Protein 9HKF (pdb70)

Foldseek 3Di:
DQDLDQPFDWDWDQFPNWIKIKGKAADDDDAAEEEFEDPPFFCSLCRLQCVLARPPHIYIGIGQALHAPIDFDDDLLALVVSLRRVVRVCVRVVHAAHEYEAAESRVLNVLLVCLVVVVRYQEYEYEHYFAAAAALLQFFLCQQVQAPPFFKWKFFPVPPPGATLDTHPVVCVQQVDDQLVGGPHHPCVFDDDPWDVVVVVVVVVQVVVQAKDWDWTWGAHPVGDIAIKTKIKHFDADPVRDGGMMMMGIDHTSPPVCPPCVVVVNVVRVVVVVVCNVCSVVSSCLLVLLLDDPSNCCCCLVVVCCLVPVVQSQWNDGDDPSNSCSSCPSCPDSVSRSNNSNSSNLRNYSCPPVVSNVSSVVSVVVQQPDQRAYEYEYERCEGSAGVVNLVVCCPRGHNYDYYYQYHGYRSSCVHHVPVVNNVVNVVVVPTD/DDDLDQPFDWDWFQFPNWIKIKGKAADDPDAAAEEFEDPPFFCSLCRLQVVLARDHHIYIGIGFELHAPIDFDDDLLALVVSLRRVVRVCVRVVHAAHEYEAAESRVLNVLLVCLVPVVRYQYYEYELYFAFAAALVQFFLCQQCQAPPFFKWKWFPVPPPTFTQDTHPLVCVQQVHDQLVGGPDDPCQQDDDPWDVVQVVVVVVCVVVQAKDWGWTWGAHPVGDTFIWTKIKHFAADPVRDGGMMMMGTFSGRHDADDPRVVVRVVVRVVVVVVCNVCSVVSSCLLVQLLDDPRVCCCCQVVNCCLVPVVQSQWNDGDDPSNSCSSCVSCPDSVSRSNNSNSSNLRNYNCPPVVSNVSNVVSVVVQLVDQRAYEYEYEGCEGSAGPVNLVVCVVRGHNYDYDYQYHGYRSSSVVHSPCSNNVVNVVVVPTD

Structure (mmCIF, N/CA/C/O backbone):
data_9HKF
#
_entry.id   9HKF
#
_cell.length_a   167.737
_cell.length_b   78.017
_cell.length_c   81.807
_cell.angle_alpha   90.00
_cell.angle_beta   103.92
_cell.angle_gamma   90.00
#
_symmetry.space_group_name_H-M   'C 1 2 1'
#
loop_
_entity.id
_entity.type
_entity.pdbx_description
1 polymer 'Haloalkane dehalogenase,non-specific serine/threonine protein kinase'
2 non-polymer 'CHLORIDE ION'
3 non-polymer 'FLAVIN MONONUCLEOTIDE'
4 non-polymer '(1E,3S)-1-{10-[2-carboxy-5-({2-[2-(hexyloxy)ethoxy]ethyl}carbamoyl)phenyl]-7-(3-fluoroazetidin-1-yl)-5,5-dimethyldibenz o[b,e]silin-3(5H)-ylidene}-3-fluoroazetidin-1-ium'
5 non-polymer GLYCEROL
6 water water
#
loop_
_atom_site.group_PDB
_atom_site.id
_atom_site.type_symbol
_atom_site.label_atom_id
_atom_site.label_alt_id
_atom_site.label_comp_id
_atom_site.label_asym_id
_atom_site.label_entity_id
_atom_site.label_seq_id
_atom_site.pdbx_PDB_ins_code
_atom_site.Cartn_x
_atom_site.Cartn_y
_atom_site.Cartn_z
_atom_site.occupancy
_atom_site.B_iso_or_equiv
_atom_site.auth_seq_id
_atom_site.auth_comp_id
_atom_site.auth_asym_id
_atom_site.auth_atom_id
_atom_site.pdbx_PDB_model_num
ATOM 1 N N . GLU A 1 5 ? -16.780 -6.640 67.129 1.00 62.77 3 GLU B N 1
ATOM 2 C CA . GLU A 1 5 ? -17.380 -6.470 65.811 1.00 55.96 3 GLU B CA 1
ATOM 3 C C . GLU A 1 5 ? -17.844 -7.815 65.246 1.00 54.52 3 GLU B C 1
ATOM 4 O O . GLU A 1 5 ? -17.377 -8.871 65.685 1.00 54.79 3 GLU B O 1
ATOM 10 N N . ILE A 1 6 ? -18.788 -7.775 64.296 1.00 53.66 4 ILE B N 1
ATOM 11 C CA . ILE A 1 6 ? -19.127 -8.977 63.548 1.00 45.93 4 ILE B CA 1
ATOM 12 C C . ILE A 1 6 ? -17.891 -9.403 62.765 1.00 48.18 4 ILE B C 1
ATOM 13 O O . ILE A 1 6 ? -17.129 -8.558 62.273 1.00 45.64 4 ILE B O 1
ATOM 18 N N . GLY A 1 7 ? -17.670 -10.717 62.673 1.00 46.34 5 GLY B N 1
ATOM 19 C CA . GLY A 1 7 ? -16.437 -11.221 62.085 1.00 40.17 5 GLY B CA 1
ATOM 20 C C . GLY A 1 7 ? -16.367 -10.984 60.579 1.00 40.56 5 GLY B C 1
ATOM 21 O O . GLY A 1 7 ? -17.347 -11.158 59.847 1.00 37.28 5 GLY B O 1
ATOM 22 N N . THR A 1 8 ? -15.173 -10.593 60.117 1.00 36.65 6 THR B N 1
ATOM 23 C CA . THR A 1 8 ? -14.900 -10.394 58.701 1.00 37.51 6 THR B CA 1
ATOM 24 C C . THR A 1 8 ? -14.005 -11.469 58.095 1.00 36.41 6 THR B C 1
ATOM 25 O O . THR A 1 8 ? -13.902 -11.538 56.869 1.00 36.35 6 THR B O 1
ATOM 29 N N . GLY A 1 9 ? -13.340 -12.286 58.913 1.00 36.13 7 GLY B N 1
ATOM 30 C CA . GLY A 1 9 ? -12.490 -13.330 58.387 1.00 37.68 7 GLY B CA 1
ATOM 31 C C . GLY A 1 9 ? -13.276 -14.487 57.793 1.00 38.25 7 GLY B C 1
ATOM 32 O O . GLY A 1 9 ? -14.483 -14.646 57.997 1.00 36.09 7 GLY B O 1
ATOM 33 N N . PHE A 1 10 ? -12.565 -15.305 57.020 1.00 39.61 8 PHE B N 1
ATOM 34 C CA . PHE A 1 10 ? -13.124 -16.501 56.381 1.00 40.14 8 PHE B CA 1
ATOM 35 C C . PHE A 1 10 ? -12.185 -17.667 56.651 1.00 39.17 8 PHE B C 1
ATOM 36 O O . PHE A 1 10 ? -11.428 -18.092 55.765 1.00 39.65 8 PHE B O 1
ATOM 44 N N . PRO A 1 11 ? -12.208 -18.212 57.871 1.00 39.16 9 PRO B N 1
ATOM 45 C CA . PRO A 1 11 ? -11.147 -19.130 58.324 1.00 41.69 9 PRO B CA 1
ATOM 46 C C . PRO A 1 11 ? -11.455 -20.600 58.035 1.00 43.32 9 PRO B C 1
ATOM 47 O O . PRO A 1 11 ? -11.488 -21.440 58.944 1.00 47.96 9 PRO B O 1
ATOM 51 N N . PHE A 1 12 ? -11.664 -20.923 56.757 1.00 40.73 10 PHE B N 1
ATOM 52 C CA . PHE A 1 12 ? -12.094 -22.252 56.331 1.00 42.59 10 PHE B CA 1
ATOM 53 C C . PHE A 1 12 ? -11.175 -22.738 55.228 1.00 42.31 10 PHE B C 1
ATOM 54 O O . PHE A 1 12 ? -10.959 -22.019 54.247 1.00 40.40 10 PHE B O 1
ATOM 62 N N . ASP A 1 13 ? -10.624 -23.941 55.392 1.00 40.27 11 ASP B N 1
ATOM 63 C CA . ASP A 1 13 ? -9.820 -24.501 54.322 1.00 38.44 11 ASP B CA 1
ATOM 64 C C . ASP A 1 13 ? -10.724 -24.835 53.143 1.00 36.39 11 ASP B C 1
ATOM 65 O O . ASP A 1 13 ? -11.874 -25.241 53.342 1.00 37.61 11 ASP B O 1
ATOM 70 N N . PRO A 1 14 ? -10.246 -24.667 51.915 1.00 34.33 12 PRO B N 1
ATOM 71 C CA . PRO A 1 14 ? -11.075 -24.982 50.745 1.00 33.64 12 PRO B CA 1
ATOM 72 C C . PRO A 1 14 ? -11.113 -26.474 50.446 1.00 35.70 12 PRO B C 1
ATOM 73 O O . PRO A 1 14 ? -10.106 -27.181 50.547 1.00 33.59 12 PRO B O 1
ATOM 77 N N . HIS A 1 15 ? -12.297 -26.942 50.061 1.00 34.63 13 HIS B N 1
ATOM 78 C CA . HIS A 1 15 ? -12.495 -28.266 49.494 1.00 35.25 13 HIS B CA 1
ATOM 79 C C . HIS A 1 15 ? -13.114 -28.124 48.106 1.00 35.66 13 HIS B C 1
ATOM 80 O O . HIS A 1 15 ? -13.831 -27.151 47.813 1.00 29.13 13 HIS B O 1
ATOM 87 N N . TYR A 1 16 ? -12.829 -29.110 47.253 1.00 35.35 14 TYR B N 1
ATOM 88 C CA . TYR A 1 16 ? -13.230 -29.079 45.854 1.00 32.88 14 TYR B CA 1
ATOM 89 C C . TYR A 1 16 ? -13.764 -30.444 45.436 1.00 34.52 14 TYR B C 1
ATOM 90 O O . TYR A 1 16 ? -13.374 -31.469 45.990 1.00 32.31 14 TYR B O 1
ATOM 99 N N . VAL A 1 17 ? -14.641 -30.443 44.434 1.00 36.63 15 VAL B N 1
ATOM 100 C CA . VAL A 1 17 ? -15.201 -31.669 43.878 1.00 35.04 15 VAL B CA 1
ATOM 101 C C . VAL A 1 17 ? -15.547 -31.419 42.414 1.00 36.14 15 VAL B C 1
ATOM 102 O O . VAL A 1 17 ? -16.013 -30.331 42.048 1.00 35.84 15 VAL B O 1
ATOM 106 N N . GLU A 1 18 ? -15.302 -32.428 41.571 1.00 34.49 16 GLU B N 1
ATOM 107 C CA . GLU A 1 18 ? -15.666 -32.344 40.163 1.00 36.48 16 GLU B CA 1
ATOM 108 C C . GLU A 1 18 ? -17.157 -32.602 40.023 1.00 37.74 16 GLU B C 1
ATOM 109 O O . GLU A 1 18 ? -17.673 -33.606 40.527 1.00 35.03 16 GLU B O 1
ATOM 115 N N . VAL A 1 19 ? -17.844 -31.684 39.347 1.00 32.05 17 VAL B N 1
ATOM 116 C CA . VAL A 1 19 ? -19.289 -31.718 39.189 1.00 29.53 17 VAL B CA 1
ATOM 117 C C . VAL A 1 19 ? -19.611 -31.341 37.744 1.00 31.16 17 VAL B C 1
ATOM 118 O O . VAL A 1 19 ? -19.468 -30.172 37.356 1.00 32.85 17 VAL B O 1
ATOM 122 N N . LEU A 1 20 ? -20.054 -32.321 36.958 1.00 29.53 18 LEU B N 1
ATOM 123 C CA . LEU A 1 20 ? -20.450 -32.153 35.560 1.00 28.03 18 LEU B CA 1
ATOM 124 C C . LEU A 1 20 ? -19.376 -31.433 34.753 1.00 29.91 18 LEU B C 1
ATOM 125 O O . LEU A 1 20 ? -19.665 -30.546 33.944 1.00 32.99 18 LEU B O 1
ATOM 130 N N . GLY A 1 21 ? -18.123 -31.824 34.979 1.00 27.95 19 GLY B N 1
ATOM 131 C CA . GLY A 1 21 ? -16.993 -31.276 34.259 1.00 29.05 19 GLY B CA 1
ATOM 132 C C . GLY A 1 21 ? -16.471 -29.964 34.798 1.00 33.29 19 GLY B C 1
ATOM 133 O O . GLY A 1 21 ? -15.577 -29.373 34.187 1.00 37.82 19 GLY B O 1
ATOM 134 N N . GLU A 1 22 ? -16.999 -29.490 35.919 1.00 32.17 20 GLU B N 1
ATOM 135 C CA . GLU A 1 22 ? -16.605 -28.229 36.512 1.00 32.47 20 GLU B CA 1
ATOM 136 C C . GLU A 1 22 ? -16.310 -28.451 37.987 1.00 32.69 20 GLU B C 1
ATOM 137 O O . GLU A 1 22 ? -16.908 -29.312 38.624 1.00 34.56 20 GLU B O 1
ATOM 143 N N . ARG A 1 23 ? -15.384 -27.664 38.525 1.00 33.37 21 ARG B N 1
ATOM 144 C CA . ARG A 1 23 ? -14.969 -27.781 39.916 1.00 32.77 21 ARG B CA 1
ATOM 145 C C . ARG A 1 23 ? -15.817 -26.861 40.790 1.00 30.79 21 ARG B C 1
ATOM 146 O O . ARG A 1 23 ? -15.986 -25.679 40.482 1.00 31.60 21 ARG B O 1
ATOM 154 N N . MET A 1 24 ? -16.369 -27.409 41.865 1.00 30.29 22 MET B N 1
ATOM 155 C CA . MET A 1 24 ? -17.037 -26.600 42.868 1.00 27.39 22 MET B CA 1
ATOM 156 C C . MET A 1 24 ? -16.273 -26.607 44.185 1.00 30.18 22 MET B C 1
ATOM 157 O O . MET A 1 24 ? -15.736 -27.635 44.610 1.00 34.12 22 MET B O 1
ATOM 162 N N . HIS A 1 25 ? -16.215 -25.431 44.800 1.00 32.87 23 HIS B N 1
ATOM 163 C CA . HIS A 1 25 ? -15.619 -25.214 46.102 1.00 28.69 23 HIS B CA 1
ATOM 164 C C . HIS A 1 25 ? -16.682 -25.316 47.189 1.00 28.65 23 HIS B C 1
ATOM 165 O O . HIS A 1 25 ? -17.848 -24.961 46.987 1.00 26.78 23 HIS B O 1
ATOM 172 N N . TYR A 1 26 ? -16.275 -25.824 48.351 1.00 31.39 24 TYR B N 1
ATOM 173 C CA . TYR A 1 26 ? -17.186 -25.851 49.484 1.00 30.64 24 TYR B CA 1
ATOM 174 C C . TYR A 1 26 ? -16.409 -25.839 50.787 1.00 33.23 24 TYR B C 1
ATOM 175 O O . TYR A 1 26 ? -15.267 -26.310 50.866 1.00 30.80 24 TYR B O 1
ATOM 184 N N . VAL A 1 27 ? -17.047 -25.261 51.800 1.00 33.27 25 VAL B N 1
ATOM 185 C CA . VAL A 1 27 ? -16.617 -25.403 53.180 1.00 31.88 25 VAL B CA 1
ATOM 186 C C . VAL A 1 27 ? -17.105 -26.748 53.699 1.00 35.30 25 VAL B C 1
ATOM 187 O O . VAL A 1 27 ? -18.234 -27.168 53.404 1.00 32.48 25 VAL B O 1
ATOM 191 N N . ASP A 1 28 ? -16.241 -27.435 54.453 1.00 34.75 26 ASP B N 1
ATOM 192 C CA . ASP A 1 28 ? -16.583 -28.698 55.107 1.00 38.13 26 ASP B CA 1
ATOM 193 C C . ASP A 1 28 ? -15.832 -28.756 56.437 1.00 39.74 26 ASP B C 1
ATOM 194 O O . ASP A 1 28 ? -14.608 -28.929 56.459 1.00 38.93 26 ASP B O 1
ATOM 199 N N . VAL A 1 29 ? -16.563 -28.597 57.542 1.00 39.58 27 VAL B N 1
ATOM 200 C CA . VAL A 1 29 ? -16.003 -28.556 58.890 1.00 38.45 27 VAL B CA 1
ATOM 201 C C . VAL A 1 29 ? -16.987 -29.267 59.810 1.00 42.40 27 VAL B C 1
ATOM 202 O O . VAL A 1 29 ? -18.069 -29.678 59.393 1.00 46.83 27 VAL B O 1
ATOM 206 N N . GLY A 1 30 ? -16.597 -29.433 61.069 1.00 43.92 28 GLY B N 1
ATOM 207 C CA . GLY A 1 30 ? -17.434 -30.128 62.019 1.00 49.00 28 GLY B CA 1
ATOM 208 C C . GLY A 1 30 ? -17.205 -31.631 62.041 1.00 52.96 28 GLY B C 1
ATOM 209 O O . GLY A 1 30 ? -16.400 -32.168 61.270 1.00 59.41 28 GLY B O 1
ATOM 210 N N . PRO A 1 31 ? -17.909 -32.351 62.938 1.00 53.12 29 PRO B N 1
ATOM 211 C CA . PRO A 1 31 ? -17.726 -33.810 63.016 1.00 53.77 29 PRO B CA 1
ATOM 212 C C . PRO A 1 31 ? -18.124 -34.504 61.724 1.00 59.14 29 PRO B C 1
ATOM 213 O O . PRO A 1 31 ? -18.582 -33.850 60.781 1.00 62.58 29 PRO B O 1
ATOM 217 N N . ARG A 1 32 ? -17.969 -35.830 61.656 1.00 57.12 30 ARG B N 1
ATOM 218 C CA . ARG A 1 32 ? -18.211 -36.487 60.342 1.00 62.19 30 ARG B CA 1
ATOM 219 C C . ARG A 1 32 ? -19.139 -37.702 60.409 1.00 63.15 30 ARG B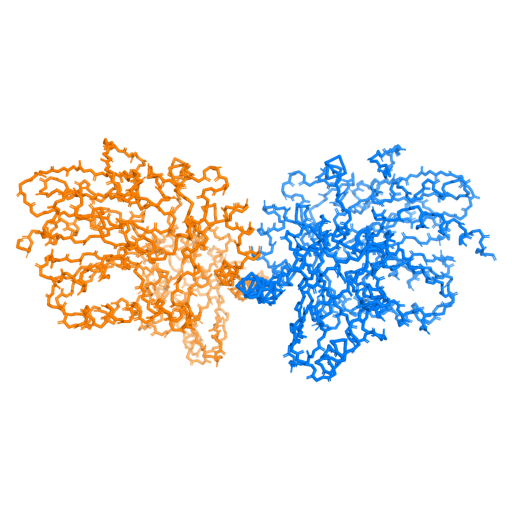 C 1
ATOM 220 O O . ARG A 1 32 ? -19.426 -38.239 59.340 1.00 65.03 30 ARG B O 1
ATOM 228 N N . ASP A 1 33 ? -19.640 -38.091 61.577 1.00 57.62 31 ASP B N 1
ATOM 229 C CA . ASP A 1 33 ? -20.402 -39.329 61.611 1.00 66.69 31 ASP B CA 1
ATOM 230 C C . ASP A 1 33 ? -21.910 -39.148 61.472 1.00 68.56 31 ASP B C 1
ATOM 231 O O . ASP A 1 33 ? -22.604 -40.124 61.146 1.00 70.16 31 ASP B O 1
ATOM 236 N N . GLY A 1 34 ? -22.436 -37.943 61.703 1.00 57.83 32 GLY B N 1
ATOM 237 C CA . GLY A 1 34 ? -23.856 -37.734 61.850 1.00 57.88 32 GLY B CA 1
ATOM 238 C C . GLY A 1 34 ? -24.489 -36.987 60.689 1.00 59.42 32 GLY B C 1
ATOM 239 O O . GLY A 1 34 ? -23.879 -36.763 59.639 1.00 58.04 32 GLY B O 1
ATOM 240 N N . THR A 1 35 ? -25.745 -36.588 60.905 1.00 55.85 33 THR B N 1
ATOM 241 C CA . THR A 1 35 ? -26.485 -35.882 59.872 1.00 54.65 33 THR B CA 1
ATOM 242 C C . THR A 1 35 ? -25.801 -34.553 59.571 1.00 55.42 33 THR B C 1
ATOM 243 O O . THR A 1 35 ? -25.557 -33.762 60.498 1.00 54.44 33 THR B O 1
ATOM 247 N N . PRO A 1 36 ? -25.462 -34.276 58.314 1.00 50.50 34 PRO B N 1
ATOM 248 C CA . PRO A 1 36 ? -24.799 -33.015 57.977 1.00 43.54 34 PRO B CA 1
ATOM 249 C C . PRO A 1 36 ? -25.798 -31.904 57.699 1.00 42.60 34 PRO B C 1
ATOM 250 O O . PRO A 1 36 ? -26.947 -32.135 57.314 1.00 43.94 34 PRO B O 1
ATOM 254 N N . VAL A 1 37 ? -25.320 -30.679 57.896 1.00 36.71 35 VAL B N 1
ATOM 255 C CA . VAL A 1 37 ? -26.104 -29.467 57.717 1.00 37.07 35 VAL B CA 1
ATOM 256 C C . VAL A 1 37 ? -25.567 -28.732 56.490 1.00 38.70 35 VAL B C 1
ATOM 257 O O . VAL A 1 37 ? -24.396 -28.316 56.458 1.00 35.03 35 VAL B O 1
ATOM 261 N N . LEU A 1 38 ? -26.426 -28.568 55.483 1.00 33.28 36 LEU B N 1
ATOM 262 C CA . LEU A 1 38 ? -26.044 -28.036 54.184 1.00 32.13 36 LEU B CA 1
ATOM 263 C C . LEU A 1 38 ? -26.504 -26.582 54.060 1.00 33.90 36 LEU B C 1
ATOM 264 O O . LEU A 1 38 ? -27.707 -26.295 54.141 1.00 34.07 36 LEU B O 1
ATOM 269 N N . PHE A 1 39 ? -25.547 -25.677 53.839 1.00 32.73 37 PHE B N 1
ATOM 270 C CA . PHE A 1 39 ? -25.792 -24.238 53.788 1.00 32.08 37 PHE B CA 1
ATOM 271 C C . PHE A 1 39 ? -25.779 -23.757 52.342 1.00 30.48 37 PHE B C 1
ATOM 272 O O . PHE A 1 39 ? -24.742 -23.823 51.668 1.00 28.80 37 PHE B O 1
ATOM 280 N N . LEU A 1 40 ? -26.903 -23.209 51.893 1.00 29.34 38 LEU B N 1
ATOM 281 C CA . LEU A 1 40 ? -27.076 -22.787 50.507 1.00 27.81 38 LEU B CA 1
ATOM 282 C C . LEU A 1 40 ? -27.280 -21.271 50.439 1.00 30.66 38 LEU B C 1
ATOM 283 O O . LEU A 1 40 ? -28.339 -20.749 50.821 1.00 28.48 38 LEU B O 1
ATOM 288 N N . HIS A 1 41 ? -26.259 -20.575 49.945 1.00 28.30 39 HIS B N 1
ATOM 289 C CA . HIS A 1 41 ? -26.293 -19.151 49.673 1.00 28.64 39 HIS B CA 1
ATOM 290 C C . HIS A 1 41 ? -26.996 -18.866 48.340 1.00 30.60 39 HIS B C 1
ATOM 291 O O . HIS A 1 41 ? -27.205 -19.760 47.514 1.00 27.12 39 HIS B O 1
ATOM 298 N N . GLY A 1 42 ? -27.358 -17.592 48.144 1.00 28.33 40 GLY B N 1
ATOM 299 C CA . GLY A 1 42 ? -27.877 -17.097 46.879 1.00 30.45 40 GLY B CA 1
ATOM 300 C C . GLY A 1 42 ? -27.066 -15.981 46.218 1.00 27.73 40 GLY B C 1
ATOM 301 O O . GLY A 1 42 ? -25.832 -15.968 46.283 1.00 25.58 40 GLY B O 1
ATOM 302 N N . ASN A 1 43 ? -27.772 -15.001 45.560 1.00 30.22 41 ASN B N 1
ATOM 303 C CA . ASN A 1 43 ? -27.158 -13.887 44.809 1.00 29.19 41 ASN B CA 1
ATOM 304 C C . ASN A 1 43 ? -27.079 -12.640 45.666 1.00 25.85 41 ASN B C 1
ATOM 305 O O . ASN A 1 43 ? -28.068 -12.315 46.329 1.00 28.28 41 ASN B O 1
ATOM 310 N N . PRO A 1 44 ? -25.957 -11.878 45.675 1.00 25.60 42 PRO B N 1
ATOM 311 C CA . PRO A 1 44 ? -24.687 -12.043 44.957 1.00 25.87 42 PRO B CA 1
ATOM 312 C C . PRO A 1 44 ? -23.587 -12.603 45.831 1.00 27.33 42 PRO B C 1
ATOM 313 O O . PRO A 1 44 ? -22.411 -12.254 45.695 1.00 28.44 42 PRO B O 1
ATOM 317 N N . THR A 1 45 ? -23.999 -13.479 46.734 1.00 29.83 43 THR B N 1
ATOM 318 C CA . THR A 1 45 ? -23.069 -13.962 47.777 1.00 28.65 43 THR B CA 1
ATOM 319 C C . THR A 1 45 ? -22.444 -15.317 47.485 1.00 29.57 43 THR B C 1
ATOM 320 O O . THR A 1 45 ? -22.516 -15.775 46.341 1.00 28.90 43 THR B O 1
ATOM 324 N N . SER A 1 46 ? -21.875 -15.910 48.523 1.00 30.77 44 SER B N 1
ATOM 325 C CA . SER A 1 46 ? -21.171 -17.184 48.438 1.00 29.89 44 SER B CA 1
ATOM 326 C C . SER A 1 46 ? -21.175 -17.793 49.836 1.00 29.79 44 SER B C 1
ATOM 327 O O . SER A 1 46 ? -21.921 -17.345 50.714 1.00 29.64 44 SER B O 1
ATOM 330 N N . SER A 1 47 ? -20.335 -18.813 50.053 1.00 28.09 45 SER B N 1
ATOM 331 C CA . SER A 1 47 ? -20.223 -19.416 51.378 1.00 30.43 45 SER B CA 1
ATOM 332 C C . SER A 1 47 ? -19.782 -18.399 52.432 1.00 32.54 45 SER B C 1
ATOM 333 O O . SER A 1 47 ? -20.010 -18.620 53.627 1.00 32.32 45 SER B O 1
ATOM 336 N N . TYR A 1 48 ? -19.194 -17.279 52.000 1.00 32.57 46 TYR B N 1
ATOM 337 C CA . TYR A 1 48 ? -18.852 -16.172 52.888 1.00 33.61 46 TYR B CA 1
ATOM 338 C C . TYR A 1 48 ? -20.052 -15.666 53.708 1.00 33.70 46 TYR B C 1
ATOM 339 O O . TYR A 1 48 ? -19.905 -15.322 54.888 1.00 32.61 46 TYR B O 1
ATOM 348 N N . VAL A 1 49 ? -21.245 -15.601 53.108 1.00 30.90 47 VAL B N 1
ATOM 349 C CA . VAL A 1 49 ? -22.426 -15.153 53.849 1.00 28.89 47 VAL B CA 1
ATOM 350 C C . VAL A 1 49 ? -22.762 -16.046 55.042 1.00 31.17 47 VAL B C 1
ATOM 351 O O . VAL A 1 49 ? -23.590 -15.657 55.874 1.00 30.37 47 VAL B O 1
ATOM 355 N N . TRP A 1 50 ? -22.154 -17.242 55.137 1.00 31.30 48 TRP B N 1
ATOM 356 C CA . TRP A 1 50 ? -22.390 -18.194 56.218 1.00 30.30 48 TRP B CA 1
ATOM 357 C C . TRP A 1 50 ? -21.264 -18.223 57.255 1.00 33.22 48 TRP B C 1
ATOM 358 O O . TRP A 1 50 ? -21.340 -19.001 58.213 1.00 34.99 48 TRP B O 1
ATOM 369 N N . ARG A 1 51 ? -20.235 -17.379 57.093 1.00 36.68 49 ARG B N 1
ATOM 370 C CA . ARG A 1 51 ? -19.001 -17.472 57.879 1.00 34.88 49 ARG B CA 1
ATOM 371 C C . ARG A 1 51 ? -19.226 -17.307 59.377 1.00 35.63 49 ARG B C 1
ATOM 372 O O . ARG A 1 51 ? -18.431 -17.809 60.171 1.00 36.85 49 ARG B O 1
ATOM 380 N N . ASN A 1 52 ? -20.255 -16.572 59.791 1.00 36.12 50 ASN B N 1
ATOM 381 C CA . ASN A 1 52 ? -20.472 -16.331 61.210 1.00 35.25 50 ASN B CA 1
ATOM 382 C C . ASN A 1 52 ? -21.619 -17.157 61.782 1.00 37.32 50 ASN B C 1
ATOM 383 O O . ASN A 1 52 ? -21.947 -16.998 62.962 1.00 37.46 50 ASN B O 1
ATOM 388 N N . ILE A 1 53 ? -22.202 -18.052 60.982 1.00 39.69 51 ILE B N 1
ATOM 389 C CA . ILE A 1 53 ? -23.273 -18.965 61.413 1.00 37.77 51 ILE B CA 1
ATOM 390 C C . ILE A 1 53 ? -22.732 -20.354 61.708 1.00 39.04 51 ILE B C 1
ATOM 391 O O . ILE A 1 53 ? -23.020 -20.941 62.752 1.00 41.69 51 ILE B O 1
ATOM 396 N N . ILE A 1 54 ? -21.952 -20.890 60.775 1.00 41.26 52 ILE B N 1
ATOM 397 C CA . ILE A 1 54 ? -21.301 -22.196 60.849 1.00 41.23 52 ILE B CA 1
ATOM 398 C C . ILE A 1 54 ? -20.599 -22.427 62.186 1.00 42.24 52 ILE B C 1
ATOM 399 O O . ILE A 1 54 ? -20.667 -23.549 62.706 1.00 40.67 52 ILE B O 1
ATOM 404 N N . PRO A 1 55 ? -19.909 -21.442 62.787 1.00 45.48 53 PRO B N 1
ATOM 405 C CA . PRO A 1 55 ? -19.252 -21.728 64.081 1.00 44.48 53 PRO B CA 1
ATOM 406 C C . PRO A 1 55 ? -20.230 -22.056 65.191 1.00 42.22 53 PRO B C 1
ATOM 407 O O . PRO A 1 55 ? -19.838 -22.699 66.169 1.00 47.01 53 PRO B O 1
ATOM 411 N N . HIS A 1 56 ? -21.492 -21.648 65.064 1.00 44.09 54 HIS B N 1
ATOM 412 C CA . HIS A 1 56 ? -22.498 -22.052 66.036 1.00 42.53 54 HIS B CA 1
ATOM 413 C C . HIS A 1 56 ? -22.869 -23.516 65.876 1.00 45.82 54 HIS B C 1
ATOM 414 O O . HIS A 1 56 ? -23.176 -24.183 66.870 1.00 47.99 54 HIS B O 1
ATOM 421 N N . VAL A 1 57 ? -22.831 -24.032 64.645 1.00 44.32 55 VAL B N 1
ATOM 422 C CA . VAL A 1 57 ? -23.252 -25.405 64.388 1.00 42.44 55 VAL B CA 1
ATOM 423 C C . VAL A 1 57 ? -22.089 -26.392 64.426 1.00 46.63 55 VAL B C 1
ATOM 424 O O . VAL A 1 57 ? -22.274 -27.560 64.794 1.00 46.77 55 VAL B O 1
ATOM 428 N N . ALA A 1 58 ? -20.891 -25.929 64.084 1.00 47.04 56 ALA B N 1
ATOM 429 C CA . ALA A 1 58 ? -19.766 -26.846 63.900 1.00 45.86 56 ALA B CA 1
ATOM 430 C C . ALA A 1 58 ? -19.451 -27.709 65.104 1.00 51.84 56 ALA B C 1
ATOM 431 O O . ALA A 1 58 ? -19.270 -28.928 64.914 1.00 54.91 56 ALA B O 1
ATOM 433 N N . PRO A 1 59 ? -19.378 -27.174 66.338 1.00 51.24 57 PRO B N 1
ATOM 434 C CA . PRO A 1 59 ? -19.211 -28.039 67.500 1.00 52.59 57 PRO B CA 1
ATOM 435 C C . PRO A 1 59 ? -20.069 -29.301 67.522 1.00 50.70 57 PRO B C 1
ATOM 436 O O . PRO A 1 59 ? -19.574 -30.367 67.944 1.00 53.90 57 PRO B O 1
ATOM 440 N N . THR A 1 60 ? -21.327 -29.275 67.109 1.00 54.52 58 THR B N 1
ATOM 441 C CA . THR A 1 60 ? -22.129 -30.484 67.203 1.00 53.49 58 THR B CA 1
ATOM 442 C C . THR A 1 60 ? -22.431 -31.182 65.871 1.00 51.03 58 THR B C 1
ATOM 443 O O . THR A 1 60 ? -22.725 -32.389 65.883 1.00 51.05 58 THR B O 1
ATOM 447 N N . HIS A 1 61 ? -22.356 -30.503 64.732 1.00 49.76 59 HIS B N 1
ATOM 448 C CA . HIS A 1 61 ? -22.780 -31.113 63.474 1.00 49.74 59 HIS B CA 1
ATOM 449 C C . HIS A 1 61 ? -21.795 -30.801 62.362 1.00 48.51 59 HIS B C 1
ATOM 450 O O . HIS A 1 61 ? -21.044 -29.825 62.423 1.00 49.17 59 HIS B O 1
ATOM 457 N N . ARG A 1 62 ? -21.815 -31.650 61.337 1.00 48.22 60 ARG B N 1
ATOM 458 C CA . ARG A 1 62 ? -21.073 -31.367 60.118 1.00 46.70 60 ARG B CA 1
ATOM 459 C C . ARG A 1 62 ? -21.697 -30.197 59.372 1.00 46.34 60 ARG B C 1
ATOM 460 O O . ARG A 1 62 ? -22.924 -30.062 59.310 1.00 44.30 60 ARG B O 1
ATOM 468 N N . CYS A 1 63 ? -20.836 -29.355 58.797 1.00 42.73 61 CYS B N 1
ATOM 469 C CA . CYS A 1 63 ? -21.231 -28.123 58.124 1.00 40.41 61 CYS B CA 1
ATOM 470 C C . CYS A 1 63 ? -20.692 -28.134 56.701 1.00 37.25 61 CYS B C 1
ATOM 471 O O . CYS A 1 63 ? -19.472 -28.141 56.503 1.00 38.26 61 CYS B O 1
ATOM 474 N N . ILE A 1 64 ? -21.591 -28.122 55.720 1.00 32.99 62 ILE B N 1
ATOM 475 C CA . ILE A 1 64 ? -21.219 -28.158 54.304 1.00 35.45 62 ILE B CA 1
ATOM 476 C C . ILE A 1 64 ? -21.806 -26.927 53.615 1.00 33.40 62 ILE B C 1
ATOM 477 O O . ILE A 1 64 ? -23.033 -26.776 53.549 1.00 33.25 62 ILE B O 1
ATOM 482 N N . ALA A 1 65 ? -20.942 -26.054 53.099 1.00 28.79 63 ALA B N 1
ATOM 483 C CA . ALA A 1 65 ? -21.397 -24.852 52.396 1.00 31.78 63 ALA B CA 1
ATOM 484 C C . ALA A 1 65 ? -20.724 -24.725 51.029 1.00 31.20 63 ALA B C 1
ATOM 485 O O . ALA A 1 65 ? -19.560 -24.298 50.941 1.00 31.81 63 ALA B O 1
ATOM 487 N N . PRO A 1 66 ? -21.412 -25.074 49.945 1.00 32.26 64 PRO B N 1
ATOM 488 C CA . PRO A 1 66 ? -20.813 -24.915 48.615 1.00 32.04 64 PRO B CA 1
ATOM 489 C C . PRO A 1 66 ? -20.965 -23.497 48.087 1.00 33.78 64 PRO B C 1
ATOM 490 O O . PRO A 1 66 ? -21.878 -22.758 48.471 1.00 32.25 64 PRO B O 1
ATOM 494 N N . ASP A 1 67 ? -20.032 -23.116 47.206 1.00 29.19 65 ASP B N 1
ATOM 495 C CA . ASP A 1 67 ? -20.218 -21.963 46.327 1.00 32.24 65 ASP B CA 1
ATOM 496 C C . ASP A 1 67 ? -20.928 -22.434 45.062 1.00 33.24 65 ASP B C 1
ATOM 497 O O . ASP A 1 67 ? -20.414 -23.310 44.345 1.00 30.62 65 ASP B O 1
ATOM 502 N N . LEU A 1 68 ? -22.098 -21.853 44.787 1.00 30.59 66 LEU B N 1
ATOM 503 C CA . LEU A 1 68 ? -22.816 -22.163 43.555 1.00 28.28 66 LEU B CA 1
ATOM 504 C C . LEU A 1 68 ? -21.875 -22.069 42.356 1.00 30.66 66 LEU B C 1
ATOM 505 O O . LEU A 1 68 ? -20.870 -21.347 42.377 1.00 31.09 66 LEU B O 1
ATOM 510 N N . ILE A 1 69 ? -22.195 -22.820 41.301 1.00 30.90 67 ILE B N 1
ATOM 511 C CA . ILE A 1 69 ? -21.413 -22.722 40.078 1.00 30.30 67 ILE B CA 1
ATOM 512 C C . ILE A 1 69 ? -21.479 -21.296 39.537 1.00 28.62 67 ILE B C 1
ATOM 513 O O . ILE A 1 69 ? -22.539 -20.651 39.537 1.00 26.01 67 ILE B O 1
ATOM 518 N N . GLY A 1 70 ? -20.333 -20.790 39.090 1.00 29.66 68 GLY B N 1
ATOM 519 C CA . GLY A 1 70 ? -20.218 -19.419 38.627 1.00 28.19 68 GLY B CA 1
ATOM 520 C C . GLY A 1 70 ? -19.971 -18.393 39.712 1.00 28.73 68 GLY B C 1
ATOM 521 O O . GLY A 1 70 ? -19.902 -17.200 39.409 1.00 31.33 68 GLY B O 1
ATOM 522 N N . MET A 1 71 ? -19.827 -18.819 40.962 1.00 32.09 69 MET B N 1
ATOM 523 C CA . MET A 1 71 ? -19.772 -17.928 42.110 1.00 29.50 69 MET B CA 1
ATOM 524 C C . MET A 1 71 ? -18.674 -18.366 43.070 1.00 27.58 69 MET B C 1
ATOM 525 O O . MET A 1 71 ? -18.178 -19.496 43.008 1.00 30.88 69 MET B O 1
ATOM 530 N N . GLY A 1 72 ? -18.291 -17.450 43.946 1.00 26.06 70 GLY B N 1
ATOM 531 C CA . GLY A 1 72 ? -17.310 -17.763 44.967 1.00 26.83 70 GLY B CA 1
ATOM 532 C C . GLY A 1 72 ? -16.036 -18.277 44.341 1.00 27.78 70 GLY B C 1
ATOM 533 O O . GLY A 1 72 ? -15.519 -17.700 43.383 1.00 27.53 70 GLY B O 1
ATOM 534 N N . LYS A 1 73 ? -15.542 -19.403 44.863 1.00 29.23 71 LYS B N 1
ATOM 535 C CA . LYS A 1 73 ? -14.332 -20.042 44.371 1.00 30.81 71 LYS B CA 1
ATOM 536 C C . LYS A 1 73 ? -14.620 -21.188 43.404 1.00 29.17 71 LYS B C 1
ATOM 537 O O . LYS A 1 73 ? -13.688 -21.888 42.984 1.00 29.27 71 LYS B O 1
ATOM 543 N N . SER A 1 74 ? -15.882 -21.383 43.025 1.00 31.10 72 SER B N 1
ATOM 544 C CA . SER A 1 74 ? -16.221 -22.426 42.058 1.00 34.30 72 SER B CA 1
ATOM 545 C C . SER A 1 74 ? -15.896 -21.976 40.625 1.00 34.32 72 SER B C 1
ATOM 546 O O . SER A 1 74 ? -15.797 -20.778 40.329 1.00 35.97 72 SER B O 1
ATOM 549 N N . ASP A 1 75 ? -15.697 -22.958 39.738 1.00 35.06 73 ASP B N 1
ATOM 550 C CA . ASP A 1 75 ? -15.376 -22.676 38.338 1.00 32.24 73 ASP B CA 1
ATOM 551 C C . ASP A 1 75 ? -16.473 -21.830 37.702 1.00 33.84 73 ASP B C 1
ATOM 552 O O . ASP A 1 75 ? -17.607 -21.781 38.184 1.00 33.05 73 ASP B O 1
ATOM 557 N N . LYS A 1 76 ? -16.136 -21.176 36.590 1.00 36.03 74 LYS B N 1
ATOM 558 C CA . LYS A 1 76 ? -17.026 -20.208 35.937 1.00 34.38 74 LYS B CA 1
ATOM 559 C C . LYS A 1 76 ? -17.205 -20.566 34.468 1.00 36.66 74 LYS B C 1
ATOM 560 O O . LYS A 1 76 ? -16.700 -19.863 33.587 1.00 38.36 74 LYS B O 1
ATOM 566 N N . PRO A 1 77 ? -17.925 -21.660 34.159 1.00 36.90 75 PRO B N 1
ATOM 567 C CA . PRO A 1 77 ? -18.058 -22.055 32.749 1.00 35.43 75 PRO B CA 1
ATOM 568 C C . PRO A 1 77 ? -18.964 -21.121 31.950 1.00 40.62 75 PRO B C 1
ATOM 569 O O . PRO A 1 77 ? -19.516 -20.140 32.470 1.00 38.61 75 PRO B O 1
ATOM 573 N N . ASP A 1 78 ? -19.116 -21.429 30.663 1.00 41.88 76 ASP B N 1
ATOM 574 C CA . ASP A 1 78 ? -19.943 -20.647 29.746 1.00 42.62 76 ASP B CA 1
ATOM 575 C C . ASP A 1 78 ? -21.356 -21.225 29.728 1.00 43.42 76 ASP B C 1
ATOM 576 O O . ASP A 1 78 ? -21.682 -22.107 28.928 1.00 42.43 76 ASP B O 1
ATOM 581 N N . LEU A 1 79 ? -22.205 -20.710 30.623 1.00 42.13 77 LEU B N 1
ATOM 582 C CA . LEU A 1 79 ? -23.597 -21.122 30.765 1.00 38.99 77 LEU B CA 1
ATOM 583 C C . LEU A 1 79 ? -24.500 -19.898 30.735 1.00 36.01 77 LEU B C 1
ATOM 584 O O . LEU A 1 79 ? -24.052 -18.765 30.929 1.00 31.56 77 LEU B O 1
ATOM 589 N N . GLY A 1 80 ? -25.796 -20.153 30.528 1.00 34.82 78 GLY B N 1
ATOM 590 C CA . GLY A 1 80 ? -26.793 -19.138 30.809 1.00 31.40 78 GLY B CA 1
ATOM 591 C C . GLY A 1 80 ? -26.973 -18.843 32.285 1.00 31.17 78 GLY B C 1
ATOM 592 O O . GLY A 1 80 ? -27.522 -17.791 32.626 1.00 31.66 78 GLY B O 1
ATOM 593 N N . TYR A 1 81 ? -26.532 -19.753 33.164 1.00 31.37 79 TYR B N 1
ATOM 594 C CA . TYR A 1 81 ? -26.756 -19.654 34.608 1.00 28.97 79 TYR B CA 1
ATOM 595 C C . TYR A 1 81 ? -28.225 -19.454 34.963 1.00 30.77 79 TYR B C 1
ATOM 596 O O . TYR A 1 81 ? -28.556 -18.765 35.930 1.00 32.62 79 TYR B O 1
ATOM 605 N N . PHE A 1 82 ? -29.118 -20.051 34.181 1.00 32.28 80 PHE B N 1
ATOM 606 C CA . PHE A 1 82 ? -30.511 -20.157 34.581 1.00 31.65 80 PHE B CA 1
ATOM 607 C C . PHE A 1 82 ? -30.643 -20.939 35.885 1.00 29.66 80 PHE B C 1
ATOM 608 O O . PHE A 1 82 ? -29.743 -21.684 36.291 1.00 29.93 80 PHE B O 1
ATOM 616 N N . PHE A 1 83 ? -31.803 -20.777 36.534 1.00 30.71 81 PHE B N 1
ATOM 617 C CA . PHE A 1 83 ? -32.075 -21.545 37.744 1.00 33.58 81 PHE B CA 1
ATOM 618 C C . PHE A 1 83 ? -31.990 -23.035 37.464 1.00 33.36 81 PHE B C 1
ATOM 619 O O . PHE A 1 83 ? -31.512 -23.805 38.299 1.00 35.30 81 PHE B O 1
ATOM 627 N N . ASP A 1 84 ? -32.420 -23.455 36.278 1.00 34.62 82 ASP B N 1
ATOM 628 C CA . ASP A 1 84 ? -32.278 -24.851 35.908 1.00 34.81 82 ASP B CA 1
ATOM 629 C C . ASP A 1 84 ? -30.814 -25.299 35.869 1.00 37.06 82 ASP B C 1
ATOM 630 O O . ASP A 1 84 ? -30.506 -26.452 36.208 1.00 36.76 82 ASP B O 1
ATOM 635 N N . ASP A 1 85 ? -29.898 -24.425 35.442 1.00 34.47 83 ASP B N 1
ATOM 636 C CA . ASP A 1 85 ? -28.480 -24.795 35.473 1.00 33.33 83 ASP B CA 1
ATOM 637 C C . ASP A 1 85 ? -28.010 -25.058 36.904 1.00 33.74 83 ASP B C 1
ATOM 638 O O . ASP A 1 85 ? -27.319 -26.048 37.169 1.00 32.28 83 ASP B O 1
ATOM 643 N N . HIS A 1 86 ? -28.341 -24.150 37.836 1.00 30.34 84 HIS B N 1
ATOM 644 C CA . HIS A 1 86 ? -27.931 -24.334 39.227 1.00 31.52 84 HIS B CA 1
ATOM 645 C C . HIS A 1 86 ? -28.559 -25.587 39.816 1.00 33.70 84 HIS B C 1
ATOM 646 O O . HIS A 1 86 ? -27.946 -26.255 40.660 1.00 31.13 84 HIS B O 1
ATOM 653 N N . VAL A 1 87 ? -29.777 -25.918 39.379 1.00 30.87 85 VAL B N 1
ATOM 654 C CA . VAL A 1 87 ? -30.434 -27.128 39.847 1.00 31.43 85 VAL B CA 1
ATOM 655 C C . VAL A 1 87 ? -29.623 -28.367 39.461 1.00 31.62 85 VAL B C 1
ATOM 656 O O . VAL A 1 87 ? -29.396 -29.255 40.287 1.00 31.19 85 VAL B O 1
ATOM 660 N N . ARG A 1 88 ? -29.176 -28.451 38.205 1.00 33.11 86 ARG B N 1
ATOM 661 C CA . ARG A 1 88 ? -28.373 -29.594 37.757 1.00 34.77 86 ARG B CA 1
ATOM 662 C C . ARG A 1 88 ? -27.065 -29.703 38.520 1.00 31.67 86 ARG B C 1
ATOM 663 O O . ARG A 1 88 ? -26.708 -30.790 38.990 1.00 37.02 86 ARG B O 1
ATOM 671 N N . PHE A 1 89 ? -26.394 -28.580 38.754 1.00 28.89 87 PHE B N 1
ATOM 672 C CA . PHE A 1 89 ? -25.115 -28.646 39.452 1.00 32.59 87 PHE B CA 1
ATOM 673 C C . PHE A 1 89 ? -25.287 -29.030 40.922 1.00 32.00 87 PHE B C 1
ATOM 674 O O . PHE A 1 89 ? -24.527 -29.858 41.433 1.00 33.73 87 PHE B O 1
ATOM 682 N N . MET A 1 90 ? -26.297 -28.477 41.611 1.00 32.50 88 MET B N 1
ATOM 683 C CA . MET A 1 90 ? -26.501 -28.821 43.024 1.00 31.54 88 MET B CA 1
ATOM 684 C C . MET A 1 90 ? -26.977 -30.257 43.198 1.00 34.01 88 MET B C 1
ATOM 685 O O . MET A 1 90 ? -26.605 -30.919 44.174 1.00 32.12 88 MET B O 1
ATOM 690 N N . ASP A 1 91 ? -27.840 -30.736 42.293 1.00 33.29 89 ASP B N 1
ATOM 691 C CA . ASP A 1 91 ? -28.186 -32.151 42.270 1.00 30.68 89 ASP B CA 1
ATOM 692 C C . ASP A 1 91 ? -26.926 -33.003 42.229 1.00 33.71 89 ASP B C 1
ATOM 693 O O . ASP A 1 91 ? -26.797 -33.988 42.966 1.00 31.87 89 ASP B O 1
ATOM 698 N N . ALA A 1 92 ? -25.976 -32.626 41.368 1.00 33.68 90 ALA B N 1
ATOM 699 C CA . ALA A 1 92 ? -24.777 -33.423 41.180 1.00 33.45 90 ALA B CA 1
ATOM 700 C C . ALA A 1 92 ? -23.798 -33.246 42.329 1.00 30.81 90 ALA B C 1
ATOM 701 O O . ALA A 1 92 ? -23.119 -34.205 42.721 1.00 32.33 90 ALA B O 1
ATOM 703 N N . PHE A 1 93 ? -23.730 -32.045 42.888 1.00 31.18 91 PHE B N 1
ATOM 704 C CA . PHE A 1 93 ? -22.851 -31.801 44.029 1.00 33.06 91 PHE B CA 1
ATOM 705 C C . PHE A 1 93 ? -23.246 -32.680 45.215 1.00 31.43 91 PHE B C 1
ATOM 706 O O . PHE A 1 93 ? -22.396 -33.307 45.853 1.00 32.49 91 PHE B O 1
ATOM 714 N N . ILE A 1 94 ? -24.541 -32.731 45.521 1.00 32.87 92 ILE B N 1
ATOM 715 C CA . ILE A 1 94 ? -25.019 -33.486 46.674 1.00 33.35 92 ILE B CA 1
ATOM 716 C C . ILE A 1 94 ? -24.704 -34.967 46.511 1.00 38.33 92 ILE B C 1
ATOM 717 O O . ILE A 1 94 ? -24.237 -35.623 47.448 1.00 41.73 92 ILE B O 1
ATOM 722 N N . GLU A 1 95 ? -24.974 -35.519 45.316 1.00 39.20 93 GLU B N 1
ATOM 723 C CA . GLU A 1 95 ? -24.632 -36.911 45.027 1.00 36.90 93 GLU B CA 1
ATOM 724 C C . GLU A 1 95 ? -23.128 -37.141 45.047 1.00 38.25 93 GLU B C 1
ATOM 725 O O . GLU A 1 95 ? -22.672 -38.224 45.441 1.00 37.11 93 GLU B O 1
ATOM 731 N N . ALA A 1 96 ? -22.334 -36.142 44.630 1.00 35.09 94 ALA B N 1
ATOM 732 C CA . ALA A 1 96 ? -20.894 -36.372 44.560 1.00 36.11 94 ALA B CA 1
ATOM 733 C C . ALA A 1 96 ? -20.272 -36.485 45.950 1.00 41.28 94 ALA B C 1
ATOM 734 O O . ALA A 1 96 ? -19.302 -37.239 46.127 1.00 42.39 94 ALA B O 1
ATOM 736 N N . LEU A 1 97 ? -20.830 -35.780 46.949 1.00 36.11 95 LEU B N 1
ATOM 737 C CA . LEU A 1 97 ? -20.362 -35.896 48.329 1.00 37.05 95 LEU B CA 1
ATOM 738 C C . LEU A 1 97 ? -20.950 -37.096 49.053 1.00 40.25 95 LEU B C 1
ATOM 739 O O . LEU A 1 97 ? -20.575 -37.358 50.202 1.00 41.09 95 LEU B O 1
ATOM 744 N N . GLY A 1 98 ? -21.856 -37.826 48.423 1.00 42.68 96 GLY B N 1
ATOM 745 C CA . GLY A 1 98 ? -22.392 -39.011 49.054 1.00 47.20 96 GLY B CA 1
ATOM 746 C C . GLY A 1 98 ? -23.451 -38.737 50.089 1.00 43.68 96 GLY B C 1
ATOM 747 O O . GLY A 1 98 ? -23.750 -39.622 50.900 1.00 49.99 96 GLY B O 1
ATOM 748 N N . LEU A 1 99 ? -24.039 -37.547 50.078 1.00 37.57 97 LEU B N 1
ATOM 749 C CA . LEU A 1 99 ? -24.972 -37.168 51.129 1.00 43.04 97 LEU B CA 1
ATOM 750 C C . LEU A 1 99 ? -26.234 -38.021 51.052 1.00 49.23 97 LEU B C 1
ATOM 751 O O . LEU A 1 99 ? -26.757 -38.287 49.966 1.00 49.38 97 LEU B O 1
ATOM 756 N N . GLU A 1 100 ? -26.707 -38.484 52.213 1.00 53.13 98 GLU B N 1
ATOM 757 C CA . GLU A 1 100 ? -27.938 -39.268 52.242 1.00 50.89 98 GLU B CA 1
ATOM 758 C C . GLU A 1 100 ? -29.079 -38.442 52.818 1.00 48.05 98 GLU B C 1
ATOM 759 O O . GLU A 1 100 ? -29.862 -37.873 52.052 1.00 47.32 98 GLU B O 1
ATOM 765 N N . GLU A 1 101 ? -29.202 -38.355 54.138 1.00 50.17 99 GLU B N 1
ATOM 766 C CA . GLU A 1 101 ? -30.158 -37.424 54.717 1.00 48.54 99 GLU B CA 1
ATOM 767 C C . GLU A 1 101 ? -29.428 -36.154 55.142 1.00 46.54 99 GLU B C 1
ATOM 768 O O . GLU A 1 101 ? -28.239 -36.184 55.464 1.00 47.03 99 GLU B O 1
ATOM 774 N N . VAL A 1 102 ? -30.142 -35.024 55.108 1.00 41.51 100 VAL B N 1
ATOM 775 C CA . VAL A 1 102 ? -29.563 -33.724 55.427 1.00 42.80 100 VAL B CA 1
ATOM 776 C C . VAL A 1 102 ? -30.545 -32.891 56.240 1.00 43.52 100 VAL B C 1
ATOM 777 O O . VAL A 1 102 ? -31.748 -33.160 56.276 1.00 45.12 100 VAL B O 1
ATOM 781 N N . VAL A 1 103 ? -29.999 -31.872 56.910 1.00 42.81 101 VAL B N 1
ATOM 782 C CA . VAL A 1 103 ? -30.731 -30.672 57.328 1.00 41.36 101 VAL B CA 1
ATOM 783 C C . VAL A 1 103 ? -30.297 -29.518 56.420 1.00 37.63 101 VAL B C 1
ATOM 784 O O . VAL A 1 103 ? -29.102 -29.361 56.137 1.00 35.98 101 VAL B O 1
ATOM 788 N N . LEU A 1 104 ? -31.261 -28.720 55.954 1.00 37.73 102 LEU B N 1
ATOM 789 C CA . LEU A 1 104 ? -31.008 -27.609 55.032 1.00 34.68 102 LEU B CA 1
ATOM 790 C C . LEU A 1 104 ? -30.978 -26.261 55.760 1.00 36.08 102 LEU B C 1
ATOM 791 O O . LEU A 1 104 ? -31.858 -25.968 56.584 1.00 37.29 102 LEU B O 1
ATOM 796 N N . VAL A 1 105 ? -29.969 -25.439 55.460 1.00 29.83 103 VAL B N 1
ATOM 797 C CA . VAL A 1 105 ? -29.951 -24.032 55.880 1.00 33.06 103 VAL B CA 1
ATOM 798 C C . VAL A 1 105 ? -29.786 -23.213 54.618 1.00 31.72 103 VAL B C 1
ATOM 799 O O . VAL A 1 105 ? -28.738 -23.282 53.965 1.00 32.92 103 VAL B O 1
ATOM 803 N N . ILE A 1 106 ? -30.819 -22.450 54.256 1.00 32.77 104 ILE B N 1
ATOM 804 C CA . ILE A 1 106 ? -30.955 -21.942 52.894 1.00 31.57 104 ILE B CA 1
ATOM 805 C C . ILE A 1 106 ? -31.456 -20.497 52.890 1.00 30.50 104 ILE B C 1
ATOM 806 O O . ILE A 1 106 ? -32.226 -20.083 53.765 1.00 31.08 104 ILE B O 1
ATOM 811 N N . HIS A 1 107 ? -31.035 -19.742 51.865 1.00 30.43 105 HIS B N 1
ATOM 812 C CA . HIS A 1 107 ? -31.225 -18.293 51.791 1.00 30.58 105 HIS B CA 1
ATOM 813 C C . HIS A 1 107 ? -31.285 -17.858 50.337 1.00 29.70 105 HIS B C 1
ATOM 814 O O . HIS A 1 107 ? -30.478 -18.298 49.516 1.00 31.26 105 HIS B O 1
ATOM 821 N N . ASP A 1 108 ? -32.221 -16.963 50.028 1.00 31.42 106 ASP B N 1
ATOM 822 C CA . ASP A 1 108 ? -32.291 -16.418 48.677 1.00 31.40 106 ASP B CA 1
ATOM 823 C C . ASP A 1 108 ? -32.377 -17.542 47.648 1.00 28.92 106 ASP B C 1
ATOM 824 O O . ASP A 1 108 ? -33.148 -18.479 47.845 1.00 31.23 106 ASP B O 1
ATOM 829 N N . TRP A 1 109 ? -31.607 -17.468 46.552 1.00 28.10 107 TRP B N 1
ATOM 830 C CA . TRP A 1 109 ? -31.688 -18.508 45.527 1.00 28.06 107 TRP B CA 1
ATOM 831 C C . TRP A 1 109 ? -31.186 -19.865 46.030 1.00 31.42 107 TRP B C 1
ATOM 832 O O . TRP A 1 109 ? -31.586 -20.900 45.491 1.00 29.01 107 TRP B O 1
ATOM 843 N N . GLY A 1 110 ? -30.339 -19.888 47.062 1.00 31.86 108 GLY B N 1
ATOM 844 C CA . GLY A 1 110 ? -30.074 -21.140 47.745 1.00 28.44 108 GLY B CA 1
ATOM 845 C C . GLY A 1 110 ? -31.333 -21.811 48.255 1.00 31.71 108 GLY B C 1
ATOM 846 O O . GLY A 1 110 ? -31.393 -23.046 48.350 1.00 33.21 108 GLY B O 1
ATOM 847 N N . SER A 1 111 ? -32.362 -21.020 48.581 1.00 30.97 109 SER B N 1
ATOM 848 C CA . SER A 1 111 ? -33.584 -21.594 49.149 1.00 30.46 109 SER B CA 1
ATOM 849 C C . SER A 1 111 ? -34.518 -22.137 48.081 1.00 32.11 109 SER B C 1
ATOM 850 O O . SER A 1 111 ? -35.207 -23.136 48.327 1.00 32.37 109 SER B O 1
ATOM 853 N N . ALA A 1 112 ? -34.562 -21.504 46.901 1.00 30.89 110 ALA B N 1
ATOM 854 C CA . ALA A 1 112 ? -35.187 -22.163 45.758 1.00 29.54 110 ALA B CA 1
ATOM 855 C C . ALA A 1 112 ? -34.505 -23.497 45.470 1.00 31.46 110 ALA B C 1
ATOM 856 O O . ALA A 1 112 ? -35.170 -24.490 45.170 1.00 32.52 110 ALA B O 1
ATOM 858 N N . LEU A 1 113 ? -33.179 -23.544 45.571 1.00 31.11 111 LEU B N 1
ATOM 859 C CA . LEU A 1 113 ? -32.478 -24.811 45.399 1.00 31.04 111 LEU B CA 1
ATOM 860 C C . LEU A 1 113 ? -32.883 -25.810 46.481 1.00 31.89 111 LEU B C 1
ATOM 861 O O . LEU A 1 113 ? -33.276 -26.941 46.182 1.00 32.55 111 LEU B O 1
ATOM 866 N N . GLY A 1 114 ? -32.831 -25.394 47.747 1.00 32.77 112 GLY B N 1
ATOM 867 C CA . GLY A 1 114 ? -33.114 -26.323 48.834 1.00 34.62 112 GLY B CA 1
ATOM 868 C C . GLY A 1 114 ? -34.549 -26.826 48.851 1.00 35.65 112 GLY B C 1
ATOM 869 O O . GLY A 1 114 ? -34.802 -28.002 49.142 1.00 36.03 112 GLY B O 1
ATOM 870 N N . PHE A 1 115 ? -35.516 -25.939 48.572 1.00 36.73 113 PHE B N 1
ATOM 871 C CA . PHE A 1 115 ? -36.915 -26.357 48.590 1.00 34.21 113 PHE B CA 1
ATOM 872 C C . PHE A 1 115 ? -37.223 -27.224 47.386 1.00 37.71 113 PHE B C 1
ATOM 873 O O . PHE A 1 115 ? -37.957 -28.214 47.502 1.00 40.21 113 PHE B O 1
ATOM 881 N N . HIS A 1 116 ? -36.660 -26.877 46.221 1.00 35.27 114 HIS B N 1
ATOM 882 C CA . HIS A 1 116 ? -36.877 -27.704 45.041 1.00 38.58 114 HIS B CA 1
ATOM 883 C C . HIS A 1 116 ? -36.290 -29.103 45.235 1.00 39.12 114 HIS B C 1
ATOM 884 O O . HIS A 1 116 ? -36.895 -30.104 44.829 1.00 40.23 114 HIS B O 1
ATOM 891 N N . TRP A 1 117 ? -35.119 -29.191 45.873 1.00 37.45 115 TRP B N 1
ATOM 892 C CA . TRP A 1 117 ? -34.511 -30.493 46.122 1.00 39.26 115 TRP B CA 1
ATOM 893 C C . TRP A 1 117 ? -35.318 -31.310 47.132 1.00 41.46 115 TRP B C 1
ATOM 894 O O . TRP A 1 117 ? -35.485 -32.525 46.963 1.00 40.91 115 TRP B O 1
ATOM 905 N N . ALA A 1 118 ? -35.822 -30.663 48.191 1.00 42.69 116 ALA B N 1
ATOM 906 C CA . ALA A 1 118 ? -36.583 -31.382 49.210 1.00 39.65 116 ALA B CA 1
ATOM 907 C C . ALA A 1 118 ? -37.875 -31.952 48.641 1.00 43.88 116 ALA B C 1
ATOM 908 O O . ALA A 1 118 ? -38.239 -33.095 48.942 1.00 45.12 116 ALA B O 1
ATOM 910 N N . LYS A 1 119 ? -38.590 -31.168 47.824 1.00 46.05 117 LYS B N 1
ATOM 911 C CA . LYS A 1 119 ? -39.825 -31.661 47.215 1.00 46.16 117 LYS B CA 1
ATOM 912 C C . LYS A 1 119 ? -39.586 -32.932 46.408 1.00 45.90 117 LYS B C 1
ATOM 913 O O . LYS A 1 119 ? -40.415 -33.849 46.428 1.00 51.07 117 LYS B O 1
ATOM 919 N N . ARG A 1 120 ? -38.456 -33.024 45.708 1.00 45.03 118 ARG B N 1
ATOM 920 C CA . ARG A 1 120 ? -38.159 -34.229 44.935 1.00 44.70 118 ARG B CA 1
ATOM 921 C C . ARG A 1 120 ? -37.497 -35.331 45.753 1.00 43.98 118 ARG B C 1
ATOM 922 O O . ARG A 1 120 ? -37.436 -36.468 45.273 1.00 42.89 118 ARG B O 1
ATOM 930 N N . ASN A 1 121 ? -37.000 -35.028 46.965 1.00 46.18 119 ASN B N 1
ATOM 931 C CA . ASN A 1 121 ? -36.310 -36.009 47.815 1.00 42.60 119 ASN B CA 1
ATOM 932 C C . ASN A 1 121 ? -36.737 -35.855 49.271 1.00 44.28 119 ASN B C 1
ATOM 933 O O . ASN A 1 121 ? -35.895 -35.690 50.160 1.00 44.32 119 ASN B O 1
ATOM 938 N N . PRO A 1 122 ? -38.046 -35.942 49.558 1.00 46.34 120 PRO B N 1
ATOM 939 C CA . PRO A 1 122 ? -38.529 -35.546 50.897 1.00 49.07 120 PRO B CA 1
ATOM 940 C C . PRO A 1 122 ? -38.018 -36.416 52.036 1.00 48.36 120 PRO B C 1
ATOM 941 O O . PRO A 1 122 ? -37.786 -35.905 53.139 1.00 50.38 120 PRO B O 1
ATOM 945 N N . GLU A 1 123 ? -37.824 -37.710 51.813 1.00 49.81 121 GLU B N 1
ATOM 946 C CA . GLU A 1 123 ? -37.434 -38.551 52.938 1.00 53.85 121 GLU B CA 1
ATOM 947 C C . GLU A 1 123 ? -35.974 -38.368 53.347 1.00 50.49 121 GLU B C 1
ATOM 948 O O . GLU A 1 123 ? -35.533 -39.007 54.311 1.00 51.92 121 GLU B O 1
ATOM 954 N N . ARG A 1 124 ? -35.242 -37.475 52.685 1.00 46.24 122 ARG B N 1
ATOM 955 C CA . ARG A 1 124 ? -33.851 -37.200 53.002 1.00 45.67 122 ARG B CA 1
ATOM 956 C C . ARG A 1 124 ? -33.649 -35.853 53.680 1.00 45.79 122 ARG B C 1
ATOM 957 O O . ARG A 1 124 ? -32.508 -35.488 53.984 1.00 45.74 122 ARG B O 1
ATOM 965 N N . VAL A 1 125 ? -34.719 -35.110 53.939 1.00 46.72 123 VAL B N 1
ATOM 966 C CA . VAL A 1 125 ? -34.634 -33.789 54.548 1.00 45.80 123 VAL B CA 1
ATOM 967 C C . VAL A 1 125 ? -35.287 -33.871 55.920 1.00 45.21 123 VAL B C 1
ATOM 968 O O . VAL A 1 125 ? -36.515 -34.006 56.035 1.00 40.07 123 VAL B O 1
ATOM 972 N N . LYS A 1 126 ? -34.460 -33.773 56.957 1.00 42.50 124 LYS B N 1
ATOM 973 C CA . LYS A 1 126 ? -34.911 -33.923 58.330 1.00 45.91 124 LYS B CA 1
ATOM 974 C C . LYS A 1 126 ? -35.277 -32.605 58.992 1.00 47.85 124 LYS B C 1
ATOM 975 O O . LYS A 1 126 ? -35.716 -32.617 60.146 1.00 51.70 124 LYS B O 1
ATOM 981 N N . GLY A 1 127 ? -35.140 -31.481 58.289 1.00 45.86 125 GLY B N 1
ATOM 982 C CA . GLY A 1 127 ? -35.448 -30.184 58.851 1.00 42.66 125 GLY B CA 1
ATOM 983 C C . GLY A 1 127 ? -34.902 -29.116 57.937 1.00 43.03 125 GLY B C 1
ATOM 984 O O . GLY A 1 127 ? -33.940 -29.374 57.203 1.00 44.08 125 GLY B O 1
ATOM 985 N N . ILE A 1 128 ? -35.509 -27.927 57.959 1.00 40.71 126 ILE B N 1
ATOM 986 C CA . ILE A 1 128 ? -35.167 -26.834 57.054 1.00 38.95 126 ILE B CA 1
ATOM 987 C C . ILE A 1 128 ? -35.175 -25.539 57.848 1.00 37.70 126 ILE B C 1
ATOM 988 O O . ILE A 1 128 ? -36.227 -25.125 58.348 1.00 38.86 126 ILE B O 1
ATOM 993 N N . ALA A 1 129 ? -34.023 -24.885 57.942 1.00 35.13 127 ALA B N 1
ATOM 994 C CA . ALA A 1 129 ? -33.969 -23.484 58.334 1.00 36.48 127 ALA B CA 1
ATOM 995 C C . ALA A 1 129 ? -33.882 -22.627 57.073 1.00 36.52 127 ALA B C 1
ATOM 996 O O . ALA A 1 129 ? -33.076 -22.910 56.177 1.00 35.98 127 ALA B O 1
ATOM 998 N N . PHE A 1 130 ? -34.707 -21.584 56.999 1.00 37.26 128 PHE B N 1
ATOM 999 C CA . PHE A 1 130 ? -34.704 -20.689 55.848 1.00 33.95 128 PHE B CA 1
ATOM 1000 C C . PHE A 1 130 ? -34.940 -19.254 56.293 1.00 36.43 128 PHE B C 1
ATOM 1001 O O . PHE A 1 130 ? -35.448 -18.989 57.386 1.00 38.18 128 PHE B O 1
ATOM 1009 N N . MET A 1 131 ? -34.561 -18.329 55.414 1.00 35.46 129 MET B N 1
ATOM 1010 C CA . MET A 1 131 ? -34.620 -16.894 55.659 1.00 35.91 129 MET B CA 1
ATOM 1011 C C . MET A 1 131 ? -34.571 -16.190 54.305 1.00 35.43 129 MET B C 1
ATOM 1012 O O . MET A 1 131 ? -33.862 -16.646 53.400 1.00 34.98 129 MET B O 1
ATOM 1017 N N . GLU A 1 132 ? -35.317 -15.090 54.151 1.00 33.31 130 GLU B N 1
ATOM 1018 C CA . GLU A 1 132 ? -35.376 -14.307 52.879 1.00 34.26 130 GLU B CA 1
ATOM 1019 C C . GLU A 1 132 ? -35.419 -15.166 51.610 1.00 35.20 130 GLU B C 1
ATOM 1020 O O . GLU A 1 132 ? -34.525 -15.035 50.770 1.00 32.77 130 GLU B O 1
ATOM 1026 N N . PHE A 1 133 ? -36.463 -16.001 51.497 1.00 35.89 131 PHE B N 1
ATOM 1027 C CA . PHE A 1 133 ? -36.472 -17.002 50.445 1.00 34.34 131 PHE B CA 1
ATOM 1028 C C . PHE A 1 133 ? -37.312 -16.644 49.221 1.00 34.22 131 PHE B C 1
ATOM 1029 O O . PHE A 1 133 ? -38.099 -15.690 49.227 1.00 35.01 131 PHE B O 1
ATOM 1037 N N . ILE A 1 134 ? -37.122 -17.433 48.165 1.00 32.28 132 ILE B N 1
ATOM 1038 C CA . ILE A 1 134 ? -37.824 -17.244 46.895 1.00 34.73 132 ILE B CA 1
ATOM 1039 C C . ILE A 1 134 ? -39.252 -17.751 47.031 1.00 37.62 132 ILE B C 1
ATOM 1040 O O . ILE A 1 134 ? -39.482 -18.951 47.244 1.00 36.66 132 ILE B O 1
ATOM 1045 N N . ARG A 1 135 ? -40.202 -16.837 46.904 1.00 33.69 133 ARG B N 1
ATOM 1046 C CA . ARG A 1 135 ? -41.637 -17.061 46.930 1.00 36.51 133 ARG B CA 1
ATOM 1047 C C . ARG A 1 135 ? -42.234 -16.311 45.751 1.00 39.23 133 ARG B C 1
ATOM 1048 O O . ARG A 1 135 ? -41.623 -15.361 45.238 1.00 38.61 133 ARG B O 1
ATOM 1056 N N . PRO A 1 136 ? -43.435 -16.687 45.307 1.00 36.58 134 PRO B N 1
ATOM 1057 C CA . PRO A 1 136 ? -44.081 -15.911 44.237 1.00 38.07 134 PRO B CA 1
ATOM 1058 C C . PRO A 1 136 ? -44.499 -14.549 44.778 1.00 39.58 134 PRO B C 1
ATOM 1059 O O . PRO A 1 136 ? -45.209 -14.462 45.782 1.00 38.65 134 PRO B O 1
ATOM 1063 N N . ILE A 1 137 ? -44.009 -13.483 44.151 1.00 37.72 135 ILE B N 1
ATOM 1064 C CA . ILE A 1 137 ? -44.332 -12.123 44.570 1.00 38.72 135 ILE B CA 1
ATOM 1065 C C . ILE A 1 137 ? -45.391 -11.584 43.609 1.00 39.79 135 ILE B C 1
ATOM 1066 O O . ILE A 1 137 ? -45.068 -11.299 42.441 1.00 35.84 135 ILE B O 1
ATOM 1071 N N . PRO A 1 138 ? -46.645 -11.421 44.047 1.00 39.24 136 PRO B N 1
ATOM 1072 C CA . PRO A 1 138 ? -47.739 -11.153 43.090 1.00 39.82 136 PRO B CA 1
ATOM 1073 C C . PRO A 1 138 ? -47.620 -9.824 42.364 1.00 38.40 136 PRO B C 1
ATOM 1074 O O . PRO A 1 138 ? -47.994 -9.734 41.186 1.00 40.25 136 PRO B O 1
ATOM 1078 N N . THR A 1 139 ? -47.100 -8.798 43.021 1.00 35.61 137 THR B N 1
ATOM 1079 C CA . THR A 1 139 ? -47.133 -7.445 42.490 1.00 39.32 137 THR B CA 1
ATOM 1080 C C . THR A 1 139 ? -45.847 -6.713 42.848 1.00 36.05 137 THR B C 1
ATOM 1081 O O . THR A 1 139 ? -45.269 -6.925 43.916 1.00 32.01 137 THR B O 1
ATOM 1085 N N . TRP A 1 140 ? -45.414 -5.831 41.944 1.00 36.09 138 TRP B N 1
ATOM 1086 C CA . TRP A 1 140 ? -44.229 -5.028 42.223 1.00 36.34 138 TRP B CA 1
ATOM 1087 C C . TRP A 1 140 ? -44.427 -4.123 43.434 1.00 39.07 138 TRP B C 1
ATOM 1088 O O . TRP A 1 140 ? -43.436 -3.705 44.046 1.00 37.97 138 TRP B O 1
ATOM 1099 N N . ASP A 1 141 ? -45.684 -3.871 43.826 1.00 40.67 139 ASP B N 1
ATOM 1100 C CA . ASP A 1 141 ? -45.975 -3.051 45.002 1.00 43.62 139 ASP B CA 1
ATOM 1101 C C . ASP A 1 141 ? -45.436 -3.672 46.281 1.00 41.33 139 ASP B C 1
ATOM 1102 O O . ASP A 1 141 ? -45.131 -2.945 47.235 1.00 46.33 139 ASP B O 1
ATOM 1107 N N . GLU A 1 142 ? -45.323 -5.001 46.328 1.00 36.52 140 GLU B N 1
ATOM 1108 C CA . GLU A 1 142 ? -44.773 -5.699 47.486 1.00 39.43 140 GLU B CA 1
ATOM 1109 C C . GLU A 1 142 ? -43.250 -5.591 47.581 1.00 38.26 140 GLU B C 1
ATOM 1110 O O . GLU A 1 142 ? -42.670 -6.033 48.583 1.00 35.61 140 GLU B O 1
ATOM 1116 N N . TRP A 1 143 ? -42.590 -5.060 46.556 1.00 34.61 141 TRP B N 1
ATOM 1117 C CA . TRP A 1 143 ? -41.147 -4.863 46.612 1.00 38.05 141 TRP B CA 1
ATOM 1118 C C . TRP A 1 143 ? -40.845 -3.546 47.325 1.00 38.52 141 TRP B C 1
ATOM 1119 O O . TRP A 1 143 ? -41.293 -2.489 46.863 1.00 35.23 141 TRP B O 1
ATOM 1130 N N . PRO A 1 144 ? -40.110 -3.561 48.453 1.00 36.35 142 PRO B N 1
ATOM 1131 C CA . PRO A 1 144 ? -39.946 -2.331 49.243 1.00 35.27 142 PRO B CA 1
ATOM 1132 C C . PRO A 1 144 ? -39.066 -1.308 48.552 1.00 32.58 142 PRO B C 1
ATOM 1133 O O . PRO A 1 144 ? -37.858 -1.512 48.425 1.00 34.98 142 PRO B O 1
ATOM 1137 N N . TRP A 1 145 ? -39.663 -0.198 48.116 1.00 34.19 143 TRP B N 1
ATOM 1138 C CA . TRP A 1 145 ? -38.898 0.861 47.469 1.00 32.20 143 TRP B CA 1
ATOM 1139 C C . TRP A 1 145 ? -37.837 1.448 48.383 1.00 33.05 143 TRP B C 1
ATOM 1140 O O . TRP A 1 145 ? -36.880 2.045 47.883 1.00 31.91 143 TRP B O 1
ATOM 1151 N N . PHE A 1 146 ? -37.987 1.313 49.707 1.00 32.96 144 PHE B N 1
ATOM 1152 C CA . PHE A 1 146 ? -37.134 2.015 50.651 1.00 31.13 144 PHE B CA 1
ATOM 1153 C C . PHE A 1 146 ? -35.950 1.182 51.108 1.00 33.24 144 PHE B C 1
ATOM 1154 O O . PHE A 1 146 ? -35.180 1.647 51.962 1.00 35.50 144 PHE B O 1
ATOM 1162 N N . ALA A 1 147 ? -35.778 -0.023 50.567 1.00 31.60 145 ALA B N 1
ATOM 1163 C CA . ALA A 1 147 ? -34.750 -0.928 51.077 1.00 32.03 145 ALA B CA 1
ATOM 1164 C C . ALA A 1 147 ? -33.352 -0.310 50.950 1.00 32.66 145 ALA B C 1
ATOM 1165 O O . ALA A 1 147 ? -32.970 0.192 49.887 1.00 32.93 145 ALA B O 1
ATOM 1167 N N . GLY A 1 148 ? -32.601 -0.313 52.052 1.00 29.50 146 GLY B N 1
ATOM 1168 C CA . GLY A 1 148 ? -31.234 0.160 52.037 1.00 29.15 146 GLY B CA 1
ATOM 1169 C C . GLY A 1 148 ? -31.048 1.660 52.097 1.00 33.98 146 GLY B C 1
ATOM 1170 O O . GLY A 1 148 ? -29.931 2.132 51.853 1.00 32.27 146 GLY B O 1
ATOM 1171 N N . LEU A 1 149 ? -32.090 2.431 52.427 1.00 33.62 147 LEU B N 1
ATOM 1172 C CA . LEU A 1 149 ? -31.988 3.887 52.473 1.00 33.78 147 LEU B CA 1
ATOM 1173 C C . LEU A 1 149 ? -31.715 4.436 53.885 1.00 37.80 147 LEU B C 1
ATOM 1174 O O . LEU A 1 149 ? -31.890 5.639 54.117 1.00 36.15 147 LEU B O 1
ATOM 1179 N N . GLU A 1 150 ? -31.264 3.593 54.828 1.00 36.77 148 GLU B N 1
ATOM 1180 C CA . GLU A 1 150 ? -31.104 4.053 56.207 1.00 34.60 148 GLU B CA 1
ATOM 1181 C C . GLU A 1 150 ? -30.096 5.193 56.320 1.00 39.14 148 GLU B C 1
ATOM 1182 O O . GLU A 1 150 ? -30.208 6.037 57.216 1.00 36.32 148 GLU B O 1
ATOM 1188 N N . ARG A 1 151 ? -29.124 5.256 55.416 1.00 41.19 149 ARG B N 1
ATOM 1189 C CA . ARG A 1 151 ? -28.069 6.260 55.490 1.00 42.72 149 ARG B CA 1
ATOM 1190 C C . ARG A 1 151 ? -28.381 7.537 54.714 1.00 41.06 149 ARG B C 1
ATOM 1191 O O . ARG A 1 151 ? -27.524 8.422 54.649 1.00 42.69 149 ARG B O 1
ATOM 1199 N N . ILE A 1 152 ? -29.564 7.648 54.109 1.00 39.45 150 ILE B N 1
ATOM 1200 C CA . ILE A 1 152 ? -29.918 8.870 53.406 1.00 39.14 150 ILE B CA 1
ATOM 1201 C C . ILE A 1 152 ? -29.914 10.010 54.404 1.00 42.44 150 ILE B C 1
ATOM 1202 O O . ILE A 1 152 ? -30.514 9.914 55.482 1.00 43.24 150 ILE B O 1
ATOM 1207 N N . GLU A 1 153 ? -29.223 11.094 54.062 1.00 44.04 151 GLU B N 1
ATOM 1208 C CA . GLU A 1 153 ? -29.132 12.211 54.992 1.00 44.88 151 GLU B CA 1
ATOM 1209 C C . GLU A 1 153 ? -30.458 12.959 55.067 1.00 40.43 151 GLU B C 1
ATOM 1210 O O . GLU A 1 153 ? -30.551 14.120 54.668 1.00 45.19 151 GLU B O 1
ATOM 1216 N N . LYS A 1 154 ? -31.485 12.296 55.586 1.00 39.02 152 LYS B N 1
ATOM 1217 C CA . LYS A 1 154 ? -32.804 12.882 55.766 1.00 39.67 152 LYS B CA 1
ATOM 1218 C C . LYS A 1 154 ? -33.491 12.171 56.922 1.00 40.36 152 LYS B C 1
ATOM 1219 O O . LYS A 1 154 ? -33.416 10.944 57.043 1.00 38.35 152 LYS B O 1
ATOM 1225 N N . ASN A 1 155 ? -34.148 12.950 57.772 1.00 40.69 153 ASN B N 1
ATOM 1226 C CA . ASN A 1 155 ? -34.820 12.431 58.958 1.00 39.40 153 ASN B CA 1
ATOM 1227 C C . ASN A 1 155 ? -36.232 12.021 58.566 1.00 37.46 153 ASN B C 1
ATOM 1228 O O . ASN A 1 155 ? -37.111 12.865 58.390 1.00 40.64 153 ASN B O 1
ATOM 1233 N N . PHE A 1 156 ? -36.455 10.720 58.416 1.00 38.73 154 PHE B N 1
ATOM 1234 C CA . PHE A 1 156 ? -37.777 10.238 58.049 1.00 37.61 154 PHE B CA 1
ATOM 1235 C C . PHE A 1 156 ? -37.926 8.781 58.461 1.00 35.03 154 PHE B C 1
ATOM 1236 O O . PHE A 1 156 ? -36.940 8.064 58.651 1.00 32.17 154 PHE B O 1
ATOM 1244 N N . ILE A 1 157 ? -39.196 8.376 58.615 1.00 35.45 155 ILE B N 1
ATOM 1245 C CA . ILE A 1 157 ? -39.625 7.026 58.955 1.00 31.39 155 ILE B CA 1
ATOM 1246 C C . ILE A 1 157 ? -40.775 6.646 58.027 1.00 33.69 155 ILE B C 1
ATOM 1247 O O . ILE A 1 157 ? -41.457 7.506 57.465 1.00 33.43 155 ILE B O 1
ATOM 1252 N N . ILE A 1 158 ? -40.979 5.335 57.854 1.00 33.26 156 ILE B N 1
ATOM 1253 C CA . ILE A 1 158 ? -42.141 4.801 57.146 1.00 31.83 156 ILE B CA 1
ATOM 1254 C C . ILE A 1 158 ? -42.930 3.923 58.105 1.00 33.17 156 ILE B C 1
ATOM 1255 O O . ILE A 1 158 ? -42.357 3.051 58.770 1.00 31.39 156 ILE B O 1
ATOM 1260 N N . THR A 1 159 ? -44.244 4.115 58.138 1.00 32.64 157 THR B N 1
ATOM 1261 C CA . THR A 1 159 ? -45.133 3.235 58.879 1.00 33.75 157 THR B CA 1
ATOM 1262 C C . THR A 1 159 ? -45.969 2.408 57.902 1.00 35.59 157 THR B C 1
ATOM 1263 O O . THR A 1 159 ? -46.287 2.849 56.789 1.00 34.39 157 THR B O 1
ATOM 1267 N N . ASP A 1 160 ? -46.280 1.177 58.319 1.00 34.54 158 ASP B N 1
ATOM 1268 C CA . ASP A 1 160 ? -47.124 0.270 57.548 1.00 34.38 158 ASP B CA 1
ATOM 1269 C C . ASP A 1 160 ? -48.516 0.218 58.170 1.00 34.72 158 ASP B C 1
ATOM 1270 O O . ASP A 1 160 ? -48.768 -0.564 59.104 1.00 31.36 158 ASP B O 1
ATOM 1275 N N . PRO A 1 161 ? -49.448 1.041 57.674 1.00 38.97 159 PRO B N 1
ATOM 1276 C CA . PRO A 1 161 ? -50.806 1.044 58.251 1.00 36.96 159 PRO B CA 1
ATOM 1277 C C . PRO A 1 161 ? -51.551 -0.266 58.068 1.00 32.88 159 PRO B C 1
ATOM 1278 O O . PRO A 1 161 ? -52.628 -0.414 58.638 1.00 41.20 159 PRO B O 1
ATOM 1282 N N . ARG A 1 162 ? -51.030 -1.214 57.298 1.00 35.04 160 ARG B N 1
ATOM 1283 C CA . ARG A 1 162 ? -51.701 -2.496 57.106 1.00 36.19 160 ARG B CA 1
ATOM 1284 C C . ARG A 1 162 ? -51.275 -3.554 58.123 1.00 33.48 160 ARG B C 1
ATOM 1285 O O . ARG A 1 162 ? -51.911 -4.605 58.205 1.00 32.82 160 ARG B O 1
ATOM 1293 N N . LEU A 1 163 ? -50.191 -3.305 58.909 1.00 34.99 161 LEU B N 1
ATOM 1294 C CA . LEU A 1 163 ? -49.805 -4.094 60.072 1.00 32.57 161 LEU B CA 1
ATOM 1295 C C . LEU A 1 163 ? -50.579 -3.595 61.289 1.00 32.43 161 LEU B C 1
ATOM 1296 O O . LEU A 1 163 ? -50.999 -2.434 61.325 1.00 35.70 161 LEU B O 1
ATOM 1301 N N . PRO A 1 164 ? -50.863 -4.422 62.292 1.00 31.63 162 PRO B N 1
ATOM 1302 C CA . PRO A 1 164 ? -51.674 -3.922 63.417 1.00 35.65 162 PRO B CA 1
ATOM 1303 C C . PRO A 1 164 ? -51.000 -2.729 64.096 1.00 33.36 162 PRO B C 1
ATOM 1304 O O . PRO A 1 164 ? -49.801 -2.749 64.383 1.00 32.33 162 PRO B O 1
ATOM 1308 N N . ASP A 1 165 ? -51.772 -1.647 64.258 1.00 38.35 163 ASP B N 1
ATOM 1309 C CA . ASP A 1 165 ? -51.386 -0.441 64.998 1.00 35.54 163 ASP B CA 1
ATOM 1310 C C . ASP A 1 165 ? -50.342 0.405 64.275 1.00 33.88 163 ASP B C 1
ATOM 1311 O O . ASP A 1 165 ? -49.642 1.183 64.915 1.00 34.29 163 ASP B O 1
ATOM 1316 N N . ASN A 1 166 ? -50.199 0.261 62.956 1.00 34.62 164 ASN B N 1
ATOM 1317 C CA . ASN A 1 166 ? -49.413 1.173 62.135 1.00 33.97 164 ASN B CA 1
ATOM 1318 C C . ASN A 1 166 ? -47.963 1.333 62.604 1.00 33.51 164 ASN B C 1
ATOM 1319 O O . ASN A 1 166 ? -47.495 2.459 62.816 1.00 34.40 164 ASN B O 1
ATOM 1324 N N . PRO A 1 167 ? -47.215 0.236 62.764 1.00 38.12 165 PRO B N 1
ATOM 1325 C CA . PRO A 1 167 ? -45.855 0.339 63.316 1.00 35.28 165 PRO B CA 1
ATOM 1326 C C . PRO A 1 167 ? -44.852 0.925 62.329 1.00 36.49 165 PRO B C 1
ATOM 1327 O O . PRO A 1 167 ? -45.056 0.943 61.107 1.00 33.61 165 PRO B O 1
ATOM 1331 N N . ILE A 1 168 ? -43.749 1.424 62.901 1.00 36.23 166 ILE B N 1
ATOM 1332 C CA . ILE A 1 168 ? -42.597 1.853 62.112 1.00 35.57 166 ILE B CA 1
ATOM 1333 C C . ILE A 1 168 ? -41.913 0.624 61.514 1.00 35.98 166 ILE B C 1
ATOM 1334 O O . ILE A 1 168 ? -41.576 -0.327 62.237 1.00 32.56 166 ILE B O 1
ATOM 1339 N N . ILE A 1 169 ? -41.711 0.628 60.191 1.00 31.37 167 ILE B N 1
ATOM 1340 C CA . ILE A 1 169 ? -40.949 -0.424 59.522 1.00 30.10 167 ILE B CA 1
ATOM 1341 C C . ILE A 1 169 ? -39.672 0.091 58.887 1.00 31.04 167 ILE B C 1
ATOM 1342 O O . ILE A 1 169 ? -38.911 -0.701 58.322 1.00 29.63 167 ILE B O 1
ATOM 1347 N N . PHE A 1 170 ? -39.417 1.396 58.956 1.00 31.94 168 PHE B N 1
ATOM 1348 C CA . PHE A 1 170 ? -38.185 1.989 58.462 1.00 32.06 168 PHE B CA 1
ATOM 1349 C C . PHE A 1 170 ? -37.876 3.253 59.268 1.00 31.28 168 PHE B C 1
ATOM 1350 O O . PHE A 1 170 ? -38.762 4.067 59.526 1.00 28.74 168 PHE B O 1
ATOM 1358 N N . ALA A 1 171 ? -36.611 3.418 59.648 1.00 31.15 169 ALA B N 1
ATOM 1359 C CA . ALA A 1 171 ? -36.155 4.649 60.282 1.00 34.68 169 ALA B CA 1
ATOM 1360 C C . ALA A 1 171 ? -34.746 4.974 59.792 1.00 34.35 169 ALA B C 1
ATOM 1361 O O . ALA A 1 171 ? -33.813 4.191 60.006 1.00 36.99 169 ALA B O 1
ATOM 1363 N N . SER A 1 172 ? -34.594 6.135 59.162 1.00 31.33 170 SER B N 1
ATOM 1364 C CA . SER A 1 172 ? -33.290 6.639 58.758 1.00 34.69 170 SER B CA 1
ATOM 1365 C C . SER A 1 172 ? -32.394 6.938 59.962 1.00 38.45 170 SER B C 1
ATOM 1366 O O . SER A 1 172 ? -32.853 7.208 61.080 1.00 36.66 170 SER B O 1
ATOM 1369 N N . ASP A 1 173 ? -31.084 6.918 59.699 1.00 38.64 171 ASP B N 1
ATOM 13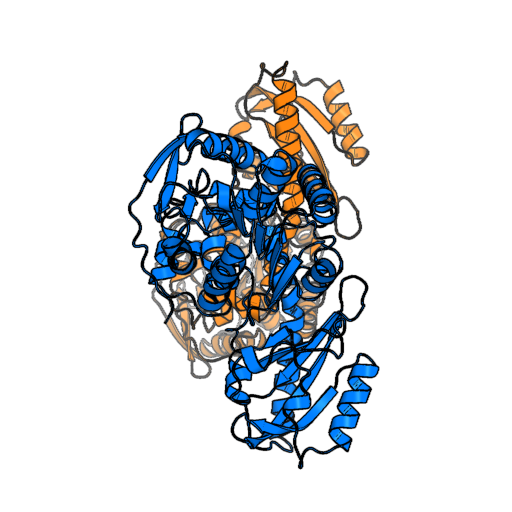70 C CA . ASP A 1 173 ? -30.089 7.202 60.729 1.00 38.33 171 ASP B CA 1
ATOM 1371 C C . ASP A 1 173 ? -30.399 8.499 61.486 1.00 40.26 171 ASP B C 1
ATOM 1372 O O . ASP A 1 173 ? -30.299 8.546 62.719 1.00 37.73 171 ASP B O 1
ATOM 1377 N N . SER A 1 174 ? -30.778 9.560 60.760 1.00 38.98 172 SER B N 1
ATOM 1378 C CA . SER A 1 174 ? -31.118 10.840 61.383 1.00 38.70 172 SER B CA 1
ATOM 1379 C C . SER A 1 174 ? -32.132 10.674 62.508 1.00 39.56 172 SER B C 1
ATOM 1380 O O . SER A 1 174 ? -32.009 11.302 63.568 1.00 40.55 172 SER B O 1
ATOM 1383 N N . PHE A 1 175 ? -33.168 9.862 62.272 1.00 38.46 173 PHE B N 1
ATOM 1384 C CA . PHE A 1 175 ? -34.217 9.657 63.267 1.00 39.52 173 PHE B CA 1
ATOM 1385 C C . PHE A 1 175 ? -33.675 8.986 64.529 1.00 40.05 173 PHE B C 1
ATOM 1386 O O . PHE A 1 175 ? -34.146 9.277 65.641 1.00 39.73 173 PHE B O 1
ATOM 1394 N N . LEU A 1 176 ? -32.692 8.094 64.375 1.00 36.94 174 LEU B N 1
ATOM 1395 C CA . LEU A 1 176 ? -32.013 7.509 65.525 1.00 38.67 174 LEU B CA 1
ATOM 1396 C C . LEU A 1 176 ? -31.243 8.573 66.309 1.00 39.58 174 LEU B C 1
ATOM 1397 O O . LEU A 1 176 ? -31.245 8.577 67.549 1.00 35.69 174 LEU B O 1
ATOM 1402 N N . GLN A 1 177 ? -30.578 9.484 65.601 1.00 40.41 175 GLN B N 1
ATOM 1403 C CA . GLN A 1 177 ? -29.871 10.576 66.267 1.00 42.32 175 GLN B CA 1
ATOM 1404 C C . GLN A 1 177 ? -30.820 11.450 67.084 1.00 41.84 175 GLN B C 1
ATOM 1405 O O . GLN A 1 177 ? -30.501 11.836 68.214 1.00 40.37 175 GLN B O 1
ATOM 1411 N N . LEU A 1 178 ? -31.990 11.772 66.530 1.00 41.59 176 LEU B N 1
ATOM 1412 C CA . LEU A 1 178 ? -32.881 12.720 67.189 1.00 41.04 176 LEU B CA 1
ATOM 1413 C C . LEU A 1 178 ? -33.471 12.134 68.461 1.00 43.00 176 LEU B C 1
ATOM 1414 O O . LEU A 1 178 ? -33.538 12.813 69.497 1.00 45.68 176 LEU B O 1
ATOM 1419 N N . THR A 1 179 ? -33.913 10.881 68.402 1.00 40.05 177 THR B N 1
ATOM 1420 C CA . THR A 1 179 ? -34.665 10.282 69.495 1.00 41.83 177 THR B CA 1
ATOM 1421 C C . THR A 1 179 ? -33.790 9.561 70.508 1.00 41.74 177 THR B C 1
ATOM 1422 O O . THR A 1 179 ? -34.244 9.324 71.632 1.00 43.81 177 THR B O 1
ATOM 1426 N N . GLU A 1 180 ? -32.570 9.193 70.122 1.00 40.36 178 GLU B N 1
ATOM 1427 C CA . GLU A 1 180 ? -31.571 8.462 70.898 1.00 39.69 178 GLU B CA 1
ATOM 1428 C C . GLU A 1 180 ? -31.900 6.979 71.013 1.00 41.41 178 GLU B C 1
ATOM 1429 O O . GLU A 1 180 ? -31.184 6.252 71.737 1.00 43.38 178 GLU B O 1
ATOM 1435 N N . TYR A 1 181 ? -32.946 6.497 70.349 1.00 38.48 179 TYR B N 1
ATOM 1436 C CA . TYR A 1 181 ? -33.209 5.067 70.304 1.00 38.71 179 TYR B CA 1
ATOM 1437 C C . TYR A 1 181 ? -32.403 4.429 69.186 1.00 40.43 179 TYR B C 1
ATOM 1438 O O . TYR A 1 181 ? -32.062 5.072 68.188 1.00 41.75 179 TYR B O 1
ATOM 1447 N N . SER A 1 182 ? -32.097 3.152 69.367 1.00 39.98 180 SER B N 1
ATOM 1448 C CA . SER A 1 182 ? -31.502 2.322 68.335 1.00 38.92 180 SER B CA 1
ATOM 1449 C C . SER A 1 182 ? -32.591 1.754 67.426 1.00 42.49 180 SER B C 1
ATOM 1450 O O . SER A 1 182 ? -33.766 1.702 67.797 1.00 42.74 180 SER B O 1
ATOM 1453 N N . ARG A 1 183 ? -32.186 1.311 66.225 1.00 39.35 181 ARG B N 1
ATOM 1454 C CA . ARG A 1 183 ? -33.165 0.815 65.256 1.00 37.82 181 ARG B CA 1
ATOM 1455 C C . ARG A 1 183 ? -33.964 -0.374 65.802 1.00 38.01 181 ARG B C 1
ATOM 1456 O O . ARG A 1 183 ? -35.163 -0.486 65.523 1.00 35.73 181 ARG B O 1
ATOM 1464 N N . GLU A 1 184 ? -33.331 -1.234 66.617 1.00 40.48 182 GLU B N 1
ATOM 1465 C CA . GLU A 1 184 ? -34.001 -2.387 67.225 1.00 41.42 182 GLU B CA 1
ATOM 1466 C C . GLU A 1 184 ? -35.055 -1.971 68.241 1.00 41.14 182 GLU B C 1
ATOM 1467 O O . GLU A 1 184 ? -36.017 -2.714 68.460 1.00 39.95 182 GLU B O 1
ATOM 1473 N N . GLU A 1 185 ? -34.869 -0.831 68.910 1.00 40.75 183 GLU B N 1
ATOM 1474 C CA . GLU A 1 185 ? -35.874 -0.304 69.827 1.00 40.64 183 GLU B CA 1
ATOM 1475 C C . GLU A 1 185 ? -36.980 0.474 69.115 1.00 40.05 183 GLU B C 1
ATOM 1476 O O . GLU A 1 185 ? -37.975 0.813 69.760 1.00 43.30 183 GLU B O 1
ATOM 1482 N N . ILE A 1 186 ? -36.839 0.764 67.824 1.00 38.65 184 ILE B N 1
ATOM 1483 C CA . ILE A 1 186 ? -37.818 1.572 67.084 1.00 39.69 184 ILE B CA 1
ATOM 1484 C C . ILE A 1 186 ? -38.744 0.712 66.221 1.00 38.50 184 ILE B C 1
ATOM 1485 O O . ILE A 1 186 ? -39.964 0.867 66.275 1.00 38.96 184 ILE B O 1
ATOM 1490 N N . LEU A 1 187 ? -38.191 -0.173 65.387 1.00 36.38 185 LEU B N 1
ATOM 1491 C CA . LEU A 1 187 ? -39.014 -0.861 64.391 1.00 38.72 185 LEU B CA 1
ATOM 1492 C C . LEU A 1 187 ? -40.037 -1.799 65.044 1.00 37.03 185 LEU B C 1
ATOM 1493 O O . LEU A 1 187 ? -39.768 -2.437 66.066 1.00 34.42 185 LEU B O 1
ATOM 1498 N N . GLY A 1 188 ? -41.224 -1.877 64.437 1.00 37.22 186 GLY B N 1
ATOM 1499 C CA . GLY A 1 188 ? -42.307 -2.697 64.932 1.00 35.12 186 GLY B CA 1
ATOM 1500 C C . GLY A 1 188 ? -43.205 -2.038 65.961 1.00 34.25 186 GLY B C 1
ATOM 1501 O O . GLY A 1 188 ? -44.143 -2.682 66.437 1.00 36.03 186 GLY B O 1
ATOM 1502 N N . ARG A 1 189 ? -42.951 -0.786 66.324 1.00 35.71 187 ARG B N 1
ATOM 1503 C CA . ARG A 1 189 ? -43.747 -0.070 67.315 1.00 39.83 187 ARG B CA 1
ATOM 1504 C C . ARG A 1 189 ? -44.395 1.166 66.708 1.00 34.62 187 ARG B C 1
ATOM 1505 O O . ARG A 1 189 ? -43.889 1.747 65.744 1.00 33.14 187 ARG B O 1
ATOM 1513 N N . ASN A 1 190 ? -45.527 1.559 67.284 1.00 34.97 188 ASN B N 1
ATOM 1514 C CA . ASN A 1 190 ? -46.161 2.806 66.881 1.00 38.33 188 ASN B CA 1
ATOM 1515 C C . ASN A 1 190 ? -45.341 3.994 67.378 1.00 36.26 188 ASN B C 1
ATOM 1516 O O . ASN A 1 190 ? -44.880 4.016 68.523 1.00 37.86 188 ASN B O 1
ATOM 1521 N N . CYS A 1 191 ? -45.174 4.996 66.516 1.00 33.97 189 CYS B N 1
ATOM 1522 C CA . CYS A 1 191 ? -44.341 6.144 66.848 1.00 39.42 189 CYS B CA 1
ATOM 1523 C C . CYS A 1 191 ? -44.825 6.942 68.059 1.00 40.19 189 CYS B C 1
ATOM 1524 O O . CYS A 1 191 ? -44.158 7.891 68.478 1.00 39.42 189 CYS B O 1
ATOM 1527 N N . ARG A 1 192 ? -45.963 6.575 68.640 1.00 37.08 190 ARG B N 1
ATOM 1528 C CA . ARG A 1 192 ? -46.423 7.324 69.796 1.00 37.97 190 ARG B CA 1
ATOM 1529 C C . ARG A 1 192 ? -45.590 7.055 71.048 1.00 37.10 190 ARG B C 1
ATOM 1530 O O . ARG A 1 192 ? -45.877 7.659 72.093 1.00 33.26 190 ARG B O 1
ATOM 1538 N N . PHE A 1 193 ? -44.580 6.177 70.977 1.00 36.53 191 PHE B N 1
ATOM 1539 C CA . PHE A 1 193 ? -43.742 5.909 72.144 1.00 37.25 191 PHE B CA 1
ATOM 1540 C C . PHE A 1 193 ? -42.845 7.092 72.501 1.00 38.19 191 PHE B C 1
ATOM 1541 O O . PHE A 1 193 ? -42.286 7.117 73.606 1.00 38.22 191 PHE B O 1
ATOM 1549 N N . LEU A 1 194 ? -42.703 8.071 71.606 1.00 36.76 192 LEU B N 1
ATOM 1550 C CA . LEU A 1 194 ? -41.929 9.273 71.889 1.00 34.39 192 LEU B CA 1
ATOM 1551 C C . LEU A 1 194 ? -42.678 10.268 72.766 1.00 37.70 192 LEU B C 1
ATOM 1552 O O . LEU A 1 194 ? -42.077 11.253 73.222 1.00 41.54 192 LEU B O 1
ATOM 1557 N N . GLN A 1 195 ? -43.961 10.037 73.019 1.00 37.14 193 GLN B N 1
ATOM 1558 C CA . GLN A 1 195 ? -44.772 10.957 73.802 1.00 37.29 193 GLN B CA 1
ATOM 1559 C C . GLN A 1 195 ? -44.602 10.729 75.307 1.00 37.05 193 GLN B C 1
ATOM 1560 O O . GLN A 1 195 ? -44.226 9.643 75.766 1.00 37.77 193 GLN B O 1
ATOM 1566 N N . GLY A 1 196 ? -44.860 11.783 76.079 1.00 42.07 194 GLY B N 1
ATOM 1567 C CA . GLY A 1 196 ? -44.727 11.733 77.519 1.00 40.25 194 GLY B CA 1
ATOM 1568 C C . GLY A 1 196 ? -45.675 12.703 78.190 1.00 44.36 194 GLY B C 1
ATOM 1569 O O . GLY A 1 196 ? -46.595 13.221 77.554 1.00 47.28 194 GLY B O 1
ATOM 1570 N N . PRO A 1 197 ? -45.468 12.978 79.484 1.00 43.04 195 PRO B N 1
ATOM 1571 C CA . PRO A 1 197 ? -46.499 13.705 80.249 1.00 42.51 195 PRO B CA 1
ATOM 1572 C C . PRO A 1 197 ? -46.868 15.077 79.696 1.00 44.89 195 PRO B C 1
ATOM 1573 O O . PRO A 1 197 ? -48.037 15.476 79.807 1.00 43.83 195 PRO B O 1
ATOM 1577 N N . GLU A 1 198 ? -45.927 15.824 79.116 1.00 43.41 196 GLU B N 1
ATOM 1578 C CA . GLU A 1 198 ? -46.216 17.187 78.685 1.00 44.77 196 GLU B CA 1
ATOM 1579 C C . GLU A 1 198 ? -46.633 17.267 77.226 1.00 47.53 196 GLU B C 1
ATOM 1580 O O . GLU A 1 198 ? -46.622 18.364 76.656 1.00 46.36 196 GLU B O 1
ATOM 1586 N N . THR A 1 199 ? -46.996 16.131 76.616 1.00 44.39 197 THR B N 1
ATOM 1587 C CA . THR A 1 199 ? -47.469 16.100 75.235 1.00 45.67 197 THR B CA 1
ATOM 1588 C C . THR A 1 199 ? -48.918 16.570 75.178 1.00 44.27 197 THR B C 1
ATOM 1589 O O . THR A 1 199 ? -49.801 15.949 75.774 1.00 44.44 197 THR B O 1
ATOM 1593 N N . ASP A 1 200 ? -49.159 17.653 74.443 1.00 46.64 198 ASP B N 1
ATOM 1594 C CA . ASP A 1 200 ? -50.488 18.218 74.221 1.00 47.20 198 ASP B CA 1
ATOM 1595 C C . ASP A 1 200 ? -51.442 17.179 73.629 1.00 45.09 198 ASP B C 1
ATOM 1596 O O . ASP A 1 200 ? -51.313 16.803 72.460 1.00 42.07 198 ASP B O 1
ATOM 1601 N N . ARG A 1 201 ? -52.424 16.729 74.418 1.00 43.16 199 ARG B N 1
ATOM 1602 C CA . ARG A 1 201 ? -53.310 15.667 73.947 1.00 43.25 199 ARG B CA 1
ATOM 1603 C C . ARG A 1 201 ? -54.185 16.109 72.782 1.00 45.04 199 ARG B C 1
ATOM 1604 O O . ARG A 1 201 ? -54.531 15.283 71.932 1.00 47.10 199 ARG B O 1
ATOM 1612 N N . ALA A 1 202 ? -54.573 17.391 72.734 1.00 47.08 200 ALA B N 1
ATOM 1613 C CA . ALA A 1 202 ? -55.390 17.880 71.626 1.00 45.97 200 ALA B CA 1
ATOM 1614 C C . ALA A 1 202 ? -54.654 17.762 70.301 1.00 48.96 200 ALA B C 1
ATOM 1615 O O . ALA A 1 202 ? -55.278 17.500 69.267 1.00 48.95 200 ALA B O 1
ATOM 1617 N N . THR A 1 203 ? -53.330 17.955 70.318 1.00 48.57 201 THR B N 1
ATOM 1618 C CA . THR A 1 203 ? -52.527 17.789 69.112 1.00 49.04 201 THR B CA 1
ATOM 1619 C C . THR A 1 203 ? -52.467 16.333 68.681 1.00 47.23 201 THR B C 1
ATOM 1620 O O . THR A 1 203 ? -52.449 16.041 67.482 1.00 47.01 201 THR B O 1
ATOM 1624 N N . VAL A 1 204 ? -52.401 15.410 69.645 1.00 46.64 202 VAL B N 1
ATOM 1625 C CA . VAL A 1 204 ? -52.339 13.991 69.310 1.00 47.80 202 VAL B CA 1
ATOM 1626 C C . VAL A 1 204 ? -53.621 13.553 68.611 1.00 45.06 202 VAL B C 1
ATOM 1627 O O . VAL A 1 204 ? -53.582 12.759 67.667 1.00 44.95 202 VAL B O 1
ATOM 1631 N N . ARG A 1 205 ? -54.769 14.093 69.037 1.00 46.91 203 ARG B N 1
ATOM 1632 C CA . ARG A 1 205 ? -56.031 13.867 68.331 1.00 46.76 203 ARG B CA 1
ATOM 1633 C C . ARG A 1 205 ? -55.988 14.404 66.898 1.00 47.97 203 ARG B C 1
ATOM 1634 O O . ARG A 1 205 ? -56.553 13.790 65.987 1.00 47.74 203 ARG B O 1
ATOM 1642 N N . LYS A 1 206 ? -55.365 15.573 66.677 1.00 47.86 204 LYS B N 1
ATOM 1643 C CA . LYS A 1 206 ? -55.238 16.075 65.305 1.00 50.38 204 LYS B CA 1
ATOM 1644 C C . LYS A 1 206 ? -54.492 15.074 64.436 1.00 46.99 204 LYS B C 1
ATOM 1645 O O . LYS A 1 206 ? -54.849 14.862 63.268 1.00 45.49 204 LYS B O 1
ATOM 1651 N N . ILE A 1 207 ? -53.442 14.460 64.988 1.00 44.28 205 ILE B N 1
ATOM 1652 C CA . ILE A 1 207 ? -52.718 13.436 64.249 1.00 45.55 205 ILE B CA 1
ATOM 1653 C C . ILE A 1 207 ? -53.608 12.220 64.047 1.00 46.36 205 ILE B C 1
ATOM 1654 O O . ILE A 1 207 ? -53.705 11.680 62.940 1.00 46.34 205 ILE B O 1
ATOM 1659 N N . ARG A 1 208 ? -54.278 11.780 65.115 1.00 44.39 206 ARG B N 1
ATOM 1660 C CA . ARG A 1 208 ? -55.085 10.569 65.036 1.00 47.04 206 ARG B CA 1
ATOM 1661 C C . ARG A 1 208 ? -56.207 10.721 64.016 1.00 46.52 206 ARG B C 1
ATOM 1662 O O . ARG A 1 208 ? -56.453 9.807 63.223 1.00 44.95 206 ARG B O 1
ATOM 1670 N N . ASP A 1 209 ? -56.886 11.878 64.015 1.00 46.78 207 ASP B N 1
ATOM 1671 C CA . ASP A 1 209 ? -57.969 12.127 63.063 1.00 44.96 207 ASP B CA 1
ATOM 1672 C C . ASP A 1 209 ? -57.462 12.122 61.623 1.00 45.19 207 ASP B C 1
ATOM 1673 O O . ASP A 1 209 ? -58.081 11.515 60.740 1.00 45.15 207 ASP B O 1
ATOM 1678 N N . ALA A 1 210 ? -56.336 12.791 61.362 1.00 44.08 208 ALA B N 1
ATOM 1679 C CA . ALA A 1 210 ? -55.834 12.869 59.992 1.00 44.08 208 ALA B CA 1
ATOM 1680 C C . ALA A 1 210 ? -55.440 11.499 59.467 1.00 45.91 208 ALA B C 1
ATOM 1681 O O . ALA A 1 210 ? -55.767 11.150 58.327 1.00 49.57 208 ALA B O 1
ATOM 1683 N N . ILE A 1 211 ? -54.721 10.713 60.270 1.00 43.62 209 ILE B N 1
ATOM 1684 C CA . ILE A 1 211 ? -54.341 9.375 59.835 1.00 43.10 209 ILE B CA 1
ATOM 1685 C C . ILE A 1 211 ? -55.586 8.553 59.530 1.00 44.66 209 ILE B C 1
ATOM 1686 O O . ILE A 1 211 ? -55.665 7.868 58.504 1.00 43.63 209 ILE B O 1
ATOM 1691 N N . ASP A 1 212 ? -56.580 8.620 60.416 1.00 41.20 210 ASP B N 1
ATOM 1692 C CA . ASP A 1 212 ? -57.848 7.946 60.166 1.00 44.62 210 ASP B CA 1
ATOM 1693 C C . ASP A 1 212 ? -58.512 8.429 58.877 1.00 47.09 210 ASP B C 1
ATOM 1694 O O . ASP A 1 212 ? -59.181 7.644 58.194 1.00 45.35 210 ASP B O 1
ATOM 1699 N N . ASN A 1 213 ? -58.350 9.707 58.529 1.00 45.49 211 ASN B N 1
ATOM 1700 C CA . ASN A 1 213 ? -58.863 10.235 57.271 1.00 44.07 211 ASN B CA 1
ATOM 1701 C C . ASN A 1 213 ? -57.864 10.104 56.129 1.00 46.32 211 ASN B C 1
ATOM 1702 O O . ASN A 1 213 ? -58.105 10.645 55.043 1.00 47.53 211 ASN B O 1
ATOM 1707 N N . GLN A 1 214 ? -56.758 9.396 56.352 1.00 43.29 212 GLN B N 1
ATOM 1708 C CA . GLN A 1 214 ? -55.786 9.106 55.307 1.00 41.67 212 GLN B CA 1
ATOM 1709 C C . GLN A 1 214 ? -55.367 10.379 54.593 1.00 42.86 212 GLN B C 1
ATOM 1710 O O . GLN A 1 214 ? -55.436 10.490 53.369 1.00 42.78 212 GLN B O 1
ATOM 1716 N N . THR A 1 215 ? -54.928 11.346 55.390 1.00 43.33 213 THR B N 1
ATOM 1717 C CA . THR A 1 215 ? -54.659 12.692 54.930 1.00 41.31 213 THR B CA 1
ATOM 1718 C C . THR A 1 215 ? -53.433 13.231 55.658 1.00 43.03 213 THR B C 1
ATOM 1719 O O . THR A 1 215 ? -53.088 12.779 56.753 1.00 42.60 213 THR B O 1
ATOM 1723 N N . GLU A 1 216 ? -52.761 14.194 55.028 1.00 43.10 214 GLU B N 1
ATOM 1724 C CA . GLU A 1 216 ? -51.547 14.762 55.597 1.00 42.48 214 GLU B CA 1
ATOM 1725 C C . GLU A 1 216 ? -51.875 15.710 56.749 1.00 45.22 214 GLU B C 1
ATOM 1726 O O . GLU A 1 216 ? -52.953 16.316 56.809 1.00 43.89 214 GLU B O 1
ATOM 1732 N N . VAL A 1 217 ? -50.921 15.843 57.667 1.00 40.43 215 VAL B N 1
ATOM 1733 C CA . VAL A 1 217 ? -51.012 16.822 58.738 1.00 41.49 215 VAL B CA 1
ATOM 1734 C C . VAL A 1 217 ? -49.589 17.186 59.135 1.00 40.44 215 VAL B C 1
ATOM 1735 O O . VAL A 1 217 ? -48.671 16.373 59.011 1.00 43.88 215 VAL B O 1
ATOM 1739 N N . THR A 1 218 ? -49.403 18.438 59.549 1.00 42.31 216 THR B N 1
ATOM 1740 C CA . THR A 1 218 ? -48.149 18.947 60.092 1.00 43.25 216 THR B CA 1
ATOM 1741 C C . THR A 1 218 ? -48.429 19.486 61.489 1.00 43.72 216 THR B C 1
ATOM 1742 O O . THR A 1 218 ? -49.361 20.274 61.673 1.00 39.58 216 THR B O 1
ATOM 1746 N N . VAL A 1 219 ? -47.640 19.059 62.474 1.00 45.10 217 VAL B N 1
ATOM 1747 C CA . VAL A 1 219 ? -47.816 19.501 63.853 1.00 44.81 217 VAL B CA 1
ATOM 1748 C C . VAL A 1 219 ? -46.450 19.733 64.483 1.00 45.58 217 VAL B C 1
ATOM 1749 O O . VAL A 1 219 ? -45.414 19.318 63.954 1.00 43.85 217 VAL B O 1
ATOM 1753 N N . GLN A 1 220 ? -46.470 20.432 65.621 1.00 45.84 218 GLN B N 1
ATOM 1754 C CA . GLN A 1 220 ? -45.357 20.486 66.559 1.00 49.17 218 GLN B CA 1
ATOM 1755 C C . GLN A 1 220 ? -45.864 19.986 67.907 1.00 48.91 218 GLN B C 1
ATOM 1756 O O . GLN A 1 220 ? -47.009 20.254 68.290 1.00 48.55 218 GLN B O 1
ATOM 1762 N N . LEU A 1 221 ? -45.002 19.271 68.625 1.00 46.26 219 LEU B N 1
ATOM 1763 C CA . LEU A 1 221 ? -45.416 18.330 69.655 1.00 43.75 219 LEU B CA 1
ATOM 1764 C C . LEU A 1 221 ? -44.263 18.107 70.614 1.00 45.85 219 LEU B C 1
ATOM 1765 O O . LEU A 1 221 ? -43.099 18.113 70.205 1.00 48.73 219 LEU B O 1
ATOM 1770 N N . ILE A 1 222 ? -44.589 17.888 71.884 1.00 43.48 220 ILE B N 1
ATOM 1771 C CA . ILE A 1 222 ? -43.564 17.557 72.864 1.00 41.66 220 ILE B CA 1
ATOM 1772 C C . ILE A 1 222 ? -43.282 16.064 72.794 1.00 40.64 220 ILE B C 1
ATOM 1773 O O . ILE A 1 222 ? -44.201 15.241 72.883 1.00 38.81 220 ILE B O 1
ATOM 1778 N N . ASN A 1 223 ? -42.007 15.717 72.623 1.00 42.29 221 ASN B N 1
ATOM 1779 C CA . ASN A 1 223 ? -41.533 14.346 72.542 1.00 44.68 221 ASN B CA 1
ATOM 1780 C C . ASN A 1 223 ? -40.384 14.170 73.520 1.00 44.87 221 ASN B C 1
ATOM 1781 O O . ASN A 1 223 ? -39.877 15.133 74.098 1.00 41.60 221 ASN B O 1
ATOM 1786 N N . TYR A 1 224 ? -39.970 12.918 73.704 1.00 43.92 222 TYR B N 1
ATOM 1787 C CA . TYR A 1 224 ? -38.942 12.587 74.674 1.00 43.05 222 TYR B CA 1
ATOM 1788 C C . TYR A 1 224 ? -37.895 11.711 74.019 1.00 45.50 222 TYR B C 1
ATOM 1789 O O . TYR A 1 224 ? -38.218 10.854 73.186 1.00 46.28 222 TYR B O 1
ATOM 1798 N N . THR A 1 225 ? -36.638 11.952 74.372 1.00 43.39 223 THR B N 1
ATOM 1799 C CA . THR A 1 225 ? -35.613 11.010 73.971 1.00 43.88 223 THR B CA 1
ATOM 1800 C C . THR A 1 225 ? -35.640 9.787 74.886 1.00 44.05 223 THR B C 1
ATOM 1801 O O . THR A 1 225 ? -36.275 9.776 75.949 1.00 46.14 223 THR B O 1
ATOM 1805 N N . LYS A 1 226 ? -34.936 8.744 74.449 1.00 42.98 224 LYS B N 1
ATOM 1806 C CA . LYS A 1 226 ? -34.801 7.533 75.254 1.00 44.80 224 LYS B CA 1
ATOM 1807 C C . LYS A 1 226 ? -34.293 7.848 76.660 1.00 46.80 224 LYS B C 1
ATOM 1808 O O . LYS A 1 226 ? -34.668 7.173 77.632 1.00 45.88 224 LYS B O 1
ATOM 1814 N N . SER A 1 227 ? -33.481 8.896 76.793 1.00 44.02 225 SER B N 1
ATOM 1815 C CA . SER A 1 227 ? -32.915 9.288 78.071 1.00 46.24 225 SER B CA 1
ATOM 1816 C C . SER A 1 227 ? -33.757 10.316 78.812 1.00 45.59 225 SER B C 1
ATOM 1817 O O . SER A 1 227 ? -33.258 10.917 79.762 1.00 47.55 225 SER B O 1
ATOM 1820 N N . GLY A 1 228 ? -35.009 10.536 78.402 1.00 45.26 226 GLY B N 1
ATOM 1821 C CA . GLY A 1 228 ? -35.939 11.372 79.133 1.00 38.74 226 GLY B CA 1
ATOM 1822 C C . GLY A 1 228 ? -35.890 12.848 78.797 1.00 44.92 226 GLY B C 1
ATOM 1823 O O . GLY A 1 228 ? -36.657 13.626 79.379 1.00 45.95 226 GLY B O 1
ATOM 1824 N N . LYS A 1 229 ? -35.025 13.254 77.873 1.00 46.36 227 LYS B N 1
ATOM 1825 C CA . LYS A 1 229 ? -34.918 14.646 77.447 1.00 46.25 227 LYS B CA 1
ATOM 1826 C C . LYS A 1 229 ? -36.138 15.082 76.628 1.00 48.35 227 LYS B C 1
ATOM 1827 O O . LYS A 1 229 ? -36.375 14.571 75.528 1.00 46.14 227 LYS B O 1
ATOM 1833 N N . LYS A 1 230 ? -36.896 16.038 77.161 1.00 46.81 228 LYS B N 1
ATOM 1834 C CA . LYS A 1 230 ? -37.976 16.678 76.420 1.00 47.09 228 LYS B CA 1
ATOM 1835 C C . LYS A 1 230 ? -37.431 17.428 75.205 1.00 50.32 228 LYS B C 1
ATOM 1836 O O . LYS A 1 230 ? -36.331 17.982 75.239 1.00 48.13 228 LYS B O 1
ATOM 1842 N N . PHE A 1 231 ? -38.215 17.453 74.124 1.00 50.07 229 PHE B N 1
ATOM 1843 C CA . PHE A 1 231 ? -37.839 18.234 72.948 1.00 52.07 229 PHE B CA 1
ATOM 1844 C C . PHE A 1 231 ? -39.072 18.527 72.093 1.00 54.35 229 PHE B C 1
ATOM 1845 O O . PHE A 1 231 ? -40.032 17.757 72.079 1.00 48.77 229 PHE B O 1
ATOM 1853 N N . TRP A 1 232 ? -39.053 19.680 71.420 1.00 60.96 230 TRP B N 1
ATOM 1854 C CA . TRP A 1 232 ? -40.115 20.046 70.488 1.00 59.45 230 TRP B CA 1
ATOM 1855 C C . TRP A 1 232 ? -39.874 19.335 69.164 1.00 60.01 230 TRP B C 1
ATOM 1856 O O . TRP A 1 232 ? -38.799 19.469 68.574 1.00 64.72 230 TRP B O 1
ATOM 1867 N N . ASN A 1 233 ? -40.857 18.581 68.693 1.00 51.73 231 ASN B N 1
ATOM 1868 C CA . ASN A 1 233 ? -40.714 17.805 67.467 1.00 49.94 231 ASN B CA 1
ATOM 1869 C C . ASN A 1 233 ? -41.634 18.415 66.418 1.00 47.18 231 ASN B C 1
ATOM 1870 O O . ASN A 1 233 ? -42.863 18.354 66.543 1.00 46.66 231 ASN B O 1
ATOM 1875 N N . LEU A 1 234 ? -41.039 19.004 65.394 1.00 47.12 232 LEU B N 1
ATOM 1876 C CA . LEU A 1 234 ? -41.770 19.531 64.252 1.00 46.06 232 LEU B CA 1
ATOM 1877 C C . LEU A 1 234 ? -41.763 18.437 63.193 1.00 45.86 232 LEU B C 1
ATOM 1878 O O . LEU A 1 234 ? -40.719 18.170 62.589 1.00 47.80 232 LEU B O 1
ATOM 1883 N N . PHE A 1 235 ? -42.901 17.776 62.978 1.00 42.11 233 PHE B N 1
ATOM 1884 C CA . PHE A 1 235 ? -42.917 16.682 62.011 1.00 42.72 233 PHE B CA 1
ATOM 1885 C C . PHE A 1 235 ? -44.177 16.706 61.153 1.00 41.16 233 PHE B C 1
ATOM 1886 O O . PHE A 1 235 ? -45.243 17.155 61.581 1.00 40.35 233 PHE B O 1
ATOM 1894 N N . HIS A 1 236 ? -44.031 16.187 59.931 1.00 45.16 234 HIS B N 1
ATOM 1895 C CA . HIS A 1 236 ? -45.075 16.151 58.911 1.00 41.89 234 HIS B CA 1
ATOM 1896 C C . HIS A 1 236 ? -45.282 14.709 58.487 1.00 39.65 234 HIS B C 1
ATOM 1897 O O . HIS A 1 236 ? -44.311 13.960 58.347 1.00 39.50 234 HIS B O 1
ATOM 1904 N N . LEU A 1 237 ? -46.543 14.319 58.289 1.00 38.43 235 LEU B N 1
ATOM 1905 C CA . LEU A 1 237 ? -46.866 12.981 57.811 1.00 38.09 235 LEU B CA 1
ATOM 1906 C C . LEU A 1 237 ? -47.873 13.066 56.675 1.00 40.26 235 LEU B C 1
ATOM 1907 O O . LEU A 1 237 ? -48.654 14.019 56.575 1.00 42.31 235 LEU B O 1
ATOM 1912 N N . GLN A 1 238 ? -47.863 12.037 55.834 1.00 36.28 236 GLN B N 1
ATOM 1913 C CA . GLN A 1 238 ? -48.704 11.994 54.644 1.00 39.92 236 GLN B CA 1
ATOM 1914 C C . GLN A 1 238 ? -48.688 10.586 54.056 1.00 39.55 236 GLN B C 1
ATOM 1915 O O . GLN A 1 238 ? -47.672 9.885 54.145 1.00 36.77 236 GLN B O 1
ATOM 1921 N N . PRO A 1 239 ? -49.789 10.140 53.455 1.00 40.35 237 PRO B N 1
ATOM 1922 C CA . PRO A 1 239 ? -49.859 8.767 52.955 1.00 37.49 237 PRO B CA 1
ATOM 1923 C C . PRO A 1 239 ? -49.129 8.583 51.629 1.00 37.53 237 PRO B C 1
ATOM 1924 O O . PRO A 1 239 ? -48.876 9.528 50.875 1.00 34.01 237 PRO B O 1
ATOM 1928 N N . MET A 1 240 ? -48.819 7.316 51.354 1.00 36.13 238 MET B N 1
ATOM 1929 C CA . MET A 1 240 ? -48.375 6.845 50.056 1.00 37.86 238 MET B CA 1
ATOM 1930 C C . MET A 1 240 ? -49.365 5.821 49.521 1.00 40.13 238 MET B C 1
ATOM 1931 O O . MET A 1 240 ? -49.824 4.940 50.256 1.00 42.60 238 MET B O 1
ATOM 1936 N N . ARG A 1 241 ? -49.686 5.930 48.241 1.00 42.00 239 ARG B N 1
ATOM 1937 C CA . ARG A 1 241 ? -50.640 5.037 47.606 1.00 48.03 239 ARG B CA 1
ATOM 1938 C C . ARG A 1 241 ? -49.937 4.118 46.615 1.00 47.43 239 ARG B C 1
ATOM 1939 O O . ARG A 1 241 ? -48.913 4.476 46.026 1.00 44.88 239 ARG B O 1
ATOM 1947 N N . ASP A 1 242 ? -50.492 2.917 46.460 1.00 52.89 240 ASP B N 1
ATOM 1948 C CA . ASP A 1 242 ? -49.944 1.893 45.580 1.00 53.63 240 ASP B CA 1
ATOM 1949 C C . ASP A 1 242 ? -50.486 2.116 44.162 1.00 52.66 240 ASP B C 1
ATOM 1950 O O . ASP A 1 242 ? -51.013 3.188 43.855 1.00 52.57 240 ASP B O 1
ATOM 1955 N N . GLN A 1 243 ? -50.380 1.116 43.278 1.00 55.84 241 GLN B N 1
ATOM 1956 C CA . GLN A 1 243 ? -50.847 1.295 41.901 1.00 56.22 241 GLN B CA 1
ATOM 1957 C C . GLN A 1 243 ? -52.370 1.285 41.784 1.00 56.45 241 GLN B C 1
ATOM 1958 O O . GLN A 1 243 ? -52.899 1.567 40.706 1.00 55.29 241 GLN B O 1
ATOM 1964 N N . LYS A 1 244 ? -53.086 0.974 42.860 1.00 59.39 242 LYS B N 1
ATOM 1965 C CA . LYS A 1 244 ? -54.540 1.047 42.884 1.00 58.27 242 LYS B CA 1
ATOM 1966 C C . LYS A 1 244 ? -55.052 2.293 43.597 1.00 57.90 242 LYS B C 1
ATOM 1967 O O . LYS A 1 244 ? -56.263 2.419 43.793 1.00 62.00 242 LYS B O 1
ATOM 1973 N N . GLY A 1 245 ? -54.163 3.199 44.014 1.00 57.29 243 GLY B N 1
ATOM 1974 C CA . GLY A 1 245 ? -54.572 4.380 44.754 1.00 55.16 243 GLY B CA 1
ATOM 1975 C C . GLY A 1 245 ? -54.960 4.147 46.198 1.00 55.24 243 GLY B C 1
ATOM 1976 O O . GLY A 1 245 ? -55.519 5.055 46.832 1.00 53.19 243 GLY B O 1
ATOM 1977 N N . ASP A 1 246 ? -54.688 2.958 46.738 1.00 54.57 244 ASP B N 1
ATOM 1978 C CA . ASP A 1 246 ? -54.931 2.660 48.146 1.00 52.19 244 ASP B CA 1
ATOM 1979 C C . ASP A 1 246 ? -53.698 3.005 48.965 1.00 47.43 244 ASP B C 1
ATOM 1980 O O . ASP A 1 246 ? -52.568 2.810 48.513 1.00 49.44 244 ASP B O 1
ATOM 1985 N N . VAL A 1 247 ? -53.918 3.501 50.180 1.00 45.97 245 VAL B N 1
ATOM 1986 C CA . VAL A 1 247 ? -52.813 3.834 51.076 1.00 45.12 245 VAL B CA 1
ATOM 1987 C C . VAL A 1 247 ? -52.103 2.547 51.485 1.00 43.62 245 VAL B C 1
ATOM 1988 O O . VAL A 1 247 ? -52.703 1.674 52.123 1.00 42.58 245 VAL B O 1
ATOM 1992 N N . GLN A 1 248 ? -50.818 2.416 51.113 1.00 40.88 246 GLN B N 1
ATOM 1993 C CA . GLN A 1 248 ? -50.016 1.306 51.604 1.00 39.18 246 GLN B CA 1
ATOM 1994 C C . GLN A 1 248 ? -48.941 1.720 52.601 1.00 39.06 246 GLN B C 1
ATOM 1995 O O . GLN A 1 248 ? -48.439 0.853 53.319 1.00 38.21 246 GLN B O 1
ATOM 2001 N N . TYR A 1 249 ? -48.602 3.009 52.696 1.00 37.74 247 TYR B N 1
ATOM 2002 C CA . TYR A 1 249 ? -47.686 3.483 53.732 1.00 38.51 247 TYR B CA 1
ATOM 2003 C C . TYR A 1 249 ? -48.043 4.901 54.171 1.00 38.55 247 TYR B C 1
ATOM 2004 O O . TYR A 1 249 ? -48.759 5.631 53.477 1.00 36.58 247 TYR B O 1
ATOM 2013 N N . PHE A 1 250 ? -47.497 5.289 55.327 1.00 34.83 248 PHE B N 1
ATOM 2014 C CA . PHE A 1 250 ? -47.339 6.687 55.709 1.00 33.59 248 PHE B CA 1
ATOM 2015 C C . PHE A 1 250 ? -45.857 7.022 55.780 1.00 33.33 248 PHE B C 1
ATOM 2016 O O . PHE A 1 250 ? -45.042 6.192 56.190 1.00 35.94 248 PHE B O 1
ATOM 2024 N N . ILE A 1 251 ? -45.512 8.229 55.356 1.00 35.73 249 ILE B N 1
ATOM 2025 C CA . ILE A 1 251 ? -44.158 8.767 55.448 1.00 36.04 249 ILE B CA 1
ATOM 2026 C C . ILE A 1 251 ? -44.171 9.852 56.516 1.00 38.36 249 ILE B C 1
ATOM 2027 O O . ILE A 1 251 ? -45.086 10.688 56.545 1.00 36.53 249 ILE B O 1
ATOM 2032 N N . GLY A 1 252 ? -43.194 9.815 57.414 1.00 38.74 250 GLY B N 1
ATOM 2033 C CA . GLY A 1 252 ? -43.043 10.833 58.448 1.00 37.39 250 GLY B CA 1
ATOM 2034 C C . GLY A 1 252 ? -41.708 11.536 58.301 1.00 40.99 250 GLY B C 1
ATOM 2035 O O . GLY A 1 252 ? -40.680 10.889 58.097 1.00 38.00 250 GLY B O 1
ATOM 2036 N N . VAL A 1 253 ? -41.735 12.870 58.406 1.00 39.59 251 VAL B N 1
ATOM 2037 C CA . VAL A 1 253 ? -40.535 13.694 58.306 1.00 40.27 251 VAL B CA 1
ATOM 2038 C C . VAL A 1 253 ? -40.457 14.575 59.546 1.00 41.95 251 VAL B C 1
ATOM 2039 O O . VAL A 1 253 ? -41.363 15.372 59.806 1.00 42.05 251 VAL B O 1
ATOM 2043 N N . GLN A 1 254 ? -39.391 14.416 60.316 1.00 42.54 252 GLN B N 1
ATOM 2044 C CA . GLN A 1 254 ? -39.192 15.109 61.573 1.00 44.15 252 GLN B CA 1
ATOM 2045 C C . GLN A 1 254 ? -38.054 16.105 61.395 1.00 49.19 252 GLN B C 1
ATOM 2046 O O . GLN A 1 254 ? -37.141 15.881 60.596 1.00 50.48 252 GLN B O 1
ATOM 2052 N N . LEU A 1 255 ? -38.120 17.219 62.121 1.00 51.44 253 LEU B N 1
ATOM 2053 C CA . LEU A 1 255 ? -37.057 18.215 62.116 1.00 56.97 253 LEU B CA 1
ATOM 2054 C C . LEU A 1 255 ? -36.278 18.129 63.422 1.00 67.04 253 LEU B C 1
ATOM 2055 O O . LEU A 1 255 ? -36.862 17.941 64.498 1.00 63.74 253 LEU B O 1
ATOM 2060 N N . ASP A 1 256 ? -34.956 18.272 63.325 1.00 78.86 254 ASP B N 1
ATOM 2061 C CA . ASP A 1 256 ? -34.058 18.026 64.486 1.00 81.56 254 ASP B CA 1
ATOM 2062 C C . ASP A 1 256 ? -34.058 19.088 65.586 1.00 86.87 254 ASP B C 1
ATOM 2063 O O . ASP A 1 256 ? -34.290 20.268 65.274 1.00 88.93 254 ASP B O 1
ATOM 2068 N N . GLY A 1 257 ? -33.797 18.673 66.831 1.00 80.91 255 GLY B N 1
ATOM 2069 C CA . GLY A 1 257 ? -33.629 19.636 67.932 1.00 84.78 255 GLY B CA 1
ATOM 2070 C C . GLY A 1 257 ? -34.829 19.809 68.830 1.00 82.16 255 GLY B C 1
ATOM 2071 O O . GLY A 1 257 ? -35.930 19.438 68.406 1.00 83.34 255 GLY B O 1
ATOM 2072 N N . THR A 1 258 ? -34.613 20.359 70.028 1.00 90.38 256 THR B N 1
ATOM 2073 C CA . THR A 1 258 ? -35.724 20.684 70.959 1.00 86.54 256 THR B CA 1
ATOM 2074 C C . THR A 1 258 ? -36.421 21.930 70.429 1.00 89.02 256 THR B C 1
ATOM 2075 O O . THR A 1 258 ? -37.322 22.428 71.113 1.00 89.01 256 THR B O 1
ATOM 2079 N N . GLU A 1 259 ? -35.953 22.440 69.291 1.00 94.01 257 GLU B N 1
ATOM 2080 C CA . GLU A 1 259 ? -36.577 23.615 68.636 1.00 92.99 257 GLU B CA 1
ATOM 2081 C C . GLU A 1 259 ? -36.632 24.789 69.600 1.00 96.34 257 GLU B C 1
ATOM 2082 O O . GLU A 1 259 ? -35.580 25.402 69.812 1.00 96.97 257 GLU B O 1
ATOM 2088 N N . HIS A 1 260 ? -37.828 25.106 70.105 1.00 101.08 258 HIS B N 1
ATOM 2089 C CA . HIS A 1 260 ? -38.028 26.321 70.944 1.00 107.71 258 HIS B CA 1
ATOM 2090 C C . HIS A 1 260 ? -37.902 27.482 69.958 1.00 116.05 258 HIS B C 1
ATOM 2091 O O . HIS A 1 260 ? -38.285 28.627 70.293 1.00 112.09 258 HIS B O 1
ATOM 2098 N N . VAL A 1 261 ? -37.391 27.177 68.761 1.00 117.00 259 VAL B N 1
ATOM 2099 C CA . VAL A 1 261 ? -37.313 28.174 67.665 1.00 116.87 259 VAL B CA 1
ATOM 2100 C C . VAL A 1 261 ? -38.535 27.842 66.811 1.00 114.85 259 VAL B C 1
ATOM 2101 O O . VAL A 1 261 ? -38.605 28.288 65.657 1.00 114.12 259 VAL B O 1
ATOM 2105 N N . ARG A 1 262 ? -39.492 27.122 67.404 1.00 110.01 260 ARG B N 1
ATOM 2106 C CA . ARG A 1 262 ? -40.715 26.681 66.686 1.00 105.36 260 ARG B CA 1
ATOM 2107 C C . ARG A 1 262 ? -41.650 27.864 66.434 1.00 107.54 260 ARG B C 1
ATOM 2108 O O . ARG A 1 262 ? -42.875 27.651 66.409 1.00 108.44 260 ARG B O 1
ATOM 2116 N N . ASP A 1 263 ? -41.083 29.055 66.249 1.00 106.80 261 ASP B N 1
ATOM 2117 C CA . ASP A 1 263 ? -41.897 30.277 66.045 1.00 107.36 261 ASP B CA 1
ATOM 2118 C C . ASP A 1 263 ? -41.215 31.138 64.983 1.00 106.06 261 ASP B C 1
ATOM 2119 O O . ASP A 1 263 ? -39.985 31.290 65.067 1.00 107.23 261 ASP B O 1
ATOM 2124 N N . ALA A 1 264 ? -41.983 31.651 64.019 1.00 104.96 262 ALA B N 1
ATOM 2125 C CA . ALA A 1 264 ? -41.409 32.460 62.919 1.00 103.93 262 ALA B CA 1
ATOM 2126 C C . ALA A 1 264 ? -40.479 31.586 62.068 1.00 103.53 262 ALA B C 1
ATOM 2127 O O . ALA A 1 264 ? -40.713 31.489 60.852 1.00 101.56 262 ALA B O 1
ATOM 2129 N N . ALA A 1 265 ? -39.452 30.989 62.678 1.00 98.75 263 ALA B N 1
ATOM 2130 C CA . ALA A 1 265 ? -38.582 30.043 61.946 1.00 91.04 263 ALA B CA 1
ATOM 2131 C C . ALA A 1 265 ? -39.388 28.766 61.707 1.00 87.93 263 ALA B C 1
ATOM 2132 O O . ALA A 1 265 ? -38.973 27.949 60.877 1.00 81.25 263 ALA B O 1
ATOM 2134 N N . GLU A 1 266 ? -40.506 28.625 62.421 1.00 88.85 264 GLU B N 1
ATOM 2135 C CA . GLU A 1 266 ? -41.388 27.451 62.239 1.00 84.57 264 GLU B CA 1
ATOM 2136 C C . GLU A 1 266 ? -41.877 27.430 60.789 1.00 75.96 264 GLU B C 1
ATOM 2137 O O . GLU A 1 266 ? -41.912 26.354 60.200 1.00 75.10 264 GLU B O 1
ATOM 2143 N N . ARG A 1 267 ? -42.189 28.589 60.229 1.00 77.64 265 ARG B N 1
ATOM 2144 C CA . ARG A 1 267 ? -42.748 28.625 58.855 1.00 76.73 265 ARG B CA 1
ATOM 2145 C C . ARG A 1 267 ? -41.688 28.102 57.884 1.00 71.76 265 ARG B C 1
ATOM 2146 O O . ARG A 1 267 ? -42.071 27.504 56.872 1.00 70.52 265 ARG B O 1
ATOM 2154 N N . GLU A 1 268 ? -40.411 28.312 58.195 1.00 71.57 266 GLU B N 1
ATOM 2155 C CA . GLU A 1 268 ? -39.337 27.745 57.344 1.00 70.05 266 GLU B CA 1
ATOM 2156 C C . GLU A 1 268 ? -39.187 26.253 57.654 1.00 65.75 266 GLU B C 1
ATOM 2157 O O . GLU A 1 268 ? -39.007 25.476 56.709 1.00 64.22 266 GLU B O 1
ATOM 2163 N N . GLY A 1 269 ? -39.245 25.877 58.929 1.00 64.43 267 GLY B N 1
ATOM 2164 C CA . GLY A 1 269 ? -39.156 24.473 59.285 1.00 61.03 267 GLY B CA 1
ATOM 2165 C C . GLY A 1 269 ? -40.280 23.658 58.675 1.00 58.05 267 GLY B C 1
ATOM 2166 O O . GLY A 1 269 ? -40.051 22.579 58.122 1.00 55.92 267 GLY B O 1
ATOM 2167 N N . VAL A 1 270 ? -41.506 24.173 58.759 1.00 60.91 268 VAL B N 1
ATOM 2168 C CA . VAL A 1 270 ? -42.654 23.496 58.167 1.00 55.51 268 VAL B CA 1
ATOM 2169 C C . VAL A 1 270 ? -42.442 23.316 56.671 1.00 54.35 268 VAL B C 1
ATOM 2170 O O . VAL A 1 270 ? -42.675 22.237 56.113 1.00 48.01 268 VAL B O 1
ATOM 2174 N N . MET A 1 271 ? -41.978 24.374 56.003 1.00 59.08 269 MET B N 1
ATOM 2175 C CA . MET A 1 271 ? -41.717 24.282 54.576 1.00 55.67 269 MET B CA 1
ATOM 2176 C C . MET A 1 271 ? -40.620 23.270 54.279 1.00 52.15 269 MET B C 1
ATOM 2177 O O . MET A 1 271 ? -40.681 22.579 53.258 1.00 52.28 269 MET B O 1
ATOM 2182 N N . LEU A 1 272 ? -39.621 23.156 55.155 1.00 49.57 270 LEU B N 1
ATOM 2183 C CA . LEU A 1 272 ? -38.521 22.244 54.868 1.00 49.98 270 LEU B CA 1
ATOM 2184 C C . LEU A 1 272 ? -38.960 20.788 54.990 1.00 51.12 270 LEU B C 1
ATOM 2185 O O . LEU A 1 272 ? -38.592 19.956 54.151 1.00 49.41 270 LEU B O 1
ATOM 2190 N N . ILE A 1 273 ? -39.746 20.449 56.017 1.00 48.66 271 ILE B N 1
ATOM 2191 C CA . ILE A 1 273 ? -40.105 19.041 56.179 1.00 49.24 271 ILE B CA 1
ATOM 2192 C C . ILE A 1 273 ? -41.159 18.627 55.150 1.00 46.27 271 ILE B C 1
ATOM 2193 O O . ILE A 1 273 ? -41.174 17.472 54.701 1.00 42.99 271 ILE B O 1
ATOM 2198 N N . LYS A 1 274 ? -42.048 19.554 54.760 1.00 47.45 272 LYS B N 1
ATOM 2199 C CA . LYS A 1 274 ? -43.008 19.286 53.689 1.00 46.84 272 LYS B CA 1
ATOM 2200 C C . LYS A 1 274 ? -42.290 19.046 52.370 1.00 45.48 272 LYS B C 1
ATOM 2201 O O . LYS A 1 274 ? -42.629 18.120 51.622 1.00 47.34 272 LYS B O 1
ATOM 2207 N N . LYS A 1 275 ? -41.280 19.861 52.084 1.00 42.11 273 LYS B N 1
ATOM 2208 C CA . LYS A 1 275 ? -40.523 19.700 50.855 1.00 46.60 273 LYS B CA 1
ATOM 2209 C C . LYS A 1 275 ? -39.758 18.386 50.853 1.00 46.62 273 LYS B C 1
ATOM 2210 O O . LYS A 1 275 ? -39.674 17.716 49.817 1.00 48.67 273 LYS B O 1
ATOM 2216 N N . THR A 1 276 ? -39.201 17.998 52.003 1.00 42.76 274 THR B N 1
ATOM 2217 C CA . THR A 1 276 ? -38.495 16.725 52.095 1.00 43.85 274 THR B CA 1
ATOM 2218 C C . THR A 1 276 ? -39.443 15.555 51.863 1.00 43.19 274 THR B C 1
ATOM 2219 O O . THR A 1 276 ? -39.110 14.615 51.135 1.00 41.77 274 THR B O 1
ATOM 2223 N N . ALA A 1 277 ? -40.633 15.601 52.467 1.00 41.96 275 ALA B N 1
ATOM 2224 C CA . ALA A 1 277 ? -41.620 14.549 52.246 1.00 42.05 275 ALA B CA 1
ATOM 2225 C C . ALA A 1 277 ? -41.931 14.394 50.758 1.00 42.41 275 ALA B C 1
ATOM 2226 O O . ALA A 1 277 ? -41.874 13.287 50.210 1.00 43.52 275 ALA B O 1
ATOM 2228 N N . GLU A 1 278 ? -42.230 15.502 50.084 1.00 40.76 276 GLU B N 1
ATOM 2229 C CA . GLU A 1 278 ? -42.524 15.466 48.654 1.00 45.00 276 GLU B CA 1
ATOM 2230 C C . GLU A 1 278 ? -41.362 14.893 47.840 1.00 43.37 276 GLU B C 1
ATOM 2231 O O . GLU A 1 278 ? -41.577 14.118 46.899 1.00 41.42 276 GLU B O 1
ATOM 2237 N N . ASN A 1 279 ? -40.126 15.284 48.163 1.00 42.42 277 ASN B N 1
ATOM 2238 C CA . ASN A 1 279 ? -38.981 14.797 47.400 1.00 43.19 277 ASN B CA 1
ATOM 2239 C C . ASN A 1 279 ? -38.802 13.291 47.571 1.00 45.01 277 ASN B C 1
ATOM 2240 O O . ASN A 1 279 ? -38.456 12.585 46.614 1.00 43.03 277 ASN B O 1
ATOM 2245 N N . ILE A 1 280 ? -39.018 12.787 48.786 1.00 39.25 278 ILE B N 1
ATOM 2246 C CA . ILE A 1 280 ? -38.931 11.353 49.010 1.00 43.30 278 ILE B CA 1
ATOM 2247 C C . ILE A 1 280 ? -40.032 10.630 48.245 1.00 39.73 278 ILE B C 1
ATOM 2248 O O . ILE A 1 280 ? -39.789 9.626 47.570 1.00 34.92 278 ILE B O 1
ATOM 2253 N N . ASP A 1 281 ? -41.259 11.134 48.339 1.00 39.52 279 ASP B N 1
ATOM 2254 C CA . ASP A 1 281 ? -42.373 10.497 47.651 1.00 37.57 279 ASP B CA 1
ATOM 2255 C C . ASP A 1 281 ? -42.166 10.528 46.142 1.00 40.28 279 ASP B C 1
ATOM 2256 O O . ASP A 1 281 ? -42.523 9.577 45.430 1.00 41.97 279 ASP B O 1
ATOM 2261 N N . GLU A 1 282 ? -41.572 11.612 45.639 1.00 39.03 280 GLU B N 1
ATOM 2262 C CA . GLU A 1 282 ? -41.336 11.725 44.206 1.00 41.20 280 GLU B CA 1
ATOM 2263 C C . GLU A 1 282 ? -40.353 10.670 43.732 1.00 38.84 280 GLU B C 1
ATOM 2264 O O . GLU A 1 282 ? -40.475 10.169 42.607 1.00 33.72 280 GLU B O 1
ATOM 2270 N N . ALA A 1 283 ? -39.396 10.296 44.587 1.00 35.91 281 ALA B N 1
ATOM 2271 C CA . ALA A 1 283 ? -38.332 9.391 44.189 1.00 35.23 281 ALA B CA 1
ATOM 2272 C C . ALA A 1 283 ? -38.645 7.924 44.470 1.00 38.66 281 ALA B C 1
ATOM 2273 O O . ALA A 1 283 ? -38.032 7.047 43.845 1.00 34.69 281 ALA B O 1
ATOM 2275 N N . ALA A 1 284 ? -39.566 7.637 45.396 1.00 39.72 282 ALA B N 1
ATOM 2276 C CA . ALA A 1 284 ? -39.890 6.258 45.765 1.00 36.68 282 ALA B CA 1
ATOM 2277 C C . ALA A 1 284 ? -40.077 5.330 44.568 1.00 37.63 282 ALA B C 1
ATOM 2278 O O . ALA A 1 284 ? -39.523 4.218 44.597 1.00 35.77 282 ALA B O 1
ATOM 2280 N N . PRO A 1 285 ? -40.805 5.701 43.498 1.00 35.67 283 PRO B N 1
ATOM 2281 C CA . PRO A 1 285 ? -40.995 4.737 42.399 1.00 36.45 283 PRO B CA 1
ATOM 2282 C C . PRO A 1 285 ? -39.739 4.507 41.581 1.00 35.38 283 PRO B C 1
ATOM 2283 O O . PRO A 1 285 ? -39.582 3.431 40.993 1.00 37.05 283 PRO B O 1
ATOM 2287 N N . PHE A 1 286 ? -38.836 5.487 41.529 1.00 36.17 284 PHE B N 1
ATOM 2288 C CA . PHE A 1 286 ? -37.557 5.278 40.859 1.00 36.69 284 PHE B CA 1
ATOM 2289 C C . PHE A 1 286 ? -36.661 4.325 41.646 1.00 34.79 284 PHE B C 1
ATOM 2290 O O . PHE A 1 286 ? -35.950 3.510 41.051 1.00 37.65 284 PHE B O 1
ATOM 2298 N N . TRP A 1 287 ? -36.654 4.447 42.979 1.00 33.39 285 TRP B N 1
ATOM 2299 C CA . TRP A 1 287 ? -35.925 3.510 43.831 1.00 35.22 285 TRP B CA 1
ATOM 2300 C C . TRP A 1 287 ? -36.352 2.078 43.533 1.00 36.92 285 TRP B C 1
ATOM 2301 O O . TRP A 1 287 ? -35.512 1.183 43.395 1.00 35.16 285 TRP B O 1
ATOM 2312 N N . ARG A 1 288 ? -37.665 1.861 43.398 1.00 38.01 286 ARG B N 1
ATOM 2313 C CA . ARG A 1 288 ? -38.226 0.539 43.196 1.00 35.50 286 ARG B CA 1
ATOM 2314 C C . ARG A 1 288 ? -38.067 0.075 41.758 1.00 40.66 286 ARG B C 1
ATOM 2315 O O . ARG A 1 288 ? -37.976 -1.131 41.509 1.00 42.80 286 ARG B O 1
ATOM 2323 N N . GLU A 1 289 ? -38.018 1.011 40.810 1.00 41.72 287 GLU B N 1
ATOM 2324 C CA . GLU A 1 289 ? -37.853 0.693 39.400 1.00 42.08 287 GLU B CA 1
ATOM 2325 C C . GLU A 1 289 ? -36.444 0.200 39.062 1.00 42.97 287 GLU B C 1
ATOM 2326 O O . GLU A 1 289 ? -36.193 -0.145 37.898 1.00 43.23 287 GLU B O 1
ATOM 2332 N N . THR A 1 290 ? -35.521 0.146 40.030 1.00 42.14 288 THR B N 1
ATOM 2333 C CA . THR A 1 290 ? -34.177 -0.357 39.738 1.00 40.69 288 THR B CA 1
ATOM 2334 C C . THR A 1 290 ? -34.186 -1.858 39.451 1.00 39.33 288 THR B C 1
ATOM 2335 O O . THR A 1 290 ? -33.548 -2.327 38.499 1.00 39.01 288 THR B O 1
ATOM 2339 N N . PHE A 1 291 ? -34.896 -2.639 40.262 1.00 37.09 289 PHE B N 1
ATOM 2340 C CA . PHE A 1 291 ? -34.926 -4.063 39.971 1.00 37.07 289 PHE B CA 1
ATOM 2341 C C . PHE A 1 291 ? -35.646 -4.343 38.661 1.00 37.78 289 PHE B C 1
ATOM 2342 O O . PHE A 1 291 ? -35.329 -5.316 37.972 1.00 36.24 289 PHE B O 1
ATOM 2350 N N . GLN A 1 292 ? -36.619 -3.515 38.298 1.00 39.28 290 GLN B N 1
ATOM 2351 C CA . GLN A 1 292 ? -37.278 -3.749 37.026 1.00 36.28 290 GLN B CA 1
ATOM 2352 C C . GLN A 1 292 ? -36.322 -3.510 35.879 1.00 35.69 290 GLN B C 1
ATOM 2353 O O . GLN A 1 292 ? -36.405 -4.191 34.852 1.00 35.56 290 GLN B O 1
ATOM 2359 N N . ALA A 1 293 ? -35.395 -2.567 36.042 1.00 34.54 291 ALA B N 1
ATOM 2360 C CA . ALA A 1 293 ? -34.429 -2.328 34.976 1.00 39.05 291 ALA B CA 1
ATOM 2361 C C . ALA A 1 293 ? -33.402 -3.446 34.918 1.00 35.28 291 ALA B C 1
ATOM 2362 O O . ALA A 1 293 ? -32.902 -3.772 33.832 1.00 29.86 291 ALA B O 1
ATOM 2364 N N . PHE A 1 294 ? -33.071 -4.029 36.079 1.00 33.51 292 PHE B N 1
ATOM 2365 C CA . PHE A 1 294 ? -32.205 -5.199 36.090 1.00 32.30 292 PHE B CA 1
ATOM 2366 C C . PHE A 1 294 ? -32.771 -6.263 35.178 1.00 33.11 292 PHE B C 1
ATOM 2367 O O . PHE A 1 294 ? -32.025 -6.935 34.463 1.00 31.52 292 PHE B O 1
ATOM 2375 N N . ARG A 1 295 ? -34.100 -6.399 35.197 1.00 34.74 293 ARG B N 1
ATOM 2376 C CA . ARG A 1 295 ? -34.813 -7.461 34.441 1.00 32.83 293 ARG B CA 1
ATOM 2377 C C . ARG A 1 295 ? -34.985 -7.125 32.955 1.00 33.08 293 ARG B C 1
ATOM 2378 O O . ARG A 1 295 ? -36.045 -7.436 32.406 1.00 36.19 293 ARG B O 1
ATOM 2386 N N . THR A 1 296 ? -33.967 -6.556 32.331 1.00 32.34 294 THR B N 1
ATOM 2387 C CA . THR A 1 296 ? -33.976 -6.212 30.915 1.00 35.94 294 THR B CA 1
ATOM 2388 C C . THR A 1 296 ? -32.616 -6.619 30.372 1.00 33.50 294 THR B C 1
ATOM 2389 O O . THR A 1 296 ? -31.665 -6.816 31.133 1.00 35.27 294 THR B O 1
ATOM 2393 N N . THR A 1 297 ? -32.543 -6.745 29.045 1.00 35.99 295 THR B N 1
ATOM 2394 C CA . THR A 1 297 ? -31.322 -7.198 28.368 1.00 38.02 295 THR B CA 1
ATOM 2395 C C . THR A 1 297 ? -30.296 -6.073 28.277 1.00 37.30 295 THR B C 1
ATOM 2396 O O . THR A 1 297 ? -29.226 -6.138 28.884 1.00 37.67 295 THR B O 1
ATOM 2400 N N . ASP A 1 298 ? -30.613 -5.031 27.509 1.00 41.63 296 ASP B N 1
ATOM 2401 C CA . ASP A 1 298 ? -29.607 -4.039 27.154 1.00 41.18 296 ASP B CA 1
ATOM 2402 C C . ASP A 1 298 ? -29.287 -3.107 28.320 1.00 42.68 296 ASP B C 1
ATOM 2403 O O . ASP A 1 298 ? -28.111 -2.878 28.628 1.00 45.74 296 ASP B O 1
ATOM 2408 N N . VAL A 1 299 ? -30.307 -2.579 29.002 1.00 35.63 297 VAL B N 1
ATOM 2409 C CA . VAL A 1 299 ? -30.022 -1.718 30.145 1.00 35.59 297 VAL B CA 1
ATOM 2410 C C . VAL A 1 299 ? -29.551 -2.559 31.333 1.00 39.61 297 VAL B C 1
ATOM 2411 O O . VAL A 1 299 ? -28.587 -2.200 32.027 1.00 35.76 297 VAL B O 1
ATOM 2415 N N . GLY A 1 300 ? -30.210 -3.700 31.575 1.00 37.97 298 GLY B N 1
ATOM 2416 C CA . GLY A 1 300 ? -29.920 -4.468 32.777 1.00 35.57 298 GLY B CA 1
ATOM 2417 C C . GLY A 1 300 ? -28.505 -5.010 32.790 1.00 37.18 298 GLY B C 1
ATOM 2418 O O . GLY A 1 300 ? -27.839 -5.007 33.833 1.00 33.91 298 GLY B O 1
ATOM 2419 N N . ARG A 1 301 ? -28.016 -5.452 31.619 1.00 33.04 299 ARG B N 1
ATOM 2420 C CA . ARG A 1 301 ? -26.651 -5.953 31.520 1.00 32.84 299 ARG B CA 1
ATOM 2421 C C . ARG A 1 301 ? -25.620 -4.834 31.638 1.00 36.18 299 ARG B C 1
ATOM 2422 O O . ARG A 1 301 ? -24.535 -5.049 32.195 1.00 35.38 299 ARG B O 1
ATOM 2430 N N . LYS A 1 302 ? -25.940 -3.633 31.148 1.00 37.02 300 LYS B N 1
ATOM 2431 C CA . LYS A 1 302 ? -25.030 -2.510 31.320 1.00 34.85 300 LYS B CA 1
ATOM 2432 C C . LYS A 1 302 ? -24.907 -2.111 32.794 1.00 36.85 300 LYS B C 1
ATOM 2433 O O . LYS A 1 302 ? -23.807 -1.801 33.265 1.00 37.64 300 LYS B O 1
ATOM 2439 N N . LEU A 1 303 ? -26.020 -2.113 33.540 1.00 33.87 301 LEU B N 1
ATOM 2440 C CA . LEU A 1 303 ? -25.961 -1.830 34.977 1.00 34.78 301 LEU B CA 1
ATOM 2441 C C . LEU A 1 303 ? -25.174 -2.900 35.730 1.00 37.90 301 LEU B C 1
ATOM 2442 O O . LEU A 1 303 ? -24.264 -2.575 36.505 1.00 36.08 301 LEU B O 1
ATOM 2447 N N . ILE A 1 304 ? -25.512 -4.182 35.516 1.00 36.37 302 ILE B N 1
ATOM 2448 C CA . ILE A 1 304 ? -25.039 -5.267 36.383 1.00 32.79 302 ILE B CA 1
ATOM 2449 C C . ILE A 1 304 ? -23.718 -5.852 35.896 1.00 33.80 302 ILE B C 1
ATOM 2450 O O . ILE A 1 304 ? -22.831 -6.148 36.705 1.00 34.49 302 ILE B O 1
ATOM 2455 N N . ILE A 1 305 ? -23.549 -6.037 34.590 1.00 31.49 303 ILE B N 1
ATOM 2456 C CA . ILE A 1 305 ? -22.326 -6.646 34.073 1.00 31.44 303 ILE B CA 1
ATOM 2457 C C . ILE A 1 305 ? -21.262 -5.596 33.774 1.00 35.58 303 ILE B C 1
ATOM 2458 O O . ILE A 1 305 ? -20.128 -5.714 34.247 1.00 33.44 303 ILE B O 1
ATOM 2463 N N . ASP A 1 306 ? -21.604 -4.539 33.016 1.00 35.10 304 ASP B N 1
ATOM 2464 C CA . ASP A 1 306 ? -20.619 -3.499 32.714 1.00 35.67 304 ASP B CA 1
ATOM 2465 C C . ASP A 1 306 ? -20.303 -2.636 33.932 1.00 38.55 304 ASP B C 1
ATOM 2466 O O . ASP A 1 306 ? -19.138 -2.308 34.182 1.00 39.42 304 ASP B O 1
ATOM 2471 N N . GLN A 1 307 ? -21.316 -2.240 34.695 1.00 37.45 305 GLN B N 1
ATOM 2472 C CA . GLN A 1 307 ? -21.093 -1.293 35.780 1.00 38.25 305 GLN B CA 1
ATOM 2473 C C . GLN A 1 307 ? -20.920 -1.951 37.145 1.00 39.92 305 GLN B C 1
ATOM 2474 O O . GLN A 1 307 ? -20.370 -1.316 38.049 1.00 43.26 305 GLN B O 1
ATOM 2480 N N . ASN A 1 308 ? -21.392 -3.183 37.322 1.00 33.50 306 ASN B N 1
ATOM 2481 C CA . ASN A 1 308 ? -21.309 -3.895 38.595 1.00 33.13 306 ASN B CA 1
ATOM 2482 C C . ASN A 1 308 ? -22.186 -3.261 39.671 1.00 36.16 306 ASN B C 1
ATOM 2483 O O . ASN A 1 308 ? -21.816 -3.235 40.850 1.00 37.35 306 ASN B O 1
ATOM 2488 N N . VAL A 1 309 ? -23.373 -2.783 39.283 1.00 37.26 307 VAL B N 1
ATOM 2489 C CA . VAL A 1 309 ? -24.243 -2.141 40.264 1.00 33.95 307 VAL B CA 1
ATOM 2490 C C . VAL A 1 309 ? -24.715 -3.142 41.309 1.00 33.38 307 VAL B C 1
ATOM 2491 O O . VAL A 1 309 ? -24.941 -2.763 42.471 1.00 33.95 307 VAL B O 1
ATOM 2495 N N . PHE A 1 310 ? -24.858 -4.429 40.942 1.00 29.74 308 PHE B N 1
ATOM 2496 C CA . PHE A 1 310 ? -25.384 -5.404 41.907 1.00 32.56 308 PHE B CA 1
ATOM 2497 C C . PHE A 1 310 ? -24.438 -5.609 43.087 1.00 30.50 308 PHE B C 1
ATOM 2498 O O . PHE A 1 310 ? -24.890 -5.766 44.224 1.00 27.76 308 PHE B O 1
ATOM 2506 N N . ILE A 1 311 ? -23.126 -5.624 42.834 1.00 30.48 309 ILE B N 1
ATOM 2507 C CA . ILE A 1 311 ? -22.139 -5.726 43.905 1.00 30.19 309 ILE B CA 1
ATOM 2508 C C . ILE A 1 311 ? -21.978 -4.379 44.613 1.00 34.28 309 ILE B C 1
ATOM 2509 O O . ILE A 1 311 ? -22.134 -4.277 45.839 1.00 33.74 309 ILE B O 1
ATOM 2514 N N . GLU A 1 312 ? -21.703 -3.314 43.845 1.00 32.52 310 GLU B N 1
ATOM 2515 C CA . GLU A 1 312 ? -21.413 -2.009 44.434 1.00 33.43 310 GLU B CA 1
ATOM 2516 C C . GLU A 1 312 ? -22.644 -1.281 44.956 1.00 31.03 310 GLU B C 1
ATOM 2517 O O . GLU A 1 312 ? -22.499 -0.461 45.859 1.00 34.16 310 GLU B O 1
ATOM 2523 N N . GLY A 1 313 ? -23.842 -1.566 44.438 1.00 34.92 311 GLY B N 1
ATOM 2524 C CA . GLY A 1 313 ? -25.034 -0.846 44.859 1.00 33.76 311 GLY B CA 1
ATOM 2525 C C . GLY A 1 313 ? -26.185 -1.592 45.508 1.00 31.30 311 GLY B C 1
ATOM 2526 O O . GLY A 1 313 ? -26.844 -1.065 46.405 1.00 32.94 311 GLY B O 1
ATOM 2527 N N . THR A 1 314 ? -26.425 -2.835 45.087 1.00 33.85 312 THR B N 1
ATOM 2528 C CA . THR A 1 314 ? -27.595 -3.576 45.564 1.00 33.05 312 THR B CA 1
ATOM 2529 C C . THR A 1 314 ? -27.148 -4.336 46.812 1.00 32.09 312 THR B C 1
ATOM 2530 O O . THR A 1 314 ? -27.871 -4.375 47.812 1.00 31.55 312 THR B O 1
ATOM 2534 N N . LEU A 1 315 ? -25.980 -4.964 46.766 1.00 30.05 313 LEU B N 1
ATOM 2535 C CA . LEU A 1 315 ? -25.535 -5.757 47.906 1.00 30.18 313 LEU B CA 1
ATOM 2536 C C . LEU A 1 315 ? -25.489 -4.950 49.202 1.00 35.27 313 LEU B C 1
ATOM 2537 O O . LEU A 1 315 ? -26.054 -5.421 50.212 1.00 30.60 313 LEU B O 1
ATOM 2542 N N . PRO A 1 316 ? -24.869 -3.754 49.261 1.00 32.95 314 PRO B N 1
ATOM 2543 C CA . PRO A 1 316 ? -24.910 -2.999 50.528 1.00 31.14 314 PRO B CA 1
ATOM 2544 C C . PRO A 1 316 ? -26.315 -2.577 50.896 1.00 33.11 314 PRO B C 1
ATOM 2545 O O . PRO A 1 316 ? -26.625 -2.434 52.086 1.00 34.88 314 PRO B O 1
ATOM 2549 N N . MET A 1 317 ? -27.190 -2.395 49.909 1.00 31.79 315 MET B N 1
ATOM 2550 C CA . MET A 1 317 ? -28.568 -2.038 50.201 1.00 31.64 315 MET B CA 1
ATOM 2551 C C . MET A 1 317 ? -29.410 -3.242 50.613 1.00 32.33 315 MET B C 1
ATOM 2552 O O . MET A 1 317 ? -30.624 -3.088 50.802 1.00 32.76 315 MET B O 1
ATOM 2557 N N . GLY A 1 318 ? -28.809 -4.431 50.714 1.00 31.36 316 GLY B N 1
ATOM 2558 C CA . GLY A 1 318 ? -29.423 -5.596 51.315 1.00 30.49 316 GLY B CA 1
ATOM 2559 C C . GLY A 1 318 ? -28.984 -5.869 52.743 1.00 30.61 316 GLY B C 1
ATOM 2560 O O . GLY A 1 318 ? -29.309 -6.932 53.288 1.00 31.10 316 GLY B O 1
ATOM 2561 N N . VAL A 1 319 ? -28.237 -4.955 53.358 1.00 30.43 317 VAL B N 1
ATOM 2562 C CA . VAL A 1 319 ? -27.830 -5.050 54.755 1.00 34.62 317 VAL B CA 1
ATOM 2563 C C . VAL A 1 319 ? -28.194 -3.740 55.444 1.00 33.59 317 VAL B C 1
ATOM 2564 O O . VAL A 1 319 ? -27.879 -2.664 54.930 1.00 33.91 317 VAL B O 1
ATOM 2568 N N . VAL A 1 320 ? -28.859 -3.821 56.597 1.00 33.74 318 VAL B N 1
ATOM 2569 C CA . VAL A 1 320 ? -29.180 -2.598 57.329 1.00 35.89 318 VAL B CA 1
ATOM 2570 C C . VAL A 1 320 ? -27.904 -1.924 57.826 1.00 35.94 318 VAL B C 1
ATOM 2571 O O . VAL A 1 320 ? -27.713 -0.717 57.651 1.00 39.39 318 VAL B O 1
ATOM 2575 N N . ARG A 1 321 ? -27.003 -2.691 58.429 1.00 33.52 319 ARG B N 1
ATOM 2576 C CA . ARG A 1 321 ? -25.765 -2.109 58.931 1.00 41.26 319 ARG B CA 1
ATOM 2577 C C . ARG A 1 321 ? -24.780 -1.901 57.782 1.00 37.79 319 ARG B C 1
ATOM 2578 O O . ARG A 1 321 ? -24.901 -2.526 56.732 1.00 34.63 319 ARG B O 1
ATOM 2586 N N . PRO A 1 322 ? -23.804 -1.010 57.942 1.00 37.03 320 PRO B N 1
ATOM 2587 C CA . PRO A 1 322 ? -22.836 -0.801 56.858 1.00 39.46 320 PRO B CA 1
ATOM 2588 C C . PRO A 1 322 ? -21.847 -1.953 56.776 1.00 36.65 320 PRO B C 1
ATOM 2589 O O . PRO A 1 322 ? -21.338 -2.426 57.792 1.00 40.00 320 PRO B O 1
ATOM 2593 N N . LEU A 1 323 ? -21.569 -2.396 55.553 1.00 34.04 321 LEU B N 1
ATOM 2594 C CA . LEU A 1 323 ? -20.545 -3.406 55.317 1.00 33.19 321 LEU B CA 1
ATOM 2595 C C . LEU A 1 323 ? -19.173 -2.746 55.309 1.00 38.71 321 LEU B C 1
ATOM 2596 O O . LEU A 1 323 ? -18.995 -1.689 54.698 1.00 42.51 321 LEU B O 1
ATOM 2601 N N . THR A 1 324 ? -18.203 -3.358 55.989 1.00 37.06 322 THR B N 1
ATOM 2602 C CA . THR A 1 324 ? -16.860 -2.804 55.969 1.00 34.78 322 THR B CA 1
ATOM 2603 C C . THR A 1 324 ? -16.192 -3.070 54.626 1.00 36.14 322 THR B C 1
ATOM 2604 O O . THR A 1 324 ? -16.663 -3.860 53.806 1.00 39.04 322 THR B O 1
ATOM 2608 N N . GLU A 1 325 ? -15.072 -2.378 54.418 1.00 36.81 323 GLU B N 1
ATOM 2609 C CA . GLU A 1 325 ? -14.281 -2.555 53.208 1.00 37.09 323 GLU B CA 1
ATOM 2610 C C . GLU A 1 325 ? -13.803 -3.995 53.058 1.00 40.19 323 GLU B C 1
ATOM 2611 O O . GLU A 1 325 ? -13.844 -4.554 51.952 1.00 37.26 323 GLU B O 1
ATOM 2617 N N . VAL A 1 326 ? -13.334 -4.609 54.156 1.00 37.98 324 VAL B N 1
ATOM 2618 C CA . VAL A 1 326 ? -12.894 -6.003 54.106 1.00 38.21 324 VAL B CA 1
ATOM 2619 C C . VAL A 1 326 ? -14.019 -6.891 53.595 1.00 39.37 324 VAL B C 1
ATOM 2620 O O . VAL A 1 326 ? -13.828 -7.713 52.687 1.00 38.55 324 VAL B O 1
ATOM 2624 N N . GLU A 1 327 ? -15.220 -6.719 54.154 1.00 39.50 325 GLU B N 1
ATOM 2625 C CA . GLU A 1 327 ? -16.344 -7.555 53.742 1.00 39.14 325 GLU B CA 1
ATOM 2626 C C . GLU A 1 327 ? -16.741 -7.283 52.294 1.00 35.61 325 GLU B C 1
ATOM 2627 O O . GLU A 1 327 ? -17.107 -8.207 51.571 1.00 35.03 325 GLU B O 1
ATOM 2633 N N . MET A 1 328 ? -16.653 -6.029 51.841 1.00 38.30 326 MET B N 1
ATOM 2634 C CA . MET A 1 328 ? -16.983 -5.738 50.446 1.00 37.21 326 MET B CA 1
ATOM 2635 C C . MET A 1 328 ? -15.977 -6.363 49.474 1.00 35.58 326 MET B C 1
ATOM 2636 O O . MET A 1 328 ? -16.365 -6.802 48.387 1.00 34.08 326 MET B O 1
ATOM 2641 N N . ASP A 1 329 ? -14.696 -6.439 49.844 1.00 35.81 327 ASP B N 1
ATOM 2642 C CA . ASP A 1 329 ? -13.713 -7.089 48.973 1.00 37.00 327 ASP B CA 1
ATOM 2643 C C . ASP A 1 329 ? -13.919 -8.604 48.891 1.00 37.39 327 ASP B C 1
ATOM 2644 O O . ASP A 1 329 ? -13.699 -9.206 47.835 1.00 38.80 327 ASP B O 1
ATOM 2649 N N . HIS A 1 330 ? -14.317 -9.243 49.990 1.00 33.64 328 HIS B N 1
ATOM 2650 C CA . HIS A 1 330 ? -14.675 -10.651 49.914 1.00 37.31 328 HIS B CA 1
ATOM 2651 C C . HIS A 1 330 ? -15.808 -10.871 48.915 1.00 35.81 328 HIS B C 1
ATOM 2652 O O . HIS A 1 330 ? -15.741 -11.774 48.078 1.00 36.06 328 HIS B O 1
ATOM 2659 N N . TYR A 1 331 ? -16.857 -10.047 48.978 1.00 33.37 329 TYR B N 1
ATOM 2660 C CA . TYR A 1 331 ? -17.952 -10.208 48.025 1.00 32.08 329 TYR B CA 1
ATOM 2661 C C . TYR A 1 331 ? -17.534 -9.817 46.616 1.00 30.78 329 TYR B C 1
ATOM 2662 O O . TYR A 1 331 ? -18.066 -10.358 45.645 1.00 31.65 329 TYR B O 1
ATOM 2671 N N . ARG A 1 332 ? -16.572 -8.898 46.484 1.00 37.31 330 ARG B N 1
ATOM 2672 C CA . ARG A 1 332 ? -16.120 -8.452 45.164 1.00 35.59 330 ARG B CA 1
ATOM 2673 C C . ARG A 1 332 ? -15.272 -9.506 44.465 1.00 37.07 330 ARG B C 1
ATOM 2674 O O . ARG A 1 332 ? -15.294 -9.597 43.230 1.00 33.68 330 ARG B O 1
ATOM 2682 N N . GLU A 1 333 ? -14.522 -10.293 45.248 1.00 35.27 331 GLU B N 1
ATOM 2683 C CA . GLU A 1 333 ? -13.470 -11.176 44.743 1.00 37.91 331 GLU B CA 1
ATOM 2684 C C . GLU A 1 333 ? -13.867 -12.020 43.539 1.00 36.51 331 GLU B C 1
ATOM 2685 O O . GLU A 1 333 ? -13.124 -12.021 42.547 1.00 37.07 331 GLU B O 1
ATOM 2691 N N . PRO A 1 334 ? -14.974 -12.763 43.549 1.00 32.64 332 PRO B N 1
ATOM 2692 C CA . PRO A 1 334 ? -15.256 -13.633 42.404 1.00 34.57 332 PRO B CA 1
ATOM 2693 C C . PRO A 1 334 ? -15.592 -12.869 41.123 1.00 36.23 332 PRO B C 1
ATOM 2694 O O . PRO A 1 334 ? -15.589 -13.482 40.048 1.00 32.78 332 PRO B O 1
ATOM 2698 N N . PHE A 1 335 ? -15.830 -11.552 41.195 1.00 32.18 333 PHE B N 1
ATOM 2699 C CA . PHE A 1 335 ? -16.404 -10.801 40.085 1.00 30.92 333 PHE B CA 1
ATOM 2700 C C . PHE A 1 335 ? -15.548 -9.602 39.676 1.00 33.57 333 PHE B C 1
ATOM 2701 O O . PHE A 1 335 ? -16.047 -8.674 39.035 1.00 36.14 333 PHE B O 1
ATOM 2709 N N . LEU A 1 336 ? -14.262 -9.605 40.019 1.00 34.16 334 LEU B N 1
ATOM 2710 C CA . LEU A 1 336 ? -13.370 -8.551 39.551 1.00 33.93 334 LEU B CA 1
ATOM 2711 C C . LEU A 1 336 ? -13.304 -8.495 38.032 1.00 36.52 334 LEU B C 1
ATOM 2712 O O . LEU A 1 336 ? -13.105 -7.417 37.468 1.00 42.05 334 LEU B O 1
ATOM 2717 N N . ASN A 1 337 ? -13.462 -9.633 37.353 1.00 39.98 335 ASN B N 1
ATOM 2718 C CA . ASN A 1 337 ? -13.466 -9.662 35.890 1.00 39.02 335 ASN B CA 1
ATOM 2719 C C . ASN A 1 337 ? -14.880 -9.440 35.373 1.00 37.87 335 ASN B C 1
ATOM 2720 O O . ASN A 1 337 ? -15.773 -10.245 35.683 1.00 36.37 335 ASN B O 1
ATOM 2725 N N . PRO A 1 338 ? -15.133 -8.384 34.592 1.00 37.41 336 PRO B N 1
ATOM 2726 C CA . PRO A 1 338 ? -16.507 -8.141 34.117 1.00 36.56 336 PRO B CA 1
ATOM 2727 C C . PRO A 1 338 ? -17.166 -9.340 33.435 1.00 36.85 336 PRO B C 1
ATOM 2728 O O . PRO A 1 338 ? -18.380 -9.527 33.620 1.00 35.65 336 PRO B O 1
ATOM 2732 N N . VAL A 1 339 ? -16.409 -10.179 32.705 1.00 38.25 337 VAL B N 1
ATOM 2733 C CA . VAL A 1 339 ? -16.997 -11.312 31.973 1.00 41.07 337 VAL B CA 1
ATOM 2734 C C . VAL A 1 339 ? -17.616 -12.365 32.886 1.00 36.65 337 VAL B C 1
ATOM 2735 O O . VAL A 1 339 ? -18.412 -13.182 32.416 1.00 40.16 337 VAL B O 1
ATOM 2739 N N . ASP A 1 340 ? -17.256 -12.385 34.168 1.00 36.29 338 ASP B N 1
ATOM 2740 C CA . ASP A 1 340 ? -17.724 -13.382 35.119 1.00 33.77 338 ASP B CA 1
ATOM 2741 C C . ASP A 1 340 ? -19.016 -12.980 35.817 1.00 32.93 338 ASP B C 1
ATOM 2742 O O . ASP A 1 340 ? -19.405 -13.631 36.787 1.00 33.56 338 ASP B O 1
ATOM 2747 N N . ARG A 1 341 ? -19.690 -11.933 35.354 1.00 31.72 339 ARG B N 1
ATOM 2748 C CA . ARG A 1 341 ? -20.831 -11.378 36.069 1.00 30.89 339 ARG B CA 1
ATOM 2749 C C . ARG A 1 341 ? -22.177 -11.910 35.584 1.00 29.74 339 ARG B C 1
ATOM 2750 O O . ARG A 1 341 ? -23.215 -11.475 36.093 1.00 31.18 339 ARG B O 1
ATOM 2758 N N . GLU A 1 342 ? -22.182 -12.872 34.659 1.00 30.58 340 GLU B N 1
ATOM 2759 C CA . GLU A 1 342 ? -23.428 -13.439 34.151 1.00 29.27 340 GLU B CA 1
ATOM 2760 C C . GLU A 1 342 ? -24.381 -13.892 35.257 1.00 31.10 340 GLU B C 1
ATOM 2761 O O . GLU A 1 342 ? -25.556 -13.496 35.217 1.00 28.54 340 GLU B O 1
ATOM 2767 N N . PRO A 1 343 ? -23.975 -14.700 36.251 1.00 26.62 341 PRO B N 1
ATOM 2768 C CA . PRO A 1 343 ? -24.968 -15.147 37.241 1.00 26.76 341 PRO B CA 1
ATOM 2769 C C . PRO A 1 343 ? -25.580 -13.999 38.030 1.00 29.01 341 PRO B C 1
ATOM 2770 O O . PRO A 1 343 ? -26.728 -14.124 38.482 1.00 27.27 341 PRO B O 1
ATOM 2774 N N . LEU A 1 344 ? -24.863 -12.868 38.167 1.00 28.38 342 LEU B N 1
ATOM 2775 C CA . LEU A 1 344 ? -25.423 -11.697 38.839 1.00 29.81 342 LEU B CA 1
ATOM 2776 C C . LEU A 1 344 ? -26.617 -11.140 38.073 1.00 28.77 342 LEU B C 1
ATOM 2777 O O . LEU A 1 344 ? -27.580 -10.662 38.679 1.00 27.00 342 LEU B O 1
ATOM 2782 N N . TRP A 1 345 ? -26.558 -11.158 36.738 1.00 27.35 343 TRP B N 1
ATOM 2783 C CA . TRP A 1 345 ? -27.639 -10.590 35.954 1.00 26.16 343 TRP B CA 1
ATOM 2784 C C . TRP A 1 345 ? -28.774 -11.580 35.724 1.00 27.67 343 TRP B C 1
ATOM 2785 O O . TRP A 1 345 ? -29.939 -11.186 35.763 1.00 29.99 343 TRP B O 1
ATOM 2796 N N . ARG A 1 346 ? -28.472 -12.865 35.494 1.00 29.13 344 ARG B N 1
ATOM 2797 C CA . ARG A 1 346 ? -29.536 -13.835 35.218 1.00 30.09 344 ARG B CA 1
ATOM 2798 C C . ARG A 1 346 ? -30.395 -14.142 36.448 1.00 28.40 344 ARG B C 1
ATOM 2799 O O . ARG A 1 346 ? -31.598 -14.378 36.300 1.00 28.43 344 ARG B O 1
ATOM 2807 N N . PHE A 1 347 ? -29.815 -14.142 37.661 1.00 24.85 345 PHE B N 1
ATOM 2808 C CA . PHE A 1 347 ? -30.623 -14.405 38.854 1.00 28.23 345 PHE B CA 1
ATOM 2809 C C . PHE A 1 347 ? -31.813 -13.455 38.982 1.00 32.19 345 PHE B C 1
ATOM 2810 O O . PHE A 1 347 ? -32.954 -13.942 39.085 1.00 35.93 345 PHE B O 1
ATOM 2818 N N . PRO A 1 348 ? -31.647 -12.121 38.989 1.00 29.74 346 PRO B N 1
ATOM 2819 C CA . PRO A 1 348 ? -32.841 -11.269 39.114 1.00 29.61 346 PRO B CA 1
ATOM 2820 C C . PRO A 1 348 ? -33.823 -11.440 37.964 1.00 30.02 346 PRO B C 1
ATOM 2821 O O . PRO A 1 348 ? -35.034 -11.279 38.161 1.00 29.13 346 PRO B O 1
ATOM 2825 N N . ASN A 1 349 ? -33.345 -11.793 36.769 1.00 32.24 347 ASN B N 1
ATOM 2826 C CA . ASN A 1 349 ? -34.265 -12.094 35.670 1.00 35.60 347 ASN B CA 1
ATOM 2827 C C . ASN A 1 349 ? -35.030 -13.400 35.865 1.00 34.20 347 ASN B C 1
ATOM 2828 O O . ASN A 1 349 ? -36.004 -13.631 35.137 1.00 33.57 347 ASN B O 1
ATOM 2833 N N . GLU A 1 350 ? -34.623 -14.255 36.814 1.00 32.61 348 GLU B N 1
ATOM 2834 C CA . GLU A 1 350 ? -35.382 -15.470 37.106 1.00 34.36 348 GLU B CA 1
ATOM 2835 C C . GLU A 1 350 ? -36.414 -15.273 38.216 1.00 33.59 348 GLU B C 1
ATOM 2836 O O . GLU A 1 350 ? -37.284 -16.136 38.373 1.00 35.99 348 GLU B O 1
ATOM 2842 N N . LEU A 1 351 ? -36.344 -14.169 38.971 1.00 32.03 349 LEU B N 1
ATOM 2843 C CA . LEU A 1 351 ? -37.224 -13.956 40.125 1.00 33.42 349 LEU B CA 1
ATOM 2844 C C . LEU A 1 351 ? -38.698 -13.995 39.716 1.00 33.51 349 LEU B C 1
ATOM 2845 O O . LEU A 1 351 ? -39.082 -13.340 38.737 1.00 34.15 349 LEU B O 1
ATOM 2850 N N . PRO A 1 352 ? -39.556 -14.737 40.436 1.00 33.72 350 PRO B N 1
ATOM 2851 C CA . PRO A 1 352 ? -40.980 -14.858 40.036 1.00 35.43 350 PRO B CA 1
ATOM 2852 C C . PRO A 1 352 ? -41.857 -13.716 40.542 1.00 37.15 350 PRO B C 1
ATOM 2853 O O . PRO A 1 352 ? -42.547 -13.806 41.558 1.00 39.57 350 PRO B O 1
ATOM 2857 N N . ILE A 1 353 ? -41.850 -12.604 39.810 1.00 35.55 351 ILE B N 1
ATOM 2858 C CA . ILE A 1 353 ? -42.557 -11.390 40.217 1.00 40.30 351 ILE B CA 1
ATOM 2859 C C . ILE A 1 353 ? -43.601 -11.027 39.171 1.00 37.78 351 ILE B C 1
ATOM 2860 O O . ILE A 1 353 ? -43.280 -10.892 37.983 1.00 37.57 351 ILE B O 1
ATOM 2865 N N . ALA A 1 354 ? -44.841 -10.831 39.627 1.00 37.42 352 ALA B N 1
ATOM 2866 C CA . ALA A 1 354 ? -45.959 -10.465 38.761 1.00 41.20 352 ALA B CA 1
ATOM 2867 C C . ALA A 1 354 ? -46.126 -11.467 37.628 1.00 39.86 352 ALA B C 1
ATOM 2868 O O . ALA A 1 354 ? -46.456 -11.094 36.503 1.00 45.25 352 ALA B O 1
ATOM 2870 N N . GLY A 1 355 ? -45.866 -12.741 37.920 1.00 40.51 353 GLY B N 1
ATOM 2871 C CA . GLY A 1 355 ? -46.126 -13.828 37.006 1.00 39.96 353 GLY B CA 1
ATOM 2872 C C . GLY A 1 355 ? -45.047 -14.117 35.989 1.00 42.03 353 GLY B C 1
ATOM 2873 O O . GLY A 1 355 ? -45.237 -15.021 35.164 1.00 43.00 353 GLY B O 1
ATOM 2874 N N . GLU A 1 356 ? -43.931 -13.385 35.996 1.00 40.70 354 GLU B N 1
ATOM 2875 C CA . GLU A 1 356 ? -42.894 -13.693 35.023 1.00 43.90 354 GLU B CA 1
ATOM 2876 C C . GLU A 1 356 ? -41.572 -13.919 35.744 1.00 37.88 354 GLU B C 1
ATOM 2877 O O . GLU A 1 356 ? -41.286 -13.252 36.737 1.00 36.56 354 GLU B O 1
ATOM 2883 N N . PRO A 1 357 ? -40.779 -14.895 35.306 1.00 37.22 355 PRO B N 1
ATOM 2884 C CA . PRO A 1 357 ? -41.072 -15.862 34.233 1.00 39.80 355 PRO B CA 1
ATOM 2885 C C . PRO A 1 357 ? -42.094 -16.902 34.672 1.00 40.49 355 PRO B C 1
ATOM 2886 O O . PRO A 1 357 ? -42.058 -17.377 35.810 1.00 39.20 355 PRO B O 1
ATOM 2890 N N . ALA A 1 358 ? -43.011 -17.264 33.776 1.00 39.65 356 ALA B N 1
ATOM 2891 C CA . ALA A 1 358 ? -44.045 -18.231 34.127 1.00 41.86 356 ALA B CA 1
ATOM 2892 C C . ALA A 1 358 ? -43.449 -19.545 34.633 1.00 40.93 356 ALA B C 1
ATOM 2893 O O . ALA A 1 358 ? -43.930 -20.100 35.627 1.00 42.09 356 ALA B O 1
ATOM 2895 N N . ASN A 1 359 ? -42.390 -20.047 33.979 1.00 38.83 357 ASN B N 1
ATOM 2896 C CA . ASN A 1 359 ? -41.834 -21.349 34.350 1.00 38.16 357 ASN B CA 1
ATOM 2897 C C . ASN A 1 359 ? -41.301 -21.346 35.784 1.00 39.94 357 ASN B C 1
ATOM 2898 O O . ASN A 1 359 ? -41.503 -22.322 36.521 1.00 38.62 357 ASN B O 1
ATOM 2903 N N . ILE A 1 360 ? -40.640 -20.260 36.212 1.00 34.94 358 ILE B N 1
ATOM 2904 C CA . ILE A 1 360 ? -40.173 -20.215 37.603 1.00 38.87 358 ILE B CA 1
ATOM 2905 C C . ILE A 1 360 ? -41.339 -20.021 38.573 1.00 40.24 358 ILE B C 1
ATOM 2906 O O . ILE A 1 360 ? -41.364 -20.627 39.652 1.00 38.08 358 ILE B O 1
ATOM 2911 N N . VAL A 1 361 ? -42.306 -19.162 38.223 1.00 38.40 359 VAL B N 1
ATOM 2912 C CA . VAL A 1 361 ? -43.521 -19.027 39.032 1.00 41.83 359 VAL B CA 1
ATOM 2913 C C . VAL A 1 361 ? -44.136 -20.400 39.318 1.00 39.64 359 VAL B C 1
ATOM 2914 O O . VAL A 1 361 ? -44.379 -20.762 40.472 1.00 41.72 359 VAL B O 1
ATOM 2918 N N . ALA A 1 362 ? -44.381 -21.192 38.277 1.00 40.35 360 ALA B N 1
ATOM 2919 C CA . ALA A 1 362 ? -44.971 -22.518 38.483 1.00 43.28 360 ALA B CA 1
ATOM 2920 C C . ALA A 1 362 ? -44.122 -23.380 39.418 1.00 43.94 360 ALA B C 1
ATOM 2921 O O . ALA A 1 362 ? -44.653 -24.042 40.321 1.00 41.72 360 ALA B O 1
ATOM 2923 N N . LEU A 1 363 ? -42.799 -23.368 39.228 1.00 41.35 361 LEU B N 1
ATOM 2924 C CA . LEU A 1 363 ? -41.922 -24.220 40.026 1.00 39.44 361 LEU B CA 1
ATOM 2925 C C . LEU A 1 363 ? -41.966 -23.841 41.507 1.00 39.34 361 LEU B C 1
ATOM 2926 O O . LEU A 1 363 ? -42.016 -24.718 42.378 1.00 41.36 361 LEU B O 1
ATOM 2931 N N . VAL A 1 364 ? -41.926 -22.542 41.811 1.00 39.98 362 VAL B N 1
ATOM 2932 C CA . VAL A 1 364 ? -41.910 -22.097 43.203 1.00 34.70 362 VAL B CA 1
ATOM 2933 C C . VAL A 1 364 ? -43.264 -22.343 43.849 1.00 37.71 362 VAL B C 1
ATOM 2934 O O . VAL A 1 364 ? -43.353 -22.706 45.030 1.00 40.09 362 VAL B O 1
ATOM 2938 N N . GLU A 1 365 ? -44.340 -22.166 43.087 1.00 37.78 363 GLU B N 1
ATOM 2939 C CA . GLU A 1 365 ? -45.656 -22.539 43.583 1.00 41.57 363 GLU B CA 1
ATOM 2940 C C . GLU A 1 365 ? -45.687 -24.018 43.977 1.00 45.64 363 GLU B C 1
ATOM 2941 O O . GLU A 1 365 ? -46.233 -24.383 45.027 1.00 47.68 363 GLU B O 1
ATOM 2947 N N . GLU A 1 366 ? -45.089 -24.883 43.151 1.00 45.23 364 GLU B N 1
ATOM 2948 C CA . GLU A 1 366 ? -45.127 -26.319 43.419 1.00 44.44 364 GLU B CA 1
ATOM 2949 C C . GLU A 1 366 ? -44.453 -26.655 44.742 1.00 43.40 364 GLU B C 1
ATOM 2950 O O . GLU A 1 366 ? -44.969 -27.468 45.516 1.00 46.12 364 GLU B O 1
ATOM 2956 N N . TYR A 1 367 ? -43.294 -26.045 45.030 1.00 43.53 365 TYR B N 1
ATOM 2957 C CA . TYR A 1 367 ? -42.624 -26.401 46.277 1.00 43.57 365 TYR B CA 1
ATOM 2958 C C . TYR A 1 367 ? -43.205 -25.646 47.469 1.00 45.04 365 TYR B C 1
ATOM 2959 O O . TYR A 1 367 ? -43.171 -26.163 48.592 1.00 45.28 365 TYR B O 1
ATOM 2968 N N . MET A 1 368 ? -43.765 -24.451 47.256 1.00 41.47 366 MET B N 1
ATOM 2969 C CA . MET A 1 368 ? -44.568 -23.838 48.310 1.00 44.45 366 MET B CA 1
ATOM 2970 C C . MET A 1 368 ? -45.736 -24.751 48.698 1.00 47.77 366 MET B C 1
ATOM 2971 O O . MET A 1 368 ? -46.034 -24.923 49.889 1.00 46.95 366 MET B O 1
ATOM 2976 N N . ASP A 1 369 ? -46.409 -25.348 47.706 1.00 44.88 367 ASP B N 1
ATOM 2977 C CA . ASP A 1 369 ? -47.486 -26.290 48.004 1.00 48.95 367 ASP B CA 1
ATOM 2978 C C . ASP A 1 369 ? -46.965 -27.472 48.810 1.00 50.07 367 ASP B C 1
ATOM 2979 O O . ASP A 1 369 ? -47.561 -27.860 49.823 1.00 49.95 367 ASP B O 1
ATOM 2984 N N . TRP A 1 370 ? -45.846 -28.055 48.369 1.00 47.43 368 TRP B N 1
ATOM 2985 C CA . TRP A 1 370 ? -45.225 -29.148 49.105 1.00 48.44 368 TRP B CA 1
ATOM 2986 C C . TRP A 1 370 ? -44.979 -28.765 50.561 1.00 48.47 368 TRP B C 1
ATOM 2987 O O . TRP A 1 370 ? -45.396 -29.479 51.482 1.00 50.30 368 TRP B O 1
ATOM 2998 N N . LEU A 1 371 ? -44.310 -27.623 50.777 1.00 47.05 369 LEU B N 1
ATOM 2999 C CA . LEU A 1 371 ? -43.943 -27.169 52.117 1.00 47.87 369 LEU B CA 1
ATOM 3000 C C . LEU A 1 371 ? -45.159 -26.961 53.009 1.00 46.26 369 LEU B C 1
ATOM 3001 O O . LEU A 1 371 ? -45.049 -27.040 54.236 1.00 46.35 369 LEU B O 1
ATOM 3006 N N . HIS A 1 372 ? -46.319 -26.688 52.419 1.00 48.14 370 HIS B N 1
ATOM 3007 C CA . HIS A 1 372 ? -47.521 -26.491 53.213 1.00 48.09 370 HIS B CA 1
ATOM 3008 C C . HIS A 1 372 ? -48.143 -27.798 53.693 1.00 50.82 370 HIS B C 1
ATOM 3009 O O . HIS A 1 372 ? -48.857 -27.793 54.701 1.00 52.19 370 HIS B O 1
ATOM 3016 N N . GLN A 1 373 ? -47.895 -28.919 53.022 1.00 48.59 371 GLN B N 1
ATOM 3017 C CA . GLN A 1 373 ? -48.398 -30.188 53.519 1.00 54.03 371 GLN B CA 1
ATOM 3018 C C . GLN A 1 373 ? -47.315 -31.055 54.155 1.00 53.53 371 GLN B C 1
ATOM 3019 O O . GLN A 1 373 ? -47.630 -32.139 54.661 1.00 55.30 371 GLN B O 1
ATOM 3025 N N . SER A 1 374 ? -46.046 -30.592 54.185 1.00 49.69 372 SER B N 1
ATOM 3026 C CA . SER A 1 374 ? -44.940 -31.404 54.702 1.00 49.76 372 SER B CA 1
ATOM 3027 C C . SER A 1 374 ? -44.796 -31.245 56.217 1.00 51.17 372 SER B C 1
ATOM 3028 O O . SER A 1 374 ? -44.739 -30.109 56.714 1.00 47.76 372 SER B O 1
ATOM 3031 N N . PRO A 1 375 ? -44.696 -32.349 56.968 1.00 50.59 373 PRO B N 1
ATOM 3032 C CA . PRO A 1 375 ? -44.487 -32.256 58.419 1.00 51.04 373 PRO B CA 1
ATOM 3033 C C . PRO A 1 375 ? -43.051 -31.960 58.828 1.00 52.25 373 PRO B C 1
ATOM 3034 O O . PRO A 1 375 ? -42.786 -31.869 60.033 1.00 52.02 373 PRO B O 1
ATOM 3038 N N . VAL A 1 376 ? -42.135 -31.806 57.873 1.00 47.38 374 VAL B N 1
ATOM 3039 C CA . VAL A 1 376 ? -40.719 -31.609 58.202 1.00 47.42 374 VAL B CA 1
ATOM 3040 C C . VAL A 1 376 ? -40.569 -30.391 59.107 1.00 47.56 374 VAL B C 1
ATOM 3041 O O . VAL A 1 376 ? -41.274 -29.379 58.915 1.00 45.66 374 VAL B O 1
ATOM 3045 N N . PRO A 1 377 ? -39.722 -30.442 60.134 1.00 50.67 375 PRO B N 1
ATOM 3046 C CA . PRO A 1 377 ? -39.538 -29.265 60.991 1.00 45.78 375 PRO B CA 1
ATOM 3047 C C . PRO A 1 377 ? -38.991 -28.085 60.203 1.00 48.34 375 PRO B C 1
ATOM 3048 O O . PRO A 1 377 ? -38.199 -28.244 59.270 1.00 45.44 375 PRO B O 1
ATOM 3052 N N . LYS A 1 378 ? -39.433 -26.885 60.586 1.00 46.17 376 LYS B N 1
ATOM 3053 C CA . LYS A 1 378 ? -39.178 -25.682 59.806 1.00 42.55 376 LYS B CA 1
ATOM 3054 C C . LYS A 1 378 ? -38.861 -24.525 60.740 1.00 44.77 376 LYS B C 1
ATOM 3055 O O . LYS A 1 378 ? -39.636 -24.234 61.657 1.00 40.41 376 LYS B O 1
ATOM 3061 N N . LEU A 1 379 ? -37.745 -23.847 60.469 1.00 40.91 377 LEU B N 1
ATOM 3062 C CA . LEU A 1 379 ? -37.260 -22.713 61.248 1.00 40.00 377 LEU B CA 1
ATOM 3063 C C . LEU A 1 379 ? -37.070 -21.529 60.302 1.00 41.19 377 LEU B C 1
ATOM 3064 O O . LEU A 1 379 ? -36.204 -21.568 59.420 1.00 39.27 377 LEU B O 1
ATOM 3069 N N . LEU A 1 380 ? -37.872 -20.475 60.474 1.00 38.56 378 LEU B N 1
ATOM 3070 C CA . LEU A 1 380 ? -37.870 -19.333 59.558 1.00 40.01 378 LEU B CA 1
ATOM 3071 C C . LEU A 1 380 ? -37.476 -18.054 60.290 1.00 41.53 378 LEU B C 1
ATOM 3072 O O . LEU A 1 380 ? -38.060 -17.720 61.328 1.00 41.58 378 LEU B O 1
ATOM 3077 N N . PHE A 1 381 ? -36.493 -17.338 59.736 1.00 38.87 379 PHE B N 1
ATOM 3078 C CA . PHE A 1 381 ? -36.054 -16.049 60.247 1.00 36.31 379 PHE B CA 1
ATOM 3079 C C . PHE A 1 381 ? -36.541 -14.933 59.330 1.00 37.85 379 PHE B C 1
ATOM 3080 O O . PHE A 1 381 ? -36.609 -15.097 58.109 1.00 37.39 379 PHE B O 1
ATOM 3088 N N . TRP A 1 382 ? -36.851 -13.784 59.931 1.00 38.19 380 TRP B N 1
ATOM 3089 C CA . TRP A 1 382 ? -37.370 -12.639 59.197 1.00 36.86 380 TRP B CA 1
ATOM 3090 C C . TRP A 1 382 ? -36.926 -11.354 59.893 1.00 37.03 380 TRP B C 1
ATOM 3091 O O . TRP A 1 382 ? -36.649 -11.339 61.098 1.00 35.26 380 TRP B O 1
ATOM 3102 N N . GLY A 1 383 ? -36.850 -10.275 59.109 1.00 35.54 381 GLY B N 1
ATOM 3103 C CA . GLY A 1 383 ? -36.460 -8.975 59.617 1.00 39.75 381 GLY B CA 1
ATOM 3104 C C . GLY A 1 383 ? -37.420 -7.894 59.147 1.00 37.83 381 GLY B C 1
ATOM 3105 O O . GLY A 1 383 ? -38.337 -8.152 58.360 1.00 37.89 381 GLY B O 1
ATOM 3106 N N . THR A 1 384 ? -37.190 -6.680 59.652 1.00 35.05 382 THR B N 1
ATOM 3107 C CA . THR A 1 384 ? -38.009 -5.518 59.303 1.00 36.41 382 THR B CA 1
ATOM 3108 C C . THR A 1 384 ? -37.164 -4.473 58.585 1.00 35.23 382 THR B C 1
ATOM 3109 O O . THR A 1 384 ? -36.150 -4.016 59.143 1.00 35.81 382 THR B O 1
ATOM 3113 N N . PRO A 1 385 ? -37.527 -4.060 57.359 1.00 33.45 383 PRO B N 1
ATOM 3114 C CA . PRO A 1 385 ? -38.716 -4.450 56.594 1.00 35.08 383 PRO B CA 1
ATOM 3115 C C . PRO A 1 385 ? -38.541 -5.736 55.772 1.00 36.54 383 PRO B C 1
ATOM 3116 O O . PRO A 1 385 ? -39.502 -6.173 55.124 1.00 36.46 383 PRO B O 1
ATOM 3120 N N . GLY A 1 386 ? -37.353 -6.358 55.761 1.00 37.07 384 GLY B N 1
ATOM 3121 C CA . GLY A 1 386 ? -37.082 -7.464 54.844 1.00 34.65 384 GLY B CA 1
ATOM 3122 C C . GLY A 1 386 ? -37.103 -6.954 53.412 1.00 35.87 384 GLY B C 1
ATOM 3123 O O . GLY A 1 386 ? -37.342 -5.765 53.156 1.00 32.73 384 GLY B O 1
ATOM 3124 N N . VAL A 1 387 ? -36.833 -7.872 52.462 1.00 32.56 385 VAL B N 1
ATOM 3125 C CA . VAL A 1 387 ? -36.865 -7.564 51.026 1.00 32.76 385 VAL B CA 1
ATOM 3126 C C . VAL A 1 387 ? -37.820 -8.519 50.324 1.00 31.56 385 VAL B C 1
ATOM 3127 O O . VAL A 1 387 ? -38.876 -8.112 49.834 1.00 30.21 385 VAL B O 1
ATOM 3131 N N . LEU A 1 388 ? -37.450 -9.799 50.267 1.00 33.46 386 LEU B N 1
ATOM 3132 C CA . LEU A 1 388 ? -38.312 -10.803 49.642 1.00 33.93 386 LEU B CA 1
ATOM 3133 C C . LEU A 1 388 ? -39.471 -11.197 50.543 1.00 34.90 386 LEU B C 1
ATOM 3134 O O . LEU A 1 388 ? -40.573 -11.477 50.050 1.00 32.34 386 LEU B O 1
ATOM 3139 N N . ILE A 1 389 ? -39.236 -11.241 51.854 1.00 31.80 387 ILE B N 1
ATOM 3140 C CA . ILE A 1 389 ? -40.254 -11.679 52.808 1.00 33.99 387 ILE B CA 1
ATOM 3141 C C . ILE A 1 389 ? -40.639 -10.505 53.699 1.00 35.37 387 ILE B C 1
ATOM 3142 O O . ILE A 1 389 ? -39.945 -10.217 54.689 1.00 36.71 387 ILE B O 1
ATOM 3147 N N . PRO A 1 390 ? -41.727 -9.806 53.400 1.00 33.94 388 PRO B N 1
ATOM 3148 C CA . PRO A 1 390 ? -42.181 -8.760 54.297 1.00 33.92 388 PRO B CA 1
ATOM 3149 C C . PRO A 1 390 ? -42.680 -9.373 55.591 1.00 39.14 388 PRO B C 1
ATOM 3150 O O . PRO A 1 390 ? -42.970 -10.581 55.641 1.00 39.02 388 PRO B O 1
ATOM 3154 N N . PRO A 1 391 ? -42.766 -8.577 56.667 1.00 38.62 389 PRO B N 1
ATOM 3155 C CA . PRO A 1 391 ? -43.229 -9.132 57.949 1.00 34.68 389 PRO B CA 1
ATOM 3156 C C . PRO A 1 391 ? -44.592 -9.798 57.882 1.00 38.10 389 PRO B C 1
ATOM 3157 O O . PRO A 1 391 ? -44.785 -10.858 58.490 1.00 39.67 389 PRO B O 1
ATOM 3161 N N . ALA A 1 392 ? -45.559 -9.195 57.185 1.00 38.39 390 ALA B N 1
ATOM 3162 C CA . ALA A 1 392 ? -46.892 -9.788 57.144 1.00 38.33 390 ALA B CA 1
ATOM 3163 C C . ALA A 1 392 ? -46.849 -11.196 56.563 1.00 39.66 390 ALA B C 1
ATOM 3164 O O . ALA A 1 392 ? -47.564 -12.085 57.031 1.00 42.41 390 ALA B O 1
ATOM 3166 N N . GLU A 1 393 ? -45.988 -11.424 55.566 1.00 39.51 391 GLU B N 1
ATOM 3167 C CA . GLU A 1 393 ? -45.875 -12.745 54.959 1.00 40.65 391 GLU B CA 1
ATOM 3168 C C . GLU A 1 393 ? -45.205 -13.731 55.906 1.00 41.65 391 GLU B C 1
ATOM 3169 O O . GLU A 1 393 ? -45.595 -14.906 55.965 1.00 41.48 391 GLU B O 1
ATOM 3175 N N . ALA A 1 394 ? -44.183 -13.271 56.642 1.00 40.69 392 ALA B N 1
ATOM 3176 C CA . ALA A 1 394 ? -43.600 -14.067 57.720 1.00 38.37 392 ALA B CA 1
ATOM 3177 C C . ALA A 1 394 ? -44.672 -14.497 58.708 1.00 42.29 392 ALA B C 1
ATOM 3178 O O . ALA A 1 394 ? -44.756 -15.676 59.082 1.00 41.35 392 ALA B O 1
ATOM 3180 N N . ALA A 1 395 ? -45.508 -13.542 59.138 1.00 40.94 393 ALA B N 1
ATOM 3181 C CA . ALA A 1 395 ? -46.586 -13.863 60.070 1.00 42.21 393 ALA B CA 1
ATOM 3182 C C . ALA A 1 395 ? -47.529 -14.910 59.490 1.00 43.84 393 ALA B C 1
ATOM 3183 O O . ALA A 1 395 ? -47.908 -15.864 60.186 1.00 44.07 393 ALA B O 1
ATOM 3185 N N . ARG A 1 396 ? -47.923 -14.742 58.217 1.00 40.56 394 ARG B N 1
ATOM 3186 C CA . ARG A 1 396 ? -48.810 -15.708 57.566 1.00 45.30 394 ARG B CA 1
ATOM 3187 C C . ARG A 1 396 ? -48.207 -17.113 57.567 1.00 48.19 394 ARG B C 1
ATOM 3188 O O . ARG A 1 396 ? -48.887 -18.095 57.901 1.00 47.72 394 ARG B O 1
ATOM 3196 N N . LEU A 1 397 ? -46.926 -17.224 57.192 1.00 44.09 395 LEU B N 1
ATOM 3197 C CA . LEU A 1 397 ? -46.267 -18.524 57.104 1.00 43.09 395 LEU B CA 1
ATOM 3198 C C . LEU A 1 397 ? -46.093 -19.164 58.476 1.00 46.94 395 LEU B C 1
ATOM 3199 O O . LEU A 1 397 ? -46.187 -20.391 58.601 1.00 49.10 395 LEU B O 1
ATOM 3204 N N . ALA A 1 398 ? -45.860 -18.354 59.514 1.00 47.34 396 ALA B N 1
ATOM 3205 C CA . ALA A 1 398 ? -45.749 -18.877 60.875 1.00 46.99 396 ALA B CA 1
ATOM 3206 C C . ALA A 1 398 ? -47.003 -19.633 61.297 1.00 51.19 396 ALA B C 1
ATOM 3207 O O . ALA A 1 398 ? -46.934 -20.532 62.146 1.00 50.16 396 ALA B O 1
ATOM 3209 N N . LYS A 1 399 ? -48.153 -19.282 60.728 1.00 51.18 397 LYS B N 1
ATOM 3210 C CA . LYS A 1 399 ? -49.399 -19.969 61.027 1.00 47.83 397 LYS B CA 1
ATOM 3211 C C . LYS A 1 399 ? -49.766 -21.023 59.987 1.00 50.16 397 LYS B C 1
ATOM 3212 O O . LYS A 1 399 ? -50.426 -22.004 60.343 1.00 53.97 397 LYS B O 1
ATOM 3218 N N . SER A 1 400 ? -49.332 -20.867 58.725 1.00 48.73 398 SER B N 1
ATOM 3219 C CA . SER A 1 400 ? -49.698 -21.799 57.653 1.00 46.95 398 SER B CA 1
ATOM 3220 C C . SER A 1 400 ? -48.814 -23.043 57.646 1.00 48.48 398 SER B C 1
ATOM 3221 O O . SER A 1 400 ? -49.306 -24.173 57.535 1.00 49.98 398 SER B O 1
ATOM 3224 N N . LEU A 1 401 ? -47.509 -22.852 57.684 1.00 47.73 399 LEU B N 1
ATOM 3225 C CA . LEU A 1 401 ? -46.612 -23.984 57.562 1.00 50.15 399 LEU B CA 1
ATOM 3226 C C . LEU A 1 401 ? -46.726 -24.853 58.806 1.00 49.62 399 LEU B C 1
ATOM 3227 O O . LEU A 1 401 ? -46.732 -24.325 59.929 1.00 47.25 399 LEU B O 1
ATOM 3232 N N . PRO A 1 402 ? -46.866 -26.170 58.652 1.00 47.82 400 PRO B N 1
ATOM 3233 C CA . PRO A 1 402 ? -46.819 -27.055 59.815 1.00 46.55 400 PRO B CA 1
ATOM 3234 C C . PRO A 1 402 ? -45.400 -27.194 60.338 1.00 47.96 400 PRO B C 1
ATOM 3235 O O . PRO A 1 402 ? -44.423 -27.094 59.590 1.00 48.62 400 PRO B O 1
ATOM 3239 N N . ASN A 1 403 ? -45.304 -27.405 61.653 1.00 48.93 401 ASN B N 1
ATOM 3240 C CA . ASN A 1 403 ? -44.031 -27.621 62.346 1.00 50.12 401 ASN B CA 1
ATOM 3241 C C . ASN A 1 403 ? -43.059 -26.467 62.115 1.00 49.25 401 ASN B C 1
ATOM 3242 O O . ASN A 1 403 ? -41.868 -26.668 61.862 1.00 51.92 401 ASN B O 1
ATOM 3247 N N . CYS A 1 404 ? -43.571 -25.246 62.222 1.00 46.80 402 CYS B N 1
ATOM 3248 C CA . CYS A 1 404 ? -42.807 -24.052 61.892 1.00 45.69 402 CYS B CA 1
ATOM 3249 C C . CYS A 1 404 ? -42.642 -23.177 63.130 1.00 45.20 402 CYS B C 1
ATOM 3250 O O . CYS A 1 404 ? -43.634 -22.795 63.764 1.00 46.63 402 CYS B O 1
ATOM 3253 N N . LYS A 1 405 ? -41.389 -22.871 63.469 1.00 41.73 403 LYS B N 1
ATOM 3254 C CA . LYS A 1 405 ? -41.026 -21.902 64.499 1.00 44.55 403 LYS B CA 1
ATOM 3255 C C . LYS A 1 405 ? -40.379 -20.685 63.835 1.00 42.23 403 LYS B C 1
ATOM 3256 O O . LYS A 1 405 ? -39.334 -20.816 63.187 1.00 41.98 403 LYS B O 1
ATOM 3262 N N . ALA A 1 406 ? -40.990 -19.507 63.984 1.00 40.51 404 ALA B N 1
ATOM 3263 C CA . ALA A 1 406 ? -40.493 -18.290 63.336 1.00 45.55 404 ALA B CA 1
ATOM 3264 C C . ALA A 1 406 ? -39.683 -17.435 64.307 1.00 42.15 404 ALA B C 1
ATOM 3265 O O . ALA A 1 406 ? -40.033 -17.329 65.484 1.00 41.43 404 ALA B O 1
ATOM 3267 N N . VAL A 1 407 ? -38.605 -16.810 63.818 1.00 41.48 405 VAL B N 1
ATOM 3268 C CA . VAL A 1 407 ? -37.740 -15.996 64.680 1.00 43.32 405 VAL B CA 1
ATOM 3269 C C . VAL A 1 407 ? -37.466 -14.633 64.041 1.00 41.31 405 VAL B C 1
ATOM 3270 O O . VAL A 1 407 ? -36.881 -14.554 62.951 1.00 39.57 405 VAL B O 1
ATOM 3274 N N . ASP A 1 408 ? -37.860 -13.567 64.752 1.00 37.20 406 ASP B N 1
ATOM 3275 C CA . ASP A 1 408 ? -37.638 -12.178 64.364 1.00 36.21 406 ASP B CA 1
ATOM 3276 C C . ASP A 1 408 ? -36.206 -11.779 64.722 1.00 37.37 406 ASP B C 1
ATOM 3277 O O . ASP A 1 408 ? -35.815 -11.846 65.890 1.00 38.20 406 ASP B O 1
ATOM 3282 N N . ILE A 1 409 ? -35.418 -11.375 63.726 1.00 34.71 407 ILE B N 1
ATOM 3283 C CA . ILE A 1 409 ? -33.993 -11.128 63.945 1.00 36.36 407 ILE B CA 1
ATOM 3284 C C . ILE A 1 409 ? -33.728 -9.644 64.181 1.00 36.04 407 ILE B C 1
ATOM 3285 O O . ILE A 1 409 ? -32.572 -9.217 64.252 1.00 36.95 407 ILE B O 1
ATOM 3290 N N . GLY A 1 410 ? -34.787 -8.848 64.279 1.00 35.45 408 GLY B N 1
ATOM 3291 C CA . GLY A 1 410 ? -34.651 -7.416 64.391 1.00 36.58 408 GLY B CA 1
ATOM 3292 C C . GLY A 1 410 ? -34.609 -6.747 63.031 1.00 38.31 408 GLY B C 1
ATOM 3293 O O . GLY A 1 410 ? -35.078 -7.304 62.034 1.00 38.72 408 GLY B O 1
ATOM 3294 N N . PRO A 1 411 ? -34.049 -5.535 62.970 1.00 37.38 409 PRO B N 1
ATOM 3295 C CA . PRO A 1 411 ? -33.872 -4.856 61.681 1.00 35.91 409 PRO B CA 1
ATOM 3296 C C . PRO A 1 411 ? -33.122 -5.721 60.672 1.00 34.67 409 PRO B C 1
ATOM 3297 O O . PRO A 1 411 ? -32.043 -6.244 60.954 1.00 34.98 409 PRO B O 1
ATOM 3301 N N . GLY A 1 412 ? -33.692 -5.858 59.474 1.00 35.20 410 GLY B N 1
ATOM 3302 C CA . GLY A 1 412 ? -33.068 -6.674 58.447 1.00 35.43 410 GLY B CA 1
ATOM 3303 C C . GLY A 1 412 ? -33.642 -6.418 57.075 1.00 32.35 410 GLY B C 1
ATOM 3304 O O . GLY A 1 412 ? -34.804 -6.021 56.928 1.00 34.57 410 GLY B O 1
ATOM 3305 N N . LEU A 1 413 ? -32.827 -6.665 56.065 1.00 33.55 411 LEU B N 1
ATOM 3306 C CA . LEU A 1 413 ? -33.284 -6.491 54.668 1.00 30.42 411 LEU B CA 1
ATOM 3307 C C . LEU A 1 413 ? -33.228 -7.846 53.945 1.00 30.63 411 LEU B C 1
ATOM 3308 O O . LEU A 1 413 ? -34.201 -8.584 54.072 1.00 29.57 411 LEU B O 1
ATOM 3313 N N . ASN A 1 414 ? -32.138 -8.172 53.244 1.00 28.31 412 ASN B N 1
ATOM 3314 C CA . ASN A 1 414 ? -32.064 -9.490 52.609 1.00 28.05 412 ASN B CA 1
ATOM 3315 C C . ASN A 1 414 ? -30.977 -10.383 53.192 1.00 25.91 412 ASN B C 1
ATOM 3316 O O . ASN A 1 414 ? -31.223 -11.560 53.464 1.00 26.22 412 ASN B O 1
ATOM 3321 N N . LEU A 1 415 ? -29.771 -9.861 53.391 1.00 25.87 413 LEU B N 1
ATOM 3322 C CA . LEU A 1 415 ? -28.672 -10.658 53.933 1.00 26.25 413 LEU B CA 1
ATOM 3323 C C . LEU A 1 415 ? -28.712 -10.633 55.469 1.00 29.14 413 LEU B C 1
ATOM 3324 O O . LEU A 1 415 ? -27.838 -10.080 56.143 1.00 29.20 413 LEU B O 1
ATOM 3329 N N . LEU A 1 416 ? -29.743 -11.294 56.022 1.00 29.54 414 LEU B N 1
ATOM 3330 C CA . LEU A 1 416 ? -29.980 -11.274 57.466 1.00 27.34 414 LEU B CA 1
ATOM 3331 C C . LEU A 1 416 ? -28.804 -11.838 58.258 1.00 30.80 414 LEU B C 1
ATOM 3332 O O . LEU A 1 416 ? -28.605 -11.466 59.417 1.00 34.38 414 LEU B O 1
ATOM 3337 N N . GLN A 1 417 ? -28.019 -12.741 57.669 1.00 30.21 415 GLN B N 1
ATOM 3338 C CA . GLN A 1 417 ? -26.857 -13.249 58.381 1.00 30.55 415 GLN B CA 1
ATOM 3339 C C . GLN A 1 417 ? -25.865 -12.138 58.698 1.00 30.64 415 GLN B C 1
ATOM 3340 O O . GLN A 1 417 ? -25.033 -12.300 59.598 1.00 31.41 415 GLN B O 1
ATOM 3346 N N . GLU A 1 418 ? -25.941 -11.009 57.991 1.00 31.62 416 GLU B N 1
ATOM 3347 C CA . GLU A 1 418 ? -24.994 -9.917 58.196 1.00 34.42 416 GLU B CA 1
ATOM 3348 C C . GLU A 1 418 ? -25.447 -8.915 59.249 1.00 35.35 416 GLU B C 1
ATOM 3349 O O . GLU A 1 418 ? -24.608 -8.195 59.799 1.00 36.88 416 GLU B O 1
ATOM 3355 N N . ASP A 1 419 ? -26.740 -8.857 59.551 1.00 34.68 417 ASP B N 1
ATOM 3356 C CA . ASP A 1 419 ? -27.217 -7.950 60.582 1.00 36.05 417 ASP B CA 1
ATOM 3357 C C . ASP A 1 419 ? -27.303 -8.607 61.942 1.00 38.59 417 ASP B C 1
ATOM 3358 O O . ASP A 1 419 ? -27.236 -7.905 62.957 1.00 40.80 417 ASP B O 1
ATOM 3363 N N . ASN A 1 420 ? -27.465 -9.934 61.993 1.00 35.97 418 ASN B N 1
ATOM 3364 C CA . ASN A 1 420 ? -27.611 -10.584 63.289 1.00 37.64 418 ASN B CA 1
ATOM 3365 C C . ASN A 1 420 ? -27.183 -12.045 63.237 1.00 38.91 418 ASN B C 1
ATOM 3366 O O . ASN A 1 420 ? -27.996 -12.942 63.499 1.00 40.06 418 ASN B O 1
ATOM 3371 N N . PRO A 1 421 ? -25.914 -12.327 62.936 1.00 39.98 419 PRO B N 1
ATOM 3372 C CA . PRO A 1 421 ? -25.490 -13.735 62.838 1.00 39.13 419 PRO B CA 1
ATOM 3373 C C . PRO A 1 421 ? -25.556 -14.490 64.164 1.00 43.85 419 PRO B C 1
ATOM 3374 O O . PRO A 1 421 ? -25.853 -15.694 64.168 1.00 45.45 419 PRO B O 1
ATOM 3378 N N . ASP A 1 422 ? -25.308 -13.823 65.296 1.00 43.54 4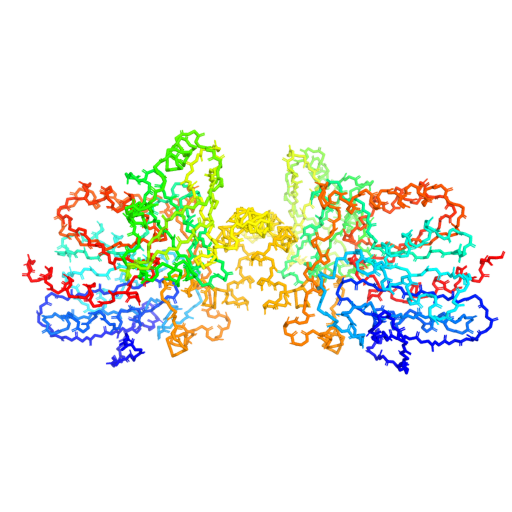20 ASP B N 1
ATOM 3379 C CA . ASP A 1 422 ? -25.269 -14.534 66.572 1.00 43.74 420 ASP B CA 1
ATOM 3380 C C . ASP A 1 422 ? -26.631 -15.110 66.946 1.00 43.59 420 ASP B C 1
ATOM 3381 O O . ASP A 1 422 ? -26.706 -16.225 67.474 1.00 49.18 420 ASP B O 1
ATOM 3386 N N . LEU A 1 423 ? -27.719 -14.383 66.686 1.00 39.46 421 LEU B N 1
ATOM 3387 C CA . LEU A 1 423 ? -29.039 -14.954 66.942 1.00 41.09 421 LEU B CA 1
ATOM 3388 C C . LEU A 1 423 ? -29.338 -16.104 65.979 1.00 45.34 421 LEU B C 1
ATOM 3389 O O . LEU A 1 423 ? -29.746 -17.195 66.405 1.00 46.58 421 LEU B O 1
ATOM 3394 N N . ILE A 1 424 ? -29.149 -15.875 64.676 1.00 40.03 422 ILE B N 1
ATOM 3395 C CA . ILE A 1 424 ? -29.445 -16.909 63.685 1.00 40.54 422 ILE B CA 1
ATOM 3396 C C . ILE A 1 424 ? -28.662 -18.174 63.998 1.00 41.76 422 ILE B C 1
ATOM 3397 O O . ILE A 1 424 ? -29.211 -19.280 63.989 1.00 43.62 422 ILE B O 1
ATOM 3402 N N . GLY A 1 425 ? -27.373 -18.032 64.308 1.00 41.40 423 GLY B N 1
ATOM 3403 C CA . GLY A 1 425 ? -26.559 -19.210 64.553 1.00 41.84 423 GLY B CA 1
ATOM 3404 C C . GLY A 1 425 ? -26.987 -19.972 65.799 1.00 46.00 423 GLY B C 1
ATOM 3405 O O . GLY A 1 425 ? -27.143 -21.201 65.769 1.00 44.11 423 GLY B O 1
ATOM 3406 N N . SER A 1 426 ? -27.167 -19.258 66.916 1.00 41.60 424 SER B N 1
ATOM 3407 C CA . SER A 1 426 ? -27.500 -19.941 68.162 1.00 47.52 424 SER B CA 1
ATOM 3408 C C . SER A 1 426 ? -28.889 -20.561 68.087 1.00 47.86 424 SER B C 1
ATOM 3409 O O . SER A 1 426 ? -29.100 -21.681 68.567 1.00 47.41 424 SER B O 1
ATOM 3412 N N . GLU A 1 427 ? -29.841 -19.850 67.471 1.00 46.81 425 GLU B N 1
ATOM 3413 C CA . GLU A 1 427 ? -31.171 -20.412 67.242 1.00 48.48 425 GLU B CA 1
ATOM 3414 C C . GLU A 1 427 ? -31.106 -21.694 66.416 1.00 47.56 425 GLU B C 1
ATOM 3415 O O . GLU A 1 427 ? -31.816 -22.662 66.712 1.00 44.79 425 GLU B O 1
ATOM 3421 N N . ILE A 1 428 ? -30.291 -21.702 65.353 1.00 43.24 426 ILE B N 1
ATOM 3422 C CA . ILE A 1 428 ? -30.099 -22.912 64.560 1.00 43.59 426 ILE B CA 1
ATOM 3423 C C . ILE A 1 428 ? -29.526 -24.032 65.424 1.00 46.26 426 ILE B C 1
ATOM 3424 O O . ILE A 1 428 ? -29.956 -25.188 65.326 1.00 44.65 426 ILE B O 1
ATOM 3429 N N . ALA A 1 429 ? -28.562 -23.706 66.298 1.00 48.50 427 ALA B N 1
ATOM 3430 C CA . ALA A 1 429 ? -27.922 -24.735 67.128 1.00 48.57 427 ALA B CA 1
ATOM 3431 C C . ALA A 1 429 ? -28.895 -25.353 68.141 1.00 48.98 427 ALA B C 1
ATOM 3432 O O . ALA A 1 429 ? -28.897 -26.574 68.332 1.00 46.82 427 ALA B O 1
ATOM 3434 N N . ARG A 1 430 ? -29.722 -24.540 68.811 1.00 52.06 428 ARG B N 1
ATOM 3435 C CA . ARG A 1 430 ? -30.694 -25.132 69.733 1.00 54.91 428 ARG B CA 1
ATOM 3436 C C . ARG A 1 430 ? -31.747 -25.929 68.981 1.00 49.69 428 ARG B C 1
ATOM 3437 O O . ARG A 1 430 ? -32.130 -27.018 69.419 1.00 52.30 428 ARG B O 1
ATOM 3445 N N . TRP A 1 431 ? -32.245 -25.379 67.872 1.00 47.59 429 TRP B N 1
ATOM 3446 C CA . TRP A 1 431 ? -33.180 -26.081 66.994 1.00 48.53 429 TRP B CA 1
ATOM 3447 C C . TRP A 1 431 ? -32.669 -27.471 66.632 1.00 47.84 429 TRP B C 1
ATOM 3448 O O . TRP A 1 431 ? -33.403 -28.463 66.725 1.00 49.21 429 TRP B O 1
ATOM 3459 N N . LEU A 1 432 ? -31.398 -27.557 66.222 1.00 49.20 430 LEU B N 1
ATOM 3460 C CA . LEU A 1 432 ? -30.815 -28.832 65.818 1.00 49.85 430 LEU B CA 1
ATOM 3461 C C . LEU A 1 432 ? -30.825 -29.836 66.959 1.00 50.85 430 LEU B C 1
ATOM 3462 O O . LEU A 1 432 ? -30.952 -31.042 66.722 1.00 50.95 430 LEU B O 1
ATOM 3467 N N . SER A 1 433 ? -30.704 -29.353 68.195 1.00 49.60 431 SER B N 1
ATOM 3468 C CA . SER A 1 433 ? -30.743 -30.227 69.362 1.00 50.71 431 SER B CA 1
ATOM 3469 C C . SER A 1 433 ? -32.108 -30.885 69.550 1.00 56.81 431 SER B C 1
ATOM 3470 O O . SER A 1 433 ? -32.202 -31.962 70.163 1.00 58.84 431 SER B O 1
ATOM 3473 N N . THR A 1 434 ? -33.170 -30.254 69.050 1.00 56.05 432 THR B N 1
ATOM 3474 C CA . THR A 1 434 ? -34.539 -30.735 69.207 1.00 55.41 432 THR B CA 1
ATOM 3475 C C . THR A 1 434 ? -34.991 -31.665 68.081 1.00 60.48 432 THR B C 1
ATOM 3476 O O . THR A 1 434 ? -36.170 -32.030 68.044 1.00 65.14 432 THR B O 1
ATOM 3480 N N . LEU A 1 435 ? -34.100 -32.049 67.167 1.00 57.97 433 LEU B N 1
ATOM 3481 C CA . LEU A 1 435 ? -34.458 -32.827 65.990 1.00 58.14 433 LEU B CA 1
ATOM 3482 C C . LEU A 1 435 ? -34.071 -34.295 66.177 1.00 64.00 433 LEU B C 1
ATOM 3483 O O . LEU A 1 435 ? -33.829 -34.755 67.296 1.00 64.98 433 LEU B O 1
ATOM 3488 N N . GLU A 1 436 ? -33.994 -35.032 65.074 1.00 72.79 434 GLU B N 1
ATOM 3489 C CA . GLU A 1 436 ? -33.575 -36.433 65.080 1.00 69.71 434 GLU B CA 1
ATOM 3490 C C . GLU A 1 436 ? -32.135 -36.594 64.582 1.00 69.88 434 GLU B C 1
ATOM 3491 O O . GLU A 1 436 ? -31.852 -36.436 63.390 1.00 67.93 434 GLU B O 1
ATOM 3497 N N . GLU B 1 5 ? -11.275 14.435 11.074 1.00 57.84 3 GLU A N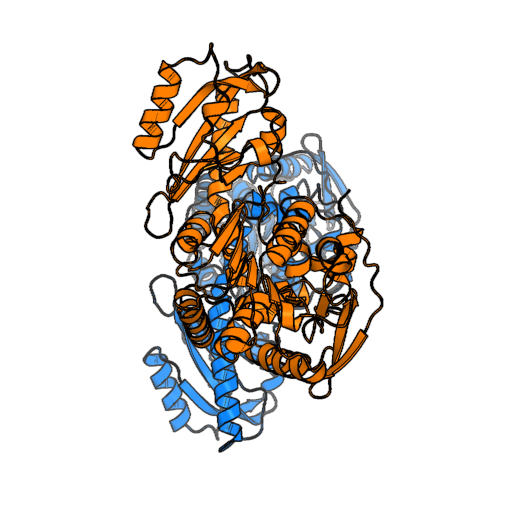 1
ATOM 3498 C CA . GLU B 1 5 ? -10.081 14.664 11.887 1.00 58.50 3 GLU A CA 1
ATOM 3499 C C . GLU B 1 5 ? -10.289 15.862 12.819 1.00 54.68 3 GLU A C 1
ATOM 3500 O O . GLU B 1 5 ? -9.515 16.828 12.800 1.00 56.01 3 GLU A O 1
ATOM 3506 N N . ILE B 1 6 ? -11.337 15.779 13.643 1.00 48.99 4 ILE A N 1
ATOM 3507 C CA . ILE B 1 6 ? -11.818 16.938 14.391 1.00 45.73 4 ILE A CA 1
ATOM 3508 C C . ILE B 1 6 ? -10.832 17.303 15.493 1.00 43.60 4 ILE A C 1
ATOM 3509 O O . ILE B 1 6 ? -10.394 16.445 16.274 1.00 39.61 4 ILE A O 1
ATOM 3514 N N . GLY B 1 7 ? -10.493 18.589 15.572 1.00 42.75 5 GLY A N 1
ATOM 3515 C CA . GLY B 1 7 ? -9.459 19.016 16.498 1.00 40.16 5 GLY A CA 1
ATOM 3516 C C . GLY B 1 7 ? -9.859 18.811 17.947 1.00 37.82 5 GLY A C 1
ATOM 3517 O O . GLY B 1 7 ? -11.022 18.961 18.336 1.00 34.46 5 GLY A O 1
ATOM 3518 N N . THR B 1 8 ? -8.865 18.475 18.761 1.00 35.74 6 THR A N 1
ATOM 3519 C CA . THR B 1 8 ? -9.075 18.332 20.192 1.00 36.60 6 THR A CA 1
ATOM 3520 C C . THR B 1 8 ? -8.467 19.459 21.032 1.00 37.46 6 THR A C 1
ATOM 3521 O O . THR B 1 8 ? -8.806 19.575 22.219 1.00 38.09 6 THR A O 1
ATOM 3525 N N . GLY B 1 9 ? -7.591 20.289 20.458 1.00 37.07 7 GLY A N 1
ATOM 3526 C CA . GLY B 1 9 ? -6.939 21.330 21.228 1.00 39.24 7 GLY A CA 1
ATOM 3527 C C . GLY B 1 9 ? -7.861 22.492 21.570 1.00 40.56 7 GLY A C 1
ATOM 3528 O O . GLY B 1 9 ? -8.918 22.704 20.975 1.00 39.78 7 GLY A O 1
ATOM 3529 N N . PHE B 1 10 ? -7.450 23.256 22.575 1.00 38.58 8 PHE A N 1
ATOM 3530 C CA . PHE B 1 10 ? -8.125 24.485 22.983 1.00 38.04 8 PHE A CA 1
ATOM 3531 C C . PHE B 1 10 ? -7.071 25.576 22.959 1.00 39.67 8 PHE A C 1
ATOM 3532 O O . PHE B 1 10 ? -6.513 25.940 24.003 1.00 40.88 8 PHE A O 1
ATOM 3540 N N . PRO B 1 11 ? -6.751 26.104 21.778 1.00 41.89 9 PRO A N 1
ATOM 3541 C CA . PRO B 1 11 ? -5.670 27.106 21.671 1.00 39.01 9 PRO A CA 1
ATOM 3542 C C . PRO B 1 11 ? -6.194 28.532 21.808 1.00 41.29 9 PRO A C 1
ATOM 3543 O O . PRO B 1 11 ? -6.151 29.346 20.867 1.00 45.49 9 PRO A O 1
ATOM 3547 N N . PHE B 1 12 ? -6.718 28.859 22.990 1.00 40.04 10 PHE A N 1
ATOM 3548 C CA . PHE B 1 12 ? -7.252 30.193 23.260 1.00 38.53 10 PHE A CA 1
ATOM 3549 C C . PHE B 1 12 ? -6.723 30.684 24.597 1.00 37.20 10 PHE A C 1
ATOM 3550 O O . PHE B 1 12 ? -6.903 30.013 25.618 1.00 35.70 10 PHE A O 1
ATOM 3558 N N . ASP B 1 13 ? -6.062 31.839 24.585 1.00 33.72 11 ASP A N 1
ATOM 3559 C CA . ASP B 1 13 ? -5.586 32.421 25.822 1.00 35.49 11 ASP A CA 1
ATOM 3560 C C . ASP B 1 13 ? -6.776 32.732 26.731 1.00 37.23 11 ASP A C 1
ATOM 3561 O O . ASP B 1 13 ? -7.852 33.110 26.247 1.00 35.66 11 ASP A O 1
ATOM 3566 N N . PRO B 1 14 ? -6.634 32.553 28.040 1.00 38.95 12 PRO A N 1
ATOM 3567 C CA . PRO B 1 14 ? -7.741 32.844 28.958 1.00 35.99 12 PRO A CA 1
ATOM 3568 C C . PRO B 1 14 ? -7.913 34.332 29.221 1.00 35.10 12 PRO A C 1
ATOM 3569 O O . PRO B 1 14 ? -6.941 35.071 29.396 1.00 37.24 12 PRO A O 1
ATOM 3573 N N . HIS B 1 15 ? -9.173 34.752 29.298 1.00 31.94 13 HIS A N 1
ATOM 3574 C CA . HIS B 1 15 ? -9.545 36.081 29.743 1.00 34.67 13 HIS A CA 1
ATOM 3575 C C . HIS B 1 15 ? -10.525 35.969 30.902 1.00 34.92 13 HIS A C 1
ATOM 3576 O O . HIS B 1 15 ? -11.298 35.003 30.989 1.00 33.53 13 HIS A O 1
ATOM 3583 N N . TYR B 1 16 ? -10.492 36.964 31.792 1.00 29.68 14 TYR A N 1
ATOM 3584 C CA . TYR B 1 16 ? -11.342 36.944 32.975 1.00 32.61 14 TYR A CA 1
ATOM 3585 C C . TYR B 1 16 ? -11.915 38.330 33.240 1.00 33.24 14 TYR A C 1
ATOM 3586 O O . TYR B 1 16 ? -11.277 39.349 32.966 1.00 32.88 14 TYR A O 1
ATOM 3595 N N . VAL B 1 17 ? -13.120 38.348 33.803 1.00 32.78 15 VAL A N 1
ATOM 3596 C CA . VAL B 1 17 ? -13.807 39.574 34.185 1.00 32.54 15 VAL A CA 1
ATOM 3597 C C . VAL B 1 17 ? -14.545 39.325 35.502 1.00 34.35 15 VAL A C 1
ATOM 3598 O O . VAL B 1 17 ? -15.096 38.240 35.726 1.00 32.74 15 VAL A O 1
ATOM 3602 N N . GLU B 1 18 ? -14.548 40.332 36.380 1.00 34.57 16 GLU A N 1
ATOM 3603 C CA . GLU B 1 18 ? -15.267 40.241 37.645 1.00 35.37 16 GLU A CA 1
ATOM 3604 C C . GLU B 1 18 ? -16.762 40.390 37.393 1.00 36.09 16 GLU A C 1
ATOM 3605 O O . GLU B 1 18 ? -17.202 41.422 36.881 1.00 34.58 16 GLU A O 1
ATOM 3611 N N . VAL B 1 19 ? -17.552 39.399 37.800 1.00 33.64 17 VAL A N 1
ATOM 3612 C CA . VAL B 1 19 ? -18.993 39.424 37.582 1.00 31.64 17 VAL A CA 1
ATOM 3613 C C . VAL B 1 19 ? -19.715 39.135 38.904 1.00 34.24 17 VAL A C 1
ATOM 3614 O O . VAL B 1 19 ? -19.742 37.989 39.369 1.00 35.49 17 VAL A O 1
ATOM 3618 N N . LEU B 1 20 ? -20.303 40.168 39.507 1.00 33.35 18 LEU A N 1
ATOM 3619 C CA . LEU B 1 20 ? -21.131 40.012 40.713 1.00 34.72 18 LEU A CA 1
ATOM 3620 C C . LEU B 1 20 ? -20.383 39.284 41.831 1.00 34.48 18 LEU A C 1
ATOM 3621 O O . LEU B 1 20 ? -20.938 38.426 42.522 1.00 32.90 18 LEU A O 1
ATOM 3626 N N . GLY B 1 21 ? -19.109 39.620 42.014 1.00 34.35 19 GLY A N 1
ATOM 3627 C CA . GLY B 1 21 ? -18.329 39.017 43.071 1.00 32.91 19 GLY A CA 1
ATOM 3628 C C . GLY B 1 21 ? -17.568 37.761 42.687 1.00 35.65 19 GLY A C 1
ATOM 3629 O O . GLY B 1 21 ? -16.789 37.260 43.505 1.00 37.07 19 GLY A O 1
ATOM 3630 N N . GLU B 1 22 ? -17.759 37.249 41.474 1.00 31.76 20 GLU A N 1
ATOM 3631 C CA . GLU B 1 22 ? -17.136 36.022 41.006 1.00 34.45 20 GLU A CA 1
ATOM 3632 C C . GLU B 1 22 ? -16.414 36.292 39.693 1.00 33.79 20 GLU A C 1
ATOM 3633 O O . GLU B 1 22 ? -16.786 37.189 38.936 1.00 37.76 20 GLU A O 1
ATOM 3639 N N . ARG B 1 23 ? -15.379 35.508 39.424 1.00 32.11 21 ARG A N 1
ATOM 3640 C CA . ARG B 1 23 ? -14.587 35.666 38.214 1.00 31.96 21 ARG A CA 1
ATOM 3641 C C . ARG B 1 23 ? -15.146 34.750 37.131 1.00 31.40 21 ARG A C 1
ATOM 3642 O O . ARG B 1 23 ? -15.373 33.560 37.372 1.00 30.97 21 ARG A O 1
ATOM 3650 N N . MET B 1 24 ? -15.396 35.305 35.947 1.00 31.30 22 MET A N 1
ATOM 3651 C CA . MET B 1 24 ? -15.814 34.499 34.809 1.00 30.25 22 MET A CA 1
ATOM 3652 C C . MET B 1 24 ? -14.718 34.467 33.753 1.00 29.09 22 MET A C 1
ATOM 3653 O O . MET B 1 24 ? -13.989 35.443 33.566 1.00 33.32 22 MET A O 1
ATOM 3658 N N . HIS B 1 25 ? -14.580 33.317 33.098 1.00 32.06 23 HIS A N 1
ATOM 3659 C CA . HIS B 1 25 ? -13.602 33.102 32.041 1.00 31.03 23 HIS A CA 1
ATOM 3660 C C . HIS B 1 25 ? -14.265 33.228 30.677 1.00 27.24 23 HIS A C 1
ATOM 3661 O O . HIS B 1 25 ? -15.423 32.852 30.499 1.00 31.43 23 HIS A O 1
ATOM 3668 N N . TYR B 1 26 ? -13.527 33.742 29.703 1.00 27.53 24 TYR A N 1
ATOM 3669 C CA . TYR B 1 26 ? -14.090 33.798 28.362 1.00 30.02 24 TYR A CA 1
ATOM 3670 C C . TYR B 1 26 ? -12.982 33.760 27.325 1.00 31.53 24 TYR A C 1
ATOM 3671 O O . TYR B 1 26 ? -11.875 34.245 27.563 1.00 33.57 24 TYR A O 1
ATOM 3680 N N . VAL B 1 27 ? -13.297 33.157 26.177 1.00 30.74 25 VAL A N 1
ATOM 3681 C CA . VAL B 1 27 ? -12.507 33.294 24.954 1.00 31.35 25 VAL A CA 1
ATOM 3682 C C . VAL B 1 27 ? -12.749 34.672 24.336 1.00 33.90 25 VAL A C 1
ATOM 3683 O O . VAL B 1 27 ? -13.892 35.146 24.279 1.00 32.40 25 VAL A O 1
ATOM 3687 N N . ASP B 1 28 ? -11.688 35.317 23.832 1.00 33.49 26 ASP A N 1
ATOM 3688 C CA . ASP B 1 28 ? -11.858 36.575 23.100 1.00 37.50 26 ASP A CA 1
ATOM 3689 C C . ASP B 1 28 ? -10.808 36.675 21.996 1.00 38.11 26 ASP A C 1
ATOM 3690 O O . ASP B 1 28 ? -9.624 36.900 22.280 1.00 38.51 26 ASP A O 1
ATOM 3695 N N . VAL B 1 29 ? -11.241 36.540 20.736 1.00 37.29 27 VAL A N 1
ATOM 3696 C CA . VAL B 1 29 ? -10.350 36.512 19.574 1.00 36.43 27 VAL A CA 1
ATOM 3697 C C . VAL B 1 29 ? -11.011 37.280 18.436 1.00 39.12 27 VAL A C 1
ATOM 3698 O O . VAL B 1 29 ? -12.200 37.599 18.481 1.00 38.72 27 VAL A O 1
ATOM 3702 N N . GLY B 1 30 ? -10.229 37.551 17.390 1.00 39.34 28 GLY A N 1
ATOM 3703 C CA . GLY B 1 30 ? -10.745 38.227 16.223 1.00 41.95 28 GLY A CA 1
ATOM 3704 C C . GLY B 1 30 ? -10.535 39.731 16.264 1.00 45.37 28 GLY A C 1
ATOM 3705 O O . GLY B 1 30 ? -9.985 40.279 17.230 1.00 48.72 28 GLY A O 1
ATOM 3706 N N . PRO B 1 31 ? -10.968 40.433 15.213 1.00 45.62 29 PRO A N 1
ATOM 3707 C CA . PRO B 1 31 ? -10.744 41.890 15.152 1.00 47.72 29 PRO A CA 1
ATOM 3708 C C . PRO B 1 31 ? -11.445 42.591 16.312 1.00 49.18 29 PRO A C 1
ATOM 3709 O O . PRO B 1 31 ? -12.214 41.988 17.063 1.00 53.31 29 PRO A O 1
ATOM 3713 N N . ARG B 1 32 ? -11.161 43.885 16.486 1.00 56.34 30 ARG A N 1
ATOM 3714 C CA . ARG B 1 32 ? -11.588 44.559 17.709 1.00 55.10 30 ARG A CA 1
ATOM 3715 C C . ARG B 1 32 ? -12.752 45.526 17.547 1.00 57.23 30 ARG A C 1
ATOM 3716 O O . ARG B 1 32 ? -13.442 45.784 18.539 1.00 60.95 30 ARG A O 1
ATOM 3724 N N . ASP B 1 33 ? -12.998 46.069 16.354 1.00 52.77 31 ASP A N 1
ATOM 3725 C CA . ASP B 1 33 ? -13.898 47.221 16.226 1.00 62.42 31 ASP A CA 1
ATOM 3726 C C . ASP B 1 33 ? -15.009 46.970 15.204 1.00 63.55 31 ASP A C 1
ATOM 3727 O O . ASP B 1 33 ? -15.243 47.772 14.289 1.00 61.13 31 ASP A O 1
ATOM 3732 N N . GLY B 1 34 ? -15.740 45.868 15.381 1.00 54.45 32 GLY A N 1
ATOM 3733 C CA . GLY B 1 34 ? -16.948 45.619 14.609 1.00 46.98 32 GLY A CA 1
ATOM 3734 C C . GLY B 1 34 ? -18.061 45.068 15.478 1.00 49.49 32 GLY A C 1
ATOM 3735 O O . GLY B 1 34 ? -17.986 45.163 16.711 1.00 47.18 32 GLY A O 1
ATOM 3736 N N . THR B 1 35 ? -19.087 44.473 14.862 1.00 48.15 33 THR A N 1
ATOM 3737 C CA . THR B 1 35 ? -20.108 43.757 15.630 1.00 45.27 33 THR A CA 1
ATOM 3738 C C . THR B 1 35 ? -19.524 42.461 16.178 1.00 45.47 33 THR A C 1
ATOM 3739 O O . THR B 1 35 ? -19.021 41.643 15.397 1.00 47.60 33 THR A O 1
ATOM 3743 N N . PRO B 1 36 ? -19.576 42.225 17.484 1.00 41.50 34 PRO A N 1
ATOM 3744 C CA . PRO B 1 36 ? -19.036 40.979 18.032 1.00 37.97 34 PRO A CA 1
ATOM 3745 C C . PRO B 1 36 ? -20.056 39.853 17.960 1.00 37.02 34 PRO A C 1
ATOM 3746 O O . PRO B 1 36 ? -21.269 40.073 17.988 1.00 38.38 34 PRO A O 1
ATOM 3750 N N . VAL B 1 37 ? -19.544 38.629 17.887 1.00 34.78 35 VAL A N 1
ATOM 3751 C CA . VAL B 1 37 ? -20.363 37.421 17.872 1.00 31.96 35 VAL A CA 1
ATOM 3752 C C . VAL B 1 37 ? -20.179 36.699 19.206 1.00 30.39 35 VAL A C 1
ATOM 3753 O O . VAL B 1 37 ? -19.052 36.339 19.580 1.00 30.62 35 VAL A O 1
ATOM 3757 N N . LEU B 1 38 ? -21.290 36.477 19.910 1.00 26.02 36 LEU A N 1
ATOM 3758 C CA . LEU B 1 38 ? -21.300 35.941 21.268 1.00 28.77 36 LEU A CA 1
ATOM 3759 C C . LEU B 1 38 ? -21.797 34.496 21.285 1.00 29.76 36 LEU A C 1
ATOM 3760 O O . LEU B 1 38 ? -22.964 34.237 20.949 1.00 29.38 36 LEU A O 1
ATOM 3765 N N . PHE B 1 39 ? -20.926 33.572 21.724 1.00 29.96 37 PHE A N 1
ATOM 3766 C CA . PHE B 1 39 ? -21.196 32.131 21.744 1.00 26.23 37 PHE A CA 1
ATOM 3767 C C . PHE B 1 39 ? -21.554 31.692 23.159 1.00 28.50 37 PHE A C 1
ATOM 3768 O O . PHE B 1 39 ? -20.756 31.878 24.091 1.00 26.71 37 PHE A O 1
ATOM 3776 N N . LEU B 1 40 ? -22.723 31.068 23.308 1.00 24.05 38 LEU A N 1
ATOM 3777 C CA . LEU B 1 40 ? -23.221 30.622 24.607 1.00 25.82 38 LEU A CA 1
ATOM 3778 C C . LEU B 1 40 ? -23.412 29.092 24.628 1.00 26.83 38 LEU A C 1
ATOM 3779 O O . LEU B 1 40 ? -24.389 28.564 24.085 1.00 24.15 38 LEU A O 1
ATOM 3784 N N . HIS B 1 41 ? -22.483 28.382 25.274 1.00 26.65 39 HIS A N 1
ATOM 3785 C CA . HIS B 1 41 ? -22.611 26.949 25.522 1.00 25.22 39 HIS A CA 1
ATOM 3786 C C . HIS B 1 41 ? -23.680 26.684 26.582 1.00 27.75 39 HIS A C 1
ATOM 3787 O O . HIS B 1 41 ? -24.171 27.599 27.239 1.00 27.57 39 HIS A O 1
ATOM 3794 N N . GLY B 1 42 ? -24.015 25.397 26.764 1.00 29.11 40 GLY A N 1
ATOM 3795 C CA . GLY B 1 42 ? -24.948 24.908 27.757 1.00 28.01 40 GLY A CA 1
ATOM 3796 C C . GLY B 1 42 ? -24.353 23.767 28.576 1.00 25.67 40 GLY A C 1
ATOM 3797 O O . GLY B 1 42 ? -23.159 23.735 28.855 1.00 28.97 40 GLY A O 1
ATOM 3798 N N . ASN B 1 43 ? -25.242 22.785 28.963 1.00 26.99 41 ASN A N 1
ATOM 3799 C CA . ASN B 1 43 ? -24.943 21.639 29.859 1.00 28.81 41 ASN A CA 1
ATOM 3800 C C . ASN B 1 43 ? -24.609 20.382 29.068 1.00 27.61 41 ASN A C 1
ATOM 3801 O O . ASN B 1 43 ? -25.376 20.010 28.171 1.00 27.70 41 ASN A O 1
ATOM 3806 N N . PRO B 1 44 ? -23.523 19.654 29.376 1.00 27.65 42 PRO A N 1
ATOM 3807 C CA . PRO B 1 44 ? -22.512 19.871 30.421 1.00 24.96 42 PRO A CA 1
ATOM 3808 C C . PRO B 1 44 ? -21.200 20.378 29.882 1.00 28.53 42 PRO A C 1
ATOM 3809 O O . PRO B 1 44 ? -20.139 19.913 30.326 1.00 26.85 42 PRO A O 1
ATOM 3813 N N . THR B 1 45 ? -21.247 21.350 28.965 1.00 29.45 43 THR A N 1
ATOM 3814 C CA . THR B 1 45 ? -20.090 21.761 28.189 1.00 27.52 43 THR A CA 1
ATOM 3815 C C . THR B 1 45 ? -19.514 23.070 28.730 1.00 28.32 43 THR A C 1
ATOM 3816 O O . THR B 1 45 ? -19.755 23.450 29.883 1.00 28.09 43 THR A O 1
ATOM 3820 N N . SER B 1 46 ? -18.759 23.766 27.888 1.00 29.29 44 SER A N 1
ATOM 3821 C CA . SER B 1 46 ? -18.087 25.029 28.182 1.00 28.10 44 SER A CA 1
ATOM 3822 C C . SER B 1 46 ? -17.689 25.614 26.829 1.00 28.30 44 SER A C 1
ATOM 3823 O O . SER B 1 46 ? -18.082 25.086 25.784 1.00 29.94 44 SER A O 1
ATOM 3826 N N . SER B 1 47 ? -16.872 26.669 26.821 1.00 25.74 45 SER A N 1
ATOM 3827 C CA . SER B 1 47 ? -16.456 27.204 25.523 1.00 32.55 45 SER A CA 1
ATOM 3828 C C . SER B 1 47 ? -15.718 26.161 24.665 1.00 30.63 45 SER A C 1
ATOM 3829 O O . SER B 1 47 ? -15.604 26.345 23.446 1.00 26.93 45 SER A O 1
ATOM 3832 N N . TYR B 1 48 ? -15.266 25.055 25.269 1.00 28.65 46 TYR A N 1
ATOM 3833 C CA . TYR B 1 48 ? -14.650 23.961 24.514 1.00 30.42 46 TYR A CA 1
ATOM 3834 C C . TYR B 1 48 ? -15.532 23.504 23.349 1.00 30.45 46 TYR A C 1
ATOM 3835 O O . TYR B 1 48 ? -15.031 23.176 22.266 1.00 27.58 46 TYR A O 1
ATOM 3844 N N . VAL B 1 49 ? -16.851 23.478 23.559 1.00 28.16 47 VAL A N 1
ATOM 3845 C CA . VAL B 1 49 ? -17.799 23.054 22.534 1.00 29.01 47 VAL A CA 1
ATOM 3846 C C . VAL B 1 49 ? -17.769 23.941 21.277 1.00 29.94 47 VAL A C 1
ATOM 3847 O O . VAL B 1 49 ? -18.309 23.553 20.231 1.00 31.07 47 VAL A O 1
ATOM 3851 N N . TRP B 1 50 ? -17.156 25.127 21.355 1.00 27.23 48 TRP A N 1
ATOM 3852 C CA . TRP B 1 50 ? -17.041 26.040 20.223 1.00 29.69 48 TRP A CA 1
ATOM 3853 C C . TRP B 1 50 ? -15.640 26.073 19.617 1.00 31.06 48 TRP A C 1
ATOM 3854 O O . TRP B 1 50 ? -15.410 26.851 18.680 1.00 33.05 48 TRP A O 1
ATOM 3865 N N . ARG B 1 51 ? -14.700 25.264 20.134 1.00 28.24 49 ARG A N 1
ATOM 3866 C CA . ARG B 1 51 ? -13.297 25.322 19.710 1.00 33.36 49 ARG A CA 1
ATOM 3867 C C . ARG B 1 51 ? -13.113 25.201 18.200 1.00 34.90 49 ARG A C 1
ATOM 3868 O O . ARG B 1 51 ? -12.179 25.786 17.648 1.00 35.96 49 ARG A O 1
ATOM 3876 N N . ASN B 1 52 ? -13.960 24.435 17.515 1.00 35.20 50 ASN A N 1
ATOM 3877 C CA . ASN B 1 52 ? -13.814 24.248 16.081 1.00 32.94 50 ASN A CA 1
ATOM 3878 C C . ASN B 1 52 ? -14.843 25.042 15.288 1.00 37.51 50 ASN A C 1
ATOM 3879 O O . ASN B 1 52 ? -14.875 24.940 14.052 1.00 34.94 50 ASN A O 1
ATOM 3884 N N . ILE B 1 53 ? -15.684 25.823 15.969 1.00 35.87 51 ILE A N 1
ATOM 3885 C CA . ILE B 1 53 ? -16.587 26.760 15.296 1.00 35.39 51 ILE A CA 1
ATOM 3886 C C . ILE B 1 53 ? -15.953 28.147 15.171 1.00 35.65 51 ILE A C 1
ATOM 3887 O O . ILE B 1 53 ? -15.856 28.701 14.075 1.00 35.09 51 ILE A O 1
ATOM 3892 N N . ILE B 1 54 ? -15.452 28.696 16.274 1.00 35.33 52 ILE A N 1
ATOM 3893 C CA . ILE B 1 54 ? -14.813 30.014 16.322 1.00 38.75 52 ILE A CA 1
ATOM 3894 C C . ILE B 1 54 ? -13.762 30.243 15.230 1.00 38.88 52 ILE A C 1
ATOM 3895 O O . ILE B 1 54 ? -13.749 31.339 14.646 1.00 34.96 52 ILE A O 1
ATOM 3900 N N . PRO B 1 55 ? -12.867 29.286 14.914 1.00 40.38 53 PRO A N 1
ATOM 3901 C CA . PRO B 1 55 ?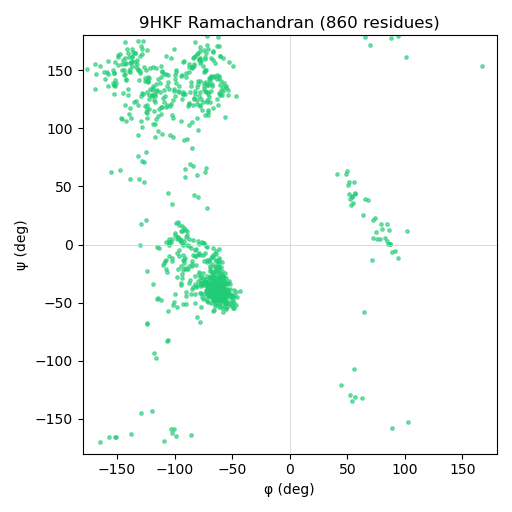 -11.836 29.562 13.886 1.00 40.57 53 PRO A CA 1
ATOM 3902 C C . PRO B 1 55 ? -12.394 29.941 12.521 1.00 36.73 53 PRO A C 1
ATOM 3903 O O . PRO B 1 55 ? -11.677 30.576 11.738 1.00 37.90 53 PRO A O 1
ATOM 3907 N N . HIS B 1 56 ? -13.638 29.571 12.211 1.00 36.53 54 HIS A N 1
ATOM 3908 C CA . HIS B 1 56 ? -14.259 30.002 10.964 1.00 38.65 54 HIS A CA 1
ATOM 3909 C C . HIS B 1 56 ? -14.702 31.457 11.037 1.00 41.85 54 HIS A C 1
ATOM 3910 O O . HIS B 1 56 ? -14.735 32.145 10.008 1.00 41.00 54 HIS A O 1
ATOM 3917 N N . VAL B 1 57 ? -15.023 31.950 12.235 1.00 36.69 55 VAL A N 1
ATOM 3918 C CA . VAL B 1 57 ? -15.624 33.271 12.354 1.00 38.84 55 VAL A CA 1
ATOM 3919 C C . VAL B 1 57 ? -14.576 34.339 12.624 1.00 38.88 55 VAL A C 1
ATOM 3920 O O . VAL B 1 57 ? -14.693 35.469 12.147 1.00 39.38 55 VAL A O 1
ATOM 3924 N N . ALA B 1 58 ? -13.544 33.979 13.380 1.00 39.78 56 ALA A N 1
ATOM 3925 C CA . ALA B 1 58 ? -12.578 34.966 13.852 1.00 40.81 56 ALA A CA 1
ATOM 3926 C C . ALA B 1 58 ? -11.952 35.806 12.745 1.00 42.84 56 ALA A C 1
ATOM 3927 O O . ALA B 1 58 ? -11.676 36.990 13.011 1.00 47.98 56 ALA A O 1
ATOM 3929 N N . PRO B 1 59 ? -11.713 35.311 11.518 1.00 38.07 57 PRO A N 1
ATOM 3930 C CA . PRO B 1 59 ? -11.087 36.195 10.513 1.00 44.67 57 PRO A CA 1
ATOM 3931 C C . PRO B 1 59 ? -11.850 37.485 10.267 1.00 45.89 57 PRO A C 1
ATOM 3932 O O . PRO B 1 59 ? -11.220 38.524 10.038 1.00 46.94 57 PRO A O 1
ATOM 3936 N N . THR B 1 60 ? -13.183 37.471 10.351 1.00 46.76 58 THR A N 1
ATOM 3937 C CA . THR B 1 60 ? -13.961 38.662 10.039 1.00 46.83 58 THR A CA 1
ATOM 3938 C C . THR B 1 60 ? -14.620 39.321 11.247 1.00 44.29 58 THR A C 1
ATOM 3939 O O . THR B 1 60 ? -15.001 40.495 11.151 1.00 43.22 58 THR A O 1
ATOM 3943 N N . HIS B 1 61 ? -14.752 38.619 12.376 1.00 40.64 59 HIS A N 1
ATOM 3944 C CA . HIS B 1 61 ? -15.570 39.102 13.485 1.00 40.83 59 HIS A CA 1
ATOM 3945 C C . HIS B 1 61 ? -14.931 38.760 14.817 1.00 43.10 59 HIS A C 1
ATOM 3946 O O . HIS B 1 61 ? -14.362 37.675 14.978 1.00 41.79 59 HIS A O 1
ATOM 3953 N N . ARG B 1 62 ? -15.049 39.686 15.773 1.00 41.02 60 ARG A N 1
ATOM 3954 C CA . ARG B 1 62 ? -14.674 39.390 17.149 1.00 40.47 60 ARG A CA 1
ATOM 3955 C C . ARG B 1 62 ? -15.534 38.253 17.678 1.00 37.85 60 ARG A C 1
ATOM 3956 O O . ARG B 1 62 ? -16.759 38.282 17.541 1.00 39.75 60 ARG A O 1
ATOM 3964 N N . CYS B 1 63 ? -14.889 37.249 18.275 1.00 36.24 61 CYS A N 1
ATOM 3965 C CA . CYS B 1 63 ? -15.551 36.091 18.873 1.00 35.22 61 CYS A CA 1
ATOM 3966 C C . CYS B 1 63 ? -15.421 36.147 20.397 1.00 32.70 61 CYS A C 1
ATOM 3967 O O . CYS B 1 63 ? -14.302 36.248 20.913 1.00 33.32 61 CYS A O 1
ATOM 3970 N N . ILE B 1 64 ? -16.550 36.066 21.116 1.00 30.07 62 ILE A N 1
ATOM 3971 C CA . ILE B 1 64 ? -16.582 36.033 22.593 1.00 30.67 62 ILE A CA 1
ATOM 3972 C C . ILE B 1 64 ? -17.328 34.783 23.048 1.00 32.10 62 ILE A C 1
ATOM 3973 O O . ILE B 1 64 ? -18.517 34.630 22.749 1.00 32.35 62 ILE A O 1
ATOM 3978 N N . ALA B 1 65 ? -16.654 33.906 23.804 1.00 32.32 63 ALA A N 1
ATOM 3979 C CA . ALA B 1 65 ? -17.281 32.682 24.320 1.00 31.73 63 ALA A CA 1
ATOM 3980 C C . ALA B 1 65 ? -17.008 32.512 25.813 1.00 31.41 63 ALA A C 1
ATOM 3981 O O . ALA B 1 65 ? -15.986 31.938 26.213 1.00 30.42 63 ALA A O 1
ATOM 3983 N N . PRO B 1 66 ? -17.913 32.977 26.672 1.00 31.61 64 PRO A N 1
ATOM 3984 C CA . PRO B 1 66 ? -17.720 32.811 28.115 1.00 29.70 64 PRO A CA 1
ATOM 3985 C C . PRO B 1 66 ? -18.040 31.394 28.575 1.00 30.53 64 PRO A C 1
ATOM 3986 O O . PRO B 1 66 ? -18.781 30.648 27.931 1.00 31.90 64 PRO A O 1
ATOM 3990 N N . ASP B 1 67 ? -17.480 31.036 29.728 1.00 29.99 65 ASP A N 1
ATOM 3991 C CA . ASP B 1 67 ? -17.953 29.872 30.475 1.00 32.49 65 ASP A CA 1
ATOM 3992 C C . ASP B 1 67 ? -18.985 30.349 31.489 1.00 32.32 65 ASP A C 1
ATOM 3993 O O . ASP B 1 67 ? -18.702 31.260 32.275 1.00 31.07 65 ASP A O 1
ATOM 3998 N N . LEU B 1 68 ? -20.181 29.752 31.461 1.00 30.51 66 LEU A N 1
ATOM 3999 C CA . LEU B 1 68 ? -21.222 30.085 32.438 1.00 32.88 66 LEU A CA 1
ATOM 4000 C C . LEU B 1 68 ? -20.693 29.965 33.868 1.00 31.27 66 LEU A C 1
ATOM 4001 O O . LEU B 1 68 ? -19.725 29.237 34.110 1.00 32.20 66 LEU A O 1
ATOM 4006 N N . ILE B 1 69 ? -21.322 30.657 34.824 1.00 27.92 67 ILE A N 1
ATOM 4007 C CA . ILE B 1 69 ? -20.906 30.540 36.218 1.00 30.02 67 ILE A CA 1
ATOM 4008 C C . ILE B 1 69 ? -21.041 29.076 36.680 1.00 27.73 67 ILE A C 1
ATOM 4009 O O . ILE B 1 69 ? -21.974 28.359 36.297 1.00 24.66 67 ILE A O 1
ATOM 4014 N N . GLY B 1 70 ? -20.077 28.614 37.473 1.00 28.82 68 GLY A N 1
ATOM 4015 C CA . GLY B 1 70 ? -20.022 27.227 37.914 1.00 28.11 68 GLY A CA 1
ATOM 4016 C C . GLY B 1 70 ? -19.501 26.203 36.906 1.00 31.50 68 GLY A C 1
ATOM 4017 O O . GLY B 1 70 ? -19.527 24.999 37.205 1.00 31.71 68 GLY A O 1
ATOM 4018 N N . MET B 1 71 ? -19.043 26.624 35.723 1.00 30.31 69 MET A N 1
ATOM 4019 C CA . MET B 1 71 ? -18.676 25.706 34.649 1.00 27.02 69 MET A CA 1
ATOM 4020 C C . MET B 1 71 ? -17.359 26.130 34.013 1.00 29.40 69 MET A C 1
ATOM 4021 O O . MET B 1 71 ? -16.860 27.242 34.232 1.00 31.23 69 MET A O 1
ATOM 4026 N N . GLY B 1 72 ? -16.782 25.218 33.234 1.00 27.65 70 GLY A N 1
ATOM 4027 C CA . GLY B 1 72 ? -15.538 25.521 32.542 1.00 30.04 70 GLY A CA 1
ATOM 4028 C C . GLY B 1 72 ? -14.484 26.052 33.498 1.00 35.18 70 GLY A C 1
ATOM 4029 O O . GLY B 1 72 ? -14.236 25.468 34.565 1.00 29.71 70 GLY A O 1
ATOM 4030 N N . LYS B 1 73 ? -13.884 27.195 33.139 1.00 31.97 71 LYS A N 1
ATOM 4031 C CA . LYS B 1 73 ? -12.870 27.834 33.968 1.00 31.41 71 LYS A CA 1
ATOM 4032 C C . LYS B 1 73 ? -13.409 28.966 34.841 1.00 31.06 71 LYS A C 1
ATOM 4033 O O . LYS B 1 73 ? -12.625 29.616 35.544 1.00 28.03 71 LYS A O 1
ATOM 4039 N N . SER B 1 74 ? -14.720 29.201 34.841 1.00 28.83 72 SER A N 1
ATOM 4040 C CA . SER B 1 74 ? -15.280 30.258 35.673 1.00 31.68 72 SER A CA 1
ATOM 4041 C C . SER B 1 74 ? -15.396 29.816 37.136 1.00 30.18 72 SER A C 1
ATOM 4042 O O . SER B 1 74 ? -15.391 28.623 37.456 1.00 29.72 72 SER A O 1
ATOM 4045 N N . ASP B 1 75 ? -15.482 30.802 38.033 1.00 29.14 73 ASP A N 1
ATOM 4046 C CA . ASP B 1 75 ? -15.598 30.515 39.462 1.00 29.37 73 ASP A CA 1
ATOM 4047 C C . ASP B 1 75 ? -16.862 29.703 39.767 1.00 33.11 73 ASP A C 1
ATOM 4048 O O . ASP B 1 75 ? -17.795 29.620 38.956 1.00 31.70 73 ASP A O 1
ATOM 4053 N N . LYS B 1 76 ? -16.882 29.083 40.951 1.00 34.36 74 LYS A N 1
ATOM 4054 C CA . LYS B 1 76 ? -17.965 28.180 41.361 1.00 33.09 74 LYS A CA 1
ATOM 4055 C C . LYS B 1 76 ? -18.527 28.566 42.725 1.00 37.01 74 LYS A C 1
ATOM 4056 O O . LYS B 1 76 ? -18.341 27.839 43.707 1.00 33.85 74 LYS A O 1
ATOM 4062 N N . PRO B 1 77 ? -19.268 29.671 42.817 1.00 37.04 75 PRO A N 1
ATOM 4063 C CA . PRO B 1 77 ? -19.859 30.049 44.111 1.00 33.77 75 PRO A CA 1
ATOM 4064 C C . PRO B 1 77 ? -20.861 29.002 44.590 1.00 39.34 75 PRO A C 1
ATOM 4065 O O . PRO B 1 77 ? -21.232 28.058 43.873 1.00 37.36 75 PRO A O 1
ATOM 4069 N N . ASP B 1 78 ? -21.297 29.169 45.841 1.00 41.01 76 ASP A N 1
ATOM 4070 C CA . ASP B 1 78 ? -22.268 28.249 46.449 1.00 44.44 76 ASP A CA 1
ATOM 4071 C C . ASP B 1 78 ? -23.661 28.778 46.142 1.00 47.33 76 ASP A C 1
ATOM 4072 O O . ASP B 1 78 ? -24.222 29.587 46.887 1.00 47.98 76 ASP A O 1
ATOM 4077 N N . LEU B 1 79 ? -24.211 28.321 45.011 1.00 42.82 77 LEU A N 1
ATOM 4078 C CA . LEU B 1 79 ? -25.501 28.755 44.493 1.00 40.47 77 LEU A CA 1
ATOM 4079 C C . LEU B 1 79 ? -26.347 27.538 44.164 1.00 34.03 77 LEU A C 1
ATOM 4080 O O . LEU B 1 79 ? -25.837 26.430 44.006 1.00 32.72 77 LEU A O 1
ATOM 4085 N N . GLY B 1 80 ? -27.655 27.763 44.041 1.00 32.85 78 GLY A N 1
ATOM 4086 C CA . GLY B 1 80 ? -28.505 26.724 43.490 1.00 30.55 78 GLY A CA 1
ATOM 4087 C C . GLY B 1 80 ? -28.325 26.500 41.998 1.00 28.84 78 GLY A C 1
ATOM 4088 O O . GLY B 1 80 ? -28.806 25.486 41.480 1.00 29.16 78 GLY A O 1
ATOM 4089 N N . TYR B 1 81 ? -27.648 27.420 41.307 1.00 31.37 79 TYR A N 1
ATOM 4090 C CA . TYR B 1 81 ? -27.445 27.344 39.861 1.00 32.16 79 TYR A CA 1
ATOM 4091 C C . TYR B 1 81 ? -28.765 27.147 39.122 1.00 28.30 79 TYR A C 1
ATOM 4092 O O . TYR B 1 81 ? -28.858 26.386 38.161 1.00 29.09 79 TYR A O 1
ATOM 4101 N N . PHE B 1 82 ? -29.804 27.823 39.598 1.00 29.90 80 PHE A N 1
ATOM 4102 C CA . PHE B 1 82 ? -31.062 27.866 38.876 1.00 29.26 80 PHE A CA 1
ATOM 4103 C C . PHE B 1 82 ? -30.880 28.621 37.564 1.00 28.35 80 PHE A C 1
ATOM 4104 O O . PHE B 1 82 ? -29.891 29.331 37.357 1.00 30.93 80 PHE A O 1
ATOM 4112 N N . PHE B 1 83 ? -31.860 28.488 36.671 1.00 25.87 81 PHE A N 1
ATOM 4113 C CA . PHE B 1 83 ? -31.788 29.260 35.443 1.00 29.49 81 PHE A CA 1
ATOM 4114 C C . PHE B 1 83 ? -31.733 30.756 35.744 1.00 32.49 81 PHE A C 1
ATOM 4115 O O . PHE B 1 83 ? -31.055 31.503 35.033 1.00 31.37 81 PHE A O 1
ATOM 4123 N N . ASP B 1 84 ? -32.400 31.202 36.820 1.00 31.03 82 ASP A N 1
ATOM 4124 C CA . ASP B 1 84 ? -32.389 32.614 37.174 1.00 32.62 82 ASP A CA 1
ATOM 4125 C C . ASP B 1 84 ? -31.002 33.092 37.612 1.00 33.57 82 ASP A C 1
ATOM 4126 O O . ASP B 1 84 ? -30.673 34.273 37.433 1.00 34.32 82 ASP A O 1
ATOM 4131 N N . ASP B 1 85 ? -30.180 32.214 38.199 1.00 33.37 83 ASP A N 1
ATOM 4132 C CA . ASP B 1 85 ? -28.814 32.614 38.539 1.00 33.35 83 ASP A CA 1
ATOM 4133 C C . ASP B 1 85 ? -28.005 32.876 37.273 1.00 32.19 83 ASP A C 1
ATOM 4134 O O . ASP B 1 85 ? -27.294 33.886 37.165 1.00 30.71 83 ASP A O 1
ATOM 4139 N N . HIS B 1 86 ? -28.102 31.960 36.306 1.00 30.84 84 HIS A N 1
ATOM 4140 C CA . HIS B 1 86 ? -27.368 32.105 35.058 1.00 29.18 84 HIS A CA 1
ATOM 4141 C C . HIS B 1 86 ? -27.829 33.343 34.304 1.00 29.12 84 HIS A C 1
ATOM 4142 O O . HIS B 1 86 ? -27.012 34.033 33.681 1.00 29.23 84 HIS A O 1
ATOM 4149 N N . VAL B 1 87 ? -29.133 33.655 34.376 1.00 25.78 85 VAL A N 1
ATOM 4150 C CA . VAL B 1 87 ? -29.650 34.904 33.816 1.00 25.75 85 VAL A CA 1
ATOM 4151 C C . VAL B 1 87 ? -28.908 36.098 34.402 1.00 30.49 85 VAL A C 1
ATOM 4152 O O . VAL B 1 87 ? -28.341 36.925 33.673 1.00 25.81 85 VAL A O 1
ATOM 4156 N N . ARG B 1 88 ? -28.882 36.188 35.737 1.00 30.45 86 ARG A N 1
ATOM 4157 C CA . ARG B 1 88 ? -28.244 37.319 36.387 1.00 31.78 86 ARG A CA 1
ATOM 4158 C C . ARG B 1 88 ? -26.769 37.400 36.015 1.00 30.38 86 ARG A C 1
ATOM 4159 O O . ARG B 1 88 ? -26.269 38.476 35.651 1.00 32.94 86 ARG A O 1
ATOM 4167 N N . PHE B 1 89 ? -26.052 36.275 36.091 1.00 27.14 87 PHE A N 1
ATOM 4168 C CA . PHE B 1 89 ? -24.620 36.340 35.838 1.00 28.57 87 PHE A CA 1
ATOM 4169 C C . PHE B 1 89 ? -24.331 36.686 34.385 1.00 30.63 87 PHE A C 1
ATOM 4170 O O . PHE B 1 89 ? -23.373 37.423 34.105 1.00 32.79 87 PHE A O 1
ATOM 4178 N N . MET B 1 90 ? -25.171 36.228 33.450 1.00 30.26 88 MET A N 1
ATOM 4179 C CA . MET B 1 90 ? -24.877 36.531 32.056 1.00 29.27 88 MET A CA 1
ATOM 4180 C C . MET B 1 90 ? -25.299 37.950 31.689 1.00 30.01 88 MET A C 1
ATOM 4181 O O . MET B 1 90 ? -24.641 38.582 30.856 1.00 30.31 88 MET A O 1
ATOM 4186 N N . ASP B 1 91 ? -26.356 38.483 32.321 1.00 28.50 89 ASP A N 1
ATOM 4187 C CA . ASP B 1 91 ? -26.643 39.906 32.197 1.00 27.33 89 ASP A CA 1
ATOM 4188 C C . ASP B 1 91 ? -25.432 40.734 32.604 1.00 30.95 89 ASP A C 1
ATOM 4189 O O . ASP B 1 91 ? -25.081 41.713 31.935 1.00 32.34 89 ASP A O 1
ATOM 4194 N N . ALA B 1 92 ? -24.792 40.370 33.713 1.00 29.69 90 ALA A N 1
ATOM 4195 C CA . ALA B 1 92 ? -23.687 41.188 34.205 1.00 33.89 90 ALA A CA 1
ATOM 4196 C C . ALA B 1 92 ? -22.459 41.044 33.314 1.00 31.08 90 ALA A C 1
ATOM 4197 O O . ALA B 1 92 ? -21.753 42.032 33.062 1.00 30.89 90 ALA A O 1
ATOM 4199 N N . PHE B 1 93 ? -22.195 39.823 32.829 1.00 30.10 91 PHE A N 1
ATOM 4200 C CA . PHE B 1 93 ? -21.063 39.594 31.931 1.00 34.18 91 PHE A CA 1
ATOM 4201 C C . PHE B 1 93 ? -21.134 40.510 30.712 1.00 29.75 91 PHE A C 1
ATOM 4202 O O . PHE B 1 93 ? -20.154 41.190 30.377 1.00 28.52 91 PHE A O 1
ATOM 4210 N N . ILE B 1 94 ? -22.290 40.534 30.036 1.00 31.13 92 ILE A N 1
ATOM 4211 C CA . ILE B 1 94 ? -22.443 41.318 28.809 1.00 32.03 92 ILE A CA 1
ATOM 4212 C C . ILE B 1 94 ? -22.162 42.795 29.067 1.00 34.23 92 ILE A C 1
ATOM 4213 O O . ILE B 1 94 ? -21.524 43.469 28.249 1.00 31.96 92 ILE A O 1
ATOM 4218 N N . GLU B 1 95 ? -22.648 43.324 30.200 1.00 34.35 93 GLU A N 1
ATOM 4219 C CA . GLU B 1 95 ? -22.398 44.724 30.536 1.00 32.86 93 GLU A CA 1
ATOM 4220 C C . GLU B 1 95 ? -20.942 44.955 30.908 1.00 31.84 93 GLU A C 1
ATOM 4221 O O . GLU B 1 95 ? -20.368 45.997 30.563 1.00 30.77 93 GLU A O 1
ATOM 4227 N N . ALA B 1 96 ? -20.325 43.987 31.603 1.00 29.54 94 ALA A N 1
ATOM 4228 C CA . ALA B 1 96 ? -18.930 44.139 32.013 1.00 30.13 94 ALA A CA 1
ATOM 4229 C C . ALA B 1 96 ? -17.998 44.279 30.804 1.00 33.64 94 ALA A C 1
ATOM 4230 O O . ALA B 1 96 ? -17.027 45.052 30.839 1.00 33.13 94 ALA A O 1
ATOM 4232 N N . LEU B 1 97 ? -18.277 43.546 29.724 1.00 32.14 95 LEU A N 1
ATOM 4233 C CA . LEU B 1 97 ? -17.476 43.645 28.510 1.00 34.10 95 LEU A CA 1
ATOM 4234 C C . LEU B 1 97 ? -17.861 44.837 27.643 1.00 36.87 95 LEU A C 1
ATOM 4235 O O . LEU B 1 97 ? -17.211 45.070 26.615 1.00 36.20 95 LEU A O 1
ATOM 4240 N N . GLY B 1 98 ? -18.894 45.588 28.029 1.00 36.25 96 GLY A N 1
ATOM 4241 C CA . GLY B 1 98 ? -19.252 46.803 27.319 1.00 40.82 96 GLY A CA 1
ATOM 4242 C C . GLY B 1 98 ? -19.926 46.593 25.985 1.00 36.26 96 GLY A C 1
ATOM 4243 O O . GLY B 1 98 ? -19.894 47.490 25.145 1.00 40.23 96 GLY A O 1
ATOM 4244 N N . LEU B 1 99 ? -20.540 45.435 25.777 1.00 37.40 97 LEU A N 1
ATOM 4245 C CA . LEU B 1 99 ? -21.093 45.088 24.477 1.00 41.01 97 LEU A CA 1
ATOM 4246 C C . LEU B 1 99 ? -22.343 45.916 24.195 1.00 46.03 97 LEU A C 1
ATOM 4247 O O . LEU B 1 99 ? -23.184 46.121 25.074 1.00 48.02 97 LEU A O 1
ATOM 4252 N N . GLU B 1 100 ? -22.466 46.402 22.968 1.00 45.82 98 GLU A N 1
ATOM 4253 C CA . GLU B 1 100 ? -23.690 47.144 22.593 1.00 50.03 98 GLU A CA 1
ATOM 4254 C C . GLU B 1 100 ? -24.572 46.288 21.683 1.00 46.88 98 GLU A C 1
ATOM 4255 O O . GLU B 1 100 ? -25.529 45.703 22.196 1.00 45.64 98 GLU A O 1
ATOM 4261 N N . GLU B 1 101 ? -24.278 46.245 20.389 1.00 46.76 99 GLU A N 1
ATOM 4262 C CA . GLU B 1 101 ? -25.026 45.346 19.521 1.00 44.76 99 GLU A CA 1
ATOM 4263 C C . GLU B 1 101 ? -24.213 44.064 19.421 1.00 43.36 99 GLU A C 1
ATOM 4264 O O . GLU B 1 101 ? -22.979 44.102 19.468 1.00 45.05 99 GLU A O 1
ATOM 4270 N N . VAL B 1 102 ? -24.910 42.920 19.329 1.00 38.28 100 VAL A N 1
ATOM 4271 C CA . VAL B 1 102 ? -24.269 41.609 19.251 1.00 37.75 100 VAL A CA 1
ATOM 4272 C C . VAL B 1 102 ? -25.036 40.696 18.301 1.00 36.62 100 VAL A C 1
ATOM 4273 O O . VAL B 1 102 ? -26.231 40.874 18.050 1.00 36.65 100 VAL A O 1
ATOM 4277 N N . VAL B 1 103 ? -24.316 39.702 17.777 1.00 34.77 101 VAL A N 1
ATOM 4278 C CA . VAL B 1 103 ? -24.887 38.534 17.111 1.00 31.32 101 VAL A CA 1
ATOM 4279 C C . VAL B 1 103 ? -24.762 37.351 18.067 1.00 31.12 101 VAL A C 1
ATOM 4280 O O . VAL B 1 103 ? -23.711 37.153 18.691 1.00 28.96 101 VAL A O 1
ATOM 4284 N N . LEU B 1 104 ? -25.841 36.589 18.223 1.00 33.68 102 LEU A N 1
ATOM 4285 C CA . LEU B 1 104 ? -25.880 35.467 19.158 1.00 32.56 102 LEU A CA 1
ATOM 4286 C C . LEU B 1 104 ? -25.676 34.155 18.405 1.00 31.80 102 LEU A C 1
ATOM 4287 O O . LEU B 1 104 ? -26.293 33.929 17.358 1.00 31.77 102 LEU A O 1
ATOM 4292 N N . VAL B 1 105 ? -24.790 33.312 18.928 1.00 30.99 103 VAL A N 1
ATOM 4293 C CA . VAL B 1 105 ? -24.632 31.918 18.504 1.00 29.34 103 VAL A CA 1
ATOM 4294 C C . VAL B 1 105 ? -24.797 31.071 19.756 1.00 30.20 103 VAL A C 1
ATOM 4295 O O . VAL B 1 105 ? -23.896 31.047 20.605 1.00 27.88 103 VAL A O 1
ATOM 4299 N N . ILE B 1 106 ? -25.929 30.347 19.857 1.00 29.85 104 ILE A N 1
ATOM 4300 C CA . ILE B 1 106 ? -26.413 29.789 21.117 1.00 27.17 104 ILE A CA 1
ATOM 4301 C C . ILE B 1 106 ? -26.807 28.306 20.989 1.00 29.78 104 ILE A C 1
ATOM 4302 O O . ILE B 1 106 ? -27.223 27.830 19.923 1.00 28.36 104 ILE A O 1
ATOM 4307 N N . HIS B 1 107 ? -26.665 27.567 22.101 1.00 27.36 105 HIS A N 1
ATOM 4308 C CA . HIS B 1 107 ? -26.855 26.117 22.116 1.00 27.45 105 HIS A CA 1
ATOM 4309 C C . HIS B 1 107 ? -27.300 25.668 23.496 1.00 29.85 105 HIS A C 1
ATOM 4310 O O . HIS B 1 107 ? -26.669 26.024 24.500 1.00 31.05 105 HIS A O 1
ATOM 4317 N N . ASP B 1 108 ? -28.381 24.893 23.547 1.00 29.37 106 ASP A N 1
ATOM 4318 C CA . ASP B 1 108 ? -28.800 24.235 24.796 1.00 29.57 106 ASP A CA 1
ATOM 4319 C C . ASP B 1 108 ? -29.146 25.322 25.813 1.00 27.67 106 ASP A C 1
ATOM 4320 O O . ASP B 1 108 ? -29.894 26.253 25.478 1.00 30.07 106 ASP A O 1
ATOM 4325 N N . TRP B 1 109 ? -28.661 25.246 27.054 1.00 27.46 107 TRP A N 1
ATOM 4326 C CA . TRP B 1 109 ? -29.086 26.239 28.029 1.00 27.95 107 TRP A CA 1
ATOM 4327 C C . TRP B 1 109 ? -28.560 27.627 27.691 1.00 28.08 107 TRP A C 1
ATOM 4328 O O . TRP B 1 109 ? -29.213 28.619 28.029 1.00 28.81 107 TRP A O 1
ATOM 4339 N N . GLY B 1 110 ? -27.448 27.721 26.961 1.00 29.27 108 GLY A N 1
ATOM 4340 C CA . GLY B 1 110 ? -27.025 29.000 26.419 1.00 24.98 108 GLY A CA 1
ATOM 4341 C C . GLY B 1 110 ? -27.984 29.602 25.410 1.00 26.82 108 GLY A C 1
ATOM 4342 O O . GLY B 1 110 ? -27.849 30.787 25.085 1.00 28.74 108 GLY A O 1
ATOM 4343 N N . SER B 1 111 ? -28.934 28.827 24.900 1.00 25.47 109 SER A N 1
ATOM 4344 C CA . SER B 1 111 ? -29.937 29.393 24.007 1.00 26.81 109 SER A CA 1
ATOM 4345 C C . SER B 1 111 ? -31.114 29.951 24.772 1.00 26.32 109 SER A C 1
ATOM 4346 O O . SER B 1 111 ? -31.689 30.961 24.351 1.00 29.08 109 SER A O 1
ATOM 4349 N N . ALA B 1 112 ? -31.463 29.330 25.905 1.00 26.08 110 ALA A N 1
ATOM 4350 C CA . ALA B 1 112 ? -32.401 29.962 26.823 1.00 29.32 110 ALA A CA 1
ATOM 4351 C C . ALA B 1 112 ? -31.879 31.331 27.272 1.00 29.07 110 ALA A C 1
ATOM 4352 O O . ALA B 1 112 ? -32.633 32.306 27.307 1.00 27.37 110 ALA A O 1
ATOM 4354 N N . LEU B 1 113 ? -30.577 31.434 27.555 1.00 26.45 111 LEU A N 1
ATOM 4355 C CA . LEU B 1 113 ? -29.994 32.723 27.907 1.00 25.53 111 LEU A CA 1
ATOM 4356 C C . LEU B 1 113 ? -30.067 33.698 26.733 1.00 31.01 111 LEU A C 1
ATOM 4357 O O . LEU B 1 113 ? -30.594 34.809 26.870 1.00 30.02 111 LEU A O 1
ATOM 4362 N N . GLY B 1 114 ? -29.578 33.282 25.560 1.00 29.43 112 GLY A N 1
ATOM 4363 C CA . GLY B 1 114 ? -29.552 34.183 24.417 1.00 28.39 112 GLY A CA 1
ATOM 4364 C C . GLY B 1 114 ? -30.929 34.669 23.995 1.00 32.61 112 GLY A C 1
ATOM 4365 O O . GLY B 1 114 ? -31.108 35.843 23.663 1.00 33.37 112 GLY A O 1
ATOM 4366 N N . PHE B 1 115 ? -31.921 33.774 23.997 1.00 33.03 113 PHE A N 1
ATOM 4367 C CA . PHE B 1 115 ? -33.267 34.172 23.594 1.00 30.32 113 PHE A CA 1
ATOM 4368 C C . PHE B 1 115 ? -33.946 35.001 24.671 1.00 32.14 113 PHE A C 1
ATOM 4369 O O . PHE B 1 115 ? -34.744 35.894 24.363 1.00 31.26 113 PHE A O 1
ATOM 4377 N N . HIS B 1 116 ? -33.672 34.707 25.942 1.00 32.09 114 HIS A N 1
ATOM 4378 C CA . HIS B 1 116 ? -34.289 35.504 26.990 1.00 33.42 114 HIS A CA 1
ATOM 4379 C C . HIS B 1 116 ? -33.656 36.895 27.055 1.00 34.20 114 HIS A C 1
ATOM 4380 O O . HIS B 1 116 ? -34.338 37.886 27.373 1.00 34.04 114 HIS A O 1
ATOM 4387 N N . TRP B 1 117 ? -32.359 36.991 26.742 1.00 34.10 115 TRP A N 1
ATOM 4388 C CA . TRP B 1 117 ? -31.707 38.297 26.690 1.00 35.40 115 TRP A CA 1
ATOM 4389 C C . TRP B 1 117 ? -32.137 39.069 25.447 1.00 37.76 115 TRP A C 1
ATOM 4390 O O . TRP B 1 117 ? -32.262 40.299 25.491 1.00 34.12 115 TRP A O 1
ATOM 4401 N N . ALA B 1 118 ? -32.381 38.344 24.345 1.00 34.05 116 ALA A N 1
ATOM 4402 C CA . ALA B 1 118 ? -32.819 38.942 23.093 1.00 36.45 116 ALA A CA 1
ATOM 4403 C C . ALA B 1 118 ? -34.210 39.529 23.226 1.00 36.95 116 ALA A C 1
ATOM 4404 O O . ALA B 1 118 ? -34.513 40.567 22.629 1.00 38.68 116 ALA A O 1
ATOM 4406 N N . LYS B 1 119 ? -35.080 38.864 23.984 1.00 36.06 117 LYS A N 1
ATOM 4407 C CA . LYS B 1 119 ? -36.435 39.371 24.138 1.00 36.69 117 LYS A CA 1
ATOM 4408 C C . LYS B 1 119 ? -36.450 40.632 24.996 1.00 37.86 117 LYS A C 1
ATOM 4409 O O . LYS B 1 119 ? -37.251 41.543 24.749 1.00 39.85 117 LYS A O 1
ATOM 4415 N N . ARG B 1 120 ? -35.548 40.727 25.976 1.00 37.78 118 ARG A N 1
ATOM 4416 C CA . ARG B 1 120 ? -35.504 41.929 26.809 1.00 39.97 118 ARG A CA 1
ATOM 4417 C C . ARG B 1 120 ? -34.680 43.049 26.178 1.00 40.83 118 ARG A C 1
ATOM 4418 O O . ARG B 1 120 ? -34.851 44.209 26.569 1.00 43.12 118 ARG A O 1
ATOM 4426 N N . ASN B 1 121 ? -33.817 42.743 25.201 1.00 39.74 119 ASN A N 1
ATOM 4427 C CA . ASN B 1 121 ? -32.951 43.745 24.568 1.00 35.71 119 ASN A CA 1
ATOM 4428 C C . ASN B 1 121 ? -33.018 43.667 23.045 1.00 40.20 119 ASN A C 1
ATOM 4429 O O . ASN B 1 121 ? -31.988 43.529 22.377 1.00 39.10 119 ASN A O 1
ATOM 4434 N N . PRO B 1 122 ? -34.221 43.783 22.453 1.00 39.62 120 PRO A N 1
ATOM 4435 C CA . PRO B 1 122 ? -34.351 43.496 21.012 1.00 41.97 120 PRO A CA 1
ATOM 4436 C C . PRO B 1 122 ? -33.514 44.385 20.096 1.00 43.55 120 PRO A C 1
ATOM 4437 O O . PRO B 1 122 ? -32.987 43.896 19.089 1.00 42.26 120 PRO A O 1
ATOM 4441 N N . GLU B 1 123 ? -33.377 45.676 20.399 1.00 45.43 121 GLU A N 1
ATOM 4442 C CA . GLU B 1 123 ? -32.646 46.553 19.492 1.00 42.12 121 GLU A CA 1
ATOM 4443 C C . GLU B 1 123 ? -31.165 46.189 19.379 1.00 42.95 121 GLU A C 1
ATOM 4444 O O . GLU B 1 123 ? -30.525 46.565 18.390 1.00 46.55 121 GLU A O 1
ATOM 4450 N N . ARG B 1 124 ? -30.620 45.444 20.340 1.00 39.37 122 ARG A N 1
ATOM 4451 C CA . ARG B 1 124 ? -29.191 45.165 20.436 1.00 43.29 122 ARG A CA 1
ATOM 4452 C C . ARG B 1 124 ? -28.772 43.842 19.793 1.00 43.12 122 ARG A C 1
ATOM 4453 O O . ARG B 1 124 ? -27.593 43.486 19.859 1.00 43.03 122 ARG A O 1
ATOM 4461 N N . VAL B 1 125 ? -29.691 43.116 19.165 1.00 41.82 123 VAL A N 1
ATOM 4462 C CA . VAL B 1 125 ? -29.422 41.784 18.642 1.00 37.61 123 VAL A CA 1
ATOM 4463 C C . VAL B 1 125 ? -29.623 41.829 17.133 1.00 38.39 123 VAL A C 1
ATOM 4464 O O . VAL B 1 125 ? -30.751 42.024 16.656 1.00 34.44 123 VAL A O 1
ATOM 4468 N N . LYS B 1 126 ? -28.536 41.628 16.380 1.00 37.13 124 LYS A N 1
ATOM 4469 C CA . LYS B 1 126 ? -28.569 41.699 14.926 1.00 37.97 124 LYS A CA 1
ATOM 4470 C C . LYS B 1 126 ? -28.734 40.343 14.249 1.00 37.61 124 LYS A C 1
ATOM 4471 O O . LYS B 1 126 ? -28.968 40.301 13.038 1.00 36.31 124 LYS A O 1
ATOM 4477 N N . GLY B 1 127 ? -28.626 39.242 14.992 1.00 37.10 125 GLY A N 1
ATOM 4478 C CA . GLY B 1 127 ? -28.662 37.923 14.401 1.00 34.95 125 GLY A CA 1
ATOM 4479 C C . GLY B 1 127 ? -28.619 36.832 15.457 1.00 36.58 125 GLY A C 1
ATOM 4480 O O . GLY B 1 127 ? -28.078 37.046 16.550 1.00 33.23 125 GLY A O 1
ATOM 4481 N N . ILE B 1 128 ? -29.223 35.675 15.160 1.00 31.76 126 ILE A N 1
ATOM 4482 C CA . ILE B 1 128 ? -29.268 34.540 16.074 1.00 33.92 126 ILE A CA 1
ATOM 4483 C C . ILE B 1 128 ? -29.059 33.259 15.268 1.00 33.46 126 ILE A C 1
ATOM 4484 O O . ILE B 1 128 ? -29.913 32.878 14.459 1.00 33.73 126 ILE A O 1
ATOM 4489 N N . ALA B 1 129 ? -27.934 32.601 15.488 1.00 30.79 127 ALA A N 1
ATOM 4490 C CA . ALA B 1 129 ? -27.743 31.227 15.068 1.00 31.74 127 ALA A CA 1
ATOM 4491 C C . ALA B 1 129 ? -27.977 30.323 16.276 1.00 29.12 127 ALA A C 1
ATOM 4492 O O . ALA B 1 129 ? -27.381 30.536 17.332 1.00 30.56 127 ALA A O 1
ATOM 4494 N N . PHE B 1 130 ? -28.837 29.317 16.131 1.00 29.46 128 PHE A N 1
ATOM 4495 C CA . PHE B 1 130 ? -29.180 28.466 17.262 1.00 27.61 128 PHE A CA 1
ATOM 4496 C C . PHE B 1 130 ? -29.260 27.012 16.824 1.00 30.78 128 PHE A C 1
ATOM 4497 O O . PHE B 1 130 ? -29.472 26.701 15.650 1.00 34.93 128 PHE A O 1
ATOM 4505 N N . MET B 1 131 ? -29.075 26.120 17.790 1.00 30.33 129 MET A N 1
ATOM 4506 C CA . MET B 1 131 ? -29.045 24.694 17.525 1.00 29.06 129 MET A CA 1
ATOM 4507 C C . MET B 1 131 ? -29.370 23.986 18.828 1.00 28.73 129 MET A C 1
ATOM 4508 O O . MET B 1 131 ? -28.855 24.374 19.877 1.00 31.85 129 MET A O 1
ATOM 4513 N N . GLU B 1 132 ? -30.214 22.959 18.761 1.00 29.63 130 GLU A N 1
ATOM 4514 C CA . GLU B 1 132 ? -30.504 22.071 19.899 1.00 30.59 130 GLU A CA 1
ATOM 4515 C C . GLU B 1 132 ? -30.838 22.872 21.164 1.00 29.36 130 GLU A C 1
ATOM 4516 O O . GLU B 1 132 ? -30.173 22.782 22.200 1.00 26.76 130 GLU A O 1
ATOM 4522 N N . PHE B 1 133 ? -31.902 23.660 21.056 1.00 30.74 131 PHE A N 1
ATOM 4523 C CA . PHE B 1 133 ? -32.197 24.726 21.998 1.00 28.17 131 PHE A CA 1
ATOM 4524 C C . PHE B 1 133 ? -33.382 24.348 22.873 1.00 31.66 131 PHE A C 1
ATOM 4525 O O . PHE B 1 133 ? -34.170 23.458 22.541 1.00 30.88 131 PHE A O 1
ATOM 4533 N N . ILE B 1 134 ? -33.499 25.069 23.984 1.00 31.24 132 ILE A N 1
ATOM 4534 C CA . ILE B 1 134 ? -34.573 24.892 24.950 1.00 29.83 132 ILE A CA 1
ATOM 4535 C C . ILE B 1 134 ? -35.860 25.418 24.322 1.00 31.88 132 ILE A C 1
ATOM 4536 O O . ILE B 1 134 ? -35.985 26.616 24.051 1.00 30.97 132 ILE A O 1
ATOM 4541 N N . ARG B 1 135 ? -36.811 24.518 24.076 1.00 32.53 133 ARG A N 1
ATOM 4542 C CA . ARG B 1 135 ? -38.179 24.831 23.679 1.00 32.94 133 ARG A CA 1
ATOM 4543 C C . ARG B 1 135 ? -39.072 24.154 24.711 1.00 32.55 133 ARG A C 1
ATOM 4544 O O . ARG B 1 135 ? -38.573 23.330 25.489 1.00 28.48 133 ARG A O 1
ATOM 4552 N N . PRO B 1 136 ? -40.371 24.461 24.774 1.00 30.26 134 PRO A N 1
ATOM 4553 C CA . PRO B 1 136 ? -41.246 23.680 25.654 1.00 31.00 134 PRO A CA 1
ATOM 4554 C C . PRO B 1 136 ? -41.541 22.351 24.979 1.00 33.56 134 PRO A C 1
ATOM 4555 O O . PRO B 1 136 ? -41.977 22.316 23.824 1.00 35.74 134 PRO A O 1
ATOM 4559 N N . ILE B 1 137 ? -41.254 21.258 25.684 1.00 33.89 135 ILE A N 1
ATOM 4560 C CA . ILE B 1 137 ? -41.477 19.906 25.178 1.00 32.89 135 ILE A CA 1
ATOM 4561 C C . ILE B 1 137 ? -42.748 19.363 25.829 1.00 35.14 135 ILE A C 1
ATOM 4562 O O . ILE B 1 137 ? -42.745 19.096 27.046 1.00 34.96 135 ILE A O 1
ATOM 4567 N N . PRO B 1 138 ? -43.837 19.170 25.070 1.00 34.49 136 PRO A N 1
ATOM 4568 C CA . PRO B 1 138 ? -45.151 18.902 25.692 1.00 35.00 136 PRO A CA 1
ATOM 4569 C C . PRO B 1 138 ? -45.249 17.590 26.459 1.00 37.02 136 PRO A C 1
ATOM 4570 O O . PRO B 1 138 ? -45.939 17.538 27.484 1.00 39.21 136 PRO A O 1
ATOM 4574 N N . THR B 1 139 ? -44.632 16.517 25.969 1.00 35.13 137 THR A N 1
ATOM 4575 C CA . THR B 1 139 ? -44.745 15.196 26.580 1.00 37.92 137 THR A CA 1
ATOM 4576 C C . THR B 1 139 ? -43.427 14.464 26.410 1.00 33.32 137 THR A C 1
ATOM 4577 O O . THR B 1 139 ? -42.683 14.716 25.460 1.00 29.12 137 THR A O 1
ATOM 4581 N N . TRP B 1 140 ? -43.177 13.511 27.318 1.00 33.33 138 TRP A N 1
ATOM 4582 C CA . TRP B 1 140 ? -41.968 12.688 27.264 1.00 32.80 138 TRP A CA 1
ATOM 4583 C C . TRP B 1 140 ? -41.922 11.741 26.062 1.00 34.28 138 TRP A C 1
ATOM 4584 O O . TRP B 1 140 ? -40.839 11.247 25.727 1.00 31.81 138 TRP A O 1
ATOM 4595 N N . ASP B 1 141 ? -43.057 11.493 25.394 1.00 33.53 139 ASP A N 1
ATOM 4596 C CA . ASP B 1 141 ? -43.027 10.739 24.138 1.00 39.07 139 ASP A CA 1
ATOM 4597 C C . ASP B 1 141 ? -42.121 11.398 23.106 1.00 36.53 139 ASP A C 1
ATOM 4598 O O . ASP B 1 141 ? -41.585 10.712 22.227 1.00 38.56 139 ASP A O 1
ATOM 4603 N N . GLU B 1 142 ? -41.949 12.720 23.182 1.00 34.49 140 GLU A N 1
ATOM 4604 C CA . GLU B 1 142 ? -41.044 13.418 22.277 1.00 32.31 140 GLU A CA 1
ATOM 4605 C C . GLU B 1 142 ? -39.582 13.288 22.688 1.00 33.64 140 GLU A C 1
ATOM 4606 O O . GLU B 1 142 ? -38.700 13.722 21.938 1.00 31.50 140 GLU A O 1
ATOM 4612 N N . TRP B 1 143 ? -39.296 12.729 23.849 1.00 31.30 141 TRP A N 1
ATOM 4613 C CA . TRP B 1 143 ? -37.890 12.543 24.188 1.00 34.91 141 TRP A CA 1
ATOM 4614 C C . TRP B 1 143 ? -37.382 11.271 23.512 1.00 34.62 141 TRP A C 1
ATOM 4615 O O . TRP B 1 143 ? -38.039 10.237 23.595 1.00 33.75 141 TRP A O 1
ATOM 4626 N N . PRO B 1 144 ? -36.247 11.319 22.796 1.00 34.13 142 PRO A N 1
ATOM 4627 C CA . PRO B 1 144 ? -35.833 10.168 21.976 1.00 35.32 142 PRO A CA 1
ATOM 4628 C C . PRO B 1 144 ? -35.149 9.103 22.823 1.00 36.79 142 PRO A C 1
ATOM 4629 O O . PRO B 1 144 ? -34.021 9.284 23.297 1.00 33.02 142 PRO A O 1
ATOM 4633 N N . TRP B 1 145 ? -35.839 7.975 23.013 1.00 34.03 143 TRP A N 1
ATOM 4634 C CA . TRP B 1 145 ? -35.292 6.933 23.873 1.00 36.12 143 TRP A CA 1
ATOM 4635 C C . TRP B 1 145 ? -34.019 6.328 23.301 1.00 31.96 143 TRP A C 1
ATOM 4636 O O . TRP B 1 145 ? -33.229 5.765 24.058 1.00 30.01 143 TRP A O 1
ATOM 4647 N N . PHE B 1 146 ? -33.805 6.433 21.993 1.00 32.59 144 PHE A N 1
ATOM 4648 C CA . PHE B 1 146 ? -32.684 5.786 21.317 1.00 34.56 144 PHE A CA 1
ATOM 4649 C C . PHE B 1 146 ? -31.473 6.689 21.187 1.00 32.03 144 PHE A C 1
ATOM 4650 O O . PHE B 1 146 ? -30.540 6.341 20.462 1.00 32.62 144 PHE A O 1
ATOM 4658 N N . ALA B 1 147 ? -31.457 7.831 21.869 1.00 32.05 145 ALA A N 1
ATOM 4659 C CA . ALA B 1 147 ? -30.326 8.744 21.747 1.00 29.71 145 ALA A CA 1
ATOM 4660 C C . ALA B 1 147 ? -29.035 8.090 22.243 1.00 29.32 145 ALA A C 1
ATOM 4661 O O . ALA B 1 147 ? -28.933 7.672 23.408 1.00 30.02 145 ALA A O 1
ATOM 4663 N N . GLY B 1 148 ? -28.056 7.987 21.346 1.00 28.13 146 GLY A N 1
ATOM 4664 C CA . GLY B 1 148 ? -26.729 7.560 21.727 1.00 27.40 146 GLY A CA 1
ATOM 4665 C C . GLY B 1 148 ? -26.547 6.067 21.783 1.00 30.70 146 GLY A C 1
ATOM 4666 O O . GLY B 1 148 ? -25.593 5.597 22.406 1.00 30.16 146 GLY A O 1
ATOM 4667 N N . LEU B 1 149 ? -27.437 5.298 21.151 1.00 29.78 147 LEU A N 1
ATOM 4668 C CA . LEU B 1 149 ? -27.326 3.846 21.122 1.00 32.03 147 LEU A CA 1
ATOM 4669 C C . LEU B 1 149 ? -26.666 3.333 19.836 1.00 32.50 147 LEU A C 1
ATOM 4670 O O . LEU B 1 149 ? -26.788 2.141 19.512 1.00 31.99 147 LEU A O 1
ATOM 4675 N N . GLU B 1 150 ? -25.940 4.203 19.118 1.00 28.74 148 GLU A N 1
ATOM 4676 C CA . GLU B 1 150 ? -25.323 3.807 17.853 1.00 30.18 148 GLU A CA 1
ATOM 4677 C C . GLU B 1 150 ? -24.336 2.651 18.032 1.00 35.44 148 GLU A C 1
ATOM 4678 O O . GLU B 1 150 ? -24.225 1.788 17.153 1.00 36.31 148 GLU A O 1
ATOM 4684 N N . ARG B 1 151 ? -23.613 2.606 19.152 1.00 33.19 149 ARG A N 1
ATOM 4685 C CA . ARG B 1 151 ? -22.600 1.574 19.349 1.00 34.82 149 ARG A CA 1
ATOM 4686 C C . ARG B 1 151 ? -23.154 0.295 19.964 1.00 36.80 149 ARG A C 1
ATOM 4687 O O . ARG B 1 151 ? -22.376 -0.628 20.207 1.00 34.65 149 ARG A O 1
ATOM 4695 N N . ILE B 1 152 ? -24.456 0.241 20.273 1.00 35.48 150 ILE A N 1
ATOM 4696 C CA . ILE B 1 152 ? -25.062 -0.997 20.753 1.00 37.39 150 ILE A CA 1
ATOM 4697 C C . ILE B 1 152 ? -24.751 -2.107 19.771 1.00 34.25 150 ILE A C 1
ATOM 4698 O O . ILE B 1 152 ? -24.897 -1.926 18.559 1.00 36.45 150 ILE A O 1
ATOM 4703 N N . GLU B 1 153 ? -24.306 -3.255 20.285 1.00 35.66 151 GLU A N 1
ATOM 4704 C CA . GLU B 1 153 ? -23.833 -4.346 19.431 1.00 36.37 151 GLU A CA 1
ATOM 4705 C C . GLU B 1 153 ? -25.009 -5.155 18.865 1.00 36.98 151 GLU A C 1
ATOM 4706 O O . GLU B 1 153 ? -25.157 -6.357 19.068 1.00 35.54 151 GLU A O 1
ATOM 4712 N N . LYS B 1 154 ? -25.853 -4.450 18.126 1.00 35.82 152 LYS A N 1
ATOM 4713 C CA . LYS B 1 154 ? -27.015 -5.031 17.487 1.00 36.68 152 LYS A CA 1
ATOM 4714 C C . LYS B 1 154 ? -27.225 -4.309 16.169 1.00 38.68 152 LYS A C 1
ATOM 4715 O O . LYS B 1 154 ? -26.871 -3.134 16.022 1.00 41.14 152 LYS A O 1
ATOM 4721 N N . ASN B 1 155 ? -27.786 -5.034 15.212 1.00 35.42 153 ASN A N 1
ATOM 4722 C CA . ASN B 1 155 ? -28.014 -4.548 13.860 1.00 34.38 153 ASN A CA 1
ATOM 4723 C C . ASN B 1 155 ? -29.492 -4.182 13.768 1.00 35.45 153 ASN A C 1
ATOM 4724 O O . ASN B 1 155 ? -30.340 -5.024 13.473 1.00 36.56 153 ASN A O 1
ATOM 4729 N N . PHE B 1 156 ? -29.806 -2.909 14.033 1.00 36.18 154 PHE A N 1
ATOM 4730 C CA . PHE B 1 156 ? -31.192 -2.455 13.982 1.00 35.94 154 PHE A CA 1
ATOM 4731 C C . PHE B 1 156 ? -31.292 -0.987 13.570 1.00 36.49 154 PHE A C 1
ATOM 4732 O O . PHE B 1 156 ? -30.323 -0.223 13.641 1.00 33.28 154 PHE A O 1
ATOM 4740 N N . ILE B 1 157 ? -32.504 -0.611 13.128 1.00 34.95 155 ILE A N 1
ATOM 4741 C CA . ILE B 1 157 ? -32.835 0.746 12.713 1.00 37.65 155 ILE A CA 1
ATOM 4742 C C . ILE B 1 157 ? -34.214 1.128 13.257 1.00 36.68 155 ILE A C 1
ATOM 4743 O O . ILE B 1 157 ? -35.028 0.272 13.611 1.00 36.32 155 ILE A O 1
ATOM 4748 N N . ILE B 1 158 ? -34.442 2.439 13.366 1.00 32.26 156 ILE A N 1
ATOM 4749 C CA . ILE B 1 158 ? -35.721 3.026 13.767 1.00 32.16 156 ILE A CA 1
ATOM 4750 C C . ILE B 1 158 ? -36.206 3.906 12.625 1.00 32.02 156 ILE A C 1
ATOM 4751 O O . ILE B 1 158 ? -35.460 4.764 12.139 1.00 29.43 156 ILE A O 1
ATOM 4756 N N . THR B 1 159 ? -37.448 3.703 12.203 1.00 30.37 157 THR A N 1
ATOM 4757 C CA . THR B 1 159 ? -38.077 4.588 11.237 1.00 31.22 157 THR A CA 1
ATOM 4758 C C . THR B 1 159 ? -39.207 5.382 11.891 1.00 32.10 157 THR A C 1
ATOM 4759 O O . THR B 1 159 ? -39.816 4.945 12.873 1.00 32.27 157 THR A O 1
ATOM 4763 N N . ASP B 1 160 ? -39.487 6.562 11.334 1.00 31.99 158 ASP A N 1
ATOM 4764 C CA . ASP B 1 160 ? -40.509 7.453 11.882 1.00 36.54 158 ASP A CA 1
ATOM 4765 C C . ASP B 1 160 ? -41.697 7.514 10.931 1.00 33.52 158 ASP A C 1
ATOM 4766 O O . ASP B 1 160 ? -41.712 8.326 9.994 1.00 32.09 158 ASP A O 1
ATOM 4771 N N . PRO B 1 161 ? -42.737 6.700 11.147 1.00 36.44 159 PRO A N 1
ATOM 4772 C CA . PRO B 1 161 ? -43.905 6.730 10.247 1.00 35.28 159 PRO A CA 1
ATOM 4773 C C . PRO B 1 161 ? -44.712 8.027 10.307 1.00 36.08 159 PRO A C 1
ATOM 4774 O O . PRO B 1 161 ? -45.676 8.167 9.548 1.00 37.27 159 PRO A O 1
ATOM 4778 N N . ARG B 1 162 ? -44.367 8.978 11.180 1.00 37.14 160 ARG A N 1
ATOM 4779 C CA . ARG B 1 162 ? -45.040 10.276 11.229 1.00 38.66 160 ARG A CA 1
ATOM 4780 C C . ARG B 1 162 ? -44.358 11.354 10.379 1.00 36.09 160 ARG A C 1
ATOM 4781 O O . ARG B 1 162 ? -44.947 12.418 10.156 1.00 36.35 160 ARG A O 1
ATOM 4789 N N . LEU B 1 163 ? -43.183 11.129 9.931 1.00 36.46 161 LEU A N 1
ATOM 4790 C CA . LEU B 1 163 ? -42.532 11.968 8.939 1.00 34.61 161 LEU A CA 1
ATOM 4791 C C . LEU B 1 163 ? -42.856 11.458 7.532 1.00 35.67 161 LEU A C 1
ATOM 4792 O O . LEU B 1 163 ? -43.054 10.257 7.336 1.00 35.81 161 LEU A O 1
ATOM 4797 N N . PRO B 1 164 ? -42.956 12.335 6.533 1.00 38.69 162 PRO A N 1
ATOM 4798 C CA . PRO B 1 164 ? -43.290 11.878 5.167 1.00 37.54 162 PRO A CA 1
ATOM 4799 C C . PRO B 1 164 ? -42.472 10.671 4.713 1.00 37.89 162 PRO A C 1
ATOM 4800 O O . PRO B 1 164 ? -41.242 10.654 4.815 1.00 38.20 162 PRO A O 1
ATOM 4804 N N . ASP B 1 165 ? -43.181 9.637 4.243 1.00 37.56 163 ASP A N 1
ATOM 4805 C CA . ASP B 1 165 ? -42.584 8.432 3.646 1.00 38.47 163 ASP A CA 1
ATOM 4806 C C . ASP B 1 165 ? -41.731 7.616 4.623 1.00 37.39 163 ASP A C 1
ATOM 4807 O O . ASP B 1 165 ? -40.824 6.887 4.202 1.00 36.33 163 ASP A O 1
ATOM 4812 N N . ASN B 1 166 ? -42.008 7.727 5.923 1.00 38.69 164 ASN A N 1
ATOM 4813 C CA . ASN B 1 166 ? -41.465 6.828 6.936 1.00 33.38 164 ASN A CA 1
ATOM 4814 C C . ASN B 1 166 ? -39.945 6.650 6.844 1.00 34.37 164 ASN A C 1
ATOM 4815 O O . ASN B 1 166 ? -39.458 5.538 6.620 1.00 34.61 164 ASN A O 1
ATOM 4820 N N . PRO B 1 167 ? -39.172 7.719 7.039 1.00 34.64 165 PRO A N 1
ATOM 4821 C CA . PRO B 1 167 ? -37.709 7.623 6.916 1.00 32.31 165 PRO A CA 1
ATOM 4822 C C . PRO B 1 167 ? -37.002 6.996 8.124 1.00 30.76 165 PRO A C 1
ATOM 4823 O O . PRO B 1 167 ? -37.504 6.973 9.255 1.00 31.53 165 PRO A O 1
ATOM 4827 N N . ILE B 1 168 ? -35.781 6.521 7.859 1.00 29.07 166 ILE A N 1
ATOM 4828 C CA . ILE B 1 168 ? -34.860 6.077 8.909 1.00 29.86 166 ILE A CA 1
ATOM 4829 C C . ILE B 1 168 ? -34.334 7.289 9.683 1.00 28.22 166 ILE A C 1
ATOM 4830 O O . ILE B 1 168 ? -33.711 8.189 9.106 1.00 32.31 166 ILE A O 1
ATOM 4835 N N . ILE B 1 169 ? -34.537 7.301 11.003 1.00 30.58 167 ILE A N 1
ATOM 4836 C CA . ILE B 1 169 ? -33.982 8.343 11.878 1.00 32.05 167 ILE A CA 1
ATOM 4837 C C . ILE B 1 169 ? -32.931 7.809 12.845 1.00 31.67 167 ILE A C 1
ATOM 4838 O O . ILE B 1 169 ? -32.371 8.594 13.629 1.00 29.60 167 ILE A O 1
ATOM 4843 N N . PHE B 1 170 ? -32.669 6.504 12.843 1.00 31.19 168 PHE A N 1
ATOM 4844 C CA . PHE B 1 170 ? -31.591 5.922 13.625 1.00 28.83 168 PHE A CA 1
ATOM 4845 C C . PHE B 1 170 ? -31.098 4.663 12.915 1.00 32.31 168 PHE A C 1
ATOM 4846 O O . PHE B 1 170 ? -31.899 3.862 12.413 1.00 30.91 168 PHE A O 1
ATOM 4854 N N . ALA B 1 171 ? -29.774 4.489 12.901 1.00 31.15 169 ALA A N 1
ATOM 4855 C CA . ALA B 1 171 ? -29.142 3.298 12.347 1.00 32.46 169 ALA A CA 1
ATOM 4856 C C . ALA B 1 171 ? -27.910 2.977 13.180 1.00 32.63 169 ALA A C 1
ATOM 4857 O O . ALA B 1 171 ? -27.075 3.861 13.405 1.00 30.34 169 ALA A O 1
ATOM 4859 N N . SER B 1 172 ? -27.787 1.717 13.604 1.00 32.54 170 SER A N 1
ATOM 4860 C CA . SER B 1 172 ? -26.655 1.304 14.424 1.00 33.45 170 SER A CA 1
ATOM 4861 C C . SER B 1 172 ? -25.432 0.998 13.564 1.00 33.71 170 SER A C 1
ATOM 4862 O O . SER B 1 172 ? -25.528 0.786 12.349 1.00 34.97 170 SER A O 1
ATOM 4865 N N . ASP B 1 173 ? -24.267 0.982 14.221 1.00 31.22 171 ASP A N 1
ATOM 4866 C CA . ASP B 1 173 ? -22.997 0.791 13.522 1.00 34.30 171 ASP A CA 1
ATOM 4867 C C . ASP B 1 173 ? -23.014 -0.455 12.646 1.00 37.75 171 ASP A C 1
ATOM 4868 O O . ASP B 1 173 ? -22.497 -0.444 11.520 1.00 35.27 171 ASP A O 1
ATOM 4873 N N . SER B 1 174 ? -23.580 -1.547 13.175 1.00 36.66 172 SER A N 1
ATOM 4874 C CA . SER B 1 174 ? -23.669 -2.818 12.459 1.00 35.26 172 SER A CA 1
ATOM 4875 C C . SER B 1 174 ? -24.467 -2.686 11.175 1.00 36.58 172 SER A C 1
ATOM 4876 O O . SER B 1 174 ? -24.183 -3.374 10.184 1.00 36.09 172 SER A O 1
ATOM 4879 N N . PHE B 1 175 ? -25.526 -1.873 11.204 1.00 33.50 173 PHE A N 1
ATOM 4880 C CA . PHE B 1 175 ? -26.283 -1.613 9.994 1.00 33.39 173 PHE A CA 1
ATOM 4881 C C . PHE B 1 175 ? -25.411 -0.932 8.953 1.00 32.14 173 PHE A C 1
ATOM 4882 O O . PHE B 1 175 ? -25.528 -1.214 7.756 1.00 31.17 173 PHE A O 1
ATOM 4890 N N . LEU B 1 176 ? -24.526 -0.035 9.395 1.00 32.88 174 LEU A N 1
ATOM 4891 C CA . LEU B 1 176 ? -23.635 0.641 8.464 1.00 34.50 174 LEU A CA 1
ATOM 4892 C C . LEU B 1 176 ? -22.685 -0.348 7.806 1.00 35.35 174 LEU A C 1
ATOM 4893 O O . LEU B 1 176 ? -22.445 -0.275 6.594 1.00 35.22 174 LEU A O 1
ATOM 4898 N N . GLN B 1 177 ? -22.141 -1.290 8.579 1.00 34.59 175 GLN A N 1
ATOM 4899 C CA . GLN B 1 177 ? -21.172 -2.197 7.980 1.00 36.48 175 GLN A CA 1
ATOM 4900 C C . GLN B 1 177 ? -21.846 -3.264 7.127 1.00 37.19 175 GLN A C 1
ATOM 4901 O O . GLN B 1 177 ? -21.265 -3.697 6.125 1.00 37.65 175 GLN A O 1
ATOM 4907 N N . LEU B 1 178 ? -23.068 -3.672 7.480 1.00 35.65 176 LEU A N 1
ATOM 4908 C CA . LEU B 1 178 ? -23.805 -4.607 6.637 1.00 34.02 176 LEU A CA 1
ATOM 4909 C C . LEU B 1 178 ? -24.006 -4.044 5.229 1.00 38.89 176 LEU A C 1
ATOM 4910 O O . LEU B 1 178 ? -23.642 -4.684 4.225 1.00 36.43 176 LEU A O 1
ATOM 4915 N N . THR B 1 179 ? -24.577 -2.838 5.140 1.00 31.86 177 THR A N 1
ATOM 4916 C CA . THR B 1 179 ? -24.953 -2.223 3.869 1.00 34.72 177 THR A CA 1
ATOM 4917 C C . THR B 1 179 ? -23.819 -1.467 3.183 1.00 35.94 177 THR A C 1
ATOM 4918 O O . THR B 1 179 ? -23.950 -1.144 1.996 1.00 35.57 177 THR A O 1
ATOM 4922 N N . GLU B 1 180 ? -22.746 -1.141 3.912 1.00 35.47 178 GLU A N 1
ATOM 4923 C CA . GLU B 1 180 ? -21.588 -0.363 3.463 1.00 37.18 178 GLU A CA 1
ATOM 4924 C C . GLU B 1 180 ? -21.874 1.130 3.282 1.00 33.84 178 GLU A C 1
ATOM 4925 O O . GLU B 1 180 ? -21.001 1.854 2.793 1.00 30.80 178 GLU A O 1
ATOM 4931 N N . TYR B 1 181 ? -23.061 1.614 3.644 1.00 34.08 179 TYR A N 1
ATOM 4932 C CA . TYR B 1 181 ? -23.324 3.050 3.616 1.00 35.88 179 TYR A CA 1
ATOM 4933 C C . TYR B 1 181 ? -22.897 3.686 4.927 1.00 34.62 179 TYR A C 1
ATOM 4934 O O . TYR B 1 181 ? -22.847 3.035 5.975 1.00 33.41 179 TYR A O 1
ATOM 4943 N N . SER B 1 182 ? -22.551 4.961 4.843 1.00 31.82 180 SER A N 1
ATOM 4944 C CA . SER B 1 182 ? -22.324 5.779 6.017 1.00 33.87 180 SER A CA 1
ATOM 4945 C C . SER B 1 182 ? -23.657 6.307 6.532 1.00 36.06 180 SER A C 1
ATOM 4946 O O . SER B 1 182 ? -24.669 6.322 5.821 1.00 35.02 180 SER A O 1
ATOM 4949 N N . ARG B 1 183 ? -23.652 6.745 7.790 1.00 31.81 181 ARG A N 1
ATOM 4950 C CA . ARG B 1 183 ? -24.906 7.151 8.405 1.00 31.54 181 ARG A CA 1
ATOM 4951 C C . ARG B 1 183 ? -25.497 8.376 7.704 1.00 33.19 181 ARG A C 1
ATOM 4952 O O . ARG B 1 183 ? -26.723 8.484 7.574 1.00 30.67 181 ARG A O 1
ATOM 4960 N N . GLU B 1 184 ? -24.646 9.282 7.204 1.00 32.49 182 GLU A N 1
ATOM 4961 C CA . GLU B 1 184 ? -25.139 10.409 6.413 1.00 33.75 182 GLU A CA 1
ATOM 4962 C C . GLU B 1 184 ? -25.930 9.953 5.198 1.00 36.70 182 GLU A C 1
ATOM 4963 O O . GLU B 1 184 ? -26.803 10.688 4.723 1.00 36.61 182 GLU A O 1
ATOM 4969 N N . GLU B 1 185 ? -25.617 8.776 4.650 1.00 35.49 183 GLU A N 1
ATOM 4970 C CA . GLU B 1 185 ? -26.285 8.299 3.443 1.00 37.27 183 GLU A CA 1
ATOM 4971 C C . GLU B 1 185 ? -27.547 7.501 3.741 1.00 32.37 183 GLU A C 1
ATOM 4972 O O . GLU B 1 185 ? -28.226 7.085 2.805 1.00 32.76 183 GLU A O 1
ATOM 4978 N N . ILE B 1 186 ? -27.899 7.326 5.012 1.00 32.38 184 ILE A N 1
ATOM 4979 C CA . ILE B 1 186 ? -29.009 6.475 5.431 1.00 35.27 184 ILE A CA 1
ATOM 4980 C C . ILE B 1 186 ? -30.124 7.281 6.094 1.00 33.07 184 ILE A C 1
ATOM 4981 O O . ILE B 1 186 ? -31.313 7.085 5.792 1.00 31.69 184 ILE A O 1
ATOM 4986 N N . LEU B 1 187 ? -29.767 8.178 7.018 1.00 31.99 185 LEU A N 1
ATOM 4987 C CA . LEU B 1 187 ? -30.797 8.851 7.805 1.00 31.43 185 LEU A CA 1
ATOM 4988 C C . LEU B 1 187 ? -31.613 9.762 6.905 1.00 28.70 185 LEU A C 1
ATOM 4989 O O . LEU B 1 187 ? -31.066 10.437 6.037 1.00 34.92 185 LEU A O 1
ATOM 4994 N N . GLY B 1 188 ? -32.931 9.762 7.095 1.00 28.53 186 GLY A N 1
ATOM 4995 C CA . GLY B 1 188 ? -33.815 10.605 6.319 1.00 31.07 186 GLY A CA 1
ATOM 4996 C C . GLY B 1 188 ? -34.330 10.010 5.022 1.00 30.03 186 GLY A C 1
ATOM 4997 O O . GLY B 1 188 ? -35.180 10.631 4.377 1.00 29.80 186 GLY A O 1
ATOM 4998 N N . ARG B 1 189 ? -33.839 8.836 4.620 1.00 31.60 187 ARG A N 1
ATOM 4999 C CA . ARG B 1 189 ? -34.319 8.089 3.464 1.00 30.26 187 ARG A CA 1
ATOM 5000 C C . ARG B 1 189 ? -35.101 6.854 3.881 1.00 28.36 187 ARG A C 1
ATOM 5001 O O . ARG B 1 189 ? -34.804 6.217 4.892 1.00 32.36 187 ARG A O 1
ATOM 5009 N N . ASN B 1 190 ? -36.100 6.521 3.081 1.00 31.13 188 ASN A N 1
ATOM 5010 C CA . ASN B 1 190 ? -36.855 5.295 3.277 1.00 31.67 188 ASN A CA 1
ATOM 5011 C C . ASN B 1 190 ? -35.972 4.098 2.937 1.00 33.31 188 ASN A C 1
ATOM 5012 O O . ASN B 1 190 ? -35.157 4.158 2.018 1.00 32.24 188 ASN A O 1
ATOM 5017 N N . CYS B 1 191 ? -36.135 3.004 3.692 1.00 34.06 189 CYS A N 1
ATOM 5018 C CA . CYS B 1 191 ? -35.256 1.844 3.563 1.00 36.10 189 CYS A CA 1
ATOM 5019 C C . CYS B 1 191 ? -35.324 1.148 2.204 1.00 37.96 189 CYS A C 1
ATOM 5020 O O . CYS B 1 191 ? -34.445 0.330 1.908 1.00 34.77 189 CYS A O 1
ATOM 5023 N N . ARG B 1 192 ? -36.315 1.453 1.370 1.00 35.11 190 ARG A N 1
ATOM 5024 C CA . ARG B 1 192 ? -36.381 0.774 0.089 1.00 37.56 190 ARG A CA 1
ATOM 5025 C C . ARG B 1 192 ? -35.189 1.090 -0.822 1.00 34.17 190 ARG A C 1
ATOM 5026 O O . ARG B 1 192 ? -35.063 0.459 -1.874 1.00 32.62 190 ARG A O 1
ATOM 5034 N N . PHE B 1 193 ? -34.289 2.002 -0.453 1.00 33.82 191 PHE A N 1
ATOM 5035 C CA . PHE B 1 193 ? -33.151 2.273 -1.331 1.00 36.49 191 PHE A CA 1
ATOM 5036 C C . PHE B 1 193 ? -32.166 1.105 -1.384 1.00 36.56 191 PHE A C 1
ATOM 5037 O O . PHE B 1 193 ? -31.386 1.007 -2.347 1.00 36.85 191 PHE A O 1
ATOM 5045 N N . LEU B 1 194 ? -32.203 0.212 -0.391 1.00 33.10 192 LEU A N 1
ATOM 5046 C CA . LEU B 1 194 ? -31.353 -0.968 -0.416 1.00 34.74 192 LEU A CA 1
ATOM 5047 C C . LEU B 1 194 ? -31.730 -1.950 -1.520 1.00 35.88 192 LEU A C 1
ATOM 5048 O O . LEU B 1 194 ? -30.961 -2.879 -1.774 1.00 36.57 192 LEU A O 1
ATOM 5053 N N . GLN B 1 195 ? -32.866 -1.761 -2.187 1.00 33.47 193 GLN A N 1
ATOM 5054 C CA . GLN B 1 195 ? -33.361 -2.713 -3.171 1.00 36.99 193 GLN A CA 1
ATOM 5055 C C . GLN B 1 195 ? -32.875 -2.373 -4.582 1.00 37.52 193 GLN A C 1
ATOM 5056 O O . GLN B 1 195 ? -32.487 -1.238 -4.893 1.00 35.01 193 GLN A O 1
ATOM 5062 N N . GLY B 1 196 ? -32.886 -3.392 -5.432 1.00 35.64 194 GLY A N 1
ATOM 5063 C CA . GLY B 1 196 ? -32.413 -3.276 -6.784 1.00 35.82 194 GLY A CA 1
ATOM 5064 C C . GLY B 1 196 ? -33.143 -4.242 -7.693 1.00 41.33 194 GLY A C 1
ATOM 5065 O O . GLY B 1 196 ? -34.176 -4.814 -7.322 1.00 40.23 194 GLY A O 1
ATOM 5066 N N . PRO B 1 197 ? -32.604 -4.447 -8.906 1.00 38.51 195 PRO A N 1
ATOM 5067 C CA . PRO B 1 197 ? -33.302 -5.266 -9.923 1.00 38.07 195 PRO A CA 1
ATOM 5068 C C . PRO B 1 197 ? -33.727 -6.671 -9.493 1.00 39.69 195 PRO A C 1
ATOM 5069 O O . PRO B 1 197 ? -34.812 -7.119 -9.891 1.00 40.34 195 PRO A O 1
ATOM 5073 N N . GLU B 1 198 ? -32.914 -7.399 -8.732 1.00 40.57 196 GLU A N 1
ATOM 5074 C CA . GLU B 1 198 ? -33.262 -8.773 -8.371 1.00 42.53 196 GLU A CA 1
ATOM 5075 C C . GLU B 1 198 ? -34.039 -8.878 -7.058 1.00 39.22 196 GLU A C 1
ATOM 5076 O O . GLU B 1 198 ? -34.206 -9.986 -6.531 1.00 40.93 196 GLU A O 1
ATOM 5082 N N . THR B 1 199 ? -34.523 -7.766 -6.529 1.00 37.01 197 THR A N 1
ATOM 5083 C CA . THR B 1 199 ? -35.371 -7.806 -5.346 1.00 38.77 197 THR A CA 1
ATOM 5084 C C . THR B 1 199 ? -36.752 -8.336 -5.715 1.00 39.87 197 THR A C 1
ATOM 5085 O O . THR B 1 199 ? -37.362 -7.890 -6.696 1.00 40.88 197 THR A O 1
ATOM 5089 N N . ASP B 1 200 ? -37.244 -9.285 -4.921 1.00 41.62 198 ASP A N 1
ATOM 5090 C CA . ASP B 1 200 ? -38.513 -9.970 -5.177 1.00 41.15 198 ASP A CA 1
ATOM 5091 C C . ASP B 1 200 ? -39.675 -9.022 -4.865 1.00 39.89 198 ASP A C 1
ATOM 5092 O O . ASP B 1 200 ? -39.920 -8.692 -3.701 1.00 41.81 198 ASP A O 1
ATOM 5097 N N . ARG B 1 201 ? -40.411 -8.598 -5.900 1.00 39.52 199 ARG A N 1
ATOM 5098 C CA . ARG B 1 201 ? -41.463 -7.601 -5.703 1.00 42.73 199 ARG A CA 1
ATOM 5099 C C . ARG B 1 201 ? -42.609 -8.126 -4.854 1.00 42.60 199 ARG A C 1
ATOM 5100 O O . ARG B 1 201 ? -43.297 -7.327 -4.198 1.00 40.73 199 ARG A O 1
ATOM 5108 N N . ALA B 1 202 ? -42.863 -9.446 -4.890 1.00 41.52 200 ALA A N 1
ATOM 5109 C CA . ALA B 1 202 ? -43.887 -10.028 -4.020 1.00 39.30 200 ALA A CA 1
ATOM 5110 C C . ALA B 1 202 ? -43.501 -9.877 -2.553 1.00 42.29 200 ALA A C 1
ATOM 5111 O O . ALA B 1 202 ? -44.314 -9.431 -1.734 1.00 44.72 200 ALA A O 1
ATOM 5113 N N . THR B 1 203 ? -42.249 -10.199 -2.213 1.00 40.70 201 THR A N 1
ATOM 5114 C CA . THR B 1 203 ? -41.755 -9.979 -0.851 1.00 41.22 201 THR A CA 1
ATOM 5115 C C . THR B 1 203 ? -41.895 -8.520 -0.425 1.00 41.56 201 THR A C 1
ATOM 5116 O O . THR B 1 203 ? -42.307 -8.227 0.704 1.00 40.34 201 THR A O 1
ATOM 5120 N N . VAL B 1 204 ? -41.498 -7.587 -1.299 1.00 42.45 202 VAL A N 1
ATOM 5121 C CA . VAL B 1 204 ? -41.626 -6.169 -0.971 1.00 43.16 202 VAL A CA 1
ATOM 5122 C C . VAL B 1 204 ? -43.078 -5.842 -0.683 1.00 42.83 202 VAL A C 1
ATOM 5123 O O . VAL B 1 204 ? -43.388 -5.054 0.218 1.00 41.41 202 VAL A O 1
ATOM 5127 N N . ARG B 1 205 ? -43.994 -6.475 -1.425 1.00 43.73 203 ARG A N 1
ATOM 5128 C CA . ARG B 1 205 ? -45.417 -6.242 -1.217 1.00 45.38 203 ARG A CA 1
ATOM 5129 C C . ARG B 1 205 ? -45.865 -6.739 0.152 1.00 44.06 203 ARG A C 1
ATOM 5130 O O . ARG B 1 205 ? -46.729 -6.128 0.792 1.00 40.76 203 ARG A O 1
ATOM 5138 N N . LYS B 1 206 ? -45.286 -7.851 0.611 1.00 46.75 204 LYS A N 1
ATOM 5139 C CA . LYS B 1 206 ? -45.596 -8.373 1.936 1.00 44.61 204 LYS A CA 1
ATOM 5140 C C . LYS B 1 206 ? -45.199 -7.376 3.015 1.00 44.48 204 LYS A C 1
ATOM 5141 O O . LYS B 1 206 ? -45.898 -7.235 4.024 1.00 46.17 204 LYS A O 1
ATOM 5147 N N . ILE B 1 207 ? -44.079 -6.672 2.808 1.00 45.79 205 ILE A N 1
ATOM 5148 C CA . ILE B 1 207 ? -43.647 -5.626 3.735 1.00 44.32 205 ILE A CA 1
ATOM 5149 C C . ILE B 1 207 ? -44.628 -4.464 3.709 1.00 44.06 205 ILE A C 1
ATOM 5150 O O . ILE B 1 207 ? -45.054 -3.959 4.757 1.00 46.28 205 ILE A O 1
ATOM 5155 N N . ARG B 1 208 ? -44.992 -4.026 2.504 1.00 41.93 206 ARG A N 1
ATOM 5156 C CA . ARG B 1 208 ? -45.904 -2.903 2.329 1.00 43.51 206 ARG A CA 1
ATOM 5157 C C . ARG B 1 208 ? -47.201 -3.129 3.097 1.00 44.47 206 ARG A C 1
ATOM 5158 O O . ARG B 1 208 ? -47.644 -2.266 3.861 1.00 44.96 206 ARG A O 1
ATOM 5166 N N . ASP B 1 209 ? -47.815 -4.302 2.914 1.00 44.69 207 ASP A N 1
ATOM 5167 C CA . ASP B 1 209 ? -49.067 -4.602 3.603 1.00 47.11 207 ASP A CA 1
ATOM 5168 C C . ASP B 1 209 ? -48.875 -4.643 5.117 1.00 48.36 207 ASP A C 1
ATOM 5169 O O . ASP B 1 209 ? -49.728 -4.164 5.874 1.00 46.20 207 ASP A O 1
ATOM 5174 N N . ALA B 1 210 ? -47.763 -5.221 5.578 1.00 46.52 208 ALA A N 1
ATOM 5175 C CA . ALA B 1 210 ? -47.517 -5.285 7.014 1.00 47.08 208 ALA A CA 1
ATOM 5176 C C . ALA B 1 210 ? -47.449 -3.885 7.625 1.00 44.51 208 ALA A C 1
ATOM 5177 O O . ALA B 1 210 ? -48.122 -3.602 8.621 1.00 47.41 208 ALA A O 1
ATOM 5179 N N . ILE B 1 211 ? -46.651 -2.989 7.036 1.00 43.14 209 ILE A N 1
ATOM 5180 C CA . ILE B 1 211 ? -46.557 -1.625 7.557 1.00 41.97 209 ILE A CA 1
ATOM 5181 C C . ILE B 1 211 ? -47.924 -0.946 7.534 1.00 43.16 209 ILE A C 1
ATOM 5182 O O . ILE B 1 211 ? -48.345 -0.321 8.513 1.00 40.91 209 ILE A O 1
ATOM 5187 N N . ASP B 1 212 ? -48.629 -1.054 6.404 1.00 43.15 210 ASP A N 1
ATOM 5188 C CA . ASP B 1 212 ? -49.938 -0.426 6.274 1.00 45.39 210 ASP A CA 1
ATOM 5189 C C . ASP B 1 212 ? -50.886 -0.872 7.382 1.00 46.52 210 ASP A C 1
ATOM 5190 O O . ASP B 1 212 ? -51.687 -0.077 7.882 1.00 45.04 210 ASP A O 1
ATOM 5195 N N . ASN B 1 213 ? -50.802 -2.135 7.778 1.00 50.74 211 ASN A N 1
ATOM 5196 C CA . ASN B 1 213 ? -51.632 -2.701 8.829 1.00 49.28 211 ASN A CA 1
ATOM 5197 C C . ASN B 1 213 ? -51.039 -2.523 10.226 1.00 48.14 211 ASN A C 1
ATOM 5198 O O . ASN B 1 213 ? -51.617 -3.025 11.199 1.00 45.48 211 ASN A O 1
ATOM 5203 N N . GLN B 1 214 ? -49.917 -1.814 10.352 1.00 47.05 212 GLN A N 1
ATOM 5204 C CA . GLN B 1 214 ? -49.277 -1.596 11.643 1.00 43.53 212 GLN A CA 1
ATOM 5205 C C . GLN B 1 214 ? -49.095 -2.921 12.374 1.00 46.79 212 GLN A C 1
ATOM 5206 O O . GLN B 1 214 ? -49.492 -3.086 13.533 1.00 46.02 212 GLN A O 1
ATOM 5212 N N . THR B 1 215 ? -48.501 -3.882 11.664 1.00 46.22 213 THR A N 1
ATOM 5213 C CA . THR B 1 215 ? -48.218 -5.204 12.206 1.00 46.23 213 THR A CA 1
ATOM 5214 C C . THR B 1 215 ? -46.802 -5.619 11.842 1.00 43.15 213 THR A C 1
ATOM 5215 O O . THR B 1 215 ? -46.166 -5.031 10.964 1.00 43.33 213 THR A O 1
ATOM 5219 N N . GLU B 1 216 ? -46.312 -6.648 12.524 1.00 42.06 214 GLU A N 1
ATOM 5220 C CA . GLU B 1 216 ? -44.949 -7.102 12.300 1.00 42.70 214 GLU A CA 1
ATOM 5221 C C . GLU B 1 216 ? -44.862 -7.980 11.048 1.00 42.60 214 GLU A C 1
ATOM 5222 O O . GLU B 1 216 ? -45.867 -8.458 10.520 1.00 42.17 214 GLU A O 1
ATOM 5228 N N . VAL B 1 217 ? -43.637 -8.176 10.561 1.00 41.52 215 VAL A N 1
ATOM 5229 C CA . VAL B 1 217 ? -43.396 -9.122 9.479 1.00 38.76 215 VAL A CA 1
ATOM 5230 C C . VAL B 1 217 ? -41.917 -9.469 9.464 1.00 36.07 215 VAL A C 1
ATOM 5231 O O . VAL B 1 217 ? -41.068 -8.665 9.860 1.00 39.80 215 VAL A O 1
ATOM 5235 N N . THR B 1 218 ? -41.619 -10.694 9.051 1.00 38.73 216 THR A N 1
ATOM 5236 C CA . THR B 1 218 ? -40.266 -11.198 8.868 1.00 40.49 216 THR A CA 1
ATOM 5237 C C . THR B 1 218 ? -40.174 -11.684 7.431 1.00 37.24 216 THR A C 1
ATOM 5238 O O . THR B 1 218 ? -41.064 -12.400 6.966 1.00 42.28 216 THR A O 1
ATOM 5242 N N . VAL B 1 219 ? -39.124 -11.265 6.724 1.00 36.94 217 VAL A N 1
ATOM 5243 C CA . VAL B 1 219 ? -38.935 -11.560 5.307 1.00 34.86 217 VAL A CA 1
ATOM 5244 C C . VAL B 1 219 ? -37.449 -11.755 5.047 1.00 38.74 217 VAL A C 1
ATOM 5245 O O . VAL B 1 219 ? -36.588 -11.300 5.805 1.00 42.36 217 VAL A O 1
ATOM 5249 N N . GLN B 1 220 ? -37.147 -12.439 3.958 1.00 37.76 218 GLN A N 1
ATOM 5250 C CA . GLN B 1 220 ? -35.783 -12.512 3.466 1.00 40.28 218 GLN A CA 1
ATOM 5251 C C . GLN B 1 220 ? -35.775 -11.966 2.050 1.00 39.64 218 GLN A C 1
ATOM 5252 O O . GLN B 1 220 ? -36.629 -12.327 1.244 1.00 40.64 218 GLN A O 1
ATOM 5258 N N . LEU B 1 221 ? -34.804 -11.105 1.763 1.00 40.43 219 LEU A N 1
ATOM 5259 C CA . LEU B 1 221 ? -34.853 -10.143 0.676 1.00 36.56 219 LEU A CA 1
ATOM 5260 C C . LEU B 1 221 ? -33.471 -9.994 0.074 1.00 39.82 219 LEU A C 1
ATOM 5261 O O . LEU B 1 221 ? -32.464 -10.034 0.793 1.00 39.22 219 LEU A O 1
ATOM 5266 N N . ILE B 1 222 ? -33.430 -9.779 -1.241 1.00 37.27 220 ILE A N 1
ATOM 5267 C CA . ILE B 1 222 ? -32.200 -9.351 -1.907 1.00 38.76 220 ILE A CA 1
ATOM 5268 C C . ILE B 1 222 ? -32.060 -7.834 -1.758 1.00 36.77 220 ILE A C 1
ATOM 5269 O O . ILE B 1 222 ? -32.970 -7.073 -2.108 1.00 34.68 220 ILE A O 1
ATOM 5274 N N . ASN B 1 223 ? -30.922 -7.395 -1.220 1.00 37.64 221 ASN A N 1
ATOM 5275 C CA . ASN B 1 223 ? -30.587 -5.986 -1.035 1.00 33.99 221 ASN A CA 1
ATOM 5276 C C . ASN B 1 223 ? -29.207 -5.754 -1.639 1.00 34.99 221 ASN A C 1
ATOM 5277 O O . ASN B 1 223 ? -28.487 -6.703 -1.957 1.00 36.55 221 ASN A O 1
ATOM 5282 N N . TYR B 1 224 ? -28.819 -4.489 -1.792 1.00 34.97 222 TYR A N 1
ATOM 5283 C CA . TYR B 1 224 ? -27.556 -4.149 -2.440 1.00 34.09 222 TYR A CA 1
ATOM 5284 C C . TYR B 1 224 ? -26.717 -3.258 -1.535 1.00 38.09 222 TYR A C 1
ATOM 5285 O O . TYR B 1 224 ? -27.258 -2.401 -0.834 1.00 35.79 222 TYR A O 1
ATOM 5294 N N . THR B 1 225 ? -25.395 -3.453 -1.556 1.00 38.05 223 THR A N 1
ATOM 5295 C CA . THR B 1 225 ? -24.519 -2.573 -0.793 1.00 36.79 223 THR A CA 1
ATOM 5296 C C . THR B 1 225 ? -24.241 -1.279 -1.562 1.00 39.61 223 THR A C 1
ATOM 5297 O O . THR B 1 225 ? -24.642 -1.110 -2.720 1.00 40.78 223 THR A O 1
ATOM 5301 N N . LYS B 1 226 ? -23.546 -0.348 -0.890 1.00 38.46 224 LYS A N 1
ATOM 5302 C CA . LYS B 1 226 ? -23.145 0.903 -1.529 1.00 35.53 224 LYS A CA 1
ATOM 5303 C C . LYS B 1 226 ? -22.369 0.649 -2.820 1.00 37.45 224 LYS A C 1
ATOM 5304 O O . LYS B 1 226 ? -22.586 1.333 -3.825 1.00 35.84 224 LYS A O 1
ATOM 5310 N N . SER B 1 227 ? -21.466 -0.337 -2.810 1.00 36.67 225 SER A N 1
ATOM 5311 C CA . SER B 1 227 ? -20.662 -0.679 -3.974 1.00 37.07 225 SER A CA 1
ATOM 5312 C C . SER B 1 227 ? -21.419 -1.514 -5.000 1.00 39.76 225 SER A C 1
ATOM 5313 O O . SER B 1 227 ? -20.878 -1.760 -6.081 1.00 38.10 225 SER A O 1
ATOM 5316 N N . GLY B 1 228 ? -22.632 -1.967 -4.689 1.00 38.86 226 GLY A N 1
ATOM 5317 C CA . GLY B 1 228 ? -23.472 -2.638 -5.663 1.00 39.93 226 GLY A CA 1
ATOM 5318 C C . GLY B 1 228 ? -23.538 -4.154 -5.590 1.00 42.19 226 GLY A C 1
ATOM 5319 O O . GLY B 1 228 ? -24.084 -4.771 -6.514 1.00 36.89 226 GLY A O 1
ATOM 5320 N N . LYS B 1 229 ? -23.024 -4.771 -4.524 1.00 42.82 227 LYS A N 1
ATOM 5321 C CA . LYS B 1 229 ? -22.967 -6.227 -4.424 1.00 40.04 227 LYS A CA 1
ATOM 5322 C C . LYS B 1 229 ? -24.209 -6.765 -3.715 1.00 38.00 227 LYS A C 1
ATOM 5323 O O . LYS B 1 229 ? -24.566 -6.301 -2.626 1.00 41.96 227 LYS A O 1
ATOM 5329 N N . LYS B 1 230 ? -24.856 -7.747 -4.338 1.00 37.31 228 LYS A N 1
ATOM 5330 C CA . LYS B 1 230 ? -26.086 -8.320 -3.809 1.00 37.48 228 LYS A CA 1
ATOM 5331 C C . LYS B 1 230 ? -25.836 -9.095 -2.523 1.00 42.49 228 LYS A C 1
ATOM 5332 O O . LYS B 1 230 ? -24.792 -9.735 -2.342 1.00 41.60 228 LYS A O 1
ATOM 5338 N N . PHE B 1 231 ? -26.813 -9.036 -1.627 1.00 37.63 229 PHE A N 1
ATOM 5339 C CA . PHE B 1 231 ? -26.767 -9.823 -0.418 1.00 40.09 229 PHE A CA 1
ATOM 5340 C C . PHE B 1 231 ? -28.193 -10.100 0.025 1.00 40.58 229 PHE A C 1
ATOM 5341 O O . PHE B 1 231 ? -29.138 -9.408 -0.362 1.00 38.01 229 PHE A O 1
ATOM 5349 N N . TRP B 1 232 ? -28.338 -11.167 0.796 1.00 43.8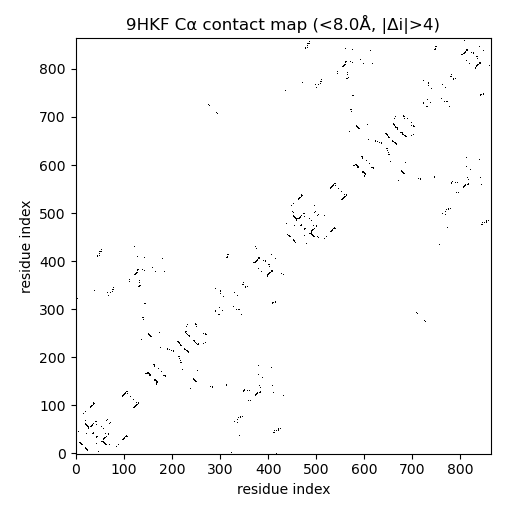7 230 TRP A N 1
ATOM 5350 C CA . TRP B 1 232 ? -29.626 -11.565 1.326 1.00 41.98 230 TRP A CA 1
ATOM 5351 C C . TRP B 1 232 ? -29.804 -10.938 2.699 1.00 43.56 230 TRP A C 1
ATOM 5352 O O . TRP B 1 232 ? -28.912 -11.009 3.556 1.00 46.00 230 TRP A O 1
ATOM 5363 N N . ASN B 1 233 ? -30.947 -10.316 2.901 1.00 41.11 231 ASN A N 1
ATOM 5364 C CA . ASN B 1 233 ? -31.227 -9.591 4.127 1.00 40.37 231 ASN A CA 1
ATOM 5365 C C . ASN B 1 233 ? -32.399 -10.272 4.819 1.00 39.61 231 ASN A C 1
ATOM 5366 O O . ASN B 1 233 ? -33.554 -10.112 4.412 1.00 39.07 231 ASN A O 1
ATOM 5371 N N . LEU B 1 234 ? -32.103 -11.030 5.864 1.00 38.40 232 LEU A N 1
ATOM 5372 C CA . LEU B 1 234 ? -33.136 -11.550 6.745 1.00 39.07 232 LEU A CA 1
ATOM 5373 C C . LEU B 1 234 ? -33.426 -10.471 7.779 1.00 40.95 232 LEU A C 1
ATOM 5374 O O . LEU B 1 234 ? -32.610 -10.225 8.676 1.00 43.36 232 LEU A O 1
ATOM 5379 N N . PHE B 1 235 ? -34.558 -9.788 7.643 1.00 39.20 233 PHE A N 1
ATOM 5380 C CA . PHE B 1 235 ? -34.855 -8.719 8.578 1.00 38.87 233 PHE A CA 1
ATOM 5381 C C . PHE B 1 235 ? -36.288 -8.814 9.073 1.00 37.03 233 PHE A C 1
ATOM 5382 O O . PHE B 1 235 ? -37.156 -9.384 8.411 1.00 36.74 233 PHE A O 1
ATOM 5390 N N . HIS B 1 236 ? -36.494 -8.294 10.286 1.00 38.08 234 HIS A N 1
ATOM 5391 C CA . HIS B 1 236 ? -37.773 -8.301 10.982 1.00 37.37 234 HIS A CA 1
ATOM 5392 C C . HIS B 1 236 ? -38.178 -6.877 11.342 1.00 39.20 234 HIS A C 1
ATOM 5393 O O . HIS B 1 236 ? -37.339 -6.057 11.720 1.00 39.42 234 HIS A O 1
ATOM 5400 N N . LEU B 1 237 ? -39.474 -6.612 11.270 1.00 37.42 235 LEU A N 1
ATOM 5401 C CA . LEU B 1 237 ? -40.030 -5.275 11.330 1.00 36.00 235 LEU A CA 1
ATOM 5402 C C . LEU B 1 237 ? -41.169 -5.290 12.333 1.00 39.65 235 LEU A C 1
ATOM 5403 O O . LEU B 1 237 ? -41.847 -6.310 12.492 1.00 41.10 235 LEU A O 1
ATOM 5408 N N . GLN B 1 238 ? -41.412 -4.150 12.977 1.00 37.35 236 GLN A N 1
ATOM 5409 C CA . GLN B 1 238 ? -42.304 -4.214 14.125 1.00 42.44 236 GLN A CA 1
ATOM 5410 C C . GLN B 1 238 ? -42.718 -2.830 14.616 1.00 38.98 236 GLN A C 1
ATOM 5411 O O . GLN B 1 238 ? -41.865 -1.950 14.777 1.00 39.53 236 GLN A O 1
ATOM 5417 N N . PRO B 1 239 ? -44.002 -2.607 14.891 1.00 39.59 237 PRO A N 1
ATOM 5418 C CA . PRO B 1 239 ? -44.435 -1.290 15.378 1.00 40.91 237 PRO A CA 1
ATOM 5419 C C . PRO B 1 239 ? -44.018 -1.034 16.825 1.00 41.06 237 PRO A C 1
ATOM 5420 O O . PRO B 1 239 ? -43.912 -1.952 17.641 1.00 40.97 237 PRO A O 1
ATOM 5424 N N . MET B 1 240 ? -43.806 0.242 17.141 1.00 40.49 238 MET A N 1
ATOM 5425 C CA . MET B 1 240 ? -43.651 0.707 18.516 1.00 44.83 238 MET A CA 1
ATOM 5426 C C . MET B 1 240 ? -44.779 1.656 18.867 1.00 45.98 238 MET A C 1
ATOM 5427 O O . MET B 1 240 ? -45.044 2.617 18.131 1.00 47.34 238 MET A O 1
ATOM 5432 N N . ARG B 1 241 ? -45.385 1.432 20.018 1.00 44.97 239 ARG A N 1
ATOM 5433 C CA . ARG B 1 241 ? -46.502 2.250 20.445 1.00 52.40 239 ARG A CA 1
ATOM 5434 C C . ARG B 1 241 ? -46.066 3.256 21.509 1.00 51.62 239 ARG A C 1
ATOM 5435 O O . ARG B 1 241 ? -45.004 3.130 22.127 1.00 44.38 239 ARG A O 1
ATOM 5443 N N . ASP B 1 242 ? -46.873 4.301 21.668 1.00 57.26 240 ASP A N 1
ATOM 5444 C CA . ASP B 1 242 ? -46.614 5.309 22.685 1.00 60.94 240 ASP A CA 1
ATOM 5445 C C . ASP B 1 242 ? -47.532 5.039 23.891 1.00 63.04 240 ASP A C 1
ATOM 5446 O O . ASP B 1 242 ? -48.001 3.906 24.083 1.00 62.03 240 ASP A O 1
ATOM 5451 N N . GLN B 1 243 ? -47.768 6.071 24.720 1.00 67.04 241 GLN A N 1
ATOM 5452 C CA . GLN B 1 243 ? -48.592 5.934 25.925 1.00 72.20 241 GLN A CA 1
ATOM 5453 C C . GLN B 1 243 ? -50.060 5.651 25.604 1.00 71.42 241 GLN A C 1
ATOM 5454 O O . GLN B 1 243 ? -50.744 5.005 26.404 1.00 74.19 241 GLN A O 1
ATOM 5460 N N . LYS B 1 244 ? -50.569 6.172 24.480 1.00 69.60 242 LYS A N 1
ATOM 5461 C CA . LYS B 1 244 ? -51.943 5.950 24.020 1.00 68.16 242 LYS A CA 1
ATOM 5462 C C . LYS B 1 244 ? -52.138 4.621 23.287 1.00 71.87 242 LYS A C 1
ATOM 5463 O O . LYS B 1 244 ? -53.290 4.252 23.002 1.00 70.13 242 LYS A O 1
ATOM 5469 N N . GLY B 1 245 ? -51.059 3.912 22.955 1.00 67.88 243 GLY A N 1
ATOM 5470 C CA . GLY B 1 245 ? -51.145 2.742 22.108 1.00 63.44 243 GLY A CA 1
ATOM 5471 C C . GLY B 1 245 ? -51.096 3.015 20.618 1.00 64.45 243 GLY A C 1
ATOM 5472 O O . GLY B 1 245 ? -51.412 2.112 19.830 1.00 61.87 243 GLY A O 1
ATOM 5473 N N . ASP B 1 246 ? -50.723 4.230 20.206 1.00 61.81 244 ASP A N 1
ATOM 5474 C CA . ASP B 1 246 ? -50.521 4.569 18.803 1.00 57.66 244 ASP A CA 1
ATOM 5475 C C . ASP B 1 246 ? -49.096 4.249 18.367 1.00 54.60 244 ASP A C 1
ATOM 5476 O O . ASP B 1 246 ? -48.154 4.327 19.158 1.00 56.32 244 ASP A O 1
ATOM 5481 N N . VAL B 1 247 ? -48.945 3.887 17.092 1.00 52.12 245 VAL A N 1
ATOM 5482 C CA . VAL B 1 247 ? -47.621 3.624 16.538 1.00 46.41 245 VAL A CA 1
ATOM 5483 C C . VAL B 1 247 ? -46.874 4.941 16.401 1.00 43.60 245 VAL A C 1
ATOM 5484 O O . VAL B 1 247 ? -47.409 5.918 15.865 1.00 44.86 245 VAL A O 1
ATOM 5488 N N . GLN B 1 248 ? -45.643 4.991 16.907 1.00 41.67 246 GLN A N 1
ATOM 5489 C CA . GLN B 1 248 ? -44.828 6.179 16.718 1.00 43.39 246 GLN A CA 1
ATOM 5490 C C . GLN B 1 248 ? -43.486 5.894 16.066 1.00 39.73 246 GLN A C 1
ATOM 5491 O O . GLN B 1 248 ? -42.933 6.800 15.435 1.00 40.06 246 GLN A O 1
ATOM 5497 N N . TYR B 1 249 ? -42.980 4.661 16.147 1.00 40.59 247 TYR A N 1
ATOM 5498 C CA . TYR B 1 249 ? -41.842 4.206 15.352 1.00 38.27 247 TYR A CA 1
ATOM 5499 C C . TYR B 1 249 ? -42.102 2.798 14.819 1.00 38.30 247 TYR A C 1
ATOM 5500 O O . TYR B 1 249 ? -43.052 2.118 15.218 1.00 36.95 247 TYR A O 1
ATOM 5509 N N . PHE B 1 250 ? -41.245 2.376 13.885 1.00 35.84 248 PHE A N 1
ATOM 5510 C CA . PHE B 1 250 ? -41.008 0.973 13.573 1.00 34.40 248 PHE A CA 1
ATOM 5511 C C . PHE B 1 250 ? -39.561 0.669 13.919 1.00 34.66 248 PHE A C 1
ATOM 5512 O O . PHE B 1 250 ? -38.710 1.562 13.887 1.00 36.22 248 PHE A O 1
ATOM 5520 N N . ILE B 1 251 ? -39.284 -0.589 14.257 1.00 39.41 249 ILE A N 1
ATOM 5521 C CA . ILE B 1 251 ? -37.922 -1.105 14.394 1.00 37.68 249 ILE A CA 1
ATOM 5522 C C . ILE B 1 251 ? -37.728 -2.179 13.346 1.00 36.06 249 ILE A C 1
ATOM 5523 O O . ILE B 1 251 ? -38.605 -3.030 13.152 1.00 37.56 249 ILE A O 1
ATOM 5528 N N . GLY B 1 252 ? -36.560 -2.169 12.714 1.00 37.93 250 GLY A N 1
ATOM 5529 C CA . GLY B 1 252 ? -36.091 -3.277 11.902 1.00 37.93 250 GLY A CA 1
ATOM 5530 C C . GLY B 1 252 ? -34.841 -3.872 12.531 1.00 40.82 250 GLY A C 1
ATOM 5531 O O . GLY B 1 252 ? -33.935 -3.147 12.941 1.00 36.85 250 GLY A O 1
ATOM 5532 N N . VAL B 1 253 ? -34.818 -5.193 12.625 1.00 41.32 251 VAL A N 1
ATOM 5533 C CA . VAL B 1 253 ? -33.629 -5.918 13.040 1.00 37.57 251 VAL A CA 1
ATOM 5534 C C . VAL B 1 253 ? -33.172 -6.726 11.837 1.00 41.65 251 VAL A C 1
ATOM 5535 O O . VAL B 1 253 ? -33.909 -7.584 11.337 1.00 39.78 251 VAL A O 1
ATOM 5539 N N . GLN B 1 254 ? -31.983 -6.422 11.346 1.00 39.04 252 GLN A N 1
ATOM 5540 C CA . GLN B 1 254 ? -31.402 -7.161 10.243 1.00 40.80 252 GLN A CA 1
ATOM 5541 C C . GLN B 1 254 ? -30.420 -8.176 10.812 1.00 44.86 252 GLN A C 1
ATOM 5542 O O . GLN B 1 254 ? -29.817 -7.960 11.869 1.00 42.09 252 GLN A O 1
ATOM 5548 N N . LEU B 1 255 ? -30.281 -9.320 10.126 1.00 46.82 253 LEU A N 1
ATOM 5549 C CA . LEU B 1 255 ? -29.349 -10.395 10.567 1.00 45.59 253 LEU A CA 1
ATOM 5550 C C . LEU B 1 255 ? -27.948 -10.112 10.025 1.00 46.93 253 LEU A C 1
ATOM 5551 O O . LEU B 1 255 ? -27.832 -9.725 8.870 1.00 46.85 253 LEU A O 1
ATOM 5556 N N . ASP B 1 256 ? -26.923 -10.276 10.850 1.00 48.35 254 ASP A N 1
ATOM 5557 C CA . ASP B 1 256 ? -25.542 -9.908 10.445 1.00 50.24 254 ASP A CA 1
ATOM 5558 C C . ASP B 1 256 ? -25.005 -10.943 9.453 1.00 57.32 254 ASP A C 1
ATOM 5559 O O . ASP B 1 256 ? -24.004 -11.596 9.762 1.00 63.09 254 ASP A O 1
ATOM 5564 N N . GLY B 1 257 ? -25.656 -11.065 8.301 1.00 60.60 255 GLY A N 1
ATOM 5565 C CA . GLY B 1 257 ? -25.259 -12.054 7.287 1.00 61.39 255 GLY A CA 1
ATOM 5566 C C . GLY B 1 257 ? -25.655 -11.609 5.895 1.00 64.51 255 GLY A C 1
ATOM 5567 O O . GLY B 1 257 ? -26.753 -11.063 5.753 1.00 63.71 255 GLY A O 1
ATOM 5568 N N . THR B 1 258 ? -24.778 -11.814 4.917 1.00 59.60 256 THR A N 1
ATOM 5569 C CA . THR B 1 258 ? -25.065 -11.499 3.525 1.00 60.32 256 THR A CA 1
ATOM 5570 C C . THR B 1 258 ? -25.402 -12.745 2.700 1.00 65.62 256 THR A C 1
ATOM 5571 O O . THR B 1 258 ? -25.940 -12.624 1.589 1.00 64.87 256 THR A O 1
ATOM 5575 N N . GLU B 1 259 ? -25.126 -13.932 3.226 1.00 72.36 257 GLU A N 1
ATOM 5576 C CA . GLU B 1 259 ? -25.445 -15.159 2.524 1.00 71.85 257 GLU A CA 1
ATOM 5577 C C . GLU B 1 259 ? -26.813 -15.680 2.942 1.00 71.00 257 GLU A C 1
ATOM 5578 O O . GLU B 1 259 ? -27.345 -15.361 4.013 1.00 66.35 257 GLU A O 1
ATOM 5584 N N . HIS B 1 260 ? -27.384 -16.476 2.046 1.00 75.38 258 HIS A N 1
ATOM 5585 C CA . HIS B 1 260 ? -28.736 -16.983 2.203 1.00 74.54 258 HIS A CA 1
ATOM 5586 C C . HIS B 1 260 ? -28.800 -17.999 3.338 1.00 79.76 258 HIS A C 1
ATOM 5587 O O . HIS B 1 260 ? -27.870 -18.781 3.552 1.00 83.53 258 HIS A O 1
ATOM 5594 N N . VAL B 1 261 ? -29.903 -17.975 4.078 1.00 79.91 259 VAL A N 1
ATOM 5595 C CA . VAL B 1 261 ? -30.152 -18.924 5.155 1.00 81.52 259 VAL A CA 1
ATOM 5596 C C . VAL B 1 261 ? -31.474 -19.632 4.872 1.00 83.23 259 VAL A C 1
ATOM 5597 O O . VAL B 1 261 ? -32.425 -19.018 4.376 1.00 82.09 259 VAL A O 1
ATOM 5601 N N . ARG B 1 262 ? -31.524 -20.933 5.155 1.00 85.68 260 ARG A N 1
ATOM 5602 C CA . ARG B 1 262 ? -32.680 -21.736 4.785 1.00 87.72 260 ARG A CA 1
ATOM 5603 C C . ARG B 1 262 ? -32.863 -22.853 5.805 1.00 90.64 260 ARG A C 1
ATOM 5604 O O . ARG B 1 262 ? -31.976 -23.129 6.616 1.00 92.30 260 ARG A O 1
ATOM 5612 N N . ASP B 1 263 ? -34.074 -23.417 5.760 1.00 91.14 261 ASP A N 1
ATOM 5613 C CA . ASP B 1 263 ? -34.491 -24.498 6.691 1.00 91.90 261 ASP A CA 1
ATOM 5614 C C . ASP B 1 263 ? -34.079 -24.173 8.124 1.00 88.48 261 ASP A C 1
ATOM 5615 O O . ASP B 1 263 ? -34.502 -23.138 8.650 1.00 86.51 261 ASP A O 1
ATOM 5620 N N . ALA B 1 264 ? -33.285 -25.041 8.716 1.00 88.19 262 ALA A N 1
ATOM 5621 C CA . ALA B 1 264 ? -32.897 -24.886 10.117 1.00 87.37 262 ALA A CA 1
ATOM 5622 C C . ALA B 1 264 ? -32.158 -23.569 10.362 1.00 84.25 262 ALA A C 1
ATOM 5623 O O . ALA B 1 264 ? -32.405 -22.893 11.367 1.00 80.79 262 ALA A O 1
ATOM 5625 N N . ALA B 1 265 ? -31.257 -23.178 9.451 1.00 85.29 263 ALA A N 1
ATOM 5626 C CA . ALA B 1 265 ? -30.498 -21.941 9.646 1.00 79.21 263 ALA A CA 1
ATOM 5627 C C . ALA B 1 265 ? -31.393 -20.713 9.590 1.00 74.65 263 ALA A C 1
ATOM 5628 O O . ALA B 1 265 ? -31.135 -19.724 10.285 1.00 79.00 263 ALA A O 1
ATOM 5630 N N . GLU B 1 266 ? -32.438 -20.741 8.770 1.00 74.10 264 GLU A N 1
ATOM 5631 C CA . GLU B 1 266 ? -33.381 -19.636 8.782 1.00 74.00 264 GLU A CA 1
ATOM 5632 C C . GLU B 1 266 ? -34.136 -19.582 10.107 1.00 69.21 264 GLU A C 1
ATOM 5633 O O . GLU B 1 266 ? -34.271 -18.512 10.709 1.00 63.27 264 GLU A O 1
ATOM 5639 N N . ARG B 1 267 ? -34.613 -20.736 10.587 1.00 73.32 265 ARG A N 1
ATOM 5640 C CA . ARG B 1 267 ? -35.285 -20.799 11.885 1.00 73.35 265 ARG A CA 1
ATOM 5641 C C . ARG B 1 267 ? -34.472 -20.103 12.970 1.00 69.51 265 ARG A C 1
ATOM 5642 O O . ARG B 1 267 ? -34.979 -19.222 13.672 1.00 62.19 265 ARG A O 1
ATOM 5650 N N . GLU B 1 268 ? -33.208 -20.504 13.130 1.00 72.39 266 GLU A N 1
ATOM 5651 C CA . GLU B 1 268 ? -32.363 -19.891 14.147 1.00 65.76 266 GLU A CA 1
ATOM 5652 C C . GLU B 1 268 ? -32.224 -18.396 13.909 1.00 63.09 266 GLU A C 1
ATOM 5653 O O . GLU B 1 268 ? -32.226 -17.608 14.861 1.00 60.65 266 GLU A O 1
ATOM 5659 N N . GLY B 1 269 ? -32.115 -17.982 12.646 1.00 63.31 267 GLY A N 1
ATOM 5660 C CA . GLY B 1 269 ? -32.007 -16.560 12.360 1.00 54.93 267 GLY A CA 1
ATOM 5661 C C . GLY B 1 269 ? -33.274 -15.802 12.699 1.00 52.63 267 GLY A C 1
ATOM 5662 O O . GLY B 1 269 ? -33.217 -14.701 13.255 1.00 51.52 267 GLY A O 1
ATOM 5663 N N . VAL B 1 270 ? -34.434 -16.385 12.388 1.00 54.03 268 VAL A N 1
ATOM 5664 C CA . VAL B 1 270 ? -35.705 -15.715 12.660 1.00 52.29 268 VAL A CA 1
ATOM 5665 C C . VAL B 1 270 ? -35.896 -15.521 14.159 1.00 52.80 268 VAL A C 1
ATOM 5666 O O . VAL B 1 270 ? -36.277 -14.437 14.620 1.00 48.26 268 VAL A O 1
ATOM 5670 N N . MET B 1 271 ? -35.641 -16.574 14.943 1.00 52.58 269 MET A N 1
ATOM 5671 C CA . MET B 1 271 ? -35.753 -16.443 16.389 1.00 52.92 269 MET A CA 1
ATOM 5672 C C . MET B 1 271 ? -34.866 -15.322 16.901 1.00 48.83 269 MET A C 1
ATOM 5673 O O . MET B 1 271 ? -35.281 -14.535 17.756 1.00 47.82 269 MET A O 1
ATOM 5678 N N . LEU B 1 272 ? -33.639 -15.235 16.382 1.00 49.86 270 LEU A N 1
ATOM 5679 C CA . LEU B 1 272 ? -32.662 -14.293 16.917 1.00 49.52 270 LEU A CA 1
ATOM 5680 C C . LEU B 1 272 ? -33.087 -12.853 16.669 1.00 46.67 270 LEU A C 1
ATOM 5681 O O . LEU B 1 272 ? -33.043 -12.021 17.580 1.00 48.96 270 LEU A O 1
ATOM 5686 N N . ILE B 1 273 ? -33.494 -12.533 15.440 1.00 47.32 271 ILE A N 1
ATOM 5687 C CA . ILE B 1 273 ? -33.869 -11.156 15.154 1.00 42.05 271 ILE A CA 1
ATOM 5688 C C . ILE B 1 273 ? -35.178 -10.807 15.855 1.00 43.98 271 ILE A C 1
ATOM 5689 O O . ILE B 1 273 ? -35.328 -9.703 16.392 1.00 41.89 271 ILE A O 1
ATOM 5694 N N . LYS B 1 274 ? -36.129 -11.746 15.902 1.00 42.67 272 LYS A N 1
ATOM 5695 C CA . LYS B 1 274 ? -37.359 -11.499 16.650 1.00 43.29 272 LYS A CA 1
ATOM 5696 C C . LYS B 1 274 ? -37.045 -11.218 18.111 1.00 43.03 272 LYS A C 1
ATOM 5697 O O . LYS B 1 274 ? -37.549 -10.252 18.696 1.00 43.37 272 LYS A O 1
ATOM 5703 N N . LYS B 1 275 ? -36.207 -12.056 18.719 1.00 45.00 273 LYS A N 1
ATOM 5704 C CA . LYS B 1 275 ? -35.875 -11.876 20.127 1.00 46.38 273 LYS A CA 1
ATOM 5705 C C . LYS B 1 275 ? -35.130 -10.564 20.339 1.00 44.95 273 LYS A C 1
ATOM 5706 O O . LYS B 1 275 ? -35.377 -9.849 21.318 1.00 45.51 273 LYS A O 1
ATOM 5712 N N . THR B 1 276 ? -34.240 -10.214 19.411 1.00 40.94 274 THR A N 1
ATOM 5713 C CA . THR B 1 276 ? -33.534 -8.950 19.531 1.00 43.84 274 THR A CA 1
ATOM 5714 C C . THR B 1 276 ? -34.501 -7.777 19.446 1.00 43.70 274 THR A C 1
ATOM 5715 O O . THR B 1 276 ? -34.348 -6.779 20.161 1.00 38.83 274 THR A O 1
ATOM 5719 N N . ALA B 1 277 ? -35.493 -7.875 18.562 1.00 42.23 275 ALA A N 1
ATOM 5720 C CA . ALA B 1 277 ? -36.507 -6.838 18.505 1.00 40.39 275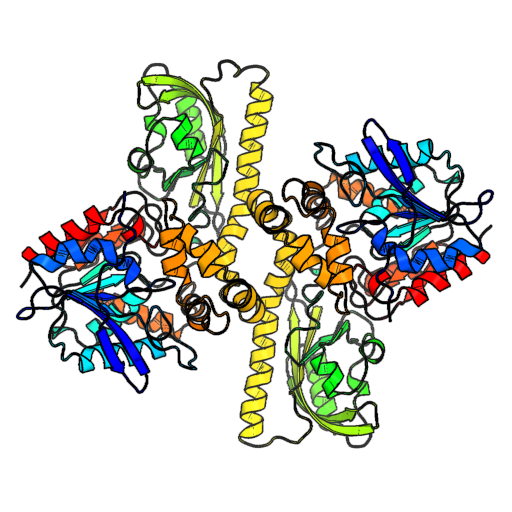 ALA A CA 1
ATOM 5721 C C . ALA B 1 277 ? -37.248 -6.752 19.832 1.00 41.01 275 ALA A C 1
ATOM 5722 O O . ALA B 1 277 ? -37.442 -5.658 20.370 1.00 41.82 275 ALA A O 1
ATOM 5724 N N . GLU B 1 278 ? -37.612 -7.896 20.406 1.00 40.32 276 GLU A N 1
ATOM 5725 C CA . GLU B 1 278 ? -38.346 -7.871 21.665 1.00 43.17 276 GLU A CA 1
ATOM 5726 C C . GLU B 1 278 ? -37.537 -7.205 22.773 1.00 39.56 276 GLU A C 1
ATOM 5727 O O . GLU B 1 278 ? -38.072 -6.410 23.550 1.00 38.01 276 GLU A O 1
ATOM 5733 N N . ASN B 1 279 ? -36.241 -7.502 22.844 1.00 40.52 277 ASN A N 1
ATOM 5734 C CA . ASN B 1 279 ? -35.400 -6.964 23.907 1.00 40.24 277 ASN A CA 1
ATOM 5735 C C . ASN B 1 279 ? -35.209 -5.467 23.756 1.00 36.75 277 ASN A C 1
ATOM 5736 O O . ASN B 1 279 ? -35.122 -4.735 24.743 1.00 37.59 277 ASN A O 1
ATOM 5741 N N . ILE B 1 280 ? -35.109 -5.002 22.524 1.00 38.74 278 ILE A N 1
ATOM 5742 C CA . ILE B 1 280 ? -34.994 -3.577 22.292 1.00 38.85 278 ILE A CA 1
ATOM 5743 C C . ILE B 1 280 ? -36.267 -2.864 22.733 1.00 38.23 278 ILE A C 1
ATOM 5744 O O . ILE B 1 280 ? -36.218 -1.833 23.408 1.00 39.38 278 ILE A O 1
ATOM 5749 N N . ASP B 1 281 ? -37.420 -3.420 22.369 1.00 38.17 279 ASP A N 1
ATOM 5750 C CA . ASP B 1 281 ? -38.704 -2.809 22.680 1.00 37.50 279 ASP A CA 1
ATOM 5751 C C . ASP B 1 281 ? -38.952 -2.788 24.179 1.00 38.08 279 ASP A C 1
ATOM 5752 O O . ASP B 1 281 ? -39.587 -1.863 24.695 1.00 37.80 279 ASP A O 1
ATOM 5757 N N . GLU B 1 282 ? -38.437 -3.790 24.890 1.00 39.63 280 GLU A N 1
ATOM 5758 C CA . GLU B 1 282 ? -38.617 -3.871 26.336 1.00 36.91 280 GLU A CA 1
ATOM 5759 C C . GLU B 1 282 ? -37.792 -2.809 27.060 1.00 38.70 280 GLU A C 1
ATOM 5760 O O . GLU B 1 282 ? -38.217 -2.284 28.100 1.00 34.89 280 GLU A O 1
ATOM 5766 N N . ALA B 1 283 ? -36.597 -2.503 26.550 1.00 35.53 281 ALA A N 1
ATOM 5767 C CA . ALA B 1 283 ? -35.693 -1.625 27.270 1.00 35.83 281 ALA A CA 1
ATOM 5768 C C . ALA B 1 283 ? -35.933 -0.174 26.924 1.00 37.03 281 ALA A C 1
ATOM 5769 O O . ALA B 1 283 ? -35.577 0.708 27.716 1.00 36.14 281 ALA A O 1
ATOM 5771 N N . ALA B 1 284 ? -36.555 0.073 25.775 1.00 36.38 282 ALA A N 1
ATOM 5772 C CA . ALA B 1 284 ? -36.782 1.432 25.303 1.00 34.52 282 ALA A CA 1
ATOM 5773 C C . ALA B 1 284 ? -37.366 2.363 26.361 1.00 34.01 282 ALA A C 1
ATOM 5774 O O . ALA B 1 284 ? -36.864 3.494 26.479 1.00 33.34 282 ALA A O 1
ATOM 5776 N N . PRO B 1 285 ? -38.384 1.980 27.150 1.00 34.35 283 PRO A N 1
ATOM 5777 C CA . PRO B 1 285 ? -38.873 2.909 28.194 1.00 33.39 283 PRO A CA 1
ATOM 5778 C C . PRO B 1 285 ? -37.862 3.167 29.299 1.00 35.63 283 PRO A C 1
ATOM 5779 O O . PRO B 1 285 ? -37.908 4.229 29.930 1.00 38.68 283 PRO A O 1
ATOM 5783 N N . PHE B 1 286 ? -36.963 2.222 29.563 1.00 34.40 284 PHE A N 1
ATOM 5784 C CA . PHE B 1 286 ? -35.948 2.422 30.580 1.00 32.25 284 PHE A CA 1
ATOM 5785 C C . PHE B 1 286 ? -34.820 3.318 30.089 1.00 32.74 284 PHE A C 1
ATOM 5786 O O . PHE B 1 286 ? -34.250 4.066 30.886 1.00 37.87 284 PHE A O 1
ATOM 5794 N N . TRP B 1 287 ? -34.473 3.263 28.801 1.00 33.09 285 TRP A N 1
ATOM 5795 C CA . TRP B 1 287 ? -33.570 4.275 28.248 1.00 34.89 285 TRP A CA 1
ATOM 5796 C C . TRP B 1 287 ? -34.151 5.672 28.446 1.00 36.75 285 TRP A C 1
ATOM 5797 O O . TRP B 1 287 ? -33.432 6.613 28.805 1.00 35.40 285 TRP A O 1
ATOM 5808 N N . ARG B 1 288 ? -35.455 5.818 28.195 1.00 35.82 286 ARG A N 1
ATOM 5809 C CA . ARG B 1 288 ? -36.113 7.111 28.273 1.00 37.18 286 ARG A CA 1
ATOM 5810 C C . ARG B 1 288 ? -36.305 7.544 29.709 1.00 38.60 286 ARG A C 1
ATOM 5811 O O . ARG B 1 288 ? -36.291 8.745 29.992 1.00 44.37 286 ARG A O 1
ATOM 5819 N N . GLU B 1 289 ? -36.457 6.584 30.621 1.00 38.13 287 GLU A N 1
ATOM 5820 C CA . GLU B 1 289 ? -36.697 6.877 32.028 1.00 42.29 287 GLU A CA 1
ATOM 5821 C C . GLU B 1 289 ? -35.554 7.647 32.683 1.00 40.85 287 GLU A C 1
ATOM 5822 O O . GLU B 1 289 ? -35.757 8.216 33.762 1.00 40.91 287 GLU A O 1
ATOM 5828 N N . THR B 1 290 ? -34.366 7.676 32.069 1.00 39.03 288 THR A N 1
ATOM 5829 C CA . THR B 1 290 ? -33.174 8.165 32.763 1.00 38.14 288 THR A CA 1
ATOM 5830 C C . THR B 1 290 ? -33.248 9.670 33.033 1.00 37.70 288 THR A C 1
ATOM 5831 O O . THR B 1 290 ? -32.898 10.130 34.129 1.00 37.51 288 THR A O 1
ATOM 5835 N N . PHE B 1 291 ? -33.711 10.458 32.064 1.00 36.71 289 PHE A N 1
ATOM 5836 C CA . PHE B 1 291 ? -33.848 11.885 32.327 1.00 32.25 289 PHE A CA 1
ATOM 5837 C C . PHE B 1 291 ? -34.930 12.152 33.367 1.00 32.99 289 PHE A C 1
ATOM 5838 O O . PHE B 1 291 ? -34.845 13.121 34.122 1.00 33.74 289 PHE A O 1
ATOM 5846 N N . GLN B 1 292 ? -35.954 11.308 33.430 1.00 36.32 290 GLN A N 1
ATOM 5847 C CA . GLN B 1 292 ? -36.949 11.507 34.470 1.00 36.13 290 GLN A CA 1
ATOM 5848 C C . GLN B 1 292 ? -36.388 11.202 35.842 1.00 34.71 290 GLN A C 1
ATOM 5849 O O . GLN B 1 292 ? -36.905 11.721 36.839 1.00 36.31 290 GLN A O 1
ATOM 5855 N N . ALA B 1 293 ? -35.330 10.392 35.908 1.00 33.64 291 ALA A N 1
ATOM 5856 C CA . ALA B 1 293 ? -34.723 10.080 37.195 1.00 36.85 291 ALA A CA 1
ATOM 5857 C C . ALA B 1 293 ? -33.730 11.161 37.593 1.00 31.82 291 ALA A C 1
ATOM 5858 O O . ALA B 1 293 ? -33.614 11.489 38.784 1.00 33.48 291 ALA A O 1
ATOM 5860 N N . PHE B 1 294 ? -33.010 11.710 36.604 1.00 30.08 292 PHE A N 1
ATOM 5861 C CA . PHE B 1 294 ? -32.237 12.935 36.818 1.00 30.21 292 PHE A CA 1
ATOM 5862 C C . PHE B 1 294 ? -33.086 14.006 37.497 1.00 32.29 292 PHE A C 1
ATOM 5863 O O . PHE B 1 294 ? -32.614 14.732 38.382 1.00 33.18 292 PHE A O 1
ATOM 5871 N N . ARG B 1 295 ? -34.350 14.101 37.097 1.00 29.61 293 ARG A N 1
ATOM 5872 C CA . ARG B 1 295 ? -35.267 15.105 37.606 1.00 31.66 293 ARG A CA 1
ATOM 5873 C C . ARG B 1 295 ? -35.911 14.713 38.929 1.00 32.49 293 ARG A C 1
ATOM 5874 O O . ARG B 1 295 ? -37.110 14.900 39.139 1.00 37.62 293 ARG A O 1
ATOM 5882 N N . THR B 1 296 ? -35.123 14.160 39.841 1.00 31.34 294 THR A N 1
ATOM 5883 C CA . THR B 1 296 ? -35.534 13.862 41.207 1.00 33.14 294 THR A CA 1
ATOM 5884 C C . THR B 1 296 ? -34.425 14.335 42.132 1.00 31.05 294 THR A C 1
ATOM 5885 O O . THR B 1 296 ? -33.293 14.562 41.700 1.00 32.11 294 THR A O 1
ATOM 5889 N N . THR B 1 297 ? -34.738 14.443 43.420 1.00 36.86 295 THR A N 1
ATOM 5890 C CA . THR B 1 297 ? -33.738 14.905 44.383 1.00 36.77 295 THR A CA 1
ATOM 5891 C C . THR B 1 297 ? -32.793 13.783 44.803 1.00 35.36 295 THR A C 1
ATOM 5892 O O . THR B 1 297 ? -31.591 13.839 44.527 1.00 37.87 295 THR A O 1
ATOM 5896 N N . ASP B 1 298 ? -33.316 12.735 45.439 1.00 35.58 296 ASP A N 1
ATOM 5897 C CA . ASP B 1 298 ? -32.421 11.754 46.052 1.00 39.98 296 ASP A CA 1
ATOM 5898 C C . ASP B 1 298 ? -31.775 10.825 45.031 1.00 42.53 296 ASP A C 1
ATOM 5899 O O . ASP B 1 298 ? -30.567 10.570 45.108 1.00 42.27 296 ASP A O 1
ATOM 5904 N N . VAL B 1 299 ? -32.546 10.307 44.075 1.00 39.27 297 VAL A N 1
ATOM 5905 C CA . VAL B 1 299 ? -31.964 9.431 43.066 1.00 35.22 297 VAL A CA 1
ATOM 5906 C C . VAL B 1 299 ? -31.125 10.241 42.091 1.00 35.97 297 VAL A C 1
ATOM 5907 O O . VAL B 1 299 ? -29.995 9.861 41.746 1.00 32.86 297 VAL A O 1
ATOM 5911 N N . GLY B 1 300 ? -31.678 11.366 41.618 1.00 36.86 298 GLY A N 1
ATOM 5912 C CA . GLY B 1 300 ? -31.029 12.110 40.548 1.00 32.28 298 GLY A CA 1
ATOM 5913 C C . GLY B 1 300 ? -29.667 12.628 40.952 1.00 32.24 298 GLY A C 1
ATOM 5914 O O . GLY B 1 300 ? -28.747 12.682 40.130 1.00 30.14 298 GLY A O 1
ATOM 5915 N N . ARG B 1 301 ? -29.517 12.994 42.239 1.00 30.27 299 ARG A N 1
ATOM 5916 C CA . ARG B 1 301 ? -28.263 13.546 42.737 1.00 30.21 299 ARG A CA 1
ATOM 5917 C C . ARG B 1 301 ? -27.201 12.476 42.971 1.00 35.01 299 ARG A C 1
ATOM 5918 O O . ARG B 1 301 ? -26.006 12.745 42.770 1.00 35.79 299 ARG A O 1
ATOM 5926 N N . LYS B 1 302 ? -27.599 11.266 43.386 1.00 34.39 300 LYS A N 1
ATOM 5927 C CA . LYS B 1 302 ? -26.649 10.158 43.417 1.00 36.60 300 LYS A CA 1
ATOM 5928 C C . LYS B 1 302 ? -26.125 9.835 42.015 1.00 37.05 300 LYS A C 1
ATOM 5929 O O . LYS B 1 302 ? -24.928 9.570 41.837 1.00 38.47 300 LYS A O 1
ATOM 5935 N N . LEU B 1 303 ? -27.002 9.839 41.010 1.00 30.62 301 LEU A N 1
ATOM 5936 C CA . LEU B 1 303 ? -26.543 9.591 39.647 1.00 32.65 301 LEU A CA 1
ATOM 5937 C C . LEU B 1 303 ? -25.619 10.702 39.155 1.00 34.18 301 LEU A C 1
ATOM 5938 O O . LEU B 1 303 ? -24.476 10.441 38.759 1.00 32.55 301 LEU A O 1
ATOM 5943 N N . ILE B 1 304 ? -26.096 11.958 39.177 1.00 31.23 302 ILE A N 1
ATOM 5944 C CA . ILE B 1 304 ? -25.400 13.036 38.480 1.00 31.14 302 ILE A CA 1
ATOM 5945 C C . ILE B 1 304 ? -24.220 13.564 39.297 1.00 31.42 302 ILE A C 1
ATOM 5946 O O . ILE B 1 304 ? -23.181 13.921 38.726 1.00 32.62 302 ILE A O 1
ATOM 5951 N N . ILE B 1 305 ? -24.332 13.609 40.625 1.00 29.33 303 ILE A N 1
ATOM 5952 C CA . ILE B 1 305 ? -23.286 14.195 41.465 1.00 31.43 303 ILE A CA 1
ATOM 5953 C C . ILE B 1 305 ? -22.352 13.136 42.061 1.00 34.13 303 ILE A C 1
ATOM 5954 O O . ILE B 1 305 ? -21.134 13.231 41.917 1.00 33.98 303 ILE A O 1
ATOM 5959 N N . ASP B 1 306 ? -22.892 12.128 42.752 1.00 33.81 304 ASP A N 1
ATOM 5960 C CA . ASP B 1 306 ? -22.047 11.067 43.312 1.00 39.64 304 ASP A CA 1
ATOM 5961 C C . ASP B 1 306 ? -21.294 10.295 42.225 1.00 38.78 304 ASP A C 1
ATOM 5962 O O . ASP B 1 306 ? -20.069 10.155 42.287 1.00 38.22 304 ASP A O 1
ATOM 5967 N N . GLN B 1 307 ? -22.008 9.767 41.228 1.00 37.10 305 GLN A N 1
ATOM 5968 C CA . GLN B 1 307 ? -21.373 8.925 40.217 1.00 39.28 305 GLN A CA 1
ATOM 5969 C C . GLN B 1 307 ? -21.020 9.642 38.918 1.00 36.98 305 GLN A C 1
ATOM 5970 O O . GLN B 1 307 ? -20.386 9.022 38.056 1.00 37.58 305 GLN A O 1
ATOM 5976 N N . ASN B 1 308 ? -21.436 10.895 38.734 1.00 31.00 306 ASN A N 1
ATOM 5977 C CA . ASN B 1 308 ? -21.018 11.691 37.578 1.00 34.03 306 ASN A CA 1
ATOM 5978 C C . ASN B 1 308 ? -21.540 11.125 36.256 1.00 32.32 306 ASN A C 1
ATOM 5979 O O . ASN B 1 308 ? -20.849 11.156 35.238 1.00 31.80 306 ASN A O 1
ATOM 5984 N N . VAL B 1 309 ? -22.784 10.639 36.254 1.00 31.68 307 VAL A N 1
ATOM 5985 C CA . VAL B 1 309 ? -23.318 9.994 35.051 1.00 33.93 307 VAL A CA 1
ATOM 5986 C C . VAL B 1 309 ? -23.546 11.000 33.921 1.00 33.43 307 VAL A C 1
ATOM 5987 O O . VAL B 1 309 ? -23.453 10.640 32.735 1.00 31.67 307 VAL A O 1
ATOM 5991 N N . PHE B 1 310 ? -23.820 12.271 34.240 1.00 25.81 308 PHE A N 1
ATOM 5992 C CA . PHE B 1 310 ? -24.013 13.217 33.148 1.00 29.69 308 PHE A CA 1
ATOM 5993 C C . PHE B 1 310 ? -22.746 13.412 32.318 1.00 29.80 308 PHE A C 1
ATOM 5994 O O . PHE B 1 310 ? -22.833 13.635 31.104 1.00 28.55 308 PHE A O 1
ATOM 6002 N N . ILE B 1 311 ? -21.567 13.327 32.942 1.00 29.53 309 ILE A N 1
ATOM 6003 C CA . ILE B 1 311 ? -20.328 13.427 32.172 1.00 30.37 309 ILE A CA 1
ATOM 6004 C C . ILE B 1 311 ? -19.951 12.088 31.527 1.00 30.12 309 ILE A C 1
ATOM 6005 O O . ILE B 1 311 ? -19.523 12.047 30.369 1.00 28.20 309 ILE A O 1
ATOM 6010 N N . GLU B 1 312 ? -20.089 10.979 32.259 1.00 30.40 310 GLU A N 1
ATOM 6011 C CA . GLU B 1 312 ? -19.581 9.691 31.803 1.00 30.46 310 GLU A CA 1
ATOM 6012 C C . GLU B 1 312 ? -20.572 8.950 30.928 1.00 32.80 310 GLU A C 1
ATOM 6013 O O . GLU B 1 312 ? -20.153 8.209 30.031 1.00 32.27 310 GLU A O 1
ATOM 6019 N N . GLY B 1 313 ? -21.869 9.153 31.149 1.00 34.12 311 GLY A N 1
ATOM 6020 C CA . GLY B 1 313 ? -22.898 8.507 30.353 1.00 31.95 311 GLY A CA 1
ATOM 6021 C C . GLY B 1 313 ? -23.608 9.412 29.361 1.00 29.48 311 GLY A C 1
ATOM 6022 O O . GLY B 1 313 ? -23.594 9.135 28.160 1.00 29.31 311 GLY A O 1
ATOM 6023 N N . THR B 1 314 ? -24.213 10.508 29.844 1.00 29.41 312 THR A N 1
ATOM 6024 C CA . THR B 1 314 ? -25.117 11.308 29.007 1.00 30.68 312 THR A CA 1
ATOM 6025 C C . THR B 1 314 ? -24.364 12.103 27.936 1.00 29.60 312 THR A C 1
ATOM 6026 O O . THR B 1 314 ? -24.763 12.113 26.765 1.00 26.20 312 THR A O 1
ATOM 6030 N N . LEU B 1 315 ? -23.301 12.810 28.328 1.00 28.37 313 LEU A N 1
ATOM 6031 C CA . LEU B 1 315 ? -22.501 13.567 27.365 1.00 28.19 313 LEU A CA 1
ATOM 6032 C C . LEU B 1 315 ? -22.125 12.744 26.139 1.00 31.31 313 LEU A C 1
ATOM 6033 O O . LEU B 1 315 ? -22.454 13.171 25.018 1.00 27.49 313 LEU A O 1
ATOM 6038 N N . PRO B 1 316 ? -21.499 11.553 26.265 1.00 33.19 314 PRO A N 1
ATOM 6039 C CA . PRO B 1 316 ? -21.170 10.791 25.048 1.00 30.35 314 PRO A CA 1
ATOM 6040 C C . PRO B 1 316 ? -22.396 10.406 24.245 1.00 30.06 314 PRO A C 1
ATOM 6041 O O . PRO B 1 316 ? -22.314 10.330 23.010 1.00 35.71 314 PRO A O 1
ATOM 6045 N N . MET B 1 317 ? -23.537 10.185 24.900 1.00 29.78 315 MET A N 1
ATOM 6046 C CA . MET B 1 317 ? -24.790 9.922 24.199 1.00 26.97 315 MET A CA 1
ATOM 6047 C C . MET B 1 317 ? -25.430 11.175 23.602 1.00 27.36 315 MET A C 1
ATOM 6048 O O . MET B 1 317 ? -26.532 11.076 23.042 1.00 26.67 315 MET A O 1
ATOM 6053 N N . GLY B 1 318 ? -24.789 12.346 23.729 1.00 29.59 316 GLY A N 1
ATOM 6054 C CA . GLY B 1 318 ? -25.165 13.544 23.011 1.00 25.21 316 GLY A CA 1
ATOM 6055 C C . GLY B 1 318 ? -24.402 13.732 21.715 1.00 27.94 316 GLY A C 1
ATOM 6056 O O . GLY B 1 318 ? -24.618 14.714 21.003 1.00 29.15 316 GLY A O 1
ATOM 6057 N N . VAL B 1 319 ? -23.517 12.790 21.385 1.00 28.48 317 VAL A N 1
ATOM 6058 C CA . VAL B 1 319 ? -22.678 12.833 20.195 1.00 29.48 317 VAL A CA 1
ATOM 6059 C C . VAL B 1 319 ? -22.846 11.519 19.443 1.00 27.86 317 VAL A C 1
ATOM 6060 O O . VAL B 1 319 ? -22.740 10.441 20.038 1.00 30.59 317 VAL A O 1
ATOM 6064 N N . VAL B 1 320 ? -23.117 11.603 18.142 1.00 29.36 318 VAL A N 1
ATOM 6065 C CA . VAL B 1 320 ? -23.240 10.385 17.344 1.00 29.91 318 VAL A CA 1
ATOM 6066 C C . VAL B 1 320 ? -21.889 9.681 17.244 1.00 31.48 318 VAL A C 1
ATOM 6067 O O . VAL B 1 320 ? -21.742 8.529 17.665 1.00 34.68 318 VAL A O 1
ATOM 6071 N N . ARG B 1 321 ? -20.871 10.378 16.746 1.00 29.24 319 ARG A N 1
ATOM 6072 C CA . ARG B 1 321 ? -19.519 9.819 16.676 1.00 34.63 319 ARG A CA 1
ATOM 6073 C C . ARG B 1 321 ? -18.950 9.605 18.080 1.00 33.50 319 ARG A C 1
ATOM 6074 O O . ARG B 1 321 ? -19.504 10.092 19.069 1.00 30.89 319 ARG A O 1
ATOM 6082 N N . PRO B 1 322 ? -17.854 8.852 18.206 1.00 34.61 320 PRO A N 1
ATOM 6083 C CA . PRO B 1 322 ? -17.244 8.660 19.535 1.00 36.28 320 PRO A CA 1
ATOM 6084 C C . PRO B 1 322 ? -16.347 9.833 19.906 1.00 34.35 320 PRO A C 1
ATOM 6085 O O . PRO B 1 322 ? -15.535 10.285 19.097 1.00 37.79 320 PRO A O 1
ATOM 6089 N N . LEU B 1 323 ? -16.522 10.343 21.124 1.00 36.64 321 LEU A N 1
ATOM 6090 C CA . LEU B 1 323 ? -15.606 11.342 21.665 1.00 34.48 321 LEU A CA 1
ATOM 6091 C C . LEU B 1 323 ? -14.292 10.659 22.006 1.00 37.63 321 LEU A C 1
ATOM 6092 O O . LEU B 1 323 ? -14.286 9.607 22.663 1.00 41.99 321 LEU A O 1
ATOM 6097 N N . THR B 1 324 ? -13.177 11.239 21.571 1.00 34.40 322 THR A N 1
ATOM 6098 C CA . THR B 1 324 ? -11.916 10.649 21.989 1.00 34.78 322 THR A CA 1
ATOM 6099 C C . THR B 1 324 ? -11.660 10.898 23.481 1.00 37.43 322 THR A C 1
ATOM 6100 O O . THR B 1 324 ? -12.321 11.703 24.150 1.00 36.63 322 THR A O 1
ATOM 6104 N N . GLU B 1 325 ? -10.655 10.189 23.988 1.00 40.56 323 GLU A N 1
ATOM 6105 C CA . GLU B 1 325 ? -10.210 10.364 25.366 1.00 40.02 323 GLU A CA 1
ATOM 6106 C C . GLU B 1 325 ? -9.818 11.814 25.667 1.00 41.15 323 GLU A C 1
ATOM 6107 O O . GLU B 1 325 ? -10.164 12.348 26.731 1.00 37.81 323 GLU A O 1
ATOM 6113 N N . VAL B 1 326 ? -9.102 12.471 24.744 1.00 40.95 324 VAL A N 1
ATOM 6114 C CA . VAL B 1 326 ? -8.642 13.841 24.998 1.00 39.30 324 VAL A CA 1
ATOM 6115 C C . VAL B 1 326 ? -9.829 14.785 25.137 1.00 37.19 324 VAL A C 1
ATOM 6116 O O . VAL B 1 326 ? -9.869 15.635 26.041 1.00 35.26 324 VAL A O 1
ATOM 6120 N N . GLU B 1 327 ? -10.808 14.654 24.239 1.00 36.91 325 GLU A N 1
ATOM 6121 C CA . GLU B 1 327 ? -12.012 15.469 24.318 1.00 33.25 325 GLU A CA 1
ATOM 6122 C C . GLU B 1 327 ? -12.765 15.197 25.614 1.00 34.32 325 GLU A C 1
ATOM 6123 O O . GLU B 1 327 ? -13.132 16.126 26.340 1.00 35.77 325 GLU A O 1
ATOM 6129 N N . MET B 1 328 ? -12.971 13.919 25.939 1.00 38.01 326 MET A N 1
ATOM 6130 C CA . MET B 1 328 ? -13.588 13.545 27.213 1.00 36.33 326 MET A CA 1
ATOM 6131 C C . MET B 1 328 ? -12.898 14.226 28.400 1.00 33.91 326 MET A C 1
ATOM 6132 O O . MET B 1 328 ? -13.564 14.726 29.308 1.00 36.27 326 MET A O 1
ATOM 6137 N N . ASP B 1 329 ? -11.560 14.269 28.398 1.00 34.95 327 ASP A N 1
ATOM 6138 C CA . ASP B 1 329 ? -10.811 14.849 29.515 1.00 36.13 327 ASP A CA 1
ATOM 6139 C C . ASP B 1 329 ? -11.033 16.353 29.648 1.00 36.29 327 ASP A C 1
ATOM 6140 O O . ASP B 1 329 ? -11.058 16.879 30.769 1.00 35.82 327 ASP A O 1
ATOM 6145 N N . HIS B 1 330 ? -11.137 17.069 28.521 1.00 34.98 328 HIS A N 1
ATOM 6146 C CA . HIS B 1 330 ? -11.484 18.487 28.572 1.00 34.29 328 HIS A CA 1
ATOM 6147 C C . HIS B 1 330 ? -12.856 18.695 29.197 1.00 34.64 328 HIS A C 1
ATOM 6148 O O . HIS B 1 330 ? -13.039 19.593 30.024 1.00 35.94 328 HIS A O 1
ATOM 6155 N N . TYR B 1 331 ? -13.835 17.875 28.816 1.00 33.92 329 TYR A N 1
ATOM 6156 C CA . TYR B 1 331 ? -15.171 18.032 29.376 1.00 31.55 329 TYR A CA 1
ATOM 6157 C C . TYR B 1 331 ? -15.219 17.649 30.851 1.00 31.91 329 TYR A C 1
ATOM 6158 O O . TYR B 1 331 ? -16.047 18.179 31.597 1.00 29.77 329 TYR A O 1
ATOM 6167 N N . ARG B 1 332 ? -14.338 16.747 31.297 1.00 34.45 330 ARG A N 1
ATOM 6168 C CA . ARG B 1 332 ? -14.351 16.326 32.695 1.00 30.60 330 ARG A CA 1
ATOM 6169 C C . ARG B 1 332 ? -13.696 17.341 33.600 1.00 33.22 330 ARG A C 1
ATOM 6170 O O . ARG B 1 332 ? -14.003 17.379 34.793 1.00 32.81 330 ARG A O 1
ATOM 6178 N N . GLU B 1 333 ? -12.786 18.138 33.044 1.00 32.67 331 GLU A N 1
ATOM 6179 C CA . GLU B 1 333 ? -11.904 19.008 33.815 1.00 34.31 331 GLU A CA 1
ATOM 6180 C C . GLU B 1 333 ? -12.618 19.860 34.858 1.00 34.18 331 GLU A C 1
ATOM 6181 O O . GLU B 1 333 ? -12.165 19.881 36.012 1.00 33.07 331 GLU A O 1
ATOM 6187 N N . PRO B 1 334 ? -13.709 20.569 34.547 1.00 33.73 332 PRO A N 1
ATOM 6188 C CA . PRO B 1 334 ? -14.353 21.398 35.583 1.00 32.73 332 PRO A CA 1
ATOM 6189 C C . PRO B 1 334 ? -14.978 20.609 36.727 1.00 32.16 332 PRO A C 1
ATOM 6190 O O . PRO B 1 334 ? -15.352 21.216 37.741 1.00 35.68 332 PRO A O 1
ATOM 6194 N N . PHE B 1 335 ? -15.091 19.291 36.618 1.00 32.25 333 PHE A N 1
ATOM 6195 C CA . PHE B 1 335 ? -15.999 18.535 37.475 1.00 33.91 333 PHE A CA 1
ATOM 6196 C C . PHE B 1 335 ? -15.318 17.352 38.159 1.00 34.11 333 PHE A C 1
ATOM 6197 O O . PHE B 1 335 ? -16.005 16.462 38.672 1.00 33.57 333 PHE A O 1
ATOM 6205 N N . LEU B 1 336 ? -13.981 17.349 38.207 1.00 32.80 334 LEU A N 1
ATOM 6206 C CA . LEU B 1 336 ? -13.250 16.281 38.884 1.00 37.78 334 LEU A CA 1
ATOM 6207 C C . LEU B 1 336 ? -13.686 16.138 40.341 1.00 37.45 334 LEU A C 1
ATOM 6208 O O . LEU B 1 336 ? -13.888 15.015 40.826 1.00 39.88 334 LEU A O 1
ATOM 6213 N N . ASN B 1 337 ? -13.830 17.264 41.052 1.00 36.09 335 ASN A N 1
ATOM 6214 C CA . ASN B 1 337 ? -14.329 17.260 42.430 1.00 39.24 335 ASN A CA 1
ATOM 6215 C C . ASN B 1 337 ? -15.846 17.100 42.445 1.00 38.61 335 ASN A C 1
ATOM 6216 O O . ASN B 1 337 ? -16.555 17.943 41.881 1.00 38.62 335 ASN A O 1
ATOM 6221 N N . PRO B 1 338 ? -16.383 16.054 43.077 1.00 40.07 336 PRO A N 1
ATOM 6222 C CA . PRO B 1 338 ? -17.829 15.811 42.965 1.00 38.80 336 PRO A CA 1
ATOM 6223 C C . PRO B 1 338 ? -18.684 16.942 43.505 1.00 36.42 336 PRO A C 1
ATOM 6224 O O . PRO B 1 338 ? -19.755 17.210 42.942 1.00 39.75 336 PRO A O 1
ATOM 6228 N N . VAL B 1 339 ? -18.230 17.653 44.539 1.00 39.15 337 VAL A N 1
ATOM 6229 C CA . VAL B 1 339 ? -19.005 18.754 45.093 1.00 39.88 337 VAL A CA 1
ATOM 6230 C C . VAL B 1 339 ? -19.255 19.875 44.091 1.00 37.47 337 VAL A C 1
ATOM 6231 O O . VAL B 1 339 ? -20.083 20.741 44.348 1.00 37.99 337 VAL A O 1
ATOM 6235 N N . ASP B 1 340 ? -18.581 19.871 42.950 1.00 36.99 338 ASP A N 1
ATOM 6236 C CA . ASP B 1 340 ? -18.710 20.951 41.988 1.00 35.78 338 ASP A CA 1
ATOM 6237 C C . ASP B 1 340 ? -19.737 20.672 40.906 1.00 34.61 338 ASP A C 1
ATOM 6238 O O . ASP B 1 340 ? -19.793 21.422 39.929 1.00 35.07 338 ASP A O 1
ATOM 6243 N N . ARG B 1 341 ? -20.559 19.632 41.061 1.00 35.73 339 ARG A N 1
ATOM 6244 C CA . ARG B 1 341 ? -21.434 19.160 39.995 1.00 31.83 339 ARG A CA 1
ATOM 6245 C C . ARG B 1 341 ? -22.867 19.647 40.150 1.00 28.76 339 ARG A C 1
ATOM 6246 O O . ARG B 1 341 ? -23.746 19.196 39.411 1.00 31.20 339 ARG A O 1
ATOM 6254 N N . GLU B 1 342 ? -23.119 20.568 41.072 1.00 27.81 340 GLU A N 1
ATOM 6255 C CA . GLU B 1 342 ? -24.443 21.182 41.184 1.00 30.73 340 GLU A CA 1
ATOM 6256 C C . GLU B 1 342 ? -25.021 21.673 39.857 1.00 30.24 340 GLU A C 1
ATOM 6257 O O . GLU B 1 342 ? -26.183 21.354 39.570 1.00 30.19 340 GLU A O 1
ATOM 6263 N N . PRO B 1 343 ? -24.318 22.447 39.023 1.00 29.65 341 PRO A N 1
ATOM 6264 C CA . PRO B 1 343 ? -24.974 22.866 37.774 1.00 28.50 341 PRO A CA 1
ATOM 6265 C C . PRO B 1 343 ? -25.369 21.691 36.889 1.00 28.35 341 PRO A C 1
ATOM 6266 O O . PRO B 1 343 ? -26.425 21.770 36.249 1.00 25.52 341 PRO A O 1
ATOM 6270 N N . LEU B 1 344 ? -24.599 20.586 36.878 1.00 24.88 342 LEU A N 1
ATOM 6271 C CA . LEU B 1 344 ? -24.962 19.458 36.020 1.00 26.91 342 LEU A CA 1
ATOM 6272 C C . LEU B 1 344 ? -26.275 18.818 36.458 1.00 30.43 342 LEU A C 1
ATOM 6273 O O . LEU B 1 344 ? -26.996 18.266 35.619 1.00 30.55 342 LEU A O 1
ATOM 6278 N N . TRP B 1 345 ? -26.610 18.893 37.747 1.00 26.25 343 TRP A N 1
ATOM 6279 C CA . TRP B 1 345 ? -27.879 18.355 38.215 1.00 26.46 343 TRP A CA 1
ATOM 6280 C C . TRP B 1 345 ? -29.042 19.344 38.082 1.00 27.23 343 TRP A C 1
ATOM 6281 O O . TRP B 1 345 ? -30.138 18.948 37.669 1.00 26.48 343 TRP A O 1
ATOM 6292 N N . ARG B 1 346 ? -28.841 20.624 38.425 1.00 26.01 344 ARG A N 1
ATOM 6293 C CA . ARG B 1 346 ? -29.942 21.589 38.402 1.00 26.57 344 ARG A CA 1
ATOM 6294 C C . ARG B 1 346 ? -30.444 21.881 36.983 1.00 27.76 344 ARG A C 1
ATOM 6295 O O . ARG B 1 346 ? -31.644 22.110 36.795 1.00 29.20 344 ARG A O 1
ATOM 6303 N N . PHE B 1 347 ? -29.565 21.862 35.974 1.00 27.05 345 PHE A N 1
ATOM 6304 C CA . PHE B 1 347 ? -30.016 22.102 34.601 1.00 28.42 345 PHE A CA 1
ATOM 6305 C C . PHE B 1 347 ? -31.095 21.120 34.142 1.00 33.73 345 PHE A C 1
ATOM 6306 O O . PHE B 1 347 ? -32.192 21.580 33.771 1.00 34.38 345 PHE A O 1
ATOM 6314 N N . PRO B 1 348 ? -30.880 19.787 34.135 1.00 29.08 346 PRO A N 1
ATOM 6315 C CA . PRO B 1 348 ? -31.973 18.895 33.686 1.00 27.95 346 PRO A CA 1
ATOM 6316 C C . PRO B 1 348 ? -33.230 19.051 34.515 1.00 29.79 346 PRO A C 1
ATOM 6317 O O . PRO B 1 348 ? -34.334 18.790 34.017 1.00 26.08 346 PRO A O 1
ATOM 6321 N N . ASN B 1 349 ? -33.090 19.485 35.772 1.00 30.25 347 ASN A N 1
ATOM 6322 C CA . ASN B 1 349 ? -34.248 19.784 36.602 1.00 33.85 347 ASN A CA 1
ATOM 6323 C C . ASN B 1 349 ? -34.940 21.093 36.221 1.00 31.42 347 ASN A C 1
ATOM 6324 O O . ASN B 1 349 ? -36.077 21.306 36.650 1.00 34.76 347 ASN A O 1
ATOM 6329 N N . GLU B 1 350 ? -34.311 21.954 35.415 1.00 30.47 348 GLU A N 1
ATOM 6330 C CA . GLU B 1 350 ? -34.974 23.162 34.932 1.00 30.72 348 GLU A CA 1
ATOM 6331 C C . GLU B 1 350 ? -35.664 22.977 33.578 1.00 29.46 348 GLU A C 1
ATOM 6332 O O . GLU B 1 350 ? -36.429 23.855 33.171 1.00 31.86 348 GLU A O 1
ATOM 6338 N N . LEU B 1 351 ? -35.450 21.850 32.900 1.00 31.60 349 LEU A N 1
ATOM 6339 C CA . LEU B 1 351 ? -35.979 21.645 31.552 1.00 31.35 349 LEU A CA 1
ATOM 6340 C C . LEU B 1 351 ? -37.502 21.734 31.523 1.00 29.07 349 LEU A C 1
ATOM 6341 O O . LEU B 1 351 ? -38.163 21.107 32.351 1.00 28.70 349 LEU A O 1
ATOM 6346 N N . PRO B 1 352 ? -38.099 22.476 30.565 1.00 30.84 350 PRO A N 1
ATOM 6347 C CA . PRO B 1 352 ? -39.568 22.541 30.496 1.00 32.27 350 PRO A CA 1
ATOM 6348 C C . PRO B 1 352 ? -40.153 21.318 29.817 1.00 30.38 350 PRO A C 1
ATOM 6349 O O . PRO B 1 352 ? -40.152 21.257 28.586 1.00 34.06 350 PRO A O 1
ATOM 6353 N N . ILE B 1 353 ? -40.628 20.327 30.569 1.00 32.77 351 ILE A N 1
ATOM 6354 C CA . ILE B 1 353 ? -41.142 19.088 29.972 1.00 34.73 351 ILE A CA 1
ATOM 6355 C C . ILE B 1 353 ? -42.455 18.709 30.640 1.00 32.44 351 ILE A C 1
ATOM 6356 O O . ILE B 1 353 ? -42.510 18.525 31.865 1.00 33.45 351 ILE A O 1
ATOM 6361 N N . ALA B 1 354 ? -43.504 18.582 29.828 1.00 33.88 352 ALA A N 1
ATOM 6362 C CA . ALA B 1 354 ? -44.825 18.189 30.305 1.00 34.92 352 ALA A CA 1
ATOM 6363 C C . ALA B 1 354 ? -45.280 19.096 31.441 1.00 35.20 352 ALA A C 1
ATOM 6364 O O . ALA B 1 354 ? -45.840 18.644 32.441 1.00 37.78 352 ALA A O 1
ATOM 6366 N N . GLY B 1 355 ? -45.008 20.396 31.286 1.00 36.42 353 GLY A N 1
ATOM 6367 C CA . GLY B 1 355 ? -45.569 21.430 32.129 1.00 37.59 353 GLY A CA 1
ATOM 6368 C C . GLY B 1 355 ? -44.739 21.856 33.324 1.00 39.43 353 GLY A C 1
ATOM 6369 O O . GLY B 1 355 ? -45.060 22.880 33.941 1.00 42.01 353 GLY A O 1
ATOM 6370 N N . GLU B 1 356 ? -43.682 21.122 33.670 1.00 38.49 354 GLU A N 1
ATOM 6371 C CA . GLU B 1 356 ? -42.932 21.367 34.893 1.00 39.69 354 GLU A CA 1
ATOM 6372 C C . GLU B 1 356 ? -41.468 21.581 34.527 1.00 35.17 354 GLU A C 1
ATOM 6373 O O . GLU B 1 356 ? -40.971 20.911 33.614 1.00 32.98 354 GLU A O 1
ATOM 6379 N N . PRO B 1 357 ? -40.754 22.531 35.185 1.00 34.85 355 PRO A N 1
ATOM 6380 C CA . PRO B 1 357 ? -41.243 23.507 36.170 1.00 37.20 355 PRO A CA 1
ATOM 6381 C C . PRO B 1 357 ? -42.027 24.598 35.479 1.00 35.44 355 PRO A C 1
ATOM 6382 O O . PRO B 1 357 ? -41.586 25.123 34.457 1.00 37.62 355 PRO A O 1
ATOM 6386 N N . ALA B 1 358 ? -43.193 24.947 36.022 1.00 36.56 356 ALA A N 1
ATOM 6387 C CA . ALA B 1 358 ? -44.093 25.868 35.329 1.00 39.60 356 ALA A CA 1
ATOM 6388 C C . ALA B 1 358 ? -43.426 27.215 35.048 1.00 36.16 356 ALA A C 1
ATOM 6389 O O . ALA B 1 358 ? -43.555 27.762 33.945 1.00 36.27 356 ALA A O 1
ATOM 6391 N N . ASN B 1 359 ? -42.693 27.755 36.025 1.00 34.09 357 ASN A N 1
ATOM 6392 C CA . ASN B 1 359 ? -42.027 29.041 35.831 1.00 35.57 357 ASN A CA 1
ATOM 6393 C C . ASN B 1 359 ? -41.133 29.025 34.593 1.00 35.04 357 ASN A C 1
ATOM 6394 O O . ASN B 1 359 ? -41.152 29.975 33.804 1.00 39.51 357 ASN A O 1
ATOM 6399 N N . ILE B 1 360 ? -40.369 27.949 34.383 1.00 34.38 358 ILE A N 1
ATOM 6400 C CA . ILE B 1 360 ? -39.479 27.898 33.223 1.00 35.62 358 ILE A CA 1
ATOM 6401 C C . ILE B 1 360 ? -40.285 27.730 31.935 1.00 36.59 358 ILE A C 1
ATOM 6402 O O . ILE B 1 360 ? -39.924 28.274 30.881 1.00 32.63 358 ILE A O 1
ATOM 6407 N N . VAL B 1 361 ? -41.378 26.961 32.000 1.00 36.81 359 VAL A N 1
ATOM 6408 C CA . VAL B 1 361 ? -42.243 26.771 30.844 1.00 33.94 359 VAL A CA 1
ATOM 6409 C C . VAL B 1 361 ? -42.762 28.111 30.343 1.00 35.35 359 VAL A C 1
ATOM 6410 O O . VAL B 1 361 ? -42.748 28.388 29.136 1.00 35.03 359 VAL A O 1
ATOM 6414 N N . ALA B 1 362 ? -43.197 28.977 31.263 1.00 34.63 360 ALA A N 1
ATOM 6415 C CA . ALA B 1 362 ? -43.736 30.273 30.865 1.00 32.12 360 ALA A CA 1
ATOM 6416 C C . ALA B 1 362 ? -42.656 31.175 30.279 1.00 35.59 360 ALA A C 1
ATOM 6417 O O . ALA B 1 362 ? -42.887 31.842 29.259 1.00 34.75 360 ALA A O 1
ATOM 6419 N N . LEU B 1 363 ? -41.475 31.217 30.912 1.00 32.84 361 LEU A N 1
ATOM 6420 C CA . LEU B 1 363 ? -40.382 32.036 30.391 1.00 31.37 361 LEU A CA 1
ATOM 6421 C C . LEU B 1 363 ? -39.987 31.611 28.983 1.00 32.20 361 LEU A C 1
ATOM 6422 O O . LEU B 1 363 ? -39.630 32.458 28.151 1.00 32.95 361 LEU A O 1
ATOM 6427 N N . VAL B 1 364 ? -39.998 30.300 28.710 1.00 31.16 362 VAL A N 1
ATOM 6428 C CA . VAL B 1 364 ? -39.559 29.813 27.405 1.00 32.49 362 VAL A CA 1
ATOM 6429 C C . VAL B 1 364 ? -40.643 30.043 26.363 1.00 31.95 362 VAL A C 1
ATOM 6430 O O . VAL B 1 364 ? -40.359 30.444 25.226 1.00 31.09 362 VAL A O 1
ATOM 6434 N N . GLU B 1 365 ? -41.897 29.794 26.731 1.00 31.74 363 GLU A N 1
ATOM 6435 C CA . GLU B 1 365 ? -42.998 30.122 25.839 1.00 35.42 363 GLU A CA 1
ATOM 6436 C C . GLU B 1 365 ? -42.947 31.592 25.432 1.00 38.93 363 GLU A C 1
ATOM 6437 O O . GLU B 1 365 ? -43.197 31.931 24.268 1.00 38.90 363 GLU A O 1
ATOM 6443 N N . GLU B 1 366 ? -42.586 32.476 26.376 1.00 34.78 364 GLU A N 1
ATOM 6444 C CA . GLU B 1 366 ? -42.583 33.911 26.097 1.00 39.63 364 GLU A CA 1
ATOM 6445 C C . GLU B 1 366 ? -41.542 34.277 25.046 1.00 37.30 364 GLU A C 1
ATOM 6446 O O . GLU B 1 366 ? -41.799 35.121 24.179 1.00 36.83 364 GLU A O 1
ATOM 6452 N N . TYR B 1 367 ? -40.355 33.680 25.109 1.00 34.93 365 TYR A N 1
ATOM 6453 C CA . TYR B 1 367 ? -39.378 34.057 24.104 1.00 35.01 365 TYR A CA 1
ATOM 6454 C C . TYR B 1 367 ? -39.601 33.324 22.779 1.00 35.90 365 TYR A C 1
ATOM 6455 O O . TYR B 1 367 ? -39.110 33.785 21.741 1.00 35.55 365 TYR A O 1
ATOM 6464 N N . MET B 1 368 ? -40.360 32.226 22.779 1.00 35.03 366 MET A N 1
ATOM 6465 C CA . MET B 1 368 ? -40.796 31.652 21.513 1.00 36.54 366 MET A CA 1
ATOM 6466 C C . MET B 1 368 ? -41.816 32.556 20.815 1.00 37.63 366 MET A C 1
ATOM 6467 O O . MET B 1 368 ? -41.727 32.750 19.598 1.00 36.84 366 MET A O 1
ATOM 6472 N N . ASP B 1 369 ? -42.790 33.117 21.555 1.00 38.48 367 ASP A N 1
ATOM 6473 C CA . ASP B 1 369 ? -43.673 34.141 20.976 1.00 41.48 367 ASP A CA 1
ATOM 6474 C C . ASP B 1 369 ? -42.870 35.266 20.336 1.00 43.32 367 ASP A C 1
ATOM 6475 O O . ASP B 1 369 ? -43.140 35.678 19.198 1.00 42.09 367 ASP A O 1
ATOM 6480 N N . TRP B 1 370 ? -41.906 35.804 21.089 1.00 39.70 368 TRP A N 1
ATOM 6481 C CA . TRP B 1 370 ? -41.107 36.923 20.605 1.00 38.12 368 TRP A CA 1
ATOM 6482 C C . TRP B 1 370 ? -40.353 36.553 19.327 1.00 37.41 368 TRP A C 1
ATOM 6483 O O . TRP B 1 370 ? -40.346 37.319 18.354 1.00 36.48 368 TRP A O 1
ATOM 6494 N N . LEU B 1 371 ? -39.721 35.366 19.315 1.00 38.09 369 LEU A N 1
ATOM 6495 C CA . LEU B 1 371 ? -38.990 34.883 18.135 1.00 39.16 369 LEU A CA 1
ATOM 6496 C C . LEU B 1 371 ? -39.900 34.737 16.920 1.00 40.22 369 LEU A C 1
ATOM 6497 O O . LEU B 1 371 ? -39.514 35.087 15.800 1.00 39.57 369 LEU A O 1
ATOM 6502 N N . HIS B 1 372 ? -41.101 34.194 17.119 1.00 40.05 370 HIS A N 1
ATOM 6503 C CA . HIS B 1 372 ? -42.048 34.069 16.026 1.00 39.35 370 HIS A CA 1
ATOM 6504 C C . HIS B 1 372 ? -42.452 35.422 15.466 1.00 41.70 370 HIS A C 1
ATOM 6505 O O . HIS B 1 372 ? -42.848 35.499 14.299 1.00 42.00 370 HIS A O 1
ATOM 6512 N N . GLN B 1 373 ? -42.336 36.495 16.257 1.00 43.12 371 GLN A N 1
ATOM 6513 C CA . GLN B 1 373 ? -42.766 37.815 15.822 1.00 43.99 371 GLN A CA 1
ATOM 6514 C C . GLN B 1 373 ? -41.625 38.725 15.392 1.00 43.25 371 GLN A C 1
ATOM 6515 O O . GLN B 1 373 ? -41.893 39.771 14.795 1.00 45.07 371 GLN A O 1
ATOM 6521 N N . SER B 1 374 ? -40.369 38.360 15.668 1.00 43.98 372 SER A N 1
ATOM 6522 C CA . SER B 1 374 ? -39.210 39.225 15.434 1.00 45.32 372 SER A CA 1
ATOM 6523 C C . SER B 1 374 ? -38.701 39.091 13.994 1.00 42.78 372 SER A C 1
ATOM 6524 O O . SER B 1 374 ? -38.661 37.977 13.450 1.00 40.69 372 SER A O 1
ATOM 6527 N N . PRO B 1 375 ? -38.306 40.204 13.363 1.00 37.59 373 PRO A N 1
ATOM 6528 C CA . PRO B 1 375 ? -37.668 40.130 12.041 1.00 39.23 373 PRO A CA 1
ATOM 6529 C C . PRO B 1 375 ? -36.175 39.854 12.082 1.00 40.96 373 PRO A C 1
ATOM 6530 O O . PRO B 1 375 ? -35.540 39.836 11.020 1.00 40.57 373 PRO A O 1
ATOM 6534 N N . VAL B 1 376 ? -35.613 39.623 13.266 1.00 37.21 374 VAL A N 1
ATOM 6535 C CA . VAL B 1 376 ? -34.166 39.424 13.387 1.00 38.21 374 VAL A CA 1
ATOM 6536 C C . VAL B 1 376 ? -33.738 38.250 12.513 1.00 41.73 374 VAL A C 1
ATOM 6537 O O . VAL B 1 376 ? -34.443 37.212 12.466 1.00 37.02 374 VAL A O 1
ATOM 6541 N N . PRO B 1 377 ? -32.642 38.373 11.759 1.00 43.19 375 PRO A N 1
ATOM 6542 C CA . PRO B 1 377 ? -32.133 37.228 10.990 1.00 34.27 375 PRO A CA 1
ATOM 6543 C C . PRO B 1 377 ? -31.865 36.010 11.872 1.00 39.94 375 PRO A C 1
ATOM 6544 O O . PRO B 1 377 ? -31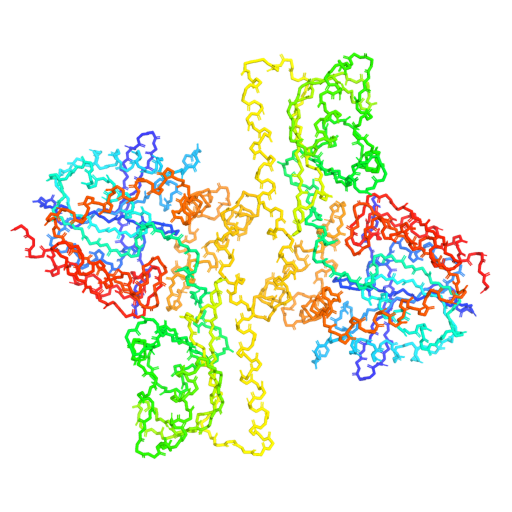.287 36.113 12.962 1.00 35.07 375 PRO A O 1
ATOM 6548 N N . LYS B 1 378 ? -32.287 34.839 11.379 1.00 39.04 376 LYS A N 1
ATOM 6549 C CA . LYS B 1 378 ? -32.211 33.595 12.136 1.00 37.48 376 LYS A CA 1
ATOM 6550 C C . LYS B 1 378 ? -31.565 32.499 11.299 1.00 38.44 376 LYS A C 1
ATOM 6551 O O . LYS B 1 378 ? -31.707 32.461 10.074 1.00 38.60 376 LYS A O 1
ATOM 6557 N N . LEU B 1 379 ? -30.851 31.603 11.988 1.00 38.84 377 LEU A N 1
ATOM 6558 C CA . LEU B 1 379 ? -30.109 30.504 11.370 1.00 34.96 377 LEU A CA 1
ATOM 6559 C C . LEU B 1 379 ? -30.233 29.276 12.276 1.00 33.86 377 LEU A C 1
ATOM 6560 O O . LEU B 1 379 ? -29.616 29.223 13.344 1.00 31.97 377 LEU A O 1
ATOM 6565 N N . LEU B 1 380 ? -31.030 28.291 11.877 1.00 30.72 378 LEU A N 1
ATOM 6566 C CA . LEU B 1 380 ? -31.321 27.145 12.734 1.00 33.43 378 LEU A CA 1
ATOM 6567 C C . LEU B 1 380 ? -30.578 25.912 12.225 1.00 34.48 378 LEU A C 1
ATOM 6568 O O . LEU B 1 380 ? -30.792 25.482 11.088 1.00 38.50 378 LEU A O 1
ATOM 6573 N N . PHE B 1 381 ? -29.714 25.337 13.052 1.00 31.53 379 PHE A N 1
ATOM 6574 C CA . PHE B 1 381 ? -29.094 24.054 12.720 1.00 30.24 379 PHE A CA 1
ATOM 6575 C C . PHE B 1 381 ? -29.840 22.929 13.429 1.00 29.92 379 PHE A C 1
ATOM 6576 O O . PHE B 1 381 ? -30.241 23.068 14.590 1.00 27.78 379 PHE A O 1
ATOM 6584 N N . TRP B 1 382 ? -30.037 21.817 12.714 1.00 33.67 380 TRP A N 1
ATOM 6585 C CA . TRP B 1 382 ? -30.706 20.635 13.244 1.00 30.45 380 TRP A CA 1
ATOM 6586 C C . TRP B 1 382 ? -30.063 19.375 12.682 1.00 33.77 380 TRP A C 1
ATOM 6587 O O . TRP B 1 382 ? -29.571 19.351 11.548 1.00 32.08 380 TRP A O 1
ATOM 6598 N N . GLY B 1 383 ? -30.110 18.305 13.480 1.00 29.69 381 GLY A N 1
ATOM 6599 C CA . GLY B 1 383 ? -29.637 17.016 13.042 1.00 32.50 381 GLY A CA 1
ATOM 6600 C C . GLY B 1 383 ? -30.699 15.952 13.256 1.00 32.55 381 GLY A C 1
ATOM 6601 O O . GLY B 1 383 ? -31.763 16.205 13.834 1.00 30.87 381 GLY A O 1
ATOM 6602 N N . THR B 1 384 ? -30.380 14.749 12.777 1.00 32.56 382 THR A N 1
ATOM 6603 C CA . THR B 1 384 ? -31.231 13.576 12.919 1.00 34.12 382 THR A CA 1
ATOM 6604 C C . THR B 1 384 ? -30.498 12.532 13.746 1.00 33.86 382 THR A C 1
ATOM 6605 O O . THR B 1 384 ? -29.357 12.179 13.406 1.00 36.69 382 THR A O 1
ATOM 6609 N N . PRO B 1 385 ? -31.111 11.993 14.813 1.00 30.38 383 PRO A N 1
ATOM 6610 C CA . PRO B 1 385 ? -32.486 12.225 15.271 1.00 28.87 383 PRO A CA 1
ATOM 6611 C C . PRO B 1 385 ? -32.644 13.473 16.129 1.00 31.78 383 PRO A C 1
ATOM 6612 O O . PRO B 1 385 ? -33.767 13.866 16.433 1.00 31.00 383 PRO A O 1
ATOM 6616 N N . GLY B 1 386 ? -31.551 14.119 16.538 1.00 29.96 384 GLY A N 1
ATOM 6617 C CA . GLY B 1 386 ? -31.662 15.237 17.456 1.00 30.63 384 GLY A CA 1
ATOM 6618 C C . GLY B 1 386 ? -32.086 14.778 18.837 1.00 32.99 384 GLY A C 1
ATOM 6619 O O . GLY B 1 386 ? -32.413 13.591 19.014 1.00 32.62 384 GLY A O 1
ATOM 6620 N N . VAL B 1 387 ? -32.056 15.681 19.831 1.00 29.10 385 VAL A N 1
ATOM 6621 C CA . VAL B 1 387 ? -32.554 15.337 21.163 1.00 28.61 385 VAL A CA 1
ATOM 6622 C C . VAL B 1 387 ? -33.633 16.336 21.561 1.00 26.71 385 VAL A C 1
ATOM 6623 O O . VAL B 1 387 ? -34.807 15.975 21.689 1.00 28.42 385 VAL A O 1
ATOM 6627 N N . LEU B 1 388 ? -33.249 17.596 21.768 1.00 29.32 386 LEU A N 1
ATOM 6628 C CA . LEU B 1 388 ? -34.244 18.616 22.086 1.00 30.39 386 LEU A CA 1
ATOM 6629 C C . LEU B 1 388 ? -35.071 19.003 20.863 1.00 29.63 386 LEU A C 1
ATOM 6630 O O . LEU B 1 388 ? -36.265 19.303 20.996 1.00 31.16 386 LEU A O 1
ATOM 6635 N N . ILE B 1 389 ? -34.465 19.007 19.678 1.00 30.48 387 ILE A N 1
ATOM 6636 C CA . ILE B 1 389 ? -35.144 19.447 18.457 1.00 29.54 387 ILE A CA 1
ATOM 6637 C C . ILE B 1 389 ? -35.230 18.272 17.497 1.00 29.67 387 ILE A C 1
ATOM 6638 O O . ILE B 1 389 ? -34.294 18.034 16.717 1.00 31.55 387 ILE A O 1
ATOM 6643 N N . PRO B 1 390 ? -36.313 17.509 17.522 1.00 31.16 388 PRO A N 1
ATOM 6644 C CA . PRO B 1 390 ? -36.496 16.451 16.525 1.00 30.86 388 PRO A CA 1
ATOM 6645 C C . PRO B 1 390 ? -36.681 17.059 15.148 1.00 35.98 388 PRO A C 1
ATOM 6646 O O . PRO B 1 390 ? -37.027 18.250 15.037 1.00 35.19 388 PRO A O 1
ATOM 6650 N N . PRO B 1 391 ? -36.422 16.286 14.080 1.00 33.92 389 PRO A N 1
ATOM 6651 C CA . PRO B 1 391 ? -36.622 16.815 12.718 1.00 33.20 389 PRO A CA 1
ATOM 6652 C C . PRO B 1 391 ? -37.992 17.428 12.480 1.00 35.20 389 PRO A C 1
ATOM 6653 O O . PRO B 1 391 ? -38.077 18.493 11.855 1.00 32.98 389 PRO A O 1
ATOM 6657 N N . ALA B 1 392 ? -39.071 16.780 12.945 1.00 35.24 390 ALA A N 1
ATOM 6658 C CA . ALA B 1 392 ? -40.405 17.325 12.713 1.00 33.87 390 ALA A CA 1
ATOM 6659 C C . ALA B 1 392 ? -40.542 18.739 13.269 1.00 36.20 390 ALA A C 1
ATOM 6660 O O . ALA B 1 392 ? -41.299 19.546 12.711 1.00 33.71 390 ALA A O 1
ATOM 6662 N N . GLU B 1 393 ? -39.811 19.058 14.354 1.00 35.42 391 GLU A N 1
ATOM 6663 C CA . GLU B 1 393 ? -39.892 20.368 15.004 1.00 34.51 391 GLU A CA 1
ATOM 6664 C C . GLU B 1 393 ? -39.045 21.403 14.283 1.00 35.47 391 GLU A C 1
ATOM 6665 O O . GLU B 1 393 ? -39.420 22.583 14.231 1.00 38.37 391 GLU A O 1
ATOM 6671 N N . ALA B 1 394 ? -37.885 20.990 13.757 1.00 33.07 392 ALA A N 1
ATOM 6672 C CA . ALA B 1 394 ? -37.118 21.869 12.881 1.00 31.88 392 ALA A CA 1
ATOM 6673 C C . ALA B 1 394 ? -37.938 22.256 11.660 1.00 34.11 392 ALA A C 1
ATOM 6674 O O . ALA B 1 394 ? -37.853 23.393 11.173 1.00 33.09 392 ALA A O 1
ATOM 6676 N N . ALA B 1 395 ? -38.750 21.328 11.157 1.00 30.98 393 ALA A N 1
ATOM 6677 C CA . ALA B 1 395 ? -39.560 21.634 9.984 1.00 34.72 393 ALA A CA 1
ATOM 6678 C C . ALA B 1 395 ? -40.672 22.617 10.328 1.00 36.54 393 ALA A C 1
ATOM 6679 O O . ALA B 1 395 ? -41.017 23.477 9.509 1.00 38.93 393 ALA A O 1
ATOM 6681 N N . ARG B 1 396 ? -41.245 22.513 11.535 1.00 32.92 394 ARG A N 1
ATOM 6682 C CA . ARG B 1 396 ? -42.270 23.470 11.939 1.00 37.95 394 ARG A CA 1
ATOM 6683 C C . ARG B 1 396 ? -41.678 24.866 12.072 1.00 37.40 394 ARG A C 1
ATOM 6684 O O . ARG B 1 396 ? -42.238 25.835 11.548 1.00 40.68 394 ARG A O 1
ATOM 6692 N N . LEU B 1 397 ? -40.543 24.982 12.776 1.00 35.54 395 LEU A N 1
ATOM 6693 C CA . LEU B 1 397 ? -39.855 26.264 12.905 1.00 36.88 395 LEU A CA 1
ATOM 6694 C C . LEU B 1 397 ? -39.485 26.843 11.543 1.00 38.73 395 LEU A C 1
ATOM 6695 O O . LEU B 1 397 ? -39.677 28.046 11.303 1.00 38.56 395 LEU A O 1
ATOM 6700 N N . ALA B 1 398 ? -38.969 26.002 10.632 1.00 35.72 396 ALA A N 1
ATOM 6701 C CA . ALA B 1 398 ? -38.567 26.489 9.312 1.00 37.33 396 ALA A CA 1
ATOM 6702 C C . ALA B 1 398 ? -39.723 27.163 8.589 1.00 35.42 396 ALA A C 1
ATOM 6703 O O . ALA B 1 398 ? -39.520 28.150 7.873 1.00 39.26 396 ALA A O 1
ATOM 6705 N N . LYS B 1 399 ? -40.939 26.673 8.791 1.00 36.17 397 LYS A N 1
ATOM 6706 C CA . LYS B 1 399 ? -42.102 27.252 8.139 1.00 38.73 397 LYS A CA 1
ATOM 6707 C C . LYS B 1 399 ? -42.773 28.326 8.969 1.00 35.76 397 LYS A C 1
ATOM 6708 O O . LYS B 1 399 ? -43.574 29.083 8.425 1.00 40.45 397 LYS A O 1
ATOM 6714 N N . SER B 1 400 ? -42.472 28.407 10.263 1.00 36.87 398 SER A N 1
ATOM 6715 C CA . SER B 1 400 ? -43.128 29.326 11.187 1.00 39.80 398 SER A CA 1
ATOM 6716 C C . SER B 1 400 ? -42.332 30.604 11.475 1.00 37.81 398 SER A C 1
ATOM 6717 O O . SER B 1 400 ? -42.920 31.685 11.536 1.00 42.10 398 SER A O 1
ATOM 6720 N N . LEU B 1 401 ? -41.015 30.504 11.674 1.00 36.00 399 LEU A N 1
ATOM 6721 C CA . LEU B 1 401 ? -40.188 31.634 12.087 1.00 35.61 399 LEU A CA 1
ATOM 6722 C C . LEU B 1 401 ? -39.887 32.550 10.906 1.00 40.21 399 LEU A C 1
ATOM 6723 O O . LEU B 1 401 ? -39.445 32.075 9.855 1.00 37.75 399 LEU A O 1
ATOM 6728 N N . PRO B 1 402 ? -40.075 33.857 11.051 1.00 42.93 400 PRO A N 1
ATOM 6729 C CA . PRO B 1 402 ? -39.694 34.784 9.983 1.00 40.31 400 PRO A CA 1
ATOM 6730 C C . PRO B 1 402 ? -38.186 34.978 9.888 1.00 42.26 400 PRO A C 1
ATOM 6731 O O . PRO B 1 402 ? -37.446 34.865 10.871 1.00 39.38 400 PRO A O 1
ATOM 6735 N N . ASN B 1 403 ? -37.738 35.211 8.652 1.00 42.33 401 ASN A N 1
ATOM 6736 C CA . ASN B 1 403 ? -36.336 35.488 8.332 1.00 39.92 401 ASN A CA 1
ATOM 6737 C C . ASN B 1 403 ? -35.388 34.387 8.805 1.00 41.02 401 ASN A C 1
ATOM 6738 O O . ASN B 1 403 ? -34.298 34.657 9.318 1.00 39.53 401 ASN A O 1
ATOM 6743 N N . CYS B 1 404 ? -35.780 33.137 8.597 1.00 42.15 402 CYS A N 1
ATOM 6744 C CA . CYS B 1 404 ? -35.045 31.991 9.113 1.00 40.01 402 CYS A CA 1
ATOM 6745 C C . CYS B 1 404 ? -34.526 31.142 7.957 1.00 42.20 402 CYS A C 1
ATOM 6746 O O . CYS B 1 404 ? -35.286 30.793 7.046 1.00 43.47 402 CYS A O 1
ATOM 6749 N N . LYS B 1 405 ? -33.233 30.828 7.998 1.00 39.27 403 LYS A N 1
ATOM 6750 C CA . LYS B 1 405 ? -32.608 29.834 7.137 1.00 38.76 403 LYS A CA 1
ATOM 6751 C C . LYS B 1 405 ? -32.263 28.618 7.983 1.00 36.75 403 LYS A C 1
ATOM 6752 O O . LYS B 1 405 ? -31.636 28.756 9.038 1.00 38.92 403 LYS A O 1
ATOM 6758 N N . ALA B 1 406 ? -32.686 27.436 7.543 1.00 38.02 404 ALA A N 1
ATOM 6759 C CA . ALA B 1 406 ? -32.496 26.210 8.308 1.00 36.09 404 ALA A CA 1
ATOM 6760 C C . ALA B 1 406 ? -31.519 25.304 7.577 1.00 31.92 404 ALA A C 1
ATOM 6761 O O . ALA B 1 406 ? -31.665 25.074 6.376 1.00 39.63 404 ALA A O 1
ATOM 6763 N N . VAL B 1 407 ? -30.530 24.793 8.302 1.00 32.47 405 VAL A N 1
ATOM 6764 C CA . VAL B 1 407 ? -29.466 23.969 7.734 1.00 36.85 405 VAL A CA 1
ATOM 6765 C C . VAL B 1 407 ? -29.463 22.616 8.437 1.00 36.37 405 VAL A C 1
ATOM 6766 O O . VAL B 1 407 ? -29.363 22.551 9.666 1.00 30.47 405 VAL A O 1
ATOM 6770 N N . ASP B 1 408 ? -29.557 21.543 7.643 1.00 37.26 406 ASP A N 1
ATOM 6771 C CA . ASP B 1 408 ? -29.505 20.165 8.119 1.00 32.02 406 ASP A CA 1
ATOM 6772 C C . ASP B 1 408 ? -28.045 19.741 8.171 1.00 31.55 406 ASP A C 1
ATOM 6773 O O . ASP B 1 408 ? -27.347 19.801 7.154 1.00 33.29 406 ASP A O 1
ATOM 6778 N N . ILE B 1 409 ? -27.567 19.342 9.352 1.00 29.91 407 ILE A N 1
ATOM 6779 C CA . ILE B 1 409 ? -26.149 19.034 9.493 1.00 31.68 407 ILE A CA 1
ATOM 6780 C C . ILE B 1 409 ? -25.851 17.551 9.343 1.00 31.79 407 ILE A C 1
ATOM 6781 O O . ILE B 1 409 ? -24.677 17.175 9.283 1.00 32.50 407 ILE A O 1
ATOM 6786 N N . GLY B 1 410 ? -26.876 16.707 9.196 1.00 35.51 408 GLY A N 1
ATOM 6787 C CA . GLY B 1 410 ? -26.699 15.280 9.041 1.00 33.73 408 GLY A CA 1
ATOM 6788 C C . GLY B 1 410 ? -27.007 14.581 10.349 1.00 32.39 408 GLY A C 1
ATOM 6789 O O . GLY B 1 410 ? -27.786 15.090 11.164 1.00 33.13 408 GLY A O 1
ATOM 6790 N N . PRO B 1 411 ? -26.401 13.415 10.591 1.00 33.76 409 PRO A N 1
ATOM 6791 C CA . PRO B 1 411 ? -26.589 12.760 11.893 1.00 33.34 409 PRO A CA 1
ATOM 6792 C C . PRO B 1 411 ? -26.214 13.688 13.042 1.00 30.81 409 PRO A C 1
ATOM 6793 O O . PRO B 1 411 ? -25.192 14.376 13.009 1.00 30.82 409 PRO A O 1
ATOM 6797 N N . GLY B 1 412 ? -27.067 13.733 14.057 1.00 31.51 410 GLY A N 1
ATOM 6798 C CA . GLY B 1 412 ? -26.743 14.510 15.234 1.00 29.39 410 GLY A CA 1
ATOM 6799 C C . GLY B 1 412 ? -27.677 14.245 16.392 1.00 29.87 410 GLY A C 1
ATOM 6800 O O . GLY B 1 412 ? -28.830 13.841 16.198 1.00 26.61 410 GLY A O 1
ATOM 6801 N N . LEU B 1 413 ? -27.185 14.500 17.611 1.00 29.82 411 LEU A N 1
ATOM 6802 C CA . LEU B 1 413 ? -27.962 14.295 18.816 1.00 26.81 411 LEU A CA 1
ATOM 6803 C C . LEU B 1 413 ? -28.153 15.653 19.468 1.00 30.17 411 LEU A C 1
ATOM 6804 O O . LEU B 1 413 ? -29.066 16.401 19.079 1.00 28.84 411 LEU A O 1
ATOM 6809 N N . ASN B 1 414 ? -27.336 16.026 20.470 1.00 29.53 412 ASN A N 1
ATOM 6810 C CA . ASN B 1 414 ? -27.429 17.351 21.096 1.00 27.58 412 ASN A CA 1
ATOM 6811 C C . ASN B 1 414 ? -26.227 18.240 20.793 1.00 27.80 412 ASN A C 1
ATOM 6812 O O . ASN B 1 414 ? -26.403 19.408 20.412 1.00 26.47 412 ASN A O 1
ATOM 6817 N N . LEU B 1 415 ? -25.005 17.718 20.943 1.00 27.52 413 LEU A N 1
ATOM 6818 C CA . LEU B 1 415 ? -23.780 18.486 20.699 1.00 26.59 413 LEU A CA 1
ATOM 6819 C C . LEU B 1 415 ? -23.423 18.459 19.210 1.00 28.73 413 LEU A C 1
ATOM 6820 O O . LEU B 1 415 ? -22.408 17.888 18.783 1.00 28.21 413 LEU A O 1
ATOM 6825 N N . LEU B 1 416 ? -24.277 19.112 18.411 1.00 29.48 414 LEU A N 1
ATOM 6826 C CA . LEU B 1 416 ? -24.083 19.122 16.963 1.00 26.26 414 LEU A CA 1
ATOM 6827 C C . LEU B 1 416 ? -22.711 19.671 16.575 1.00 29.06 414 LEU A C 1
ATOM 6828 O O . LEU B 1 416 ? -22.135 19.245 15.559 1.00 29.07 414 LEU A O 1
ATOM 6833 N N . GLN B 1 417 ? -22.169 20.610 17.368 1.00 26.77 415 GLN A N 1
ATOM 6834 C CA . GLN B 1 417 ? -20.827 21.134 17.119 1.00 28.77 415 GLN A CA 1
ATOM 6835 C C . GLN B 1 417 ? -19.773 20.035 17.088 1.00 31.79 415 GLN A C 1
ATOM 6836 O O . GLN B 1 417 ? -18.706 20.232 16.488 1.00 32.00 415 GLN A O 1
ATOM 6842 N N . GLU B 1 418 ? -20.027 18.897 17.745 1.00 28.57 416 GLU A N 1
ATOM 6843 C CA . GLU B 1 418 ? -19.047 17.820 17.753 1.00 30.22 416 GLU A CA 1
ATOM 6844 C C . GLU B 1 418 ? -19.184 16.859 16.573 1.00 29.94 416 GLU A C 1
ATOM 6845 O O . GLU B 1 418 ? -18.217 16.152 16.260 1.00 30.40 416 GLU A O 1
ATOM 6851 N N . ASP B 1 419 ? -20.335 16.841 15.894 1.00 26.06 417 ASP A N 1
ATOM 6852 C CA . ASP B 1 419 ? -20.534 15.964 14.743 1.00 29.73 417 ASP A CA 1
ATOM 6853 C C . ASP B 1 419 ? -20.237 16.635 13.408 1.00 30.38 417 ASP A C 1
ATOM 6854 O O . ASP B 1 419 ? -19.768 15.970 12.488 1.00 32.81 417 ASP A O 1
ATOM 6859 N N . ASN B 1 420 ? -20.492 17.927 13.271 1.00 32.93 418 ASN A N 1
ATOM 6860 C CA . ASN B 1 420 ? -20.258 18.600 12.002 1.00 33.15 418 ASN A CA 1
ATOM 6861 C C . ASN B 1 420 ? -19.837 20.047 12.243 1.00 35.42 418 ASN A C 1
ATOM 6862 O O . ASN B 1 420 ? -20.546 20.979 11.840 1.00 34.53 418 ASN A O 1
ATOM 6867 N N . PRO B 1 421 ? -18.686 20.279 12.876 1.00 34.60 419 PRO A N 1
ATOM 6868 C CA . PRO B 1 421 ? -18.249 21.657 13.088 1.00 34.43 419 PRO A CA 1
ATOM 6869 C C . PRO B 1 421 ? -17.858 22.377 11.802 1.00 37.66 419 PRO A C 1
ATOM 6870 O O . PRO B 1 421 ? -17.879 23.613 11.772 1.00 43.02 419 PRO A O 1
ATOM 6874 N N . ASP B 1 422 ? -17.504 21.666 10.738 1.00 39.09 420 ASP A N 1
ATOM 6875 C CA . ASP B 1 422 ? -17.107 22.360 9.519 1.00 42.22 420 ASP A CA 1
ATOM 6876 C C . ASP B 1 422 ? -18.308 23.021 8.858 1.00 40.86 420 ASP A C 1
ATOM 6877 O O . ASP B 1 422 ? -18.271 24.218 8.536 1.00 40.23 420 ASP A O 1
ATOM 6882 N N . LEU B 1 423 ? -19.391 22.262 8.676 1.00 36.00 421 LEU A N 1
ATOM 6883 C CA . LEU B 1 423 ? -20.621 22.836 8.145 1.00 35.39 421 LEU A CA 1
ATOM 6884 C C . LEU B 1 423 ? -21.118 23.974 9.032 1.00 36.27 421 LEU A C 1
ATOM 6885 O O . LEU B 1 423 ? -21.359 25.087 8.555 1.00 38.98 421 LEU A O 1
ATOM 6890 N N . ILE B 1 424 ? -21.263 23.714 10.329 1.00 34.58 422 ILE A N 1
ATOM 6891 C CA . ILE B 1 424 ? -21.779 24.727 11.242 1.00 35.81 422 ILE A CA 1
ATOM 6892 C C . ILE B 1 424 ? -20.894 25.967 11.208 1.00 37.28 422 ILE A C 1
ATOM 6893 O O . ILE B 1 424 ? -21.386 27.093 11.093 1.00 36.71 422 ILE A O 1
ATOM 6898 N N . GLY B 1 425 ? -19.574 25.773 11.307 1.00 37.01 423 GLY A N 1
ATOM 6899 C CA . GLY B 1 425 ? -18.663 26.906 11.320 1.00 36.53 423 GLY A CA 1
ATOM 6900 C C . GLY B 1 425 ? -18.724 27.722 10.041 1.00 39.40 423 GLY A C 1
ATOM 6901 O O . GLY B 1 425 ? -18.911 28.943 10.074 1.00 37.41 423 GLY A O 1
ATOM 6902 N N . SER B 1 426 ? -18.581 27.056 8.892 1.00 38.82 424 SER A N 1
ATOM 6903 C CA . SER B 1 426 ? -18.504 27.797 7.641 1.00 38.87 424 SER A CA 1
ATOM 6904 C C . SER B 1 426 ? -19.853 28.375 7.250 1.00 37.21 424 SER A C 1
ATOM 6905 O O . SER B 1 426 ? -19.902 29.413 6.590 1.00 39.28 424 SER A O 1
ATOM 6908 N N . GLU B 1 427 ? -20.954 27.728 7.630 1.00 37.05 425 GLU A N 1
ATOM 6909 C CA . GLU B 1 427 ? -22.257 28.312 7.323 1.00 39.64 425 GLU A CA 1
ATOM 6910 C C . GLU B 1 427 ? -22.485 29.597 8.113 1.00 40.37 425 GLU A C 1
ATOM 6911 O O . GLU B 1 427 ? -23.043 30.560 7.576 1.00 42.73 425 GLU A O 1
ATOM 6917 N N . ILE B 1 428 ? -22.057 29.632 9.384 1.00 37.52 426 ILE A N 1
ATOM 6918 C CA . ILE B 1 428 ? -22.212 30.841 10.199 1.00 38.57 426 ILE A CA 1
ATOM 6919 C C . ILE B 1 428 ? -21.456 32.008 9.574 1.00 38.43 426 ILE A C 1
ATOM 6920 O O . ILE B 1 428 ? -21.973 33.128 9.481 1.00 42.22 426 ILE A O 1
ATOM 6925 N N . ALA B 1 429 ? -20.215 31.765 9.151 1.00 37.30 427 ALA A N 1
ATOM 6926 C CA . ALA B 1 429 ? -19.414 32.807 8.517 1.00 38.83 427 ALA A CA 1
ATOM 6927 C C . ALA B 1 429 ? -20.091 33.352 7.260 1.00 43.35 427 ALA A C 1
ATOM 6928 O O . ALA B 1 429 ? -20.193 34.574 7.074 1.00 44.79 427 ALA A O 1
ATOM 6930 N N . ARG B 1 430 ? -20.555 32.456 6.375 1.00 45.73 428 ARG A N 1
ATOM 6931 C CA . ARG B 1 430 ? -21.261 32.895 5.168 1.00 50.18 428 ARG A CA 1
ATOM 6932 C C . ARG B 1 430 ? -22.523 33.676 5.508 1.00 44.61 428 ARG A C 1
ATOM 6933 O O . ARG B 1 430 ? -22.880 34.617 4.792 1.00 45.07 428 ARG A O 1
ATOM 6941 N N . TRP B 1 431 ? -23.206 33.293 6.586 1.00 39.09 429 TRP A N 1
ATOM 6942 C CA . TRP B 1 431 ? -24.412 33.989 7.015 1.00 40.89 429 TRP A CA 1
ATOM 6943 C C . TRP B 1 431 ? -24.088 35.382 7.570 1.00 45.89 429 TRP A C 1
ATOM 6944 O O . TRP B 1 431 ? -24.769 36.365 7.233 1.00 43.47 429 TRP A O 1
ATOM 6955 N N . LEU B 1 432 ? -23.045 35.493 8.408 1.00 42.39 430 LEU A N 1
ATOM 6956 C CA . LEU B 1 432 ? -22.653 36.803 8.932 1.00 42.28 430 LEU A CA 1
ATOM 6957 C C . LEU B 1 432 ? -22.328 37.768 7.803 1.00 45.82 430 LEU A C 1
ATOM 6958 O O . LEU B 1 432 ? -22.648 38.960 7.879 1.00 43.64 430 LEU A O 1
ATOM 6963 N N . SER B 1 433 ? -21.695 37.274 6.740 1.00 45.74 431 SER A N 1
ATOM 6964 C CA . SER B 1 433 ? -21.305 38.182 5.678 1.00 47.31 431 SER A CA 1
ATOM 6965 C C . SER B 1 433 ? -22.512 38.790 4.972 1.00 50.52 431 SER A C 1
ATOM 6966 O O . SER B 1 433 ? -22.337 39.722 4.177 1.00 50.85 431 SER A O 1
ATOM 6969 N N . THR B 1 434 ? -23.728 38.320 5.278 1.00 49.02 432 THR A N 1
ATOM 6970 C CA . THR B 1 434 ? -24.946 38.828 4.659 1.00 48.93 432 THR A CA 1
ATOM 6971 C C . THR B 1 434 ? -25.774 39.741 5.561 1.00 46.39 432 THR A C 1
ATOM 6972 O O . THR B 1 434 ? -26.706 40.382 5.068 1.00 50.29 432 THR A O 1
ATOM 6976 N N . LEU B 1 435 ? -25.458 39.839 6.848 1.00 44.34 433 LEU A N 1
ATOM 6977 C CA . LEU B 1 435 ? -26.269 40.637 7.752 1.00 46.17 433 LEU A CA 1
ATOM 6978 C C . LEU B 1 435 ? -25.961 42.118 7.578 1.00 50.28 433 LEU A C 1
ATOM 6979 O O . LEU B 1 435 ? -24.999 42.502 6.911 1.00 51.07 433 LEU A O 1
ATOM 6984 N N . GLU B 1 436 ? -26.793 42.952 8.207 1.00 58.27 434 GLU A N 1
ATOM 6985 C CA . GLU B 1 436 ? -26.719 44.430 8.113 1.00 52.68 434 GLU A CA 1
ATOM 6986 C C . GLU B 1 436 ? -26.636 44.918 6.671 1.00 57.97 434 GLU A C 1
ATOM 6987 O O . GLU B 1 436 ? -27.660 45.108 6.011 1.00 59.79 434 GLU A O 1
#

Secondary structure (DSSP, 8-state):
----------EEEEETTEEEEEEEES-SSS--EEEE--TT--GGGGTTTHHHHTTTS-EEEEPPTTSTTS---S----HHHHHHHHHHHHHHTT--SEEEEEEEHHHHHHHHHHHH-GGGEEEEEEEEE---B--GGGS-TTTT-TTSSS-EEEE-TTSTT--EEEE-HHHHHHH---GGGTTTS-GGGG--TTS-HHHHHHHHHHHHTT--EEEEEEEE-TT--EEEEEEEEEEEE-TTS-EEEEEEEE-S-SS---HHHHHHHHHHHHHHHHHHHHHHHHHHHHHHHHTSSHHHHIIIIIS-HIIIIITGGG-SSPPPHHHHHHHHGGGSSGGG-HHHHHHHHH--BTTBSHHHHHHHHHHHHHHHH--S-EEEEEEEE-SSS-HHHHHHHHHHSTTEEEEEEEEESS-HHHH-HHHHHHHHHHHHTT--/----------EEEEETTEEEEEEEES-SSS-EEEEE--TT--GGGGTTTHHHHTTTSEEEEEPPTTSTTS---S----HHHHHHHHHHHHHHTT--SEEEEEEEHHHHHHHHHHHHSGGGEEEEEEEEE---B--GGGS-TTTT-TTSSS-EEEE-TTSTT--EEEE-HHHHHHH---HHHHTTS-GGGG--TTS-HHHHHHHHHHHHTT--EEEEEEEE-TT--EEEEEEEEEEEE-TTS-EEEEEEEEE-S--S--SSTHHHHHHHHHHHHHHHHHHHHHHHHHHHHHTSSHHHHIIIIIS-HIIIIITGGG-SSPPPHHHHHHHHGGGSSGGGGHHHHHHHHHS-BTTBSHHHHHHHHHHHHHHHH--S-EEEEEEEE-SSS-HHHHHHHHHHSTTEEEEEEEEESS-HHHH-HHHHHHHHHHHHHT--

Sequence (864 aa):
EIGTGFPFDPHYVEVLGERMHYVDVGPRDGTPVLFLHGNPTSSYVWRNIIPHVAPTHRCIAPDLIGMGKSDKPDLGYFFDDHVRFMDAFIEALGLEEVVLVIHDWGSALGFHWAKRNPERVKGIAFMEFIRPIPTWDEWPWFAGLERIEKNFIITDPRLPDNPIIFASDSFLQLTEYSREEILGRNCRFLQGPETDRATVRKIRDAIDNQTEVTVQLINYTKSGKKFWNLFHLQPMRDQKGDVQYFIGVQLDGTEHVRDAAEREGVMLIKKTAENIDEAAPFWRETFQAFRTTDVGRKLIIDQNVFIEGTLPMGVVRPLTEVEMDHYREPFLNPVDREPLWRFPNELPIAGEPANIVALVEEYMDWLHQSPVPKLLFWGTPGVLIPPAEAARLAKSLPNCKAVDIGPGLNLLQEDNPDLIGSEIARWLSTLEEIGTGFPFDPHYVEVLGERMHYVDVGPRDGTPVLFLHGNPTSSYVWRNIIPHVAPTHRCIAPDLIGMGKSDKPDLGYFFDDHVRFMDAFIEALGLEEVVLVIHDWGSALGFHWAKRNPERVKGIAFMEFIRPIPTWDEWPWFAGLERIEKNFIITDPRLPDNPIIFASDSFLQLTEYSREEILGRNCRFLQGPETDRATVRKIRDAIDNQTEVTVQLINYTKSGKKFWNLFHLQPMRDQKGDVQYFIGVQLDGTEHVRDAAEREGVMLIKKTAENIDEAAPFWRETFQAFRTTDVGRKLIIDQNVFIEGTLPMGVVRPLTEVEMDHYREPFLNPVDREPLWRFPNELPIAGEPANIVALVEEYMDWLHQSPVPKLLFWGTPGVLIPPAEAARLAKSLPNCKAVDIGPGLNLLQEDNPDLIGSEIARWLSTLE

InterPro domains:
  IPR000073 Alpha/beta hydrolase fold-1 [PF00561] (34-279)
  IPR000639 Epoxide hydrolase-like [PR00412] (39-57)
  IPR000639 Epoxide hydrolase-like [PR00412] (102-115)
  IPR000639 Epoxide hydrolase-like [PR00412] (116-129)
  IPR000639 Epoxide hydrolase-like [PR00412] (267-289)
  IPR023594 Haloalkane dehalogenase, subfamily 2 [MF_01231] (2-293)
  IPR029058 Alpha/Beta hydrolase fold [G3DSA:3.40.50.1820] (1-291)
  IPR029058 Alpha/Beta hydrolase fold [SSF53474] (8-290)
  IPR050266 AB hydrolase superfamily [PTHR43798] (23-290)

Radius of gyration: 31.4 Å; Cα contacts (8 Å, |Δi|>4): 1710; chains: 2; bounding box: 53×86×90 Å

Nearest PDB structures (foldseek):
  8b6s-assembly1_A  TM=9.916E-01  e=1.042E-59  Rhodococcus sp. (in: high G+C Gram-positive bacteria)
  8b6t-assembly2_B  TM=9.989E-01  e=4.040E-59  Rhodococcus sp. (in: high G+C Gram-positive bacteria)
  8b6s-assembly2_B  TM=9.991E-01  e=1.472E-58  Rhodococcus sp. (in: high G+C Gram-positive bacteria)
  7pcw-assembly4_D  TM=9.903E-01  e=7.478E-59  Rhodococcus sp. (in: high G+C Gram-positive bacteria)
  6zvu-assembly1_A  TM=9.911E-01  e=9.567E-59  Rhodococcus sp. (in: high G+C Gram-positive bacteria)

Solvent-accessible surface area: 34671 Å² total; per-residue (Å²): 186,53,32,24,44,52,111,29,108,66,63,84,26,120,2,96,70,40,99,0,1,23,0,22,40,23,60,127,155,51,28,11,0,1,0,2,0,1,10,5,3,15,2,8,2,0,5,29,0,1,70,59,0,17,110,91,43,46,0,0,0,0,2,1,1,1,0,9,111,4,50,68,26,148,46,30,7,84,3,94,19,2,16,104,8,6,40,24,0,3,107,54,36,51,11,127,64,1,5,1,0,0,2,11,5,0,0,0,5,0,0,21,11,0,56,98,34,62,156,65,7,84,0,0,0,0,0,3,0,1,13,40,4,89,52,44,18,60,17,12,8,1,15,18,6,5,103,20,169,41,20,2,5,0,14,21,44,144,30,126,90,22,10,0,7,2,0,0,54,38,0,35,154,21,0,78,38,43,25,119,60,0,23,51,99,31,35,117,37,4,47,24,134,105,8,79,143,47,22,20,144,128,18,100,76,10,27,92,109,92,59,88,27,39,17,46,2,13,4,38,6,108,86,51,100,82,2,53,4,6,24,0,14,28,26,13,129,22,152,175,40,75,14,16,22,9,0,6,4,10,27,100,35,50,27,118,85,67,71,72,38,64,163,125,9,31,146,106,3,86,105,16,0,83,19,5,58,77,0,7,66,39,38,29,37,54,22,49,8,0,34,3,27,17,16,0,77,87,54,0,21,80,123,15,41,12,0,83,23,29,2,39,67,6,1,7,47,85,23,55,117,78,1,13,70,55,5,46,107,23,2,124,79,69,118,34,20,37,2,0,13,48,1,3,28,10,10,2,2,56,36,108,26,63,102,6,22,49,33,0,91,91,0,19,101,29,0,75,127,6,106,15,39,1,0,0,0,53,0,12,8,0,16,6,1,31,18,31,25,1,46,132,6,35,174,57,7,49,94,28,95,36,17,74,6,24,16,0,0,14,5,0,3,1,29,39,6,96,55,0,0,42,21,0,29,139,18,11,90,100,33,179,222,55,35,44,45,49,111,29,114,71,66,86,27,120,2,102,67,43,106,0,1,24,0,17,41,29,58,133,142,54,18,10,0,0,0,2,0,0,11,4,2,16,1,8,2,0,5,31,0,1,72,63,0,20,103,89,33,42,0,0,0,0,1,1,1,1,0,13,100,6,52,71,22,149,50,28,6,87,4,88,17,3,15,105,9,6,43,23,0,2,104,53,30,54,12,130,61,0,1,1,0,0,1,11,5,0,0,0,6,0,0,20,10,0,57,95,32,69,157,67,7,77,0,0,0,0,0,2,0,0,8,39,4,80,64,29,24,56,18,13,18,2,16,16,6,4,100,24,171,50,6,3,6,0,14,20,47,137,27,122,88,24,12,0,9,2,0,0,49,18,0,31,130,16,0,85,39,39,17,120,56,0,21,51,102,26,39,116,40,3,45,21,133,104,6,77,147,72,24,26,166,117,19,98,76,10,28,95,106,88,69,86,14,32,10,36,3,21,5,36,10,114,78,41,147,119,5,85,4,4,26,1,13,19,20,10,127,22,160,163,36,70,13,19,21,8,1,7,5,7,29,99,22,66,142,62,28,123,107,49,48,66,139,92,7,34,119,103,1,83,118,15,0,84,22,9,53,81,0,7,68,37,44,50,54,55,24,44,11,0,36,2,30,15,17,0,77,87,53,0,19,86,118,15,43,11,0,84,23,28,2,43,63,6,3,7,47,87,22,65,116,74,0,16,64,54,4,53,106,21,1,128,80,62,117,37,16,38,2,0,14,49,1,2,26,10,8,1,3,55,40,112,29,62,106,6,21,47,33,0,86,85,0,19,86,47,0,67,147,9,108,14,35,2,0,0,0,54,1,11,7,1,15,6,1,31,19,38,24,2,42,126,6,46,178,62,9,51,91,34,99,43,17,72,8,22,18,0,0,16,4,0,3,1,32,39,7,95,56,0,0,45,16,0,28,147,21,9,93,100,24,164

B-factor: mean 39.91, std 11.68, range [17.54, 117.81]

Organism: Rhodococcus rhodochrous (NCBI:txid1829)